Protein 7Y89 (pdb70)

InterPro domains:
  IPR000276 G protein-coupled receptor, rhodopsin-like [PF00001] (76-325)
  IPR000276 G protein-coupled receptor, rhodopsin-like [PR00237] (61-85)
  IPR000276 G protein-coupled receptor, rhodopsin-like [PR00237] (94-115)
  IPR000276 G protein-coupled receptor, rhodopsin-like [PR00237] (139-161)
  IPR000276 G protein-coupled receptor, rhodopsin-like [PR00237] (175-196)
  IPR000276 G protein-coupled receptor, rhodopsin-like [PR00237] (221-244)
  IPR000276 G protein-coupled receptor, rhodopsin-like [PR00237] (261-285)
  IPR000276 G protein-coupled receptor, rhodopsin-like [PR00237] (307-333)
  IPR000276 G protein-coupled receptor, rhodopsin-like [PS00237] (145-161)
  IPR017452 GPCR, rhodopsin-like, 7TM [PS50262] (76-325)

Structure (mmCIF, N/CA/C/O backbone):
data_7Y89
#
_entry.id   7Y89
#
_cell.length_a   1.00
_cell.length_b   1.00
_cell.length_c   1.00
_cell.angle_alpha   90.00
_cell.angle_beta   90.00
_cell.angle_gamma   90.00
#
_symmetry.space_group_name_H-M   'P 1'
#
loop_
_entity.id
_entity.type
_entity.pdbx_description
1 polymer 'Guanine nucleotide-binding protein G(i) subunit alpha-1'
2 polymer 'Guanine nucleotide-binding protein G(I)/G(S)/G(T) subunit beta-1'
3 polymer 'Guanine nucleotide-binding protein G(I)/G(S)/G(T) subunit beta-1'
4 polymer 'Guanine nucleotide-binding protein G(I)/G(S)/G(O) subunit gamma-2'
5 polymer 'Uracil nucleotide/cysteinyl leukotriene receptor'
#
loop_
_atom_site.group_PDB
_atom_site.id
_atom_site.type_symbol
_atom_site.label_atom_id
_atom_site.label_alt_id
_atom_site.label_comp_id
_atom_site.label_asym_id
_atom_site.label_entity_id
_atom_site.label_seq_id
_atom_site.pdbx_PDB_ins_code
_atom_site.Cartn_x
_atom_site.Cartn_y
_atom_site.Cartn_z
_atom_site.occupancy
_atom_site.B_iso_or_equiv
_atom_site.auth_seq_id
_atom_site.auth_comp_id
_atom_site.auth_asym_id
_atom_site.auth_atom_id
_atom_site.pdbx_PDB_model_num
ATOM 1 N N . THR A 1 1 ? 128.586 158.993 144.500 1.00 104.33 4 THR C N 1
ATOM 2 C CA . THR A 1 1 ? 127.488 158.498 145.321 1.00 104.33 4 THR C CA 1
ATOM 3 C C . THR A 1 1 ? 127.980 157.571 146.426 1.00 104.33 4 THR C C 1
ATOM 4 O O . THR A 1 1 ? 127.184 156.938 147.120 1.00 104.33 4 THR C O 1
ATOM 8 N N . LEU A 1 2 ? 129.299 157.499 146.585 1.00 93.68 5 LEU C N 1
ATOM 9 C CA . LEU A 1 2 ? 129.928 156.685 147.612 1.00 93.68 5 LEU C CA 1
ATOM 10 C C . LEU A 1 2 ? 130.867 157.551 148.433 1.00 93.68 5 LEU C C 1
ATOM 11 O O . LEU A 1 2 ? 131.501 158.470 147.912 1.00 93.68 5 LEU C O 1
ATOM 16 N N . SER A 1 3 ? 130.956 157.247 149.723 1.00 87.85 6 SER C N 1
ATOM 17 C CA . SER A 1 3 ? 131.903 157.937 150.576 1.00 87.85 6 SER C CA 1
ATOM 18 C C . SER A 1 3 ? 133.328 157.615 150.144 1.00 87.85 6 SER C C 1
ATOM 19 O O . SER A 1 3 ? 133.575 156.721 149.337 1.00 87.85 6 SER C O 1
ATOM 22 N N . ALA A 1 4 ? 134.279 158.369 150.691 1.00 82.96 7 ALA C N 1
ATOM 23 C CA . ALA A 1 4 ? 135.679 158.092 150.402 1.00 82.96 7 ALA C CA 1
ATOM 24 C C . ALA A 1 4 ? 136.077 156.714 150.909 1.00 82.96 7 ALA C C 1
ATOM 25 O O . ALA A 1 4 ? 136.775 155.959 150.217 1.00 82.96 7 ALA C O 1
ATOM 27 N N . GLU A 1 5 ? 135.628 156.366 152.114 1.00 82.26 8 GLU C N 1
ATOM 28 C CA . GLU A 1 5 ? 135.973 155.074 152.687 1.00 82.26 8 GLU C CA 1
ATOM 29 C C . GLU A 1 5 ? 135.389 153.934 151.869 1.00 82.26 8 GLU C C 1
ATOM 30 O O . GLU A 1 5 ? 136.039 152.901 151.680 1.00 82.26 8 GLU C O 1
ATOM 36 N N . ASP A 1 6 ? 134.167 154.100 151.373 1.00 82.14 9 ASP C N 1
ATOM 37 C CA . ASP A 1 6 ? 133.578 153.063 150.538 1.00 82.14 9 ASP C CA 1
ATOM 38 C C . ASP A 1 6 ? 134.376 152.871 149.257 1.00 82.14 9 ASP C C 1
ATOM 39 O O . ASP A 1 6 ? 134.549 151.742 148.787 1.00 82.14 9 ASP C O 1
ATOM 44 N N . LYS A 1 7 ? 134.869 153.962 148.676 1.00 79.59 10 LYS C N 1
ATOM 45 C CA . LYS A 1 7 ? 135.666 153.841 147.462 1.00 79.59 10 LYS C CA 1
ATOM 46 C C . LYS A 1 7 ? 136.986 153.133 147.736 1.00 79.59 10 LYS C C 1
ATOM 47 O O . LYS A 1 7 ? 137.442 152.320 146.922 1.00 79.59 10 LYS C O 1
ATOM 53 N N . ALA A 1 8 ? 137.614 153.417 148.878 1.00 73.58 11 ALA C N 1
ATOM 54 C CA . ALA A 1 8 ? 138.832 152.692 149.224 1.00 73.58 11 ALA C CA 1
ATOM 55 C C . ALA A 1 8 ? 138.550 151.210 149.446 1.00 73.58 11 ALA C C 1
ATOM 56 O O . ALA A 1 8 ? 139.352 150.349 149.062 1.00 73.58 11 ALA C O 1
ATOM 58 N N . ALA A 1 9 ? 137.409 150.890 150.056 1.00 71.02 12 ALA C N 1
ATOM 59 C CA . ALA A 1 9 ? 137.037 149.492 150.236 1.00 71.02 12 ALA C CA 1
ATOM 60 C C . ALA A 1 9 ? 136.826 148.799 148.898 1.00 71.02 12 ALA C C 1
ATOM 61 O O . ALA A 1 9 ? 137.209 147.636 148.723 1.00 71.02 12 ALA C O 1
ATOM 63 N N . VAL A 1 10 ? 136.210 149.494 147.944 1.00 74.03 13 VAL C N 1
ATOM 64 C CA . VAL A 1 10 ? 136.007 148.920 146.615 1.00 74.03 13 VAL C CA 1
ATOM 65 C C . VAL A 1 10 ? 137.342 148.670 145.928 1.00 74.03 13 VAL C C 1
ATOM 66 O O . VAL A 1 10 ? 137.538 147.640 145.270 1.00 74.03 13 VAL C O 1
ATOM 70 N N . GLU A 1 11 ? 138.279 149.604 146.060 1.00 78.61 14 GLU C N 1
ATOM 71 C CA . GLU A 1 11 ? 139.599 149.388 145.480 1.00 78.61 14 GLU C CA 1
ATOM 72 C C . GLU A 1 11 ? 140.280 148.170 146.091 1.00 78.61 14 GLU C C 1
ATOM 73 O O . GLU A 1 11 ? 140.900 147.368 145.377 1.00 78.61 14 GLU C O 1
ATOM 79 N N . ARG A 1 12 ? 140.182 148.014 147.411 1.00 67.63 15 ARG C N 1
ATOM 80 C CA . ARG A 1 12 ? 140.770 146.842 148.054 1.00 67.63 15 ARG C CA 1
ATOM 81 C C . ARG A 1 12 ? 140.141 145.556 147.539 1.00 67.63 15 ARG C C 1
ATOM 82 O O . ARG A 1 12 ? 140.842 144.571 147.274 1.00 67.63 15 ARG C O 1
ATOM 90 N N . SER A 1 13 ? 138.819 145.545 147.384 1.00 71.50 16 SER C N 1
ATOM 91 C CA . SER A 1 13 ? 138.156 144.355 146.866 1.00 71.50 16 SER C CA 1
ATOM 92 C C . SER A 1 13 ? 138.612 144.039 145.450 1.00 71.50 16 SER C C 1
ATOM 93 O O . SER A 1 13 ? 138.766 142.868 145.086 1.00 71.50 16 SER C O 1
ATOM 96 N N . LYS A 1 14 ? 138.819 145.066 144.628 1.00 78.59 17 LYS C N 1
ATOM 97 C CA . LYS A 1 14 ? 139.291 144.817 143.268 1.00 78.59 17 LYS C CA 1
ATOM 98 C C . LYS A 1 14 ? 140.696 144.233 143.264 1.00 78.59 17 LYS C C 1
ATOM 99 O O . LYS A 1 14 ? 141.008 143.365 142.442 1.00 78.59 17 LYS C O 1
ATOM 105 N N . MET A 1 15 ? 141.562 144.695 144.164 1.00 82.53 18 MET C N 1
ATOM 106 C CA . MET A 1 15 ? 142.887 144.086 144.259 1.00 82.53 18 MET C CA 1
ATOM 107 C C . MET A 1 15 ? 142.793 142.622 144.679 1.00 82.53 18 MET C C 1
ATOM 108 O O . MET A 1 15 ? 143.518 141.764 144.153 1.00 82.53 18 MET C O 1
ATOM 113 N N . ILE A 1 16 ? 141.900 142.315 145.624 1.00 78.60 19 ILE C N 1
ATOM 114 C CA . ILE A 1 16 ? 141.695 140.924 146.025 1.00 78.60 19 ILE C CA 1
ATOM 115 C C . ILE A 1 16 ? 141.256 140.086 144.832 1.00 78.60 19 ILE C C 1
ATOM 116 O O . ILE A 1 16 ? 141.747 138.969 144.620 1.00 78.60 19 ILE C O 1
ATOM 121 N N . ASP A 1 17 ? 140.322 140.609 144.036 1.00 81.66 20 ASP C N 1
ATOM 122 C CA . ASP A 1 17 ? 139.842 139.881 142.863 1.00 81.66 20 ASP C CA 1
ATOM 123 C C . ASP A 1 17 ? 140.957 139.643 141.855 1.00 81.66 20 ASP C C 1
ATOM 124 O O . ASP A 1 17 ? 141.051 138.563 141.260 1.00 81.66 20 ASP C O 1
ATOM 129 N N . ARG A 1 18 ? 141.798 140.651 141.630 1.00 87.75 21 ARG C N 1
ATOM 130 C CA . ARG A 1 18 ? 142.902 140.491 140.694 1.00 87.75 21 ARG C CA 1
ATOM 131 C C . ARG A 1 18 ? 143.849 139.391 141.145 1.00 87.75 21 ARG C C 1
ATOM 132 O O . ARG A 1 18 ? 144.282 138.559 140.337 1.00 87.75 21 ARG C O 1
ATOM 140 N N . ASN A 1 19 ? 144.180 139.368 142.435 1.00 87.65 22 ASN C N 1
ATOM 141 C CA . ASN A 1 19 ? 145.072 138.325 142.932 1.00 87.65 22 ASN C CA 1
ATOM 142 C C . ASN A 1 19 ? 144.442 136.943 142.806 1.00 87.65 22 ASN C C 1
ATOM 143 O O . ASN A 1 19 ? 145.126 135.973 142.454 1.00 87.65 22 ASN C O 1
ATOM 148 N N . LEU A 1 20 ? 143.145 136.826 143.097 1.00 82.89 23 LEU C N 1
ATOM 149 C CA . LEU A 1 20 ? 142.483 135.536 142.940 1.00 82.89 23 LEU C CA 1
ATOM 150 C C . LEU A 1 20 ? 142.528 135.064 141.495 1.00 82.89 23 LEU C C 1
ATOM 151 O O . LEU A 1 20 ? 142.765 133.881 141.230 1.00 82.89 23 LEU C O 1
ATOM 156 N N . ARG A 1 21 ? 142.289 135.970 140.545 1.00 90.98 24 ARG C N 1
ATOM 157 C CA . ARG A 1 21 ? 142.341 135.587 139.136 1.00 90.98 24 ARG C CA 1
ATOM 158 C C . ARG A 1 21 ? 143.731 135.116 138.740 1.00 90.98 24 ARG C C 1
ATOM 159 O O . ARG A 1 21 ? 143.880 134.107 138.037 1.00 90.98 24 ARG C O 1
ATOM 167 N N . GLU A 1 22 ? 144.763 135.840 139.172 1.00 94.04 25 GLU C N 1
ATOM 168 C CA . GLU A 1 22 ? 146.123 135.438 138.835 1.00 94.04 25 GLU C CA 1
ATOM 169 C C . GLU A 1 22 ? 146.447 134.063 139.399 1.00 94.04 25 GLU C C 1
ATOM 170 O O . GLU A 1 22 ? 147.029 133.220 138.707 1.00 94.04 25 GLU C O 1
ATOM 176 N N . ASP A 1 23 ? 146.064 133.809 140.651 1.00 94.69 26 ASP C N 1
ATOM 177 C CA . ASP A 1 23 ? 146.338 132.506 141.248 1.00 94.69 26 ASP C CA 1
ATOM 178 C C . ASP A 1 23 ? 145.573 131.395 140.543 1.00 94.69 26 ASP C C 1
ATOM 179 O O . ASP A 1 23 ? 146.098 130.291 140.362 1.00 94.69 26 ASP C O 1
ATOM 184 N N . GLY A 1 24 ? 144.329 131.658 140.146 1.00 93.60 27 GLY C N 1
ATOM 185 C CA . GLY A 1 24 ? 143.576 130.650 139.420 1.00 93.60 27 GLY C CA 1
ATOM 186 C C . GLY A 1 24 ? 144.206 130.299 138.087 1.00 93.60 27 GLY C C 1
ATOM 187 O O . GLY A 1 24 ? 144.317 129.124 137.732 1.00 93.60 27 GLY C O 1
ATOM 188 N N . GLU A 1 25 ? 144.630 131.314 137.330 1.00 98.54 28 GLU C N 1
ATOM 189 C CA . GLU A 1 25 ? 145.312 131.042 136.068 1.00 98.54 28 GLU C CA 1
ATOM 190 C C . GLU A 1 25 ? 146.623 130.303 136.287 1.00 98.54 28 GLU C C 1
ATOM 191 O O . GLU A 1 25 ? 147.013 129.480 135.455 1.00 98.54 28 GLU C O 1
ATOM 197 N N . LYS A 1 26 ? 147.325 130.592 137.382 1.00 97.46 29 LYS C N 1
ATOM 198 C CA . LYS A 1 26 ? 148.540 129.845 137.689 1.00 97.46 29 LYS C CA 1
ATOM 199 C C . LYS A 1 26 ? 148.238 128.383 137.989 1.00 97.46 29 LYS C C 1
ATOM 200 O O . LYS A 1 26 ? 148.991 127.494 137.580 1.00 97.46 29 LYS C O 1
ATOM 206 N N . ALA A 1 27 ? 147.161 128.112 138.715 1.00 95.98 30 ALA C N 1
ATOM 207 C CA . ALA A 1 27 ? 146.884 126.759 139.178 1.00 95.98 30 ALA C CA 1
ATOM 208 C C . ALA A 1 27 ? 145.992 125.964 138.240 1.00 95.98 30 ALA C C 1
ATOM 209 O O . ALA A 1 27 ? 145.669 124.815 138.550 1.00 95.98 30 ALA C O 1
ATOM 211 N N . ALA A 1 28 ? 145.566 126.539 137.122 1.00 94.66 31 ALA C N 1
ATOM 212 C CA . ALA A 1 28 ? 144.787 125.800 136.138 1.00 94.66 31 ALA C CA 1
ATOM 213 C C . ALA A 1 28 ? 145.643 125.192 135.039 1.00 94.66 31 ALA C C 1
ATOM 214 O O . ALA A 1 28 ? 145.097 124.592 134.111 1.00 94.66 31 ALA C O 1
ATOM 216 N N . ARG A 1 29 ? 146.963 125.335 135.114 1.00 96.43 32 ARG C N 1
ATOM 217 C CA . ARG A 1 29 ? 147.872 124.774 134.127 1.00 96.43 32 ARG C CA 1
ATOM 218 C C . ARG A 1 29 ? 148.843 123.793 134.769 1.00 96.43 32 ARG C C 1
ATOM 219 O O . ARG A 1 29 ? 149.967 123.620 134.301 1.00 96.43 32 ARG C O 1
ATOM 227 N N . GLU A 1 30 ? 148.418 123.147 135.846 1.00 93.72 33 GLU C N 1
ATOM 228 C CA . GLU A 1 30 ? 149.232 122.173 136.551 1.00 93.72 33 GLU C CA 1
ATOM 229 C C . GLU A 1 30 ? 148.467 120.866 136.639 1.00 93.72 33 GLU C C 1
ATOM 230 O O . GLU A 1 30 ? 147.258 120.859 136.877 1.00 93.72 33 GLU C O 1
ATOM 236 N N . VAL A 1 31 ? 149.176 119.765 136.443 1.00 81.62 34 VAL C N 1
ATOM 237 C CA . VAL A 1 31 ? 148.545 118.459 136.326 1.00 81.62 34 VAL C CA 1
ATOM 238 C C . VAL A 1 31 ? 148.388 117.858 137.714 1.00 81.62 34 VAL C C 1
ATOM 239 O O . VAL A 1 31 ? 149.353 117.785 138.481 1.00 81.62 34 VAL C O 1
ATOM 243 N N . LYS A 1 32 ? 147.174 117.431 138.046 1.00 77.37 35 LYS C N 1
ATOM 244 C CA . LYS A 1 32 ? 146.874 116.834 139.339 1.00 77.37 35 LYS C CA 1
ATOM 245 C C . LYS A 1 32 ? 146.610 115.350 139.157 1.00 77.37 35 LYS C C 1
ATOM 246 O O . LYS A 1 32 ? 145.842 114.961 138.276 1.00 77.37 35 LYS C O 1
ATOM 252 N N . LEU A 1 33 ? 147.242 114.525 139.985 1.00 71.55 36 LEU C N 1
ATOM 253 C CA . LEU A 1 33 ? 147.202 113.074 139.830 1.00 71.55 36 LEU C CA 1
ATOM 254 C C . LEU A 1 33 ? 146.833 112.446 141.166 1.00 71.55 36 LEU C C 1
ATOM 255 O O . LEU A 1 33 ? 147.664 112.391 142.072 1.00 71.55 36 LEU C O 1
ATOM 260 N N . LEU A 1 34 ? 145.613 111.951 141.298 1.00 69.52 37 LEU C N 1
ATOM 261 C CA . LEU A 1 34 ? 145.325 111.129 142.457 1.00 69.52 37 LEU C CA 1
ATOM 262 C C . LEU A 1 34 ? 146.155 109.859 142.368 1.00 69.52 37 LEU C C 1
ATOM 263 O O . LEU A 1 34 ? 146.567 109.439 141.291 1.00 69.52 37 LEU C O 1
ATOM 268 N N . LEU A 1 35 ? 146.440 109.259 143.515 1.00 72.57 38 LEU C N 1
ATOM 269 C CA . LEU A 1 35 ? 147.347 108.110 143.557 1.00 72.57 38 LEU C CA 1
ATOM 270 C C . LEU A 1 35 ? 146.777 107.070 144.515 1.00 72.57 38 LEU C C 1
ATOM 271 O O . LEU A 1 35 ? 147.068 107.094 145.709 1.00 72.57 38 LEU C O 1
ATOM 276 N N . LEU A 1 36 ? 145.978 106.153 143.990 1.00 78.37 39 LEU C N 1
ATOM 277 C CA . LEU A 1 36 ? 145.484 105.076 144.824 1.00 78.37 39 LEU C CA 1
ATOM 278 C C . LEU A 1 36 ? 146.426 103.889 144.763 1.00 78.37 39 LEU C C 1
ATOM 279 O O . LEU A 1 36 ? 147.370 103.850 143.980 1.00 78.37 39 LEU C O 1
ATOM 284 N N . GLY A 1 37 ? 146.157 102.917 145.605 1.00 96.21 40 GLY C N 1
ATOM 285 C CA . GLY A 1 37 ? 146.964 101.714 145.691 1.00 96.21 40 GLY C CA 1
ATOM 286 C C . GLY A 1 37 ? 146.167 100.637 146.367 1.00 96.21 40 GLY C C 1
ATOM 287 O O . GLY A 1 37 ? 144.934 100.651 146.335 1.00 96.21 40 GLY C O 1
ATOM 288 N N . ALA A 1 38 ? 146.868 99.693 146.991 1.00 112.67 41 ALA C N 1
ATOM 289 C CA . ALA A 1 38 ? 146.192 98.603 147.682 1.00 112.67 41 ALA C CA 1
ATOM 290 C C . ALA A 1 38 ? 146.846 98.247 149.011 1.00 112.67 41 ALA C C 1
ATOM 291 O O . ALA A 1 38 ? 146.515 97.201 149.582 1.00 112.67 41 ALA C O 1
ATOM 293 N N . GLY A 1 39 ? 147.749 99.077 149.526 1.00 122.52 42 GLY C N 1
ATOM 294 C CA . GLY A 1 39 ? 148.482 98.728 150.725 1.00 122.52 42 GLY C CA 1
ATOM 295 C C . GLY A 1 39 ? 149.947 98.484 150.438 1.00 122.52 42 GLY C C 1
ATOM 296 O O . GLY A 1 39 ? 150.715 99.425 150.217 1.00 122.52 42 GLY C O 1
ATOM 297 N N . GLU A 1 40 ? 150.343 97.217 150.442 1.00 129.85 43 GLU C N 1
ATOM 298 C CA . GLU A 1 40 ? 151.699 96.775 150.131 1.00 129.85 43 GLU C CA 1
ATOM 299 C C . GLU A 1 40 ? 152.005 96.814 148.645 1.00 129.85 43 GLU C C 1
ATOM 300 O O . GLU A 1 40 ? 153.018 96.237 148.227 1.00 129.85 43 GLU C O 1
ATOM 306 N N . SER A 1 41 ? 151.148 97.486 147.873 1.00 123.40 44 SER C N 1
ATOM 307 C CA . SER A 1 41 ? 151.274 97.488 146.421 1.00 123.40 44 SER C CA 1
ATOM 308 C C . SER A 1 41 ? 152.655 97.943 145.977 1.00 123.40 44 SER C C 1
ATOM 309 O O . SER A 1 41 ? 153.206 97.421 145.003 1.00 123.40 44 SER C O 1
ATOM 312 N N . GLY A 1 42 ? 153.232 98.910 146.677 1.00 123.77 45 GLY C N 1
ATOM 313 C CA . GLY A 1 42 ? 154.537 99.407 146.300 1.00 123.77 45 GLY C CA 1
ATOM 314 C C . GLY A 1 42 ? 154.495 100.856 145.875 1.00 123.77 45 GLY C C 1
ATOM 315 O O . GLY A 1 42 ? 155.294 101.290 145.041 1.00 123.77 45 GLY C O 1
ATOM 316 N N . LYS A 1 43 ? 153.557 101.613 146.444 1.00 117.87 46 LYS C N 1
ATOM 317 C CA . LYS A 1 43 ? 153.476 103.039 146.161 1.00 117.87 46 LYS C CA 1
ATOM 318 C C . LYS A 1 43 ? 154.752 103.768 146.551 1.00 117.87 46 LYS C C 1
ATOM 319 O O . LYS A 1 43 ? 155.038 104.839 146.003 1.00 117.87 46 LYS C O 1
ATOM 325 N N . SER A 1 44 ? 155.528 103.201 147.474 1.00 123.06 47 SER C N 1
ATOM 326 C CA . SER A 1 44 ? 156.755 103.847 147.919 1.00 123.06 47 SER C CA 1
ATOM 327 C C . SER A 1 44 ? 157.741 104.016 146.772 1.00 123.06 47 SER C C 1
ATOM 328 O O . SER A 1 44 ? 158.376 105.068 146.642 1.00 123.06 47 SER C O 1
ATOM 331 N N . THR A 1 45 ? 157.889 102.991 145.932 1.00 123.95 48 THR C N 1
ATOM 332 C CA . THR A 1 45 ? 158.835 103.081 144.825 1.00 123.95 48 THR C CA 1
ATOM 333 C C . THR A 1 45 ? 158.449 104.193 143.860 1.00 123.95 48 THR C C 1
ATOM 334 O O . THR A 1 45 ? 159.305 104.969 143.417 1.00 123.95 48 THR C O 1
ATOM 338 N N . ILE A 1 46 ? 157.160 104.298 143.539 1.00 121.85 49 ILE C N 1
ATOM 339 C CA . ILE A 1 46 ? 156.707 105.359 142.648 1.00 121.85 49 ILE C CA 1
ATOM 340 C C . ILE A 1 46 ? 156.935 106.723 143.281 1.00 121.85 49 ILE C C 1
ATOM 341 O O . ILE A 1 46 ? 157.411 107.653 142.621 1.00 121.85 49 ILE C O 1
ATOM 346 N N . VAL A 1 47 ? 156.601 106.870 144.566 1.00 124.44 50 VAL C N 1
ATOM 347 C CA . VAL A 1 47 ? 156.701 108.196 145.166 1.00 124.44 50 VAL C CA 1
ATOM 348 C C . VAL A 1 47 ? 158.154 108.615 145.350 1.00 124.44 50 VAL C C 1
ATOM 349 O O . VAL A 1 47 ? 158.461 109.812 145.309 1.00 124.44 50 VAL C O 1
ATOM 353 N N . LYS A 1 48 ? 159.076 107.671 145.554 1.00 127.87 51 LYS C N 1
ATOM 354 C CA . LYS A 1 48 ? 160.475 108.058 145.688 1.00 127.87 51 LYS C CA 1
ATOM 355 C C . LYS A 1 48 ? 161.244 107.991 144.375 1.00 127.87 51 LYS C C 1
ATOM 356 O O . LYS A 1 48 ? 162.436 108.310 144.358 1.00 127.87 51 LYS C O 1
ATOM 362 N N . GLN A 1 49 ? 160.602 107.590 143.277 1.00 126.88 52 GLN C N 1
ATOM 363 C CA . GLN A 1 49 ? 161.180 107.883 141.971 1.00 126.88 52 GLN C CA 1
ATOM 364 C C . GLN A 1 49 ? 161.105 109.366 141.634 1.00 126.88 52 GLN C C 1
ATOM 365 O O . GLN A 1 49 ? 161.946 109.860 140.878 1.00 126.88 52 GLN C O 1
ATOM 371 N N . MET A 1 50 ? 160.120 110.078 142.170 1.00 120.63 53 MET C N 1
ATOM 372 C CA . MET A 1 50 ? 160.023 111.522 141.992 1.00 120.63 53 MET C CA 1
ATOM 373 C C . MET A 1 50 ? 159.896 112.226 143.340 1.00 120.63 53 MET C C 1
ATOM 374 O O . MET A 1 50 ? 160.725 113.060 143.700 1.00 120.63 53 MET C O 1
ATOM 379 N N . THR A 1 179 ? 149.578 112.180 158.504 1.00 90.36 182 THR C N 1
ATOM 380 C CA . THR A 1 179 ? 148.367 111.719 159.172 1.00 90.36 182 THR C CA 1
ATOM 381 C C . THR A 1 179 ? 147.161 111.829 158.249 1.00 90.36 182 THR C C 1
ATOM 382 O O . THR A 1 179 ? 146.250 111.006 158.300 1.00 90.36 182 THR C O 1
ATOM 386 N N . GLY A 1 180 ? 147.160 112.856 157.407 1.00 82.46 183 GLY C N 1
ATOM 387 C CA . GLY A 1 180 ? 146.104 113.023 156.432 1.00 82.46 183 GLY C CA 1
ATOM 388 C C . GLY A 1 180 ? 146.601 112.871 155.015 1.00 82.46 183 GLY C C 1
ATOM 389 O O . GLY A 1 180 ? 147.433 112.008 154.732 1.00 82.46 183 GLY C O 1
ATOM 390 N N . ILE A 1 181 ? 146.103 113.709 154.112 1.00 78.46 184 ILE C N 1
ATOM 391 C CA . ILE A 1 181 ? 146.551 113.651 152.733 1.00 78.46 184 ILE C CA 1
ATOM 392 C C . ILE A 1 181 ? 148.024 114.032 152.660 1.00 78.46 184 ILE C C 1
ATOM 393 O O . ILE A 1 181 ? 148.539 114.788 153.492 1.00 78.46 184 ILE C O 1
ATOM 398 N N . VAL A 1 182 ? 148.718 113.480 151.670 1.00 81.07 185 VAL C N 1
ATOM 399 C CA . VAL A 1 182 ? 150.134 113.741 151.447 1.00 81.07 185 VAL C CA 1
ATOM 400 C C . VAL A 1 182 ? 150.300 114.223 150.018 1.00 81.07 185 VAL C C 1
ATOM 401 O O . VAL A 1 182 ? 149.639 113.718 149.107 1.00 81.07 185 VAL C O 1
ATOM 405 N N . GLU A 1 183 ? 151.179 115.195 149.815 1.00 88.79 186 GLU C N 1
ATOM 406 C CA . GLU A 1 183 ? 151.322 115.836 148.521 1.00 88.79 186 GLU C CA 1
ATOM 407 C C . GLU A 1 183 ? 152.785 115.868 148.106 1.00 88.79 186 GLU C C 1
ATOM 408 O O . GLU A 1 183 ? 153.679 116.028 148.938 1.00 88.79 186 GLU C O 1
ATOM 414 N N . THR A 1 184 ? 153.020 115.719 146.804 1.00 87.37 187 THR C N 1
ATOM 415 C CA . THR A 1 184 ? 154.361 115.720 146.244 1.00 87.37 187 THR C CA 1
ATOM 416 C C . THR A 1 184 ? 154.354 116.563 144.979 1.00 87.37 187 THR C C 1
ATOM 417 O O . THR A 1 184 ? 153.322 116.728 144.332 1.00 87.37 187 THR C O 1
ATOM 421 N N . HIS A 1 185 ? 155.512 117.112 144.635 1.00 92.40 188 HIS C N 1
ATOM 422 C CA . HIS A 1 185 ? 155.654 117.925 143.437 1.00 92.40 188 HIS C CA 1
ATOM 423 C C . HIS A 1 185 ? 156.918 117.525 142.697 1.00 92.40 188 HIS C C 1
ATOM 424 O O . HIS A 1 185 ? 157.947 117.258 143.319 1.00 92.40 188 HIS C O 1
ATOM 431 N N . PHE A 1 186 ? 156.842 117.495 141.371 1.00 94.00 189 PHE C N 1
ATOM 432 C CA . PHE A 1 186 ? 158.035 117.326 140.560 1.00 94.00 189 PHE C CA 1
ATOM 433 C C . PHE A 1 186 ? 157.809 117.976 139.207 1.00 94.00 189 PHE C C 1
ATOM 434 O O . PHE A 1 186 ? 156.675 118.232 138.803 1.00 94.00 189 PHE C O 1
ATOM 442 N N . THR A 1 187 ? 158.909 118.257 138.517 1.00 96.24 190 THR C N 1
ATOM 443 C CA . THR A 1 187 ? 158.874 118.951 137.236 1.00 96.24 190 THR C CA 1
ATOM 444 C C . THR A 1 187 ? 159.598 118.116 136.195 1.00 96.24 190 THR C C 1
ATOM 445 O O . THR A 1 187 ? 160.767 117.764 136.381 1.00 96.24 190 THR C O 1
ATOM 449 N N . PHE A 1 188 ? 158.907 117.809 135.101 1.00 92.41 191 PHE C N 1
ATOM 450 C CA . PHE A 1 188 ? 159.468 117.037 134.003 1.00 92.41 191 PHE C CA 1
ATOM 451 C C . PHE A 1 188 ? 159.142 117.741 132.697 1.00 92.41 191 PHE C C 1
ATOM 452 O O . PHE A 1 188 ? 157.967 117.903 132.356 1.00 92.41 191 PHE C O 1
ATOM 460 N N . LYS A 1 189 ? 160.177 118.159 131.976 1.00 94.29 192 LYS C N 1
ATOM 461 C CA . LYS A 1 189 ? 160.030 118.781 130.664 1.00 94.29 192 LYS C CA 1
ATOM 462 C C . LYS A 1 189 ? 159.055 119.954 130.710 1.00 94.29 192 LYS C C 1
ATOM 463 O O . LYS A 1 189 ? 158.093 120.026 129.946 1.00 94.29 192 LYS C O 1
ATOM 469 N N . ASP A 1 190 ? 159.315 120.879 131.631 1.00 92.93 193 ASP C N 1
ATOM 470 C CA . ASP A 1 190 ? 158.543 122.116 131.750 1.00 92.93 193 ASP C CA 1
ATOM 471 C C . ASP A 1 190 ? 157.073 121.839 132.051 1.00 92.93 193 ASP C C 1
ATOM 472 O O . ASP A 1 190 ? 156.183 122.560 131.601 1.00 92.93 193 ASP C O 1
ATOM 474 N N . LEU A 1 191 ? 156.815 120.789 132.821 1.00 90.81 194 LEU C N 1
ATOM 475 C CA . LEU A 1 191 ? 155.475 120.471 133.285 1.00 90.81 194 LEU C CA 1
ATOM 476 C C . LEU A 1 191 ? 155.525 120.217 134.783 1.00 90.81 194 LEU C C 1
ATOM 477 O O . LEU A 1 191 ? 156.471 119.611 135.286 1.00 90.81 194 LEU C O 1
ATOM 482 N N . HIS A 1 192 ? 154.506 120.687 135.499 1.00 93.72 195 HIS C N 1
ATOM 483 C CA . HIS A 1 192 ? 154.483 120.607 136.955 1.00 93.72 195 HIS C CA 1
ATOM 484 C C . HIS A 1 192 ? 153.362 119.677 137.391 1.00 93.72 195 HIS C C 1
ATOM 485 O O . HIS A 1 192 ? 152.191 119.938 137.105 1.00 93.72 195 HIS C O 1
ATOM 492 N N . PHE A 1 193 ? 153.719 118.608 138.095 1.00 87.83 196 PHE C N 1
ATOM 493 C CA . PHE A 1 193 ? 152.783 117.597 138.559 1.00 87.83 196 PHE C CA 1
ATOM 494 C C . PHE A 1 193 ? 152.534 117.747 140.052 1.00 87.83 196 PHE C C 1
ATOM 495 O O . PHE A 1 193 ? 153.317 118.366 140.771 1.00 87.83 196 PHE C O 1
ATOM 503 N N . LYS A 1 194 ? 151.429 117.168 140.517 1.00 85.15 197 LYS C N 1
ATOM 504 C CA . LYS A 1 194 ? 151.154 117.074 141.950 1.00 85.15 197 LYS C CA 1
ATOM 505 C C . LYS A 1 194 ? 150.494 115.732 142.218 1.00 85.15 197 LYS C C 1
ATOM 506 O O . LYS A 1 194 ? 149.375 115.499 141.762 1.00 85.15 197 LYS C O 1
ATOM 512 N N . MET A 1 195 ? 151.160 114.864 142.965 1.00 85.29 198 MET C N 1
ATOM 513 C CA . MET A 1 195 ? 150.635 113.534 143.257 1.00 85.29 198 MET C CA 1
ATOM 514 C C . MET A 1 195 ? 150.052 113.516 144.663 1.00 85.29 198 MET C C 1
ATOM 515 O O . MET A 1 195 ? 150.775 113.326 145.641 1.00 85.29 198 MET C O 1
ATOM 520 N N . PHE A 1 196 ? 148.742 113.687 144.767 1.00 77.58 199 PHE C N 1
ATOM 521 C CA . PHE A 1 196 ? 148.083 113.473 146.042 1.00 77.58 199 PHE C CA 1
ATOM 522 C C . PHE A 1 196 ? 148.049 111.990 146.349 1.00 77.58 199 PHE C C 1
ATOM 523 O O . PHE A 1 196 ? 147.825 111.167 145.464 1.00 77.58 199 PHE C O 1
ATOM 531 N N . ASP A 1 197 ? 148.285 111.646 147.608 1.00 84.78 200 ASP C N 1
ATOM 532 C CA . ASP A 1 197 ? 148.328 110.256 148.053 1.00 84.78 200 ASP C CA 1
ATOM 533 C C . ASP A 1 197 ? 147.461 110.139 149.299 1.00 84.78 200 ASP C C 1
ATOM 534 O O . ASP A 1 197 ? 147.915 110.447 150.403 1.00 84.78 200 ASP C O 1
ATOM 539 N N . VAL A 1 198 ? 146.222 109.687 149.131 1.00 86.39 201 VAL C N 1
ATOM 540 C CA . VAL A 1 198 ? 145.330 109.575 150.276 1.00 86.39 201 VAL C CA 1
ATOM 541 C C . VAL A 1 198 ? 145.854 108.540 151.261 1.00 86.39 201 VAL C C 1
ATOM 542 O O . VAL A 1 198 ? 145.967 108.806 152.462 1.00 86.39 201 VAL C O 1
ATOM 546 N N . GLY A 1 199 ? 146.201 107.356 150.771 1.00 96.05 202 GLY C N 1
ATOM 547 C CA . GLY A 1 199 ? 146.899 106.378 151.580 1.00 96.05 202 GLY C CA 1
ATOM 548 C C . GLY A 1 199 ? 146.203 105.954 152.855 1.00 96.05 202 GLY C C 1
ATOM 549 O O . GLY A 1 199 ? 145.195 105.245 152.823 1.00 96.05 202 GLY C O 1
ATOM 550 N N . ALA A 1 200 ? 146.742 106.394 153.990 1.00 101.40 203 ALA C N 1
ATOM 551 C CA . ALA A 1 200 ? 146.353 105.902 155.303 1.00 101.40 203 ALA C CA 1
ATOM 552 C C . ALA A 1 200 ? 145.130 106.595 155.868 1.00 101.40 203 ALA C C 1
ATOM 553 O O . ALA A 1 200 ? 144.946 106.588 157.089 1.00 101.40 203 ALA C O 1
ATOM 555 N N . GLN A 1 201 ? 144.292 107.192 155.029 1.00 98.28 204 GLN C N 1
ATOM 556 C CA . GLN A 1 201 ? 143.058 107.823 155.488 1.00 98.28 204 GLN C CA 1
ATOM 557 C C . GLN A 1 201 ? 141.994 106.744 155.630 1.00 98.28 204 GLN C C 1
ATOM 558 O O . GLN A 1 201 ? 141.310 106.397 154.666 1.00 98.28 204 GLN C O 1
ATOM 564 N N . ARG A 1 202 ? 141.849 106.212 156.839 1.00 105.90 205 ARG C N 1
ATOM 565 C CA . ARG A 1 202 ? 140.929 105.106 157.088 1.00 105.90 205 ARG C CA 1
ATOM 566 C C . ARG A 1 202 ? 139.574 105.683 157.468 1.00 105.90 205 ARG C C 1
ATOM 567 O O . ARG A 1 202 ? 139.283 105.932 158.637 1.00 105.90 205 ARG C O 1
ATOM 575 N N . SER A 1 203 ? 138.737 105.904 156.459 1.00 99.92 206 SER C N 1
ATOM 576 C CA . SER A 1 203 ? 137.359 106.334 156.654 1.00 99.92 206 SER C CA 1
ATOM 577 C C . SER A 1 203 ? 136.581 105.953 155.403 1.00 99.92 206 SER C C 1
ATOM 578 O O . SER A 1 203 ? 137.141 105.406 154.449 1.00 99.92 206 SER C O 1
ATOM 581 N N . GLU A 1 204 ? 135.280 106.228 155.413 1.00 100.08 207 GLU C N 1
ATOM 582 C CA . GLU A 1 204 ? 134.455 105.897 154.259 1.00 100.08 207 GLU C CA 1
ATOM 583 C C . GLU A 1 204 ? 134.920 106.677 153.040 1.00 100.08 207 GLU C C 1
ATOM 584 O O . GLU A 1 204 ? 135.126 107.891 153.103 1.00 100.08 207 GLU C O 1
ATOM 590 N N . ARG A 1 205 ? 135.095 105.971 151.926 1.00 91.82 208 ARG C N 1
ATOM 591 C CA . ARG A 1 205 ? 135.588 106.621 150.723 1.00 91.82 208 ARG C CA 1
ATOM 592 C C . ARG A 1 205 ? 134.509 107.433 150.031 1.00 91.82 208 ARG C C 1
ATOM 593 O O . ARG A 1 205 ? 134.812 108.453 149.407 1.00 91.82 208 ARG C O 1
ATOM 601 N N . LYS A 1 206 ? 133.253 107.005 150.124 1.00 92.18 209 LYS C N 1
ATOM 602 C CA . LYS A 1 206 ? 132.193 107.680 149.391 1.00 92.18 209 LYS C CA 1
ATOM 603 C C . LYS A 1 206 ? 131.930 109.089 149.895 1.00 92.18 209 LYS C C 1
ATOM 604 O O . LYS A 1 206 ? 131.241 109.851 149.212 1.00 92.18 209 LYS C O 1
ATOM 610 N N . LYS A 1 207 ? 132.458 109.453 151.059 1.00 88.62 210 LYS C N 1
ATOM 611 C CA . LYS A 1 207 ? 132.186 110.763 151.629 1.00 88.62 210 LYS C CA 1
ATOM 612 C C . LYS A 1 207 ? 133.156 111.826 151.138 1.00 88.62 210 LYS C C 1
ATOM 613 O O . LYS A 1 207 ? 132.744 112.960 150.879 1.00 88.62 210 LYS C O 1
ATOM 619 N N . TRP A 1 208 ? 134.435 111.493 150.999 1.00 85.44 211 TRP C N 1
ATOM 620 C CA . TRP A 1 208 ? 135.424 112.452 150.534 1.00 85.44 211 TRP C CA 1
ATOM 621 C C . TRP A 1 208 ? 135.927 112.168 149.130 1.00 85.44 211 TRP C C 1
ATOM 622 O O . TRP A 1 208 ? 136.808 112.886 148.653 1.00 85.44 211 TRP C O 1
ATOM 633 N N . ILE A 1 209 ? 135.401 111.146 148.453 1.00 83.41 212 ILE C N 1
ATOM 634 C CA . ILE A 1 209 ? 135.943 110.793 147.148 1.00 83.41 212 ILE C CA 1
ATOM 635 C C . ILE A 1 209 ? 135.595 111.842 146.106 1.00 83.41 212 ILE C C 1
ATOM 636 O O . ILE A 1 209 ? 136.371 112.078 145.176 1.00 83.41 212 ILE C O 1
ATOM 641 N N . HIS A 1 210 ? 134.446 112.502 146.240 1.00 82.66 213 HIS C N 1
ATOM 642 C CA . HIS A 1 210 ? 134.050 113.463 145.223 1.00 82.66 213 HIS C CA 1
ATOM 643 C C . HIS A 1 210 ? 134.896 114.721 145.244 1.00 82.66 213 HIS C C 1
ATOM 644 O O . HIS A 1 210 ? 134.775 115.538 144.329 1.00 82.66 213 HIS C O 1
ATOM 651 N N . CYS A 1 211 ? 135.741 114.904 146.254 1.00 84.58 214 CYS C N 1
ATOM 652 C CA . CYS A 1 211 ? 136.630 116.053 146.255 1.00 84.58 214 CYS C CA 1
ATOM 653 C C . CYS A 1 211 ? 137.669 115.980 145.152 1.00 84.58 214 CYS C C 1
ATOM 654 O O . CYS A 1 211 ? 138.270 117.006 144.826 1.00 84.58 214 CYS C O 1
ATOM 657 N N . PHE A 1 212 ? 137.884 114.804 144.563 1.00 79.50 215 PHE C N 1
ATOM 658 C CA . PHE A 1 212 ? 138.946 114.589 143.589 1.00 79.50 215 PHE C CA 1
ATOM 659 C C . PHE A 1 212 ? 138.425 114.518 142.162 1.00 79.50 215 PHE C C 1
ATOM 660 O O . PHE A 1 212 ? 139.159 114.113 141.260 1.00 79.50 215 PHE C O 1
ATOM 668 N N . GLU A 1 213 ? 137.167 114.875 141.940 1.00 84.46 216 GLU C N 1
ATOM 669 C CA . GLU A 1 213 ? 136.660 114.948 140.582 1.00 84.46 216 GLU C CA 1
ATOM 670 C C . GLU A 1 213 ? 137.397 116.039 139.819 1.00 84.46 216 GLU C C 1
ATOM 671 O O . GLU A 1 213 ? 137.620 117.139 140.326 1.00 84.46 216 GLU C O 1
ATOM 677 N N . GLY A 1 214 ? 137.778 115.727 138.589 1.00 80.01 217 GLY C N 1
ATOM 678 C CA . GLY A 1 214 ? 138.545 116.654 137.791 1.00 80.01 217 GLY C CA 1
ATOM 679 C C . GLY A 1 214 ? 140.045 116.458 137.823 1.00 80.01 217 GLY C C 1
ATOM 680 O O . GLY A 1 214 ? 140.763 117.230 137.178 1.00 80.01 217 GLY C O 1
ATOM 681 N N . VAL A 1 215 ? 140.547 115.468 138.561 1.00 70.20 218 VAL C N 1
ATOM 682 C CA . VAL A 1 215 ? 141.962 115.144 138.478 1.00 70.20 218 VAL C CA 1
ATOM 683 C C . VAL A 1 215 ? 142.285 114.697 137.066 1.00 70.20 218 VAL C C 1
ATOM 684 O O . VAL A 1 215 ? 141.449 114.107 136.373 1.00 70.20 218 VAL C O 1
ATOM 688 N N . THR A 1 216 ? 143.505 114.986 136.625 1.00 71.15 219 THR C N 1
ATOM 689 C CA . THR A 1 216 ? 143.880 114.668 135.256 1.00 71.15 219 THR C CA 1
ATOM 690 C C . THR A 1 216 ? 143.963 113.168 135.021 1.00 71.15 219 THR C C 1
ATOM 691 O O . THR A 1 216 ? 143.567 112.693 133.955 1.00 71.15 219 THR C O 1
ATOM 695 N N . ALA A 1 217 ? 144.461 112.406 135.987 1.00 67.62 220 ALA C N 1
ATOM 696 C CA . ALA A 1 217 ? 144.602 110.971 135.807 1.00 67.62 220 ALA C CA 1
ATOM 697 C C . ALA A 1 217 ? 144.546 110.299 137.170 1.00 67.62 220 ALA C C 1
ATOM 698 O O . ALA A 1 217 ? 144.315 110.947 138.191 1.00 67.62 220 ALA C O 1
ATOM 700 N N . ILE A 1 218 ? 144.753 108.987 137.185 1.00 68.09 221 ILE C N 1
ATOM 701 C CA . ILE A 1 218 ? 144.728 108.202 138.413 1.00 68.09 221 ILE C CA 1
ATOM 702 C C . ILE A 1 218 ? 145.820 107.146 138.347 1.00 68.09 221 ILE C C 1
ATOM 703 O O . ILE A 1 218 ? 145.699 106.169 137.606 1.00 68.09 221 ILE C O 1
ATOM 708 N N . ILE A 1 219 ? 146.889 107.313 139.116 1.00 69.68 222 ILE C N 1
ATOM 709 C CA . ILE A 1 219 ? 147.976 106.348 139.048 1.00 69.68 222 ILE C CA 1
ATOM 710 C C . ILE A 1 219 ? 147.690 105.181 139.970 1.00 69.68 222 ILE C C 1
ATOM 711 O O . ILE A 1 219 ? 148.155 105.147 141.110 1.00 69.68 222 ILE C O 1
ATOM 716 N N . PHE A 1 220 ? 146.937 104.211 139.482 1.00 84.23 223 PHE C N 1
ATOM 717 C CA . PHE A 1 220 ? 146.708 103.004 140.250 1.00 84.23 223 PHE C CA 1
ATOM 718 C C . PHE A 1 220 ? 147.999 102.203 140.326 1.00 84.23 223 PHE C C 1
ATOM 719 O O . PHE A 1 220 ? 148.847 102.277 139.439 1.00 84.23 223 PHE C O 1
ATOM 727 N N . CYS A 1 221 ? 148.156 101.444 141.404 1.00 94.38 224 CYS C N 1
ATOM 728 C CA . CYS A 1 221 ? 149.337 100.616 141.577 1.00 94.38 224 CYS C CA 1
ATOM 729 C C . CYS A 1 221 ? 148.913 99.242 142.060 1.00 94.38 224 CYS C C 1
ATOM 730 O O . CYS A 1 221 ? 147.864 99.080 142.685 1.00 94.38 224 CYS C O 1
ATOM 733 N N . VAL A 1 222 ? 149.743 98.249 141.759 1.00 107.40 225 VAL C N 1
ATOM 734 C CA . VAL A 1 222 ? 149.512 96.886 142.217 1.00 107.40 225 VAL C CA 1
ATOM 735 C C . VAL A 1 222 ? 150.790 96.087 142.018 1.00 107.40 225 VAL C C 1
ATOM 736 O O . VAL A 1 222 ? 151.558 96.348 141.088 1.00 107.40 225 VAL C O 1
ATOM 740 N N . ALA A 1 223 ? 151.040 95.124 142.896 1.00 122.71 226 ALA C N 1
ATOM 741 C CA . ALA A 1 223 ? 152.243 94.310 142.850 1.00 122.71 226 ALA C CA 1
ATOM 742 C C . ALA A 1 223 ? 151.905 92.933 142.302 1.00 122.71 226 ALA C C 1
ATOM 743 O O . ALA A 1 223 ? 150.982 92.276 142.793 1.00 122.71 226 ALA C O 1
ATOM 745 N N . LEU A 1 224 ? 152.658 92.499 141.290 1.00 129.67 227 LEU C N 1
ATOM 746 C CA . LEU A 1 224 ? 152.410 91.189 140.700 1.00 129.67 227 LEU C CA 1
ATOM 747 C C . LEU A 1 224 ? 152.659 90.065 141.693 1.00 129.67 227 LEU C C 1
ATOM 748 O O . LEU A 1 224 ? 151.961 89.047 141.664 1.00 129.67 227 LEU C O 1
ATOM 753 N N . SER A 1 225 ? 153.643 90.227 142.577 1.00 137.95 228 SER C N 1
ATOM 754 C CA . SER A 1 225 ? 154.030 89.137 143.463 1.00 137.95 228 SER C CA 1
ATOM 755 C C . SER A 1 225 ? 152.921 88.737 144.423 1.00 137.95 228 SER C C 1
ATOM 756 O O . SER A 1 225 ? 152.957 87.628 144.965 1.00 137.95 228 SER C O 1
ATOM 759 N N . ASP A 1 226 ? 151.937 89.602 144.642 1.00 142.76 229 ASP C N 1
ATOM 760 C CA . ASP A 1 226 ? 150.946 89.380 145.686 1.00 142.76 229 ASP C CA 1
ATOM 761 C C . ASP A 1 226 ? 149.817 88.448 145.271 1.00 142.76 229 ASP C C 1
ATOM 762 O O . ASP A 1 226 ? 148.770 88.453 145.927 1.00 142.76 229 ASP C O 1
ATOM 764 N N . TYR A 1 227 ? 149.982 87.655 144.216 1.00 146.98 230 TYR C N 1
ATOM 765 C CA . TYR A 1 227 ? 148.879 86.818 143.758 1.00 146.98 230 TYR C CA 1
ATOM 766 C C . TYR A 1 227 ? 148.622 85.676 144.736 1.00 146.98 230 TYR C C 1
ATOM 767 O O . TYR A 1 227 ? 147.965 84.693 144.396 1.00 146.98 230 TYR C O 1
ATOM 776 N N . ASN A 1 238 ? 146.268 90.312 151.413 1.00 143.01 241 ASN C N 1
ATOM 777 C CA . ASN A 1 238 ? 147.225 90.586 150.347 1.00 143.01 241 ASN C CA 1
ATOM 778 C C . ASN A 1 238 ? 146.752 90.004 149.022 1.00 143.01 241 ASN C C 1
ATOM 779 O O . ASN A 1 238 ? 147.438 90.113 148.008 1.00 143.01 241 ASN C O 1
ATOM 784 N N . ARG A 1 239 ? 145.574 89.385 149.042 1.00 144.28 242 ARG C N 1
ATOM 785 C CA . ARG A 1 239 ? 145.053 88.737 147.847 1.00 144.28 242 ARG C CA 1
ATOM 786 C C . ARG A 1 239 ? 144.807 89.759 146.746 1.00 144.28 242 ARG C C 1
ATOM 787 O O . ARG A 1 239 ? 144.376 90.886 147.004 1.00 144.28 242 ARG C O 1
ATOM 795 N N . MET A 1 240 ? 145.087 89.357 145.505 1.00 134.79 243 MET C N 1
ATOM 796 C CA . MET A 1 240 ? 144.795 90.218 144.369 1.00 134.79 243 MET C CA 1
ATOM 797 C C . MET A 1 240 ? 143.305 90.432 144.166 1.00 134.79 243 MET C C 1
ATOM 798 O O . MET A 1 240 ? 142.929 91.315 143.392 1.00 134.79 243 MET C O 1
ATOM 803 N N . HIS A 1 241 ? 142.454 89.643 144.823 1.00 136.98 244 HIS C N 1
ATOM 804 C CA . HIS A 1 241 ? 141.019 89.876 144.726 1.00 136.98 244 HIS C CA 1
ATOM 805 C C . HIS A 1 241 ? 140.641 91.221 145.330 1.00 136.98 244 HIS C C 1
ATOM 806 O O . HIS A 1 241 ? 139.789 91.933 144.790 1.00 136.98 244 HIS C O 1
ATOM 813 N N . GLU A 1 242 ? 141.269 91.593 146.447 1.00 133.13 245 GLU C N 1
ATOM 814 C CA . GLU A 1 242 ? 141.030 92.917 147.012 1.00 133.13 245 GLU C CA 1
ATOM 815 C C . GLU A 1 242 ? 141.523 94.013 146.076 1.00 133.13 245 GLU C C 1
ATOM 816 O O . GLU A 1 242 ? 140.857 95.042 145.906 1.00 133.13 245 GLU C O 1
ATOM 822 N N . SER A 1 243 ? 142.688 93.810 145.458 1.00 125.45 246 SER C N 1
ATOM 823 C CA . SER A 1 243 ? 143.192 94.794 144.508 1.00 125.45 246 SER C CA 1
ATOM 824 C C . SER A 1 243 ? 142.234 94.962 143.340 1.00 125.45 246 SER C C 1
ATOM 825 O O . SER A 1 243 ? 141.942 96.088 142.920 1.00 125.45 246 SER C O 1
ATOM 828 N N . MET A 1 244 ? 141.719 93.852 142.816 1.00 124.53 247 MET C N 1
ATOM 829 C CA . MET A 1 244 ? 140.793 93.929 141.696 1.00 124.53 247 MET C CA 1
ATOM 830 C C . MET A 1 244 ? 139.462 94.544 142.106 1.00 124.53 247 MET C C 1
ATOM 831 O O . MET A 1 244 ? 138.857 95.272 141.318 1.00 124.53 247 MET C O 1
ATOM 836 N N . LYS A 1 245 ? 138.992 94.277 143.326 1.00 121.59 248 LYS C N 1
ATOM 837 C CA . LYS A 1 245 ? 137.766 94.919 143.790 1.00 121.59 248 LYS C CA 1
ATOM 838 C C . LYS A 1 245 ? 137.944 96.426 143.903 1.00 121.59 248 LYS C C 1
ATOM 839 O O . LYS A 1 245 ? 137.058 97.197 143.513 1.00 121.59 248 LYS C O 1
ATOM 845 N N . LEU A 1 246 ? 139.082 96.867 144.441 1.00 109.49 249 LEU C N 1
ATOM 846 C CA . LEU A 1 246 ? 139.335 98.299 144.524 1.00 109.49 249 LEU C CA 1
ATOM 847 C C . LEU A 1 246 ? 139.417 98.917 143.136 1.00 109.49 249 LEU C C 1
ATOM 848 O O . LEU A 1 246 ? 138.883 100.009 142.901 1.00 109.49 249 LEU C O 1
ATOM 853 N N . PHE A 1 247 ? 140.078 98.233 142.200 1.00 103.26 250 PHE C N 1
ATOM 854 C CA . PHE A 1 247 ? 140.120 98.735 140.833 1.00 103.26 250 PHE C CA 1
ATOM 855 C C . PHE A 1 247 ? 138.724 98.822 140.242 1.00 103.26 250 PHE C C 1
ATOM 856 O O . PHE A 1 247 ? 138.397 99.784 139.540 1.00 103.26 250 PHE C O 1
ATOM 864 N N . ASP A 1 248 ? 137.887 97.822 140.507 1.00 109.91 251 ASP C N 1
ATOM 865 C CA . ASP A 1 248 ? 136.531 97.839 139.980 1.00 109.91 251 ASP C CA 1
ATOM 866 C C . ASP A 1 248 ? 135.745 99.013 140.536 1.00 109.91 251 ASP C C 1
ATOM 867 O O . ASP A 1 248 ? 135.006 99.678 139.804 1.00 109.91 251 ASP C O 1
ATOM 872 N N . SER A 1 249 ? 135.888 99.283 141.832 1.00 104.90 252 SER C N 1
ATOM 873 C CA . SER A 1 249 ? 135.157 100.397 142.426 1.00 104.90 252 SER C CA 1
ATOM 874 C C . SER A 1 249 ? 135.634 101.735 141.879 1.00 104.90 252 SER C C 1
ATOM 875 O O . SER A 1 249 ? 134.819 102.617 141.597 1.00 104.90 252 SER C O 1
ATOM 878 N N . ILE A 1 250 ? 136.946 101.909 141.723 1.00 100.86 253 ILE C N 1
ATOM 879 C CA . ILE A 1 250 ? 137.464 103.196 141.265 1.00 100.86 253 ILE C CA 1
ATOM 880 C C . ILE A 1 250 ? 137.143 103.430 139.795 1.00 100.86 253 ILE C C 1
ATOM 881 O O . ILE A 1 250 ? 136.699 104.515 139.408 1.00 100.86 253 ILE C O 1
ATOM 886 N N . CYS A 1 251 ? 137.377 102.427 138.950 1.00 104.43 254 CYS C N 1
ATOM 887 C CA . CYS A 1 251 ? 137.146 102.597 137.520 1.00 104.43 254 CYS C CA 1
ATOM 888 C C . CYS A 1 251 ? 135.667 102.786 137.217 1.00 104.43 254 CYS C C 1
ATOM 889 O O . CYS A 1 251 ? 135.289 103.656 136.426 1.00 104.43 254 CYS C O 1
ATOM 892 N N . ASN A 1 252 ? 134.818 101.981 137.840 1.00 105.49 255 ASN C N 1
ATOM 893 C CA . ASN A 1 252 ? 133.390 101.945 137.533 1.00 105.49 255 ASN C CA 1
ATOM 894 C C . ASN A 1 252 ? 132.611 102.855 138.474 1.00 105.49 255 ASN C C 1
ATOM 895 O O . ASN A 1 252 ? 131.668 102.441 139.146 1.00 105.49 255 ASN C O 1
ATOM 900 N N . ASN A 1 253 ? 133.005 104.117 138.511 1.00 97.67 256 ASN C N 1
ATOM 901 C CA . ASN A 1 253 ? 132.469 105.038 139.497 1.00 97.67 256 ASN C CA 1
ATOM 902 C C . ASN A 1 253 ? 132.026 106.322 138.826 1.00 97.67 256 ASN C C 1
ATOM 903 O O . ASN A 1 253 ? 132.636 106.768 137.852 1.00 97.67 256 ASN C O 1
ATOM 908 N N . LYS A 1 254 ? 130.962 106.910 139.353 1.00 91.76 257 LYS C N 1
ATOM 909 C CA . LYS A 1 254 ? 130.688 108.300 139.056 1.00 91.76 257 LYS C CA 1
ATOM 910 C C . LYS A 1 254 ? 131.823 109.158 139.605 1.00 91.76 257 LYS C C 1
ATOM 911 O O . LYS A 1 254 ? 132.637 108.709 140.414 1.00 91.76 257 LYS C O 1
ATOM 917 N N . TRP A 1 255 ? 131.897 110.390 139.110 1.00 88.59 258 TRP C N 1
ATOM 918 C CA . TRP A 1 255 ? 132.980 111.338 139.358 1.00 88.59 258 TRP C CA 1
ATOM 919 C C . TRP A 1 255 ? 134.259 110.938 138.633 1.00 88.59 258 TRP C C 1
ATOM 920 O O . TRP A 1 255 ? 135.196 111.735 138.553 1.00 88.59 258 TRP C O 1
ATOM 931 N N . PHE A 1 256 ? 134.309 109.733 138.068 1.00 86.77 259 PHE C N 1
ATOM 932 C CA . PHE A 1 256 ? 135.524 109.270 137.407 1.00 86.77 259 PHE C CA 1
ATOM 933 C C . PHE A 1 256 ? 135.204 108.515 136.133 1.00 86.77 259 PHE C C 1
ATOM 934 O O . PHE A 1 256 ? 136.008 107.701 135.672 1.00 86.77 259 PHE C O 1
ATOM 942 N N . THR A 1 257 ? 134.041 108.766 135.552 1.00 98.57 260 THR C N 1
ATOM 943 C CA . THR A 1 257 ? 133.631 108.037 134.365 1.00 98.57 260 THR C CA 1
ATOM 944 C C . THR A 1 257 ? 134.300 108.551 133.100 1.00 98.57 260 THR C C 1
ATOM 945 O O . THR A 1 257 ? 133.959 108.087 132.009 1.00 98.57 260 THR C O 1
ATOM 949 N N . ASP A 1 258 ? 135.241 109.491 133.216 1.00 99.42 261 ASP C N 1
ATOM 950 C CA . ASP A 1 258 ? 135.902 110.032 132.036 1.00 99.42 261 ASP C CA 1
ATOM 951 C C . ASP A 1 258 ? 137.396 110.274 132.265 1.00 99.42 261 ASP C C 1
ATOM 952 O O . ASP A 1 258 ? 138.027 110.984 131.476 1.00 99.42 261 ASP C O 1
ATOM 957 N N . THR A 1 259 ? 137.988 109.703 133.308 1.00 87.11 262 THR C N 1
ATOM 958 C CA . THR A 1 259 ? 139.379 109.968 133.651 1.00 87.11 262 THR C CA 1
ATOM 959 C C . THR A 1 259 ? 140.226 108.742 133.359 1.00 87.11 262 THR C C 1
ATOM 960 O O . THR A 1 259 ? 139.897 107.637 133.799 1.00 87.11 262 THR C O 1
ATOM 964 N N . SER A 1 260 ? 141.316 108.942 132.628 1.00 78.83 263 SER C N 1
ATOM 965 C CA . SER A 1 260 ? 142.181 107.836 132.258 1.00 78.83 263 SER C CA 1
ATOM 966 C C . SER A 1 260 ? 142.949 107.325 133.466 1.00 78.83 263 SER C C 1
ATOM 967 O O . SER A 1 260 ? 143.373 108.099 134.323 1.00 78.83 263 SER C O 1
ATOM 970 N N . ILE A 1 261 ? 143.140 106.013 133.519 1.00 73.18 264 ILE C N 1
ATOM 971 C CA . ILE A 1 261 ? 143.747 105.331 134.654 1.00 73.18 264 ILE C CA 1
ATOM 972 C C . ILE A 1 261 ? 145.108 104.816 134.217 1.00 73.18 264 ILE C C 1
ATOM 973 O O . ILE A 1 261 ? 145.198 103.911 133.383 1.00 73.18 264 ILE C O 1
ATOM 978 N N . ILE A 1 262 ? 146.174 105.375 134.779 1.00 72.79 265 ILE C N 1
ATOM 979 C CA . ILE A 1 262 ? 147.537 104.972 134.406 1.00 72.79 265 ILE C CA 1
ATOM 980 C C . ILE A 1 262 ? 147.932 103.858 135.362 1.00 72.79 265 ILE C C 1
ATOM 981 O O . ILE A 1 262 ? 148.637 104.055 136.348 1.00 72.79 265 ILE C O 1
ATOM 986 N N . LEU A 1 263 ? 147.497 102.647 135.046 1.00 81.20 266 LEU C N 1
ATOM 987 C CA . LEU A 1 263 ? 147.840 101.507 135.882 1.00 81.20 266 LEU C CA 1
ATOM 988 C C . LEU A 1 263 ? 149.327 101.199 135.779 1.00 81.20 266 LEU C C 1
ATOM 989 O O . LEU A 1 263 ? 149.914 101.250 134.699 1.00 81.20 266 LEU C O 1
ATOM 994 N N . PHE A 1 264 ? 149.938 100.881 136.913 1.00 87.68 267 PHE C N 1
ATOM 995 C CA . PHE A 1 264 ? 151.332 100.479 136.978 1.00 87.68 267 PHE C CA 1
ATOM 996 C C . PHE A 1 264 ? 151.405 99.038 137.448 1.00 87.68 267 PHE C C 1
ATOM 997 O O . PHE A 1 264 ? 150.512 98.546 138.139 1.00 87.68 267 PHE C O 1
ATOM 1005 N N . LEU A 1 265 ? 152.480 98.356 137.070 1.00 104.33 268 LEU C N 1
ATOM 1006 C CA . LEU A 1 265 ? 152.703 96.974 137.504 1.00 104.33 268 LEU C CA 1
ATOM 1007 C C . LEU A 1 265 ? 154.160 96.864 137.941 1.00 104.33 268 LEU C C 1
ATOM 1008 O O . LEU A 1 265 ? 155.052 96.589 137.135 1.00 104.33 268 LEU C O 1
ATOM 1013 N N . ASN A 1 266 ? 154.385 97.084 139.229 1.00 118.25 269 ASN C N 1
ATOM 1014 C CA . ASN A 1 266 ? 155.702 97.082 139.832 1.00 118.25 269 ASN C CA 1
ATOM 1015 C C . ASN A 1 266 ? 155.975 95.745 140.517 1.00 118.25 269 ASN C C 1
ATOM 1016 O O . ASN A 1 266 ? 155.130 94.851 140.548 1.00 118.25 269 ASN C O 1
ATOM 1021 N N . LYS A 1 267 ? 157.178 95.616 141.074 1.00 128.56 270 LYS C N 1
ATOM 1022 C CA . LYS A 1 267 ? 157.665 94.348 141.617 1.00 128.56 270 LYS C CA 1
ATOM 1023 C C . LYS A 1 267 ? 157.652 93.255 140.553 1.00 128.56 270 LYS C C 1
ATOM 1024 O O . LYS A 1 267 ? 157.250 92.119 140.806 1.00 128.56 270 LYS C O 1
ATOM 1030 N N . LYS A 1 268 ? 158.095 93.608 139.346 1.00 133.95 271 LYS C N 1
ATOM 1031 C CA . LYS A 1 268 ? 158.136 92.646 138.250 1.00 133.95 271 LYS C CA 1
ATOM 1032 C C . LYS A 1 268 ? 159.120 91.519 138.535 1.00 133.95 271 LYS C C 1
ATOM 1033 O O . LYS A 1 268 ? 158.816 90.340 138.313 1.00 133.95 271 LYS C O 1
ATOM 1039 N N . ASP A 1 269 ? 160.309 91.865 139.031 1.00 141.03 272 ASP C N 1
ATOM 1040 C CA . ASP A 1 269 ? 161.366 90.869 139.175 1.00 141.03 272 ASP C CA 1
ATOM 1041 C C . ASP A 1 269 ? 160.945 89.749 140.116 1.00 141.03 272 ASP C C 1
ATOM 1042 O O . ASP A 1 269 ? 160.924 88.577 139.724 1.00 141.03 272 ASP C O 1
ATOM 1044 N N . LEU A 1 270 ? 160.545 90.102 141.340 1.00 145.31 273 LEU C N 1
ATOM 1045 C CA . LEU A 1 270 ? 160.172 89.090 142.323 1.00 145.31 273 LEU C CA 1
ATOM 1046 C C . LEU A 1 270 ? 159.071 88.191 141.783 1.00 145.31 273 LEU C C 1
ATOM 1047 O O . LEU A 1 270 ? 159.078 86.976 142.014 1.00 145.31 273 LEU C O 1
ATOM 1052 N N . PHE A 1 271 ? 158.126 88.773 141.047 1.00 143.15 274 PHE C N 1
ATOM 1053 C CA . PHE A 1 271 ? 157.142 87.967 140.339 1.00 143.15 274 PHE C CA 1
ATOM 1054 C C . PHE A 1 271 ? 157.819 86.978 139.406 1.00 143.15 274 PHE C C 1
ATOM 1055 O O . PHE A 1 271 ? 157.401 85.820 139.315 1.00 143.15 274 PHE C O 1
ATOM 1063 N N . GLU A 1 272 ? 158.867 87.415 138.705 1.00 151.48 275 GLU C N 1
ATOM 1064 C CA . GLU A 1 272 ? 159.525 86.530 137.748 1.00 151.48 275 GLU C CA 1
ATOM 1065 C C . GLU A 1 272 ? 160.212 85.362 138.449 1.00 151.48 275 GLU C C 1
ATOM 1066 O O . GLU A 1 272 ? 160.054 84.204 138.040 1.00 151.48 275 GLU C O 1
ATOM 1072 N N . GLU A 1 273 ? 160.973 85.638 139.513 1.00 151.21 276 GLU C N 1
ATOM 1073 C CA . GLU A 1 273 ? 161.588 84.522 140.235 1.00 151.21 276 GLU C CA 1
ATOM 1074 C C . GLU A 1 273 ? 160.531 83.595 140.816 1.00 151.21 276 GLU C C 1
ATOM 1075 O O . GLU A 1 273 ? 160.675 82.369 140.756 1.00 151.21 276 GLU C O 1
ATOM 1081 N N . LYS A 1 274 ? 159.458 84.152 141.380 1.00 151.28 277 LYS C N 1
ATOM 1082 C CA . LYS A 1 274 ? 158.441 83.300 141.984 1.00 151.28 277 LYS C CA 1
ATOM 1083 C C . LYS A 1 274 ? 157.762 82.431 140.935 1.00 151.28 277 LYS C C 1
ATOM 1084 O O . LYS A 1 274 ? 157.498 81.248 141.175 1.00 151.28 277 LYS C O 1
ATOM 1090 N N . ILE A 1 275 ? 157.477 82.996 139.761 1.00 150.50 278 ILE C N 1
ATOM 1091 C CA . ILE A 1 275 ? 156.871 82.219 138.689 1.00 150.50 278 ILE C CA 1
ATOM 1092 C C . ILE A 1 275 ? 157.828 81.147 138.197 1.00 150.50 278 ILE C C 1
ATOM 1093 O O . ILE A 1 275 ? 157.397 80.057 137.799 1.00 150.50 278 ILE C O 1
ATOM 1098 N N . LYS A 1 276 ? 159.134 81.426 138.224 1.00 154.86 279 LYS C N 1
ATOM 1099 C CA . LYS A 1 276 ? 160.111 80.433 137.788 1.00 154.86 279 LYS C CA 1
ATOM 1100 C C . LYS A 1 276 ? 159.924 79.113 138.524 1.00 154.86 279 LYS C C 1
ATOM 1101 O O . LYS A 1 276 ? 160.090 78.037 137.939 1.00 154.86 279 LYS C O 1
ATOM 1107 N N . LYS A 1 277 ? 159.558 79.175 139.804 1.00 157.00 280 LYS C N 1
ATOM 1108 C CA . LYS A 1 277 ? 159.297 77.982 140.603 1.00 157.00 280 LYS C CA 1
ATOM 1109 C C . LYS A 1 277 ? 157.806 77.669 140.685 1.00 157.00 280 LYS C C 1
ATOM 1110 O O . LYS A 1 277 ? 157.377 76.572 140.319 1.00 157.00 280 LYS C O 1
ATOM 1112 N N . SER A 1 278 ? 157.006 78.619 141.160 1.00 155.52 281 SER C N 1
ATOM 1113 C CA . SER A 1 278 ? 155.563 78.430 141.257 1.00 155.52 281 SER C CA 1
ATOM 1114 C C . SER A 1 278 ? 154.919 78.463 139.876 1.00 155.52 281 SER C C 1
ATOM 1115 O O . SER A 1 278 ? 154.886 79.507 139.225 1.00 155.52 281 SER C O 1
ATOM 1118 N N . GLU A 1 286 ? 141.638 79.050 136.883 1.00 155.21 289 GLU C N 1
ATOM 1119 C CA . GLU A 1 286 ? 141.286 78.713 135.508 1.00 155.21 289 GLU C CA 1
ATOM 1120 C C . GLU A 1 286 ? 142.187 79.445 134.522 1.00 155.21 289 GLU C C 1
ATOM 1121 O O . GLU A 1 286 ? 141.731 80.297 133.762 1.00 155.21 289 GLU C O 1
ATOM 1123 N N . TYR A 1 287 ? 143.472 79.105 134.537 1.00 156.11 290 TYR C N 1
ATOM 1124 C CA . TYR A 1 287 ? 144.474 79.762 133.707 1.00 156.11 290 TYR C CA 1
ATOM 1125 C C . TYR A 1 287 ? 145.045 78.732 132.742 1.00 156.11 290 TYR C C 1
ATOM 1126 O O . TYR A 1 287 ? 145.538 77.682 133.168 1.00 156.11 290 TYR C O 1
ATOM 1135 N N . ALA A 1 288 ? 144.984 79.033 131.450 1.00 157.30 291 ALA C N 1
ATOM 1136 C CA . ALA A 1 288 ? 145.562 78.173 130.427 1.00 157.30 291 ALA C CA 1
ATOM 1137 C C . ALA A 1 288 ? 146.907 78.747 130.004 1.00 157.30 291 ALA C C 1
ATOM 1138 O O . ALA A 1 288 ? 146.986 79.900 129.569 1.00 157.30 291 ALA C O 1
ATOM 1140 N N . GLY A 1 289 ? 147.959 77.945 130.131 1.00 154.47 292 GLY C N 1
ATOM 1141 C CA . GLY A 1 289 ? 149.289 78.394 129.776 1.00 154.47 292 GLY C CA 1
ATOM 1142 C C . GLY A 1 289 ? 150.330 78.009 130.803 1.00 154.47 292 GLY C C 1
ATOM 1143 O O . GLY A 1 289 ? 149.999 77.738 131.961 1.00 154.47 292 GLY C O 1
ATOM 1144 N N . SER A 1 290 ? 151.594 77.984 130.392 1.00 154.14 293 SER C N 1
ATOM 1145 C CA . SER A 1 290 ? 152.659 77.582 131.293 1.00 154.14 293 SER C CA 1
ATOM 1146 C C . SER A 1 290 ? 152.933 78.676 132.321 1.00 154.14 293 SER C C 1
ATOM 1147 O O . SER A 1 290 ? 152.481 79.817 132.200 1.00 154.14 293 SER C O 1
ATOM 1150 N N . ASN A 1 291 ? 153.689 78.307 133.353 1.00 156.55 294 ASN C N 1
ATOM 1151 C CA . ASN A 1 291 ? 154.120 79.258 134.374 1.00 156.55 294 ASN C CA 1
ATOM 1152 C C . ASN A 1 291 ? 155.361 79.979 133.855 1.00 156.55 294 ASN C C 1
ATOM 1153 O O . ASN A 1 291 ? 156.498 79.701 134.245 1.00 156.55 294 ASN C O 1
ATOM 1158 N N . THR A 1 292 ? 155.128 80.924 132.946 1.00 154.09 295 THR C N 1
ATOM 1159 C CA . THR A 1 292 ? 156.187 81.736 132.366 1.00 154.09 295 THR C CA 1
ATOM 1160 C C . THR A 1 292 ? 155.799 83.205 132.447 1.00 154.09 295 THR C C 1
ATOM 1161 O O . THR A 1 292 ? 154.617 83.553 132.433 1.00 154.09 295 THR C O 1
ATOM 1165 N N . TYR A 1 293 ? 156.816 84.064 132.533 1.00 149.28 296 TYR C N 1
ATOM 1166 C CA . TYR A 1 293 ? 156.575 85.490 132.727 1.00 149.28 296 TYR C CA 1
ATOM 1167 C C . TYR A 1 293 ? 155.847 86.105 131.539 1.00 149.28 296 TYR C C 1
ATOM 1168 O O . TYR A 1 293 ? 154.898 86.882 131.715 1.00 149.28 296 TYR C O 1
ATOM 1177 N N . GLU A 1 294 ? 156.259 85.740 130.322 1.00 147.49 297 GLU C N 1
ATOM 1178 C CA . GLU A 1 294 ? 155.814 86.455 129.130 1.00 147.49 297 GLU C CA 1
ATOM 1179 C C . GLU A 1 294 ? 154.303 86.404 128.970 1.00 147.49 297 GLU C C 1
ATOM 1180 O O . GLU A 1 294 ? 153.676 87.413 128.631 1.00 147.49 297 GLU C O 1
ATOM 1182 N N . GLU A 1 295 ? 153.698 85.243 129.206 1.00 150.47 298 GLU C N 1
ATOM 1183 C CA . GLU A 1 295 ? 152.258 85.112 129.027 1.00 150.47 298 GLU C CA 1
ATOM 1184 C C . GLU A 1 295 ? 151.474 85.380 130.304 1.00 150.47 298 GLU C C 1
ATOM 1185 O O . GLU A 1 295 ? 150.337 85.862 130.232 1.00 150.47 298 GLU C O 1
ATOM 1191 N N . ALA A 1 296 ? 152.047 85.084 131.472 1.00 142.68 299 ALA C N 1
ATOM 1192 C CA . ALA A 1 296 ? 151.347 85.370 132.719 1.00 142.68 299 ALA C CA 1
ATOM 1193 C C . ALA A 1 296 ? 151.139 86.867 132.901 1.00 142.68 299 ALA C C 1
ATOM 1194 O O . ALA A 1 296 ? 150.074 87.304 133.360 1.00 142.68 299 ALA C O 1
ATOM 1196 N N . ALA A 1 297 ? 152.146 87.672 132.555 1.00 137.45 300 ALA C N 1
ATOM 1197 C CA . ALA A 1 297 ? 151.979 89.116 132.653 1.00 137.45 300 ALA C CA 1
ATOM 1198 C C . ALA A 1 297 ? 150.854 89.599 131.748 1.00 137.45 300 ALA C C 1
ATOM 1199 O O . ALA A 1 297 ? 150.044 90.448 132.144 1.00 137.45 300 ALA C O 1
ATOM 1201 N N . ALA A 1 298 ? 150.781 89.061 130.529 1.00 136.93 301 ALA C N 1
ATOM 1202 C CA . ALA A 1 298 ? 149.707 89.436 129.617 1.00 136.93 301 ALA C CA 1
ATOM 1203 C C . ALA A 1 298 ? 148.349 89.034 130.171 1.00 136.93 301 ALA C C 1
ATOM 1204 O O . ALA A 1 298 ? 147.374 89.786 130.057 1.00 136.93 301 ALA C O 1
ATOM 1206 N N . TYR A 1 299 ? 148.265 87.846 130.772 1.00 136.49 302 TYR C N 1
ATOM 1207 C CA . TYR A 1 299 ? 146.996 87.410 131.343 1.00 136.49 302 TYR C CA 1
ATOM 1208 C C . TYR A 1 299 ? 146.560 88.321 132.481 1.00 136.49 302 TYR C C 1
ATOM 1209 O O . TYR A 1 299 ? 145.374 88.648 132.601 1.00 136.49 302 TYR C O 1
ATOM 1218 N N . ILE A 1 300 ? 147.500 88.737 133.332 1.00 127.78 303 ILE C N 1
ATOM 1219 C CA . ILE A 1 300 ? 147.147 89.645 134.422 1.00 127.78 303 ILE C CA 1
ATOM 1220 C C . ILE A 1 300 ? 146.696 90.994 133.872 1.00 127.78 303 ILE C C 1
ATOM 1221 O O . ILE A 1 300 ? 145.730 91.594 134.365 1.00 127.78 303 ILE C O 1
ATOM 1226 N N . GLN A 1 301 ? 147.383 91.493 132.843 1.00 123.20 304 GLN C N 1
ATOM 1227 C CA . GLN A 1 301 ? 146.952 92.738 132.220 1.00 123.20 304 GLN C CA 1
ATOM 1228 C C . GLN A 1 301 ? 145.533 92.614 131.688 1.00 123.20 304 GLN C C 1
ATOM 1229 O O . GLN A 1 301 ? 144.719 93.529 131.849 1.00 123.20 304 GLN C O 1
ATOM 1235 N N . CYS A 1 302 ? 145.216 91.483 131.057 1.00 127.20 305 CYS C N 1
ATOM 1236 C CA . CYS A 1 302 ? 143.868 91.275 130.536 1.00 127.20 305 CYS C CA 1
ATOM 1237 C C . CYS A 1 302 ? 142.839 91.223 131.658 1.00 127.20 305 CYS C C 1
ATOM 1238 O O . CYS A 1 302 ? 141.755 91.810 131.545 1.00 127.20 305 CYS C O 1
ATOM 1241 N N . GLN A 1 303 ? 143.157 90.517 132.744 1.00 125.60 306 GLN C N 1
ATOM 1242 C CA . GLN A 1 303 ? 142.222 90.420 133.859 1.00 125.60 306 GLN C CA 1
ATOM 1243 C C . GLN A 1 303 ? 141.924 91.790 134.441 1.00 125.60 306 GLN C C 1
ATOM 1244 O O . GLN A 1 303 ? 140.778 92.087 134.795 1.00 125.60 306 GLN C O 1
ATOM 1250 N N . PHE A 1 304 ? 142.943 92.638 134.559 1.00 119.00 307 PHE C N 1
ATOM 1251 C CA . PHE A 1 304 ? 142.701 93.973 135.092 1.00 119.00 307 PHE C CA 1
ATOM 1252 C C . PHE A 1 304 ? 141.974 94.865 134.097 1.00 119.00 307 PHE C C 1
ATOM 1253 O O . PHE A 1 304 ? 141.168 95.704 134.504 1.00 119.00 307 PHE C O 1
ATOM 1261 N N . GLU A 1 305 ? 142.234 94.709 132.803 1.00 117.06 308 GLU C N 1
ATOM 1262 C CA . GLU A 1 305 ? 141.605 95.578 131.821 1.00 117.06 308 GLU C CA 1
ATOM 1263 C C . GLU A 1 305 ? 140.183 95.166 131.478 1.00 117.06 308 GLU C C 1
ATOM 1264 O O . GLU A 1 305 ? 139.459 95.960 130.870 1.00 117.06 308 GLU C O 1
ATOM 1270 N N . ASP A 1 306 ? 139.766 93.959 131.838 1.00 120.99 309 ASP C N 1
ATOM 1271 C CA . ASP A 1 306 ? 138.416 93.509 131.529 1.00 120.99 309 ASP C CA 1
ATOM 1272 C C . ASP A 1 306 ? 137.395 93.910 132.588 1.00 120.99 309 ASP C C 1
ATOM 1273 O O . ASP A 1 306 ? 136.236 93.496 132.499 1.00 120.99 309 ASP C O 1
ATOM 1278 N N . LEU A 1 307 ? 137.795 94.694 133.583 1.00 114.58 310 LEU C N 1
ATOM 1279 C CA . LEU A 1 307 ? 136.874 95.206 134.587 1.00 114.58 310 LEU C CA 1
ATOM 1280 C C . LEU A 1 307 ? 136.319 96.575 134.232 1.00 114.58 310 LEU C C 1
ATOM 1281 O O . LEU A 1 307 ? 135.575 97.151 135.029 1.00 114.58 310 LEU C O 1
ATOM 1286 N N . ASN A 1 308 ? 136.669 97.109 133.069 1.00 112.40 311 ASN C N 1
ATOM 1287 C CA . ASN A 1 308 ? 136.201 98.418 132.626 1.00 112.40 311 ASN C CA 1
ATOM 1288 C C . ASN A 1 308 ? 135.005 98.218 131.705 1.00 112.40 311 ASN C C 1
ATOM 1289 O O . ASN A 1 308 ? 135.170 97.944 130.516 1.00 112.40 311 ASN C O 1
ATOM 1294 N N . LYS A 1 309 ? 133.792 98.350 132.249 1.00 115.41 312 LYS C N 1
ATOM 1295 C CA . LYS A 1 309 ? 132.599 98.195 131.420 1.00 115.41 312 LYS C CA 1
ATOM 1296 C C . LYS A 1 309 ? 132.522 99.279 130.356 1.00 115.41 312 LYS C C 1
ATOM 1297 O O . LYS A 1 309 ? 132.185 99.006 129.199 1.00 115.41 312 LYS C O 1
ATOM 1303 N N . ARG A 1 310 ? 132.828 100.520 130.726 1.00 115.61 313 ARG C N 1
ATOM 1304 C CA . ARG A 1 310 ? 132.841 101.615 129.759 1.00 115.61 313 ARG C CA 1
ATOM 1305 C C . ARG A 1 310 ? 134.110 101.472 128.916 1.00 115.61 313 ARG C C 1
ATOM 1306 O O . ARG A 1 310 ? 135.060 102.253 128.996 1.00 115.61 313 ARG C O 1
ATOM 1314 N N . LYS A 1 311 ? 134.116 100.414 128.100 1.00 117.29 314 LYS C N 1
ATOM 1315 C CA . LYS A 1 311 ? 135.313 100.027 127.363 1.00 117.29 314 LYS C CA 1
ATOM 1316 C C . LYS A 1 311 ? 135.732 101.084 126.357 1.00 117.29 314 LYS C C 1
ATOM 1317 O O . LYS A 1 311 ? 136.887 101.092 125.918 1.00 117.29 314 LYS C O 1
ATOM 1323 N N . ASP A 1 312 ? 134.829 101.976 125.990 1.00 119.56 315 ASP C N 1
ATOM 1324 C CA . ASP A 1 312 ? 135.136 103.079 125.102 1.00 119.56 315 ASP C CA 1
ATOM 1325 C C . ASP A 1 312 ? 135.078 104.375 125.901 1.00 119.56 315 ASP C C 1
ATOM 1326 O O . ASP A 1 312 ? 134.443 104.445 126.954 1.00 119.56 315 ASP C O 1
ATOM 1331 N N . THR A 1 313 ? 135.779 105.395 125.402 1.00 114.91 316 THR C N 1
ATOM 1332 C CA . THR A 1 313 ? 135.865 106.724 126.013 1.00 114.91 316 THR C CA 1
ATOM 1333 C C . THR A 1 313 ? 136.660 106.726 127.317 1.00 114.91 316 THR C C 1
ATOM 1334 O O . THR A 1 313 ? 136.850 107.786 127.922 1.00 114.91 316 THR C O 1
ATOM 1338 N N . LYS A 1 314 ? 137.127 105.564 127.766 1.00 103.64 317 LYS C N 1
ATOM 1339 C CA . LYS A 1 314 ? 138.010 105.463 128.922 1.00 103.64 317 LYS C CA 1
ATOM 1340 C C . LYS A 1 314 ? 139.223 104.635 128.528 1.00 103.64 317 LYS C C 1
ATOM 1341 O O . LYS A 1 314 ? 139.075 103.507 128.049 1.00 103.64 317 LYS C O 1
ATOM 1347 N N . GLU A 1 315 ? 140.378 105.221 128.801 1.00 98.96 318 GLU C N 1
ATOM 1348 C CA . GLU A 1 315 ? 141.611 104.606 128.453 1.00 98.96 318 GLU C CA 1
ATOM 1349 C C . GLU A 1 315 ? 142.314 104.150 129.709 1.00 98.96 318 GLU C C 1
ATOM 1350 O O . GLU A 1 315 ? 142.443 104.920 130.642 1.00 98.96 318 GLU C O 1
ATOM 1356 N N . ILE A 1 316 ? 142.799 102.913 129.741 1.00 89.23 319 ILE C N 1
ATOM 1357 C CA . ILE A 1 316 ? 143.563 102.477 130.901 1.00 89.23 319 ILE C CA 1
ATOM 1358 C C . ILE A 1 316 ? 144.933 101.981 130.460 1.00 89.23 319 ILE C C 1
ATOM 1359 O O . ILE A 1 316 ? 145.107 100.807 130.125 1.00 89.23 319 ILE C O 1
ATOM 1364 N N . TYR A 1 317 ? 145.917 102.876 130.463 1.00 86.65 320 TYR C N 1
ATOM 1365 C CA . TYR A 1 317 ? 147.275 102.505 130.107 1.00 86.65 320 TYR C CA 1
ATOM 1366 C C . TYR A 1 317 ? 147.834 101.516 131.122 1.00 86.65 320 TYR C C 1
ATOM 1367 O O . TYR A 1 317 ? 147.454 101.513 132.291 1.00 86.65 320 TYR C O 1
ATOM 1376 N N . THR A 1 318 ? 148.740 100.659 130.665 1.00 96.13 321 THR C N 1
ATOM 1377 C CA . THR A 1 318 ? 149.361 99.672 131.538 1.00 96.13 321 THR C CA 1
ATOM 1378 C C . THR A 1 318 ? 150.844 99.586 131.229 1.00 96.13 321 THR C C 1
ATOM 1379 O O . THR A 1 318 ? 151.246 99.656 130.067 1.00 96.13 321 THR C O 1
ATOM 1383 N N . HIS A 1 319 ? 151.654 99.425 132.270 1.00 106.34 322 HIS C N 1
ATOM 1384 C CA . HIS A 1 319 ? 153.097 99.420 132.102 1.00 106.34 322 HIS C CA 1
ATOM 1385 C C . HIS A 1 319 ? 153.719 98.562 133.189 1.00 106.34 322 HIS C C 1
ATOM 1386 O O . HIS A 1 319 ? 153.287 98.605 134.341 1.00 106.34 322 HIS C O 1
ATOM 1393 N N . PHE A 1 320 ? 154.724 97.778 132.814 1.00 114.14 323 PHE C N 1
ATOM 1394 C CA . PHE A 1 320 ? 155.482 96.971 133.756 1.00 114.14 323 PHE C CA 1
ATOM 1395 C C . PHE A 1 320 ? 156.800 97.660 134.072 1.00 114.14 323 PHE C C 1
ATOM 1396 O O . PHE A 1 320 ? 157.411 98.288 133.205 1.00 114.14 323 PHE C O 1
ATOM 1404 N N . THR A 1 321 ? 157.239 97.534 135.322 1.00 123.06 324 THR C N 1
ATOM 1405 C CA . THR A 1 321 ? 158.510 98.114 135.732 1.00 123.06 324 THR C CA 1
ATOM 1406 C C . THR A 1 321 ? 158.918 97.534 137.075 1.00 123.06 324 THR C C 1
ATOM 1407 O O . THR A 1 321 ? 158.075 97.344 137.950 1.00 123.06 324 THR C O 1
ATOM 1411 N N . CYS A 1 322 ? 160.204 97.226 137.220 1.00 136.04 325 CYS C N 1
ATOM 1412 C CA . CYS A 1 322 ? 160.737 96.853 138.528 1.00 136.04 325 CYS C CA 1
ATOM 1413 C C . CYS A 1 322 ? 162.067 97.505 138.871 1.00 136.04 325 CYS C C 1
ATOM 1414 O O . CYS A 1 322 ? 162.356 97.670 140.061 1.00 136.04 325 CYS C O 1
ATOM 1417 N N . SER A 1 323 ? 162.876 97.903 137.892 1.00 135.19 326 SER C N 1
ATOM 1418 C CA . SER A 1 323 ? 164.194 98.465 138.149 1.00 135.19 326 SER C CA 1
ATOM 1419 C C . SER A 1 323 ? 164.184 99.981 138.243 1.00 135.19 326 SER C C 1
ATOM 1420 O O . SER A 1 323 ? 165.241 100.577 138.476 1.00 135.19 326 SER C O 1
ATOM 1423 N N . THR A 1 324 ? 163.023 100.613 138.069 1.00 132.48 327 THR C N 1
ATOM 1424 C CA . THR A 1 324 ? 162.893 102.066 138.165 1.00 132.48 327 THR C CA 1
ATOM 1425 C C . THR A 1 324 ? 163.871 102.768 137.228 1.00 132.48 327 THR C C 1
ATOM 1426 O O . THR A 1 324 ? 164.511 103.758 137.585 1.00 132.48 327 THR C O 1
ATOM 1428 N N . ASP A 1 325 ? 163.979 102.251 136.005 1.00 128.05 328 ASP C N 1
ATOM 1429 C CA . ASP A 1 325 ? 164.988 102.712 135.055 1.00 128.05 328 ASP C CA 1
ATOM 1430 C C . ASP A 1 325 ? 164.562 104.026 134.397 1.00 128.05 328 ASP C C 1
ATOM 1431 O O . ASP A 1 325 ? 164.430 104.132 133.178 1.00 128.05 328 ASP C O 1
ATOM 1436 N N . THR A 1 326 ? 164.337 105.033 135.249 1.00 123.61 329 THR C N 1
ATOM 1437 C CA . THR A 1 326 ? 163.965 106.402 134.883 1.00 123.61 329 THR C CA 1
ATOM 1438 C C . THR A 1 326 ? 163.014 106.448 133.694 1.00 123.61 329 THR C C 1
ATOM 1439 O O . THR A 1 326 ? 163.116 107.329 132.835 1.00 123.61 329 THR C O 1
ATOM 1443 N N . LYS A 1 327 ? 162.075 105.511 133.652 1.00 117.91 330 LYS C N 1
ATOM 1444 C CA . LYS A 1 327 ? 161.079 105.444 132.597 1.00 117.91 330 LYS C CA 1
ATOM 1445 C C . LYS A 1 327 ? 159.677 105.733 133.093 1.00 117.91 330 LYS C C 1
ATOM 1446 O O . LYS A 1 327 ? 158.833 106.165 132.308 1.00 117.91 330 LYS C O 1
ATOM 1452 N N . ASN A 1 328 ? 159.423 105.523 134.383 1.00 107.94 331 ASN C N 1
ATOM 1453 C CA . ASN A 1 328 ? 158.084 105.677 134.926 1.00 107.94 331 ASN C CA 1
ATOM 1454 C C . ASN A 1 328 ? 157.612 107.118 134.904 1.00 107.94 331 ASN C C 1
ATOM 1455 O O . ASN A 1 328 ? 156.431 107.373 135.147 1.00 107.94 331 ASN C O 1
ATOM 1460 N N . VAL A 1 329 ? 158.503 108.069 134.646 1.00 98.05 332 VAL C N 1
ATOM 1461 C CA . VAL A 1 329 ? 158.033 109.427 134.430 1.00 98.05 332 VAL C CA 1
ATOM 1462 C C . VAL A 1 329 ? 157.666 109.631 132.970 1.00 98.05 332 VAL C C 1
ATOM 1463 O O . VAL A 1 329 ? 156.813 110.464 132.650 1.00 98.05 332 VAL C O 1
ATOM 1467 N N . GLN A 1 330 ? 158.286 108.883 132.061 1.00 95.98 333 GLN C N 1
ATOM 1468 C CA . GLN A 1 330 ? 157.931 109.009 130.654 1.00 95.98 333 GLN C CA 1
ATOM 1469 C C . GLN A 1 330 ? 156.505 108.538 130.403 1.00 95.98 333 GLN C C 1
ATOM 1470 O O . GLN A 1 330 ? 155.749 109.185 129.670 1.00 95.98 333 GLN C O 1
ATOM 1476 N N . PHE A 1 331 ? 156.122 107.414 131.009 1.00 91.00 334 PHE C N 1
ATOM 1477 C CA . PHE A 1 331 ? 154.783 106.869 130.821 1.00 91.00 334 PHE C CA 1
ATOM 1478 C C . PHE A 1 331 ? 153.719 107.848 131.301 1.00 91.00 334 PHE C C 1
ATOM 1479 O O . PHE A 1 331 ? 152.722 108.107 130.608 1.00 91.00 334 PHE C O 1
ATOM 1487 N N . VAL A 1 332 ? 153.922 108.407 132.493 1.00 83.19 335 VAL C N 1
ATOM 1488 C CA . VAL A 1 332 ? 152.980 109.374 133.040 1.00 83.19 335 VAL C CA 1
ATOM 1489 C C . VAL A 1 332 ? 152.928 110.613 132.164 1.00 83.19 335 VAL C C 1
ATOM 1490 O O . VAL A 1 332 ? 151.855 111.174 131.918 1.00 83.19 335 VAL C O 1
ATOM 1494 N N . PHE A 1 333 ? 154.081 111.056 131.672 1.00 84.88 336 PHE C N 1
ATOM 1495 C CA . PHE A 1 333 ? 154.103 112.222 130.801 1.00 84.88 336 PHE C CA 1
ATOM 1496 C C . PHE A 1 333 ? 153.286 111.979 129.541 1.00 84.88 336 PHE C C 1
ATOM 1497 O O . PHE A 1 333 ? 152.541 112.858 129.097 1.00 84.88 336 PHE C O 1
ATOM 1505 N N . ASP A 1 334 ? 153.394 110.784 128.962 1.00 86.16 337 ASP C N 1
ATOM 1506 C CA . ASP A 1 334 ? 152.652 110.487 127.741 1.00 86.16 337 ASP C CA 1
ATOM 1507 C C . ASP A 1 334 ? 151.149 110.464 127.993 1.00 86.16 337 ASP C C 1
ATOM 1508 O O . ASP A 1 334 ? 150.367 111.053 127.230 1.00 86.16 337 ASP C O 1
ATOM 1513 N N . ALA A 1 335 ? 150.721 109.785 129.056 1.00 79.49 338 ALA C N 1
ATOM 1514 C CA . ALA A 1 335 ? 149.288 109.742 129.335 1.00 79.49 338 ALA C CA 1
ATOM 1515 C C . ALA A 1 335 ? 148.742 111.135 129.628 1.00 79.49 338 ALA C C 1
ATOM 1516 O O . ALA A 1 335 ? 147.633 111.488 129.199 1.00 79.49 338 ALA C O 1
ATOM 1518 N N . VAL A 1 336 ? 149.510 111.949 130.349 1.00 76.82 339 VAL C N 1
ATOM 1519 C CA . VAL A 1 336 ? 149.075 113.308 130.633 1.00 76.82 339 VAL C CA 1
ATOM 1520 C C . VAL A 1 336 ? 148.992 114.121 129.352 1.00 76.82 339 VAL C C 1
ATOM 1521 O O . VAL A 1 336 ? 148.096 114.952 129.191 1.00 76.82 339 VAL C O 1
ATOM 1525 N N . THR A 1 337 ? 149.920 113.900 128.421 1.00 78.50 340 THR C N 1
ATOM 1526 C CA . THR A 1 337 ? 149.846 114.597 127.142 1.00 78.50 340 THR C CA 1
ATOM 1527 C C . THR A 1 337 ? 148.557 114.260 126.416 1.00 78.50 340 THR C C 1
ATOM 1528 O O . THR A 1 337 ? 147.898 115.144 125.856 1.00 78.50 340 THR C O 1
ATOM 1532 N N . ASP A 1 338 ? 148.177 112.986 126.420 1.00 81.40 341 ASP C N 1
ATOM 1533 C CA . ASP A 1 338 ? 146.940 112.611 125.743 1.00 81.40 341 ASP C CA 1
ATOM 1534 C C . ASP A 1 338 ? 145.722 113.241 126.407 1.00 81.40 341 ASP C C 1
ATOM 1535 O O . ASP A 1 338 ? 144.807 113.704 125.718 1.00 81.40 341 ASP C O 1
ATOM 1540 N N . VAL A 1 339 ? 145.690 113.279 127.740 1.00 77.10 342 VAL C N 1
ATOM 1541 C CA . VAL A 1 339 ? 144.549 113.903 128.412 1.00 77.10 342 VAL C CA 1
ATOM 1542 C C . VAL A 1 339 ? 144.505 115.401 128.131 1.00 77.10 342 VAL C C 1
ATOM 1543 O O . VAL A 1 339 ? 143.429 115.982 127.955 1.00 77.10 342 VAL C O 1
ATOM 1547 N N . ILE A 1 340 ? 145.667 116.054 128.089 1.00 76.24 343 ILE C N 1
ATOM 1548 C CA . ILE A 1 340 ? 145.707 117.479 127.779 1.00 76.24 343 ILE C CA 1
ATOM 1549 C C . ILE A 1 340 ? 145.166 117.734 126.382 1.00 76.24 343 ILE C C 1
ATOM 1550 O O . ILE A 1 340 ? 144.381 118.662 126.168 1.00 76.24 343 ILE C O 1
ATOM 1555 N N . ILE A 1 341 ? 145.579 116.925 125.407 1.00 74.93 344 ILE C N 1
ATOM 1556 C CA . ILE A 1 341 ? 145.076 117.115 124.049 1.00 74.93 344 ILE C CA 1
ATOM 1557 C C . ILE A 1 341 ? 143.577 116.870 123.986 1.00 74.93 344 ILE C C 1
ATOM 1558 O O . ILE A 1 341 ? 142.855 117.577 123.279 1.00 74.93 344 ILE C O 1
ATOM 1563 N N . LYS A 1 342 ? 143.074 115.876 124.717 1.00 82.07 345 LYS C N 1
ATOM 1564 C CA . LYS A 1 342 ? 141.627 115.683 124.719 1.00 82.07 345 LYS C CA 1
ATOM 1565 C C . LYS A 1 342 ? 140.902 116.871 125.332 1.00 82.07 345 LYS C C 1
ATOM 1566 O O . LYS A 1 342 ? 139.808 117.224 124.883 1.00 82.07 345 LYS C O 1
ATOM 1572 N N . ASN A 1 343 ? 141.476 117.491 126.361 1.00 81.65 346 ASN C N 1
ATOM 1573 C CA . ASN A 1 343 ? 140.850 118.671 126.946 1.00 81.65 346 ASN C CA 1
ATOM 1574 C C . ASN A 1 343 ? 141.018 119.912 126.087 1.00 81.65 346 ASN C C 1
ATOM 1575 O O . ASN A 1 343 ? 140.270 120.874 126.265 1.00 81.65 346 ASN C O 1
ATOM 1580 N N . ASN A 1 344 ? 141.986 119.919 125.178 1.00 82.11 347 ASN C N 1
ATOM 1581 C CA . ASN A 1 344 ? 142.181 121.038 124.271 1.00 82.11 347 ASN C CA 1
ATOM 1582 C C . ASN A 1 344 ? 141.329 120.939 123.017 1.00 82.11 347 ASN C C 1
ATOM 1583 O O . ASN A 1 344 ? 141.049 121.968 122.399 1.00 82.11 347 ASN C O 1
ATOM 1588 N N . LEU A 1 345 ? 140.923 119.733 122.617 1.00 87.95 348 LEU C N 1
ATOM 1589 C CA . LEU A 1 345 ? 139.979 119.607 121.514 1.00 87.95 348 LEU C CA 1
ATOM 1590 C C . LEU A 1 345 ? 138.658 120.264 121.871 1.00 87.95 348 LEU C C 1
ATOM 1591 O O . LEU A 1 345 ? 138.152 121.110 121.130 1.00 87.95 348 LEU C O 1
ATOM 1596 N N . LYS A 1 346 ? 138.089 119.894 123.010 1.00 97.44 349 LYS C N 1
ATOM 1597 C CA . LYS A 1 346 ? 137.060 120.720 123.610 1.00 97.44 349 LYS C CA 1
ATOM 1598 C C . LYS A 1 346 ? 137.703 122.009 124.105 1.00 97.44 349 LYS C C 1
ATOM 1599 O O . LYS A 1 346 ? 138.925 122.106 124.217 1.00 97.44 349 LYS C O 1
ATOM 1605 N N . ASP A 1 347 ? 136.894 123.014 124.404 1.00 102.77 350 ASP C N 1
ATOM 1606 C CA . ASP A 1 347 ? 137.412 124.321 124.834 1.00 102.77 350 ASP C CA 1
ATOM 1607 C C . ASP A 1 347 ? 137.957 125.077 123.655 1.00 102.77 350 ASP C C 1
ATOM 1608 O O . ASP A 1 347 ? 138.152 126.283 123.734 1.00 102.77 350 ASP C O 1
ATOM 1613 N N . CYS A 1 348 ? 138.223 124.389 122.560 1.00 95.80 351 CYS C N 1
ATOM 1614 C CA . CYS A 1 348 ? 138.623 125.077 121.345 1.00 95.80 351 CYS C CA 1
ATOM 1615 C C . CYS A 1 348 ? 137.448 124.958 120.393 1.00 95.80 351 CYS C C 1
ATOM 1616 O O . CYS A 1 348 ? 137.550 125.371 119.236 1.00 95.80 351 CYS C O 1
ATOM 1619 N N . GLY A 1 349 ? 136.336 124.395 120.863 1.00 95.41 352 GLY C N 1
ATOM 1620 C CA . GLY A 1 349 ? 135.147 124.215 120.062 1.00 95.41 352 GLY C CA 1
ATOM 1621 C C . GLY A 1 349 ? 135.329 123.318 118.871 1.00 95.41 352 GLY C C 1
ATOM 1622 O O . GLY A 1 349 ? 134.509 123.356 117.952 1.00 95.41 352 GLY C O 1
ATOM 1623 N N . LEU A 1 350 ? 136.375 122.507 118.859 1.00 92.20 353 LEU C N 1
ATOM 1624 C CA . LEU A 1 350 ? 136.766 121.806 117.656 1.00 92.20 353 LEU C CA 1
ATOM 1625 C C . LEU A 1 350 ? 136.230 120.388 117.727 1.00 92.20 353 LEU C C 1
ATOM 1626 O O . LEU A 1 350 ? 136.769 119.466 117.127 1.00 92.20 353 LEU C O 1
ATOM 1631 N N . PHE A 1 351 ? 135.147 120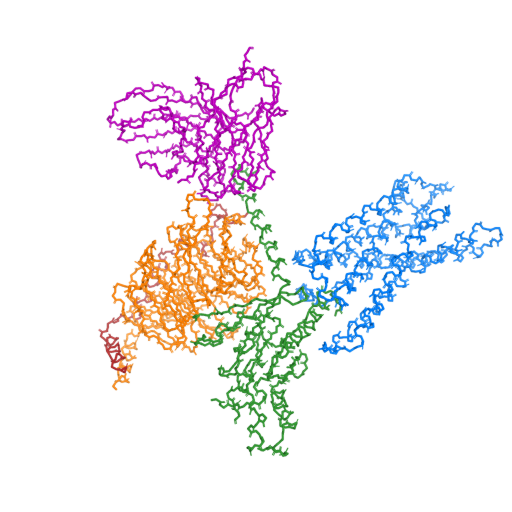.226 118.473 1.00 100.18 354 PHE C N 1
ATOM 1632 C CA . PHE A 1 351 ? 134.497 118.933 118.602 1.00 100.18 354 PHE C CA 1
ATOM 1640 N N . GLU B 2 7 ? 121.116 91.635 177.044 1.00 168.51 10 GLU B N 1
ATOM 1641 C CA . GLU B 2 7 ? 120.354 92.430 177.999 1.00 168.51 10 GLU B CA 1
ATOM 1642 C C . GLU B 2 7 ? 119.891 93.744 177.378 1.00 168.51 10 GLU B C 1
ATOM 1643 O O . GLU B 2 7 ? 118.759 94.173 177.590 1.00 168.51 10 GLU B O 1
ATOM 1649 N N . ALA B 2 8 ? 120.776 94.370 176.597 1.00 166.24 11 ALA B N 1
ATOM 1650 C CA . ALA B 2 8 ? 120.472 95.664 175.996 1.00 166.24 11 ALA B CA 1
ATOM 1651 C C . ALA B 2 8 ? 119.265 95.608 175.070 1.00 166.24 11 ALA B C 1
ATOM 1652 O O . ALA B 2 8 ? 118.651 96.649 174.800 1.00 166.24 11 ALA B O 1
ATOM 1654 N N . GLU B 2 9 ? 118.915 94.420 174.576 1.00 167.52 12 GLU B N 1
ATOM 1655 C CA . GLU B 2 9 ? 117.759 94.293 173.697 1.00 167.52 12 GLU B CA 1
ATOM 1656 C C . GLU B 2 9 ? 116.479 94.712 174.409 1.00 167.52 12 GLU B C 1
ATOM 1657 O O . GLU B 2 9 ? 115.669 95.470 173.862 1.00 167.52 12 GLU B O 1
ATOM 1663 N N . GLN B 2 10 ? 116.281 94.248 175.644 1.00 166.09 13 GLN B N 1
ATOM 1664 C CA . GLN B 2 10 ? 115.079 94.664 176.354 1.00 166.09 13 GLN B CA 1
ATOM 1665 C C . GLN B 2 10 ? 115.197 96.106 176.834 1.00 166.09 13 GLN B C 1
ATOM 1666 O O . GLN B 2 10 ? 114.176 96.781 177.008 1.00 166.09 13 GLN B O 1
ATOM 1672 N N . LEU B 2 11 ? 116.424 96.611 177.004 1.00 163.60 14 LEU B N 1
ATOM 1673 C CA . LEU B 2 11 ? 116.600 98.040 177.251 1.00 163.60 14 LEU B CA 1
ATOM 1674 C C . LEU B 2 11 ? 116.024 98.865 176.107 1.00 163.60 14 LEU B C 1
ATOM 1675 O O . LEU B 2 11 ? 115.213 99.771 176.328 1.00 163.60 14 LEU B O 1
ATOM 1680 N N . LYS B 2 12 ? 116.427 98.565 174.871 1.00 163.76 15 LYS B N 1
ATOM 1681 C CA . LYS B 2 12 ? 115.906 99.347 173.754 1.00 163.76 15 LYS B CA 1
ATOM 1682 C C . LYS B 2 12 ? 114.424 99.074 173.524 1.00 163.76 15 LYS B C 1
ATOM 1683 O O . LYS B 2 12 ? 113.686 99.977 173.109 1.00 163.76 15 LYS B O 1
ATOM 1689 N N . ASN B 2 13 ? 113.965 97.853 173.805 1.00 163.74 16 ASN B N 1
ATOM 1690 C CA . ASN B 2 13 ? 112.539 97.568 173.692 1.00 163.74 16 ASN B CA 1
ATOM 1691 C C . ASN B 2 13 ? 111.726 98.435 174.648 1.00 163.74 16 ASN B C 1
ATOM 1692 O O . ASN B 2 13 ? 110.699 99.004 174.265 1.00 163.74 16 ASN B O 1
ATOM 1697 N N . GLN B 2 14 ? 112.174 98.560 175.898 1.00 159.85 17 GLN B N 1
ATOM 1698 C CA . GLN B 2 14 ? 111.424 99.389 176.832 1.00 159.85 17 GLN B CA 1
ATOM 1699 C C . GLN B 2 14 ? 111.614 100.874 176.549 1.00 159.85 17 GLN B C 1
ATOM 1700 O O . GLN B 2 14 ? 110.729 101.669 176.878 1.00 159.85 17 GLN B O 1
ATOM 1706 N N . ILE B 2 15 ? 112.733 101.265 175.934 1.00 156.18 18 ILE B N 1
ATOM 1707 C CA . ILE B 2 15 ? 112.855 102.633 175.434 1.00 156.18 18 ILE B CA 1
ATOM 1708 C C . ILE B 2 15 ? 111.769 102.910 174.404 1.00 156.18 18 ILE B C 1
ATOM 1709 O O . ILE B 2 15 ? 111.098 103.948 174.442 1.00 156.18 18 ILE B O 1
ATOM 1714 N N . ARG B 2 16 ? 111.577 101.976 173.469 1.00 158.05 19 ARG B N 1
ATOM 1715 C CA . ARG B 2 16 ? 110.505 102.123 172.489 1.00 158.05 19 ARG B CA 1
ATOM 1716 C C . ARG B 2 16 ? 109.144 102.165 173.168 1.00 158.05 19 ARG B C 1
ATOM 1717 O O . ARG B 2 16 ? 108.272 102.951 172.783 1.00 158.05 19 ARG B O 1
ATOM 1725 N N . ASP B 2 17 ? 108.942 101.313 174.174 1.00 155.82 20 ASP B N 1
ATOM 1726 C CA . ASP B 2 17 ? 107.662 101.282 174.873 1.00 155.82 20 ASP B CA 1
ATOM 1727 C C . ASP B 2 17 ? 107.368 102.613 175.555 1.00 155.82 20 ASP B C 1
ATOM 1728 O O . ASP B 2 17 ? 106.247 103.123 175.474 1.00 155.82 20 ASP B O 1
ATOM 1733 N N . ALA B 2 18 ? 108.364 103.195 176.227 1.00 147.97 21 ALA B N 1
ATOM 1734 C CA . ALA B 2 18 ? 108.162 104.489 176.872 1.00 147.97 21 ALA B CA 1
ATOM 1735 C C . ALA B 2 18 ? 107.942 105.594 175.846 1.00 147.97 21 ALA B C 1
ATOM 1736 O O . ALA B 2 18 ? 107.094 106.473 176.044 1.00 147.97 21 ALA B O 1
ATOM 1738 N N . ARG B 2 19 ? 108.693 105.567 174.743 1.00 137.97 22 ARG B N 1
ATOM 1739 C CA . ARG B 2 19 ? 108.515 106.578 173.707 1.00 137.97 22 ARG B CA 1
ATOM 1740 C C . ARG B 2 19 ? 107.110 106.523 173.125 1.00 137.97 22 ARG B C 1
ATOM 1741 O O . ARG B 2 19 ? 106.493 107.564 172.872 1.00 137.97 22 ARG B O 1
ATOM 1749 N N . LYS B 2 20 ? 106.587 105.317 172.903 1.00 143.92 23 LYS B N 1
ATOM 1750 C CA . LYS B 2 20 ? 105.231 105.188 172.384 1.00 143.92 23 LYS B CA 1
ATOM 1751 C C . LYS B 2 20 ? 104.198 105.584 173.431 1.00 143.92 23 LYS B C 1
ATOM 1752 O O . LYS B 2 20 ? 103.195 106.229 173.108 1.00 143.92 23 LYS B O 1
ATOM 1758 N N . ALA B 2 21 ? 104.429 105.215 174.694 1.00 143.24 24 ALA B N 1
ATOM 1759 C CA . ALA B 2 21 ? 103.494 105.569 175.755 1.00 143.24 24 ALA B CA 1
ATOM 1760 C C . ALA B 2 21 ? 103.429 107.072 175.973 1.00 143.24 24 ALA B C 1
ATOM 1761 O O . ALA B 2 21 ? 102.413 107.582 176.456 1.00 143.24 24 ALA B O 1
ATOM 1763 N N . CYS B 2 22 ? 104.494 107.795 175.638 1.00 139.19 25 CYS B N 1
ATOM 1764 C CA . CYS B 2 22 ? 104.455 109.248 175.719 1.00 139.19 25 CYS B CA 1
ATOM 1765 C C . CYS B 2 22 ? 103.856 109.893 174.479 1.00 139.19 25 CYS B C 1
ATOM 1766 O O . CYS B 2 22 ? 103.751 111.122 174.431 1.00 139.19 25 CYS B O 1
ATOM 1769 N N . ALA B 2 23 ? 103.464 109.107 173.482 1.00 137.13 26 ALA B N 1
ATOM 1770 C CA . ALA B 2 23 ? 102.845 109.626 172.271 1.00 137.13 26 ALA B CA 1
ATOM 1771 C C . ALA B 2 23 ? 101.336 109.457 172.372 1.00 137.13 26 ALA B C 1
ATOM 1772 O O . ALA B 2 23 ? 100.843 108.338 172.546 1.00 137.13 26 ALA B O 1
ATOM 1774 N N . ASP B 2 24 ? 100.607 110.566 172.261 1.00 135.61 27 ASP B N 1
ATOM 1775 C CA . ASP B 2 24 ? 99.152 110.544 172.331 1.00 135.61 27 ASP B CA 1
ATOM 1776 C C . ASP B 2 24 ? 98.464 111.267 171.186 1.00 135.61 27 ASP B C 1
ATOM 1777 O O . ASP B 2 24 ? 97.297 110.963 170.909 1.00 135.61 27 ASP B O 1
ATOM 1782 N N . ALA B 2 25 ? 99.128 112.207 170.517 1.00 130.04 28 ALA B N 1
ATOM 1783 C CA . ALA B 2 25 ? 98.517 112.936 169.415 1.00 130.04 28 ALA B CA 1
ATOM 1784 C C . ALA B 2 25 ? 99.604 113.395 168.460 1.00 130.04 28 ALA B C 1
ATOM 1785 O O . ALA B 2 25 ? 100.600 113.982 168.889 1.00 130.04 28 ALA B O 1
ATOM 1787 N N . THR B 2 26 ? 99.410 113.128 167.175 1.00 124.12 29 THR B N 1
ATOM 1788 C CA . THR B 2 26 ? 100.356 113.575 166.167 1.00 124.12 29 THR B CA 1
ATOM 1789 C C . THR B 2 26 ? 100.346 115.096 166.075 1.00 124.12 29 THR B C 1
ATOM 1790 O O . THR B 2 26 ? 99.323 115.745 166.295 1.00 124.12 29 THR B O 1
ATOM 1794 N N . LEU B 2 27 ? 101.513 115.666 165.768 1.00 115.06 30 LEU B N 1
ATOM 1795 C CA . LEU B 2 27 ? 101.603 117.110 165.591 1.00 115.06 30 LEU B CA 1
ATOM 1796 C C . LEU B 2 27 ? 100.660 117.593 164.500 1.00 115.06 30 LEU B C 1
ATOM 1797 O O . LEU B 2 27 ? 100.112 118.697 164.591 1.00 115.06 30 LEU B O 1
ATOM 1802 N N . SER B 2 28 ? 100.459 116.784 163.457 1.00 121.61 31 SER B N 1
ATOM 1803 C CA . SER B 2 28 ? 99.566 117.182 162.373 1.00 121.61 31 SER B CA 1
ATOM 1804 C C . SER B 2 28 ? 98.139 117.366 162.870 1.00 121.61 31 SER B C 1
ATOM 1805 O O . SER B 2 28 ? 97.459 118.329 162.493 1.00 121.61 31 SER B O 1
ATOM 1808 N N . GLN B 2 29 ? 97.668 116.453 163.722 1.00 123.49 32 GLN B N 1
ATOM 1809 C CA . GLN B 2 29 ? 96.321 116.576 164.264 1.00 123.49 32 GLN B CA 1
ATOM 1810 C C . GLN B 2 29 ? 96.158 117.880 165.029 1.00 123.49 32 GLN B C 1
ATOM 1811 O O . GLN B 2 29 ? 95.123 118.546 164.924 1.00 123.49 32 GLN B O 1
ATOM 1817 N N . ILE B 2 30 ? 97.171 118.262 165.806 1.00 119.11 33 ILE B N 1
ATOM 1818 C CA . ILE B 2 30 ? 97.081 119.490 166.585 1.00 119.11 33 ILE B CA 1
ATOM 1819 C C . ILE B 2 30 ? 97.146 120.716 165.683 1.00 119.11 33 ILE B C 1
ATOM 1820 O O . ILE B 2 30 ? 96.413 121.689 165.887 1.00 119.11 33 ILE B O 1
ATOM 1825 N N . THR B 2 31 ? 98.010 120.693 164.675 1.00 114.37 34 THR B N 1
ATOM 1826 C CA . THR B 2 31 ? 98.318 121.893 163.912 1.00 114.37 34 THR B CA 1
ATOM 1827 C C . THR B 2 31 ? 97.512 122.033 162.627 1.00 114.37 34 THR B C 1
ATOM 1828 O O . THR B 2 31 ? 97.756 122.975 161.869 1.00 114.37 34 THR B O 1
ATOM 1832 N N . ASN B 2 32 ? 96.570 121.128 162.352 1.00 119.89 35 ASN B N 1
ATOM 1833 C CA . ASN B 2 32 ? 95.809 121.238 161.109 1.00 119.89 35 ASN B CA 1
ATOM 1834 C C . ASN B 2 32 ? 95.067 122.566 161.009 1.00 119.89 35 ASN B C 1
ATOM 1835 O O . ASN B 2 32 ? 94.975 123.152 159.924 1.00 119.89 35 ASN B O 1
ATOM 1840 N N . ASN B 2 33 ? 94.532 123.061 162.126 1.00 120.71 36 ASN B N 1
ATOM 1841 C CA . ASN B 2 33 ? 93.632 124.208 162.083 1.00 120.71 36 ASN B CA 1
ATOM 1842 C C . ASN B 2 33 ? 94.341 125.541 161.874 1.00 120.71 36 ASN B C 1
ATOM 1843 O O . ASN B 2 33 ? 93.662 126.538 161.613 1.00 120.71 36 ASN B O 1
ATOM 1848 N N . ILE B 2 34 ? 95.668 125.598 161.980 1.00 112.77 37 ILE B N 1
ATOM 1849 C CA . ILE B 2 34 ? 96.357 126.858 161.741 1.00 112.77 37 ILE B CA 1
ATOM 1850 C C . ILE B 2 34 ? 96.278 127.213 160.259 1.00 112.77 37 ILE B C 1
ATOM 1851 O O . ILE B 2 34 ? 96.228 126.339 159.384 1.00 112.77 37 ILE B O 1
ATOM 1856 N N . ASP B 2 35 ? 96.229 128.504 159.978 1.00 111.11 38 ASP B N 1
ATOM 1857 C CA . ASP B 2 35 ? 96.168 128.968 158.600 1.00 111.11 38 ASP B CA 1
ATOM 1858 C C . ASP B 2 35 ? 97.491 128.693 157.897 1.00 111.11 38 ASP B C 1
ATOM 1859 O O . ASP B 2 35 ? 98.554 128.935 158.477 1.00 111.11 38 ASP B O 1
ATOM 1864 N N . PRO B 2 36 ? 97.474 128.196 156.663 1.00 102.82 39 PRO B N 1
ATOM 1865 C CA . PRO B 2 36 ? 98.732 127.967 155.945 1.00 102.82 39 PRO B CA 1
ATOM 1866 C C . PRO B 2 36 ? 99.476 129.268 155.697 1.00 102.82 39 PRO B C 1
ATOM 1867 O O . PRO B 2 36 ? 98.878 130.338 155.581 1.00 102.82 39 PRO B O 1
ATOM 1871 N N . VAL B 2 37 ? 100.805 129.165 155.626 1.00 96.59 40 VAL B N 1
ATOM 1872 C CA . VAL B 2 37 ? 101.636 130.352 155.475 1.00 96.59 40 VAL B CA 1
ATOM 1873 C C . VAL B 2 37 ? 101.441 131.020 154.125 1.00 96.59 40 VAL B C 1
ATOM 1874 O O . VAL B 2 37 ? 101.754 132.205 153.977 1.00 96.59 40 VAL B O 1
ATOM 1878 N N . GLY B 2 38 ? 100.944 130.298 153.133 1.00 101.60 41 GLY B N 1
ATOM 1879 C CA . GLY B 2 38 ? 100.769 130.855 151.812 1.00 101.60 41 GLY B CA 1
ATOM 1880 C C . GLY B 2 38 ? 102.033 130.770 150.976 1.00 101.60 41 GLY B C 1
ATOM 1881 O O . GLY B 2 38 ? 103.120 130.463 151.458 1.00 101.60 41 GLY B O 1
ATOM 1882 N N . ARG B 2 39 ? 101.873 131.053 149.687 1.00 104.86 42 ARG B N 1
ATOM 1883 C CA . ARG B 2 39 ? 102.985 130.965 148.753 1.00 104.86 42 ARG B CA 1
ATOM 1884 C C . ARG B 2 39 ? 104.045 132.000 149.115 1.00 104.86 42 ARG B C 1
ATOM 1885 O O . ARG B 2 39 ? 103.737 133.104 149.570 1.00 104.86 42 ARG B O 1
ATOM 1893 N N . ILE B 2 40 ? 105.307 131.631 148.920 1.00 97.28 43 ILE B N 1
ATOM 1894 C CA . ILE B 2 40 ? 106.441 132.390 149.433 1.00 97.28 43 ILE B CA 1
ATOM 1895 C C . ILE B 2 40 ? 107.163 133.057 148.273 1.00 97.28 43 ILE B C 1
ATOM 1896 O O . ILE B 2 40 ? 107.619 132.384 147.341 1.00 97.28 43 ILE B O 1
ATOM 1901 N N . GLN B 2 41 ? 107.279 134.378 148.336 1.00 103.01 44 GLN B N 1
ATOM 1902 C CA . GLN B 2 41 ? 108.099 135.116 147.390 1.00 103.01 44 GLN B CA 1
ATOM 1903 C C . GLN B 2 41 ? 109.548 135.099 147.852 1.00 103.01 44 GLN B C 1
ATOM 1904 O O . GLN B 2 41 ? 109.849 135.490 148.982 1.00 103.01 44 GLN B O 1
ATOM 1910 N N . MET B 2 42 ? 110.444 134.649 146.982 1.00 88.25 45 MET B N 1
ATOM 1911 C CA . MET B 2 42 ? 111.872 134.753 147.232 1.00 88.25 45 MET B CA 1
ATOM 1912 C C . MET B 2 42 ? 112.558 135.160 145.943 1.00 88.25 45 MET B C 1
ATOM 1913 O O . MET B 2 42 ? 112.264 134.613 144.879 1.00 88.25 45 MET B O 1
ATOM 1918 N N . ARG B 2 43 ? 113.468 136.117 146.036 1.00 82.71 46 ARG B N 1
ATOM 1919 C CA . ARG B 2 43 ? 114.160 136.613 144.861 1.00 82.71 46 ARG B CA 1
ATOM 1920 C C . ARG B 2 43 ? 115.627 136.821 145.181 1.00 82.71 46 ARG B C 1
ATOM 1921 O O . ARG B 2 43 ? 115.967 137.401 146.212 1.00 82.71 46 ARG B O 1
ATOM 1929 N N . THR B 2 44 ? 116.488 136.363 144.283 1.00 71.79 47 THR B N 1
ATOM 1930 C CA . THR B 2 44 ? 117.918 136.538 144.462 1.00 71.79 47 THR B CA 1
ATOM 1931 C C . THR B 2 44 ? 118.269 138.013 144.504 1.00 71.79 47 THR B C 1
ATOM 1932 O O . THR B 2 44 ? 118.174 138.704 143.488 1.00 71.79 47 THR B O 1
ATOM 1936 N N . ARG B 2 45 ? 118.674 138.510 145.666 1.00 71.31 48 ARG B N 1
ATOM 1937 C CA . ARG B 2 45 ? 119.031 139.913 145.785 1.00 71.31 48 ARG B CA 1
ATOM 1938 C C . ARG B 2 45 ? 120.483 140.182 145.445 1.00 71.31 48 ARG B C 1
ATOM 1939 O O . ARG B 2 45 ? 120.792 141.246 144.900 1.00 71.31 48 ARG B O 1
ATOM 1947 N N . ARG B 2 46 ? 121.382 139.253 145.749 1.00 69.56 49 ARG B N 1
ATOM 1948 C CA . ARG B 2 46 ? 122.788 139.440 145.434 1.00 69.56 49 ARG B CA 1
ATOM 1949 C C . ARG B 2 46 ? 123.387 138.114 145.009 1.00 69.56 49 ARG B C 1
ATOM 1950 O O . ARG B 2 46 ? 122.884 137.045 145.350 1.00 69.56 49 ARG B O 1
ATOM 1958 N N . THR B 2 47 ? 124.472 138.200 144.250 1.00 69.59 50 THR B N 1
ATOM 1959 C CA . THR B 2 47 ? 125.215 137.032 143.798 1.00 69.59 50 THR B CA 1
ATOM 1960 C C . THR B 2 47 ? 126.688 137.299 144.045 1.00 69.59 50 THR B C 1
ATOM 1961 O O . THR B 2 47 ? 127.295 138.129 143.365 1.00 69.59 50 THR B O 1
ATOM 1965 N N . LEU B 2 48 ? 127.259 136.607 145.019 1.00 69.66 51 LEU B N 1
ATOM 1966 C CA . LEU B 2 48 ? 128.657 136.779 145.372 1.00 69.66 51 LEU B CA 1
ATOM 1967 C C . LEU B 2 48 ? 129.490 135.866 144.486 1.00 69.66 51 LEU B C 1
ATOM 1968 O O . LEU B 2 48 ? 129.306 134.647 144.500 1.00 69.66 51 LEU B O 1
ATOM 1973 N N . ARG B 2 49 ? 130.401 136.453 143.715 1.00 79.90 52 ARG B N 1
ATOM 1974 C CA . ARG B 2 49 ? 131.092 135.760 142.630 1.00 79.90 52 ARG B CA 1
ATOM 1975 C C . ARG B 2 49 ? 132.593 136.000 142.747 1.00 79.90 52 ARG B C 1
ATOM 1976 O O . ARG B 2 49 ? 133.130 136.928 142.140 1.00 79.90 52 ARG B O 1
ATOM 1984 N N . GLY B 2 50 ? 133.274 135.188 143.547 1.00 75.42 53 GLY B N 1
ATOM 1985 C CA . GLY B 2 50 ? 134.718 135.282 143.600 1.00 75.42 53 GLY B CA 1
ATOM 1986 C C . GLY B 2 50 ? 135.475 133.988 143.398 1.00 75.42 53 GLY B C 1
ATOM 1987 O O . GLY B 2 50 ? 136.615 133.997 142.931 1.00 75.42 53 GLY B O 1
ATOM 1988 N N . HIS B 2 51 ? 134.848 132.867 143.733 1.00 73.39 54 HIS B N 1
ATOM 1989 C CA . HIS B 2 51 ? 135.561 131.605 143.810 1.00 73.39 54 HIS B CA 1
ATOM 1990 C C . HIS B 2 51 ? 135.803 131.033 142.418 1.00 73.39 54 HIS B C 1
ATOM 1991 O O . HIS B 2 51 ? 135.219 131.469 141.425 1.00 73.39 54 HIS B O 1
ATOM 1998 N N . LEU B 2 52 ? 136.682 130.036 142.355 1.00 78.40 55 LEU B N 1
ATOM 1999 C CA . LEU B 2 52 ? 137.018 129.375 141.106 1.00 78.40 55 LEU B CA 1
ATOM 2000 C C . LEU B 2 52 ? 136.776 127.875 141.131 1.00 78.40 55 LEU B C 1
ATOM 2001 O O . LEU B 2 52 ? 137.069 127.202 140.140 1.00 78.40 55 LEU B O 1
ATOM 2006 N N . ALA B 2 53 ? 136.250 127.332 142.221 1.00 73.72 56 ALA B N 1
ATOM 2007 C CA . ALA B 2 53 ? 136.008 125.903 142.325 1.00 73.72 56 ALA B CA 1
ATOM 2008 C C . ALA B 2 53 ? 134.771 125.701 143.188 1.00 73.72 56 ALA B C 1
ATOM 2009 O O . ALA B 2 53 ? 134.015 126.644 143.435 1.00 73.72 56 ALA B O 1
ATOM 2011 N N . LYS B 2 54 ? 134.560 124.477 143.650 1.00 72.19 57 LYS B N 1
ATOM 2012 C CA . LYS B 2 54 ? 133.339 124.150 144.369 1.00 72.19 57 LYS B CA 1
ATOM 2013 C C . LYS B 2 54 ? 133.349 124.759 145.763 1.00 72.19 57 LYS B C 1
ATOM 2014 O O . LYS B 2 54 ? 134.352 124.690 146.473 1.00 72.19 57 LYS B O 1
ATOM 2020 N N . ILE B 2 55 ? 132.230 125.358 146.154 1.00 69.47 58 ILE B N 1
ATOM 2021 C CA . ILE B 2 55 ? 132.070 125.938 147.482 1.00 69.47 58 ILE B CA 1
ATOM 2022 C C . ILE B 2 55 ? 131.531 124.869 148.414 1.00 69.47 58 ILE B C 1
ATOM 2023 O O . ILE B 2 55 ? 130.525 124.221 148.112 1.00 69.47 58 ILE B O 1
ATOM 2028 N N . TYR B 2 56 ? 132.186 124.685 149.554 1.00 74.06 59 TYR B N 1
ATOM 2029 C CA . TYR B 2 56 ? 131.865 123.567 150.421 1.00 74.06 59 TYR B CA 1
ATOM 2030 C C . TYR B 2 56 ? 131.202 123.951 151.732 1.00 74.06 59 TYR B C 1
ATOM 2031 O O . TYR B 2 56 ? 130.498 123.116 152.304 1.00 74.06 59 TYR B O 1
ATOM 2040 N N . ALA B 2 57 ? 131.394 125.173 152.221 1.00 73.66 60 ALA B N 1
ATOM 2041 C CA . ALA B 2 57 ? 130.731 125.590 153.448 1.00 73.66 60 ALA B CA 1
ATOM 2042 C C . ALA B 2 57 ? 130.717 127.109 153.532 1.00 73.66 60 ALA B C 1
ATOM 2043 O O . ALA B 2 57 ? 131.435 127.800 152.809 1.00 73.66 60 ALA B O 1
ATOM 2045 N N . MET B 2 58 ? 129.875 127.615 154.429 1.00 69.78 61 MET B N 1
ATOM 2046 C CA . MET B 2 58 ? 129.762 129.040 154.702 1.00 69.78 61 MET B CA 1
ATOM 2047 C C . MET B 2 58 ? 129.181 129.223 156.094 1.00 69.78 61 MET B C 1
ATOM 2048 O O . MET B 2 58 ? 128.583 128.305 156.657 1.00 69.78 61 MET B O 1
ATOM 2053 N N . HIS B 2 59 ? 129.354 130.425 156.638 1.00 61.49 62 HIS B N 1
ATOM 2054 C CA . HIS B 2 59 ? 128.808 130.742 157.949 1.00 61.49 62 HIS B CA 1
ATOM 2055 C C . HIS B 2 59 ? 128.593 132.241 158.050 1.00 61.49 62 HIS B C 1
ATOM 2056 O O . HIS B 2 59 ? 129.411 133.021 157.570 1.00 61.49 62 HIS B O 1
ATOM 2063 N N . TRP B 2 60 ? 127.487 132.632 158.669 1.00 62.19 63 TRP B N 1
ATOM 2064 C CA . TRP B 2 60 ? 127.135 134.033 158.822 1.00 62.19 63 TRP B CA 1
ATOM 2065 C C . TRP B 2 60 ? 127.802 134.603 160.060 1.00 62.19 63 TRP B C 1
ATOM 2066 O O . TRP B 2 60 ? 127.800 133.978 161.120 1.00 62.19 63 TRP B O 1
ATOM 2077 N N . GLY B 2 61 ? 128.350 135.798 159.932 1.00 65.44 64 GLY B N 1
ATOM 2078 C CA . GLY B 2 61 ? 128.804 136.512 161.102 1.00 65.44 64 GLY B CA 1
ATOM 2079 C C . GLY B 2 61 ? 127.634 136.870 161.985 1.00 65.44 64 GLY B C 1
ATOM 2080 O O . GLY B 2 61 ? 126.477 136.850 161.573 1.00 65.44 64 GLY B O 1
ATOM 2081 N N . THR B 2 62 ? 127.930 137.198 163.236 1.00 66.83 65 THR B N 1
ATOM 2082 C CA . THR B 2 62 ? 126.839 137.465 164.161 1.00 66.83 65 THR B CA 1
ATOM 2083 C C . THR B 2 62 ? 126.257 138.860 164.000 1.00 66.83 65 THR B C 1
ATOM 2084 O O . THR B 2 62 ? 125.255 139.172 164.647 1.00 66.83 65 THR B O 1
ATOM 2088 N N . ASP B 2 63 ? 126.862 139.705 163.173 1.00 69.47 66 ASP B N 1
ATOM 2089 C CA . ASP B 2 63 ? 126.302 141.018 162.892 1.00 69.47 66 ASP B CA 1
ATOM 2090 C C . ASP B 2 63 ? 125.387 141.012 161.681 1.00 69.47 66 ASP B C 1
ATOM 2091 O O . ASP B 2 63 ? 124.948 142.082 161.256 1.00 69.47 66 ASP B O 1
ATOM 2096 N N . SER B 2 64 ? 125.127 139.843 161.103 1.00 68.11 67 SER B N 1
ATOM 2097 C CA . SER B 2 64 ? 124.182 139.666 160.008 1.00 68.11 67 SER B CA 1
ATOM 2098 C C . SER B 2 64 ? 124.612 140.386 158.744 1.00 68.11 67 SER B C 1
ATOM 2099 O O . SER B 2 64 ? 123.783 140.662 157.881 1.00 68.11 67 SER B O 1
ATOM 2102 N N . ARG B 2 65 ? 125.893 140.707 158.609 1.00 64.83 68 ARG B N 1
ATOM 2103 C CA . ARG B 2 65 ? 126.340 141.425 157.426 1.00 64.83 68 ARG B CA 1
ATOM 2104 C C . ARG B 2 65 ? 127.563 140.776 156.798 1.00 64.83 68 ARG B C 1
ATOM 2105 O O . ARG B 2 65 ? 127.764 140.870 155.585 1.00 64.83 68 ARG B O 1
ATOM 2113 N N . LEU B 2 66 ? 128.377 140.103 157.600 1.00 59.96 69 LEU B N 1
ATOM 2114 C CA . LEU B 2 66 ? 129.610 139.495 157.132 1.00 59.96 69 LEU B CA 1
ATOM 2115 C C . LEU B 2 66 ? 129.447 137.986 157.078 1.00 59.96 69 LEU B C 1
ATOM 2116 O O . LEU B 2 66 ? 128.789 137.397 157.938 1.00 59.96 69 LEU B O 1
ATOM 2121 N N . LEU B 2 67 ? 130.041 137.360 156.064 1.00 60.13 70 LEU B N 1
ATOM 2122 C CA . LEU B 2 67 ? 130.028 135.911 155.954 1.00 60.13 70 LEU B CA 1
ATOM 2123 C C . LEU B 2 67 ? 131.337 135.434 155.349 1.00 60.13 70 LEU B C 1
ATOM 2124 O O . LEU B 2 67 ? 132.017 136.166 154.634 1.00 60.13 70 LEU B O 1
ATOM 2129 N N . VAL B 2 68 ? 131.673 134.182 155.641 1.00 60.65 71 VAL B N 1
ATOM 2130 C CA . VAL B 2 68 ? 132.908 133.551 155.198 1.00 60.65 71 VAL B CA 1
ATOM 2131 C C . VAL B 2 68 ? 132.550 132.296 154.419 1.00 60.65 71 VAL B C 1
ATOM 2132 O O . VAL B 2 68 ? 131.634 131.564 154.801 1.00 60.65 71 VAL B O 1
ATOM 2136 N N . SER B 2 69 ? 133.249 132.059 153.314 1.00 64.99 72 SER B N 1
ATOM 2137 C CA . SER B 2 69 ? 133.019 130.874 152.505 1.00 64.99 72 SER B CA 1
ATOM 2138 C C . SER B 2 69 ? 134.344 130.193 152.211 1.00 64.99 72 SER B C 1
ATOM 2139 O O . SER B 2 69 ? 135.389 130.840 152.150 1.00 64.99 72 SER B O 1
ATOM 2142 N N . ALA B 2 70 ? 134.292 128.876 152.039 1.00 67.66 73 ALA B N 1
ATOM 2143 C CA . ALA B 2 70 ? 135.477 128.062 151.820 1.00 67.66 73 ALA B CA 1
ATOM 2144 C C . ALA B 2 70 ? 135.288 127.216 150.576 1.00 67.66 73 ALA B C 1
ATOM 2145 O O . ALA B 2 70 ? 134.300 126.489 150.466 1.00 67.66 73 ALA B O 1
ATOM 2147 N N . SER B 2 71 ? 136.234 127.293 149.655 1.00 74.16 74 SER B N 1
ATOM 2148 C CA . SER B 2 71 ? 136.197 126.502 148.437 1.00 74.16 74 SER B CA 1
ATOM 2149 C C . SER B 2 71 ? 137.488 125.707 148.310 1.00 74.16 74 SER B C 1
ATOM 2150 O O . SER B 2 71 ? 138.411 125.849 149.110 1.00 74.16 74 SER B O 1
ATOM 2153 N N . GLN B 2 72 ? 137.550 124.867 147.285 1.00 79.45 75 GLN B N 1
ATOM 2154 C CA . GLN B 2 72 ? 138.652 123.933 147.134 1.00 79.45 75 GLN B CA 1
ATOM 2155 C C . GLN B 2 72 ? 139.849 124.515 146.404 1.00 79.45 75 GLN B C 1
ATOM 2156 O O . GLN B 2 72 ? 140.831 123.798 146.200 1.00 79.45 75 GLN B O 1
ATOM 2162 N N . ASP B 2 73 ? 139.808 125.776 146.001 1.00 82.92 76 ASP B N 1
ATOM 2163 C CA . ASP B 2 73 ? 141.012 126.395 145.470 1.00 82.92 76 ASP B CA 1
ATOM 2164 C C . ASP B 2 73 ? 141.937 126.894 146.565 1.00 82.92 76 ASP B C 1
ATOM 2165 O O . ASP B 2 73 ? 142.842 127.679 146.280 1.00 82.92 76 ASP B O 1
ATOM 2170 N N . GLY B 2 74 ? 141.737 126.448 147.802 1.00 78.03 77 GLY B N 1
ATOM 2171 C CA . GLY B 2 74 ? 142.568 126.865 148.909 1.00 78.03 77 GLY B CA 1
ATOM 2172 C C . GLY B 2 74 ? 142.387 128.311 149.310 1.00 78.03 77 GLY B C 1
ATOM 2173 O O . GLY B 2 74 ? 143.371 129.035 149.470 1.00 78.03 77 GLY B O 1
ATOM 2174 N N . LYS B 2 75 ? 141.142 128.753 149.468 1.00 73.08 78 LYS B N 1
ATOM 2175 C CA . LYS B 2 75 ? 140.861 130.130 149.841 1.00 73.08 78 LYS B CA 1
ATOM 2176 C C . LYS B 2 75 ? 139.716 130.192 150.838 1.00 73.08 78 LYS B C 1
ATOM 2177 O O . LYS B 2 75 ? 138.747 129.439 150.729 1.00 73.08 78 LYS B O 1
ATOM 2183 N N . LEU B 2 76 ? 139.839 131.088 151.810 1.00 63.73 79 LEU B N 1
ATOM 2184 C CA . LEU B 2 76 ? 138.711 131.614 152.561 1.00 63.73 79 LEU B CA 1
ATOM 2185 C C . LEU B 2 76 ? 138.518 133.066 152.167 1.00 63.73 79 LEU B C 1
ATOM 2186 O O . LEU B 2 76 ? 139.489 133.811 152.031 1.00 63.73 79 LEU B O 1
ATOM 2191 N N . ILE B 2 77 ? 137.270 133.467 151.983 1.00 61.24 80 ILE B N 1
ATOM 2192 C CA . ILE B 2 77 ? 136.938 134.828 151.598 1.00 61.24 80 ILE B CA 1
ATOM 2193 C C . ILE B 2 77 ? 135.924 135.371 152.589 1.00 61.24 80 ILE B C 1
ATOM 2194 O O . ILE B 2 77 ? 134.975 134.673 152.958 1.00 61.24 80 ILE B O 1
ATOM 2199 N N . ILE B 2 78 ? 136.134 136.604 153.041 1.00 59.30 81 ILE B N 1
ATOM 2200 C CA . ILE B 2 78 ? 135.209 137.290 153.936 1.00 59.30 81 ILE B CA 1
ATOM 2201 C C . ILE B 2 78 ? 134.436 138.296 153.097 1.00 59.30 81 ILE B C 1
ATOM 2202 O O . ILE B 2 78 ? 135.014 139.267 152.597 1.00 59.30 81 ILE B O 1
ATOM 2207 N N . TRP B 2 79 ? 133.136 138.075 152.941 1.00 63.65 82 TRP B N 1
ATOM 2208 C CA . TRP B 2 79 ? 132.300 138.942 152.125 1.00 63.65 82 TRP B CA 1
ATOM 2209 C C . TRP B 2 79 ? 131.548 139.941 152.989 1.00 63.65 82 TRP B C 1
ATOM 2210 O O . TRP B 2 79 ? 131.127 139.633 154.105 1.00 63.65 82 TRP B O 1
ATOM 2221 N N . ASP B 2 80 ? 131.352 141.132 152.444 1.00 67.27 83 ASP B N 1
ATOM 2222 C CA . ASP B 2 80 ? 130.429 142.114 153.000 1.00 67.27 83 ASP B CA 1
ATOM 2223 C C . ASP B 2 80 ? 129.136 141.975 152.210 1.00 67.27 83 ASP B C 1
ATOM 2224 O O . ASP B 2 80 ? 129.030 142.472 151.089 1.00 67.27 83 ASP B O 1
ATOM 2229 N N . SER B 2 81 ? 128.148 141.292 152.788 1.00 64.68 84 SER B N 1
ATOM 2230 C CA . SER B 2 81 ? 127.008 140.864 151.987 1.00 64.68 84 SER B CA 1
ATOM 2231 C C . SER B 2 81 ? 126.139 142.028 151.536 1.00 64.68 84 SER B C 1
ATOM 2232 O O . SER B 2 81 ? 125.446 141.911 150.524 1.00 64.68 84 SER B O 1
ATOM 2235 N N . TYR B 2 82 ? 126.145 143.148 152.259 1.00 68.49 85 TYR B N 1
ATOM 2236 C CA . TYR B 2 82 ? 125.312 144.275 151.850 1.00 68.49 85 TYR B CA 1
ATOM 2237 C C . TYR B 2 82 ? 125.788 144.884 150.543 1.00 68.49 85 TYR B C 1
ATOM 2238 O O . TYR B 2 82 ? 124.970 145.350 149.747 1.00 68.49 85 TYR B O 1
ATOM 2247 N N . THR B 2 83 ? 127.095 144.910 150.310 1.00 67.97 86 THR B N 1
ATOM 2248 C CA . THR B 2 83 ? 127.648 145.514 149.111 1.00 67.97 86 THR B CA 1
ATOM 2249 C C . THR B 2 83 ? 128.382 144.525 148.222 1.00 67.97 86 THR B C 1
ATOM 2250 O O . THR B 2 83 ? 128.910 144.931 147.183 1.00 67.97 86 THR B O 1
ATOM 2254 N N . THR B 2 84 ? 128.434 143.247 148.597 1.00 68.35 87 THR B N 1
ATOM 2255 C CA . THR B 2 84 ? 129.160 142.214 147.856 1.00 68.35 87 THR B CA 1
ATOM 2256 C C . THR B 2 84 ? 130.643 142.538 147.722 1.00 68.35 87 THR B C 1
ATOM 2257 O O . THR B 2 84 ? 131.282 142.167 146.739 1.00 68.35 87 THR B O 1
ATOM 2261 N N . ASN B 2 85 ? 131.205 143.228 148.705 1.00 67.67 88 ASN B N 1
ATOM 2262 C CA . ASN B 2 85 ? 132.625 143.524 148.703 1.00 67.67 88 ASN B CA 1
ATOM 2263 C C . ASN B 2 85 ? 133.411 142.356 149.281 1.00 67.67 88 ASN B C 1
ATOM 2264 O O . ASN B 2 85 ? 132.865 141.479 149.952 1.00 67.67 88 ASN B O 1
ATOM 2269 N N . LYS B 2 86 ? 134.713 142.357 149.022 1.00 66.34 89 LYS B N 1
ATOM 2270 C CA . LYS B 2 86 ? 135.631 141.388 149.600 1.00 66.34 89 LYS B CA 1
ATOM 2271 C C . LYS B 2 86 ? 136.474 142.075 150.659 1.00 66.34 89 LYS B C 1
ATOM 2272 O O . LYS B 2 86 ? 137.058 143.130 150.402 1.00 66.34 89 LYS B O 1
ATOM 2278 N N . VAL B 2 87 ? 136.531 141.483 151.845 1.00 59.94 90 VAL B N 1
ATOM 2279 C CA . VAL B 2 87 ? 137.268 142.054 152.960 1.00 59.94 90 VAL B CA 1
ATOM 2280 C C . VAL B 2 87 ? 138.627 141.392 153.134 1.00 59.94 90 VAL B C 1
ATOM 2281 O O . VAL B 2 87 ? 139.626 142.074 153.351 1.00 59.94 90 VAL B O 1
ATOM 2285 N N . HIS B 2 88 ? 138.678 140.068 153.037 1.00 58.79 91 HIS B N 1
ATOM 2286 C CA . HIS B 2 88 ? 139.900 139.313 153.249 1.00 58.79 91 HIS B CA 1
ATOM 2287 C C . HIS B 2 88 ? 139.913 138.130 152.299 1.00 58.79 91 HIS B C 1
ATOM 2288 O O . HIS B 2 88 ? 138.862 137.604 151.935 1.00 58.79 91 HIS B O 1
ATOM 2295 N N . ALA B 2 89 ? 141.111 137.703 151.916 1.00 60.52 92 ALA B N 1
ATOM 2296 C CA . ALA B 2 89 ? 141.286 136.491 151.124 1.00 60.52 92 ALA B CA 1
ATOM 2297 C C . ALA B 2 89 ? 142.458 135.729 151.714 1.00 60.52 92 ALA B C 1
ATOM 2298 O O . ALA B 2 89 ? 143.608 136.138 151.547 1.00 60.52 92 ALA B O 1
ATOM 2300 N N . ILE B 2 90 ? 142.171 134.625 152.390 1.00 65.57 93 ILE B N 1
ATOM 2301 C CA . ILE B 2 90 ? 143.149 133.914 153.208 1.00 65.57 93 ILE B CA 1
ATOM 2302 C C . ILE B 2 90 ? 143.608 132.680 152.444 1.00 65.57 93 ILE B C 1
ATOM 2303 O O . ILE B 2 90 ? 142.800 131.765 152.235 1.00 65.57 93 ILE B O 1
ATOM 2308 N N . PRO B 2 91 ? 144.864 132.600 152.018 1.00 71.69 94 PRO B N 1
ATOM 2309 C CA . PRO B 2 91 ? 145.355 131.359 151.422 1.00 71.69 94 PRO B CA 1
ATOM 2310 C C . PRO B 2 91 ? 145.535 130.287 152.480 1.00 71.69 94 PRO B C 1
ATOM 2311 O O . PRO B 2 91 ? 145.813 130.576 153.644 1.00 71.69 94 PRO B O 1
ATOM 2315 N N . LEU B 2 92 ? 145.389 129.035 152.062 1.00 71.47 95 LEU B N 1
ATOM 2316 C CA . LEU B 2 92 ? 145.469 127.903 152.971 1.00 71.47 95 LEU B CA 1
ATOM 2317 C C . LEU B 2 92 ? 146.617 126.986 152.579 1.00 71.47 95 LEU B C 1
ATOM 2318 O O . LEU B 2 92 ? 147.050 126.951 151.426 1.00 71.47 95 LEU B O 1
ATOM 2323 N N . ARG B 2 93 ? 147.111 126.244 153.568 1.00 80.22 96 ARG B N 1
ATOM 2324 C CA . ARG B 2 93 ? 148.161 125.267 153.317 1.00 80.22 96 ARG B CA 1
ATOM 2325 C C . ARG B 2 93 ? 147.609 124.002 152.674 1.00 80.22 96 ARG B C 1
ATOM 2326 O O . ARG B 2 93 ? 148.276 123.390 151.833 1.00 80.22 96 ARG B O 1
ATOM 2334 N N . SER B 2 94 ? 146.404 123.592 153.055 1.00 77.45 97 SER B N 1
ATOM 2335 C CA . SER B 2 94 ? 145.764 122.393 152.526 1.00 77.45 97 SER B CA 1
ATOM 2336 C C . SER B 2 94 ? 144.554 122.806 151.704 1.00 77.45 97 SER B C 1
ATOM 2337 O O . SER B 2 94 ? 143.611 123.397 152.235 1.00 77.45 97 SER B O 1
ATOM 2340 N N . SER B 2 95 ? 144.566 122.462 150.421 1.00 78.97 98 SER B N 1
ATOM 2341 C CA . SER B 2 95 ? 143.493 122.851 149.518 1.00 78.97 98 SER B CA 1
ATOM 2342 C C . SER B 2 95 ? 142.192 122.100 149.758 1.00 78.97 98 SER B C 1
ATOM 2343 O O . SER B 2 95 ? 141.183 122.446 149.142 1.00 78.97 98 SER B O 1
ATOM 2346 N N . TRP B 2 96 ? 142.183 121.082 150.613 1.00 78.24 99 TRP B N 1
ATOM 2347 C CA . TRP B 2 96 ? 141.028 120.200 150.755 1.00 78.24 99 TRP B CA 1
ATOM 2348 C C . TRP B 2 96 ? 140.266 120.576 152.020 1.00 78.24 99 TRP B C 1
ATOM 2349 O O . TRP B 2 96 ? 140.484 120.024 153.094 1.00 78.24 99 TRP B O 1
ATOM 2360 N N . VAL B 2 97 ? 139.343 121.524 151.878 1.00 73.78 100 VAL B N 1
ATOM 2361 C CA . VAL B 2 97 ? 138.561 122.043 152.995 1.00 73.78 100 VAL B CA 1
ATOM 2362 C C . VAL B 2 97 ? 137.145 121.499 152.911 1.00 73.78 100 VAL B C 1
ATOM 2363 O O . VAL B 2 97 ? 136.619 121.266 151.820 1.00 73.78 100 VAL B O 1
ATOM 2367 N N . MET B 2 98 ? 136.535 121.282 154.071 1.00 76.26 101 MET B N 1
ATOM 2368 C CA . MET B 2 98 ? 135.180 120.758 154.129 1.00 76.26 101 MET B CA 1
ATOM 2369 C C . MET B 2 98 ? 134.336 121.429 155.203 1.00 76.26 101 MET B C 1
ATOM 2370 O O . MET B 2 98 ? 133.225 120.960 155.469 1.00 76.26 101 MET B O 1
ATOM 2375 N N . THR B 2 99 ? 134.819 122.496 155.833 1.00 72.15 102 THR B N 1
ATOM 2376 C CA . THR B 2 99 ? 134.082 123.130 156.916 1.00 72.15 102 THR B CA 1
ATOM 2377 C C . THR B 2 99 ? 134.596 124.547 157.102 1.00 72.15 102 THR B C 1
ATOM 2378 O O . THR B 2 99 ? 135.638 124.924 156.569 1.00 72.15 102 THR B O 1
ATOM 2382 N N . CYS B 2 100 ? 133.853 125.323 157.884 1.00 71.41 103 CYS B N 1
ATOM 2383 C CA . CYS B 2 100 ? 134.098 126.748 158.039 1.00 71.41 103 CYS B CA 1
ATOM 2384 C C . CYS B 2 100 ? 133.257 127.246 159.201 1.00 71.41 103 CYS B C 1
ATOM 2385 O O . CYS B 2 100 ? 132.179 126.711 159.461 1.00 71.41 103 CYS B O 1
ATOM 2388 N N . ALA B 2 101 ? 133.754 128.261 159.901 1.00 62.56 104 ALA B N 1
ATOM 2389 C CA . ALA B 2 101 ? 133.013 128.800 161.031 1.00 62.56 104 ALA B CA 1
ATOM 2390 C C . ALA B 2 101 ? 133.457 130.225 161.301 1.00 62.56 104 ALA B C 1
ATOM 2391 O O . ALA B 2 101 ? 134.590 130.600 161.005 1.00 62.56 104 ALA B O 1
ATOM 2393 N N . TYR B 2 102 ? 132.554 131.008 161.883 1.00 61.99 105 TYR B N 1
ATOM 2394 C CA . TYR B 2 102 ? 132.803 132.404 162.211 1.00 61.99 105 TYR B CA 1
ATOM 2395 C C . TYR B 2 102 ? 132.636 132.571 163.712 1.00 61.99 105 TYR B C 1
ATOM 2396 O O . TYR B 2 102 ? 131.622 132.144 164.270 1.00 61.99 105 TYR B O 1
ATOM 2405 N N . ALA B 2 103 ? 133.616 133.181 164.365 1.00 64.88 106 ALA B N 1
ATOM 2406 C CA . ALA B 2 103 ? 133.536 133.328 165.807 1.00 64.88 106 ALA B CA 1
ATOM 2407 C C . ALA B 2 103 ? 132.440 134.320 166.183 1.00 64.88 106 ALA B C 1
ATOM 2408 O O . ALA B 2 103 ? 132.222 135.308 165.481 1.00 64.88 106 ALA B O 1
ATOM 2410 N N . PRO B 2 104 ? 131.735 134.079 167.289 1.00 68.82 107 PRO B N 1
ATOM 2411 C CA . PRO B 2 104 ? 130.684 135.019 167.700 1.00 68.82 107 PRO B CA 1
ATOM 2412 C C . PRO B 2 104 ? 131.204 136.410 167.995 1.00 68.82 107 PRO B C 1
ATOM 2413 O O . PRO B 2 104 ? 130.459 137.382 167.847 1.00 68.82 107 PRO B O 1
ATOM 2417 N N . SER B 2 105 ? 132.455 136.540 168.431 1.00 69.74 108 SER B N 1
ATOM 2418 C CA . SER B 2 105 ? 133.016 137.867 168.638 1.00 69.74 108 SER B CA 1
ATOM 2419 C C . SER B 2 105 ? 133.377 138.532 167.320 1.00 69.74 108 SER B C 1
ATOM 2420 O O . SER B 2 105 ? 133.336 139.761 167.217 1.00 69.74 108 SER B O 1
ATOM 2423 N N . GLY B 2 106 ? 133.726 137.749 166.310 1.00 68.14 109 GLY B N 1
ATOM 2424 C CA . GLY B 2 106 ? 134.153 138.285 165.040 1.00 68.14 109 GLY B CA 1
ATOM 2425 C C . GLY B 2 106 ? 135.646 138.414 164.862 1.00 68.14 109 GLY B C 1
ATOM 2426 O O . GLY B 2 106 ? 136.081 139.018 163.878 1.00 68.14 109 GLY B O 1
ATOM 2427 N N . ASN B 2 107 ? 136.443 137.864 165.773 1.00 68.59 110 ASN B N 1
ATOM 2428 C CA . ASN B 2 107 ? 137.889 137.995 165.691 1.00 68.59 110 ASN B CA 1
ATOM 2429 C C . ASN B 2 107 ? 138.555 136.847 164.950 1.00 68.59 110 ASN B C 1
ATOM 2430 O O . ASN B 2 107 ? 139.587 137.059 164.309 1.00 68.59 110 ASN B O 1
ATOM 2435 N N . TYR B 2 108 ? 137.997 135.641 165.016 1.00 68.69 111 TYR B N 1
ATOM 2436 C CA . TYR B 2 108 ? 138.636 134.456 164.466 1.00 68.69 111 TYR B CA 1
ATOM 2437 C C . TYR B 2 108 ? 137.700 133.735 163.510 1.00 68.69 111 TYR B C 1
ATOM 2438 O O . TYR B 2 108 ? 136.479 133.797 163.646 1.00 68.69 111 TYR B O 1
ATOM 2447 N N . VAL B 2 109 ? 138.292 133.031 162.546 1.00 62.69 112 VAL B N 1
ATOM 2448 C CA . VAL B 2 109 ? 137.585 132.069 161.715 1.00 62.69 112 VAL B CA 1
ATOM 2449 C C . VAL B 2 109 ? 138.371 130.767 161.740 1.00 62.69 112 VAL B C 1
ATOM 2450 O O . VAL B 2 109 ? 139.568 130.746 162.027 1.00 62.69 112 VAL B O 1
ATOM 2454 N N . ALA B 2 110 ? 137.683 129.671 161.446 1.00 64.85 113 ALA B N 1
ATOM 2455 C CA . ALA B 2 110 ? 138.284 128.348 161.448 1.00 64.85 113 ALA B CA 1
ATOM 2456 C C . ALA B 2 110 ? 138.067 127.680 160.100 1.00 64.85 113 ALA B C 1
ATOM 2457 O O . ALA B 2 110 ? 137.188 128.067 159.332 1.00 64.85 113 ALA B O 1
ATOM 2459 N N . CYS B 2 111 ? 138.880 126.669 159.808 1.00 71.01 114 CYS B N 1
ATOM 2460 C CA . CYS B 2 111 ? 138.771 125.974 158.529 1.00 71.01 114 CYS B CA 1
ATOM 2461 C C . CYS B 2 111 ? 139.445 124.619 158.631 1.00 71.01 114 CYS B C 1
ATOM 2462 O O . CYS B 2 111 ? 140.667 124.550 158.777 1.00 71.01 114 CYS B O 1
ATOM 2465 N N . GLY B 2 112 ? 138.661 123.546 158.530 1.00 75.43 115 GLY B N 1
ATOM 2466 C CA . GLY B 2 112 ? 139.175 122.198 158.529 1.00 75.43 115 GLY B CA 1
ATOM 2467 C C . GLY B 2 112 ? 139.111 121.554 157.157 1.00 75.43 115 GLY B C 1
ATOM 2468 O O . GLY B 2 112 ? 138.816 122.194 156.149 1.00 75.43 115 GLY B O 1
ATOM 2469 N N . GLY B 2 113 ? 139.402 120.257 157.130 1.00 76.97 116 GLY B N 1
ATOM 2470 C CA . GLY B 2 113 ? 139.336 119.537 155.875 1.00 76.97 116 GLY B CA 1
ATOM 2471 C C . GLY B 2 113 ? 139.886 118.126 155.872 1.00 76.97 116 GLY B C 1
ATOM 2472 O O . GLY B 2 113 ? 139.616 117.341 156.784 1.00 76.97 116 GLY B O 1
ATOM 2473 N N . LEU B 2 114 ? 140.636 117.785 154.827 1.00 79.25 117 LEU B N 1
ATOM 2474 C CA . LEU B 2 114 ? 141.248 116.470 154.689 1.00 79.25 117 LEU B CA 1
ATOM 2475 C C . LEU B 2 114 ? 142.646 116.401 155.277 1.00 79.25 117 LEU B C 1
ATOM 2476 O O . LEU B 2 114 ? 143.248 115.328 155.271 1.00 79.25 117 LEU B O 1
ATOM 2481 N N . ASP B 2 115 ? 143.182 117.506 155.769 1.00 79.29 118 ASP B N 1
ATOM 2482 C CA . ASP B 2 115 ? 144.495 117.495 156.387 1.00 79.29 118 ASP B CA 1
ATOM 2483 C C . ASP B 2 115 ? 144.448 117.075 157.844 1.00 79.29 118 ASP B C 1
ATOM 2484 O O . ASP B 2 115 ? 145.506 116.921 158.458 1.00 79.29 118 ASP B O 1
ATOM 2489 N N . ASN B 2 116 ? 143.252 116.901 158.401 1.00 78.93 119 ASN B N 1
ATOM 2490 C CA . ASN B 2 116 ? 142.942 116.450 159.753 1.00 78.93 119 ASN B CA 1
ATOM 2491 C C . ASN B 2 116 ? 143.088 117.553 160.790 1.00 78.93 119 ASN B C 1
ATOM 2492 O O . ASN B 2 116 ? 142.878 117.283 161.971 1.00 78.93 119 ASN B O 1
ATOM 2497 N N . ILE B 2 117 ? 143.424 118.777 160.402 1.00 75.86 120 ILE B N 1
ATOM 2498 C CA . ILE B 2 117 ? 143.818 119.822 161.336 1.00 75.86 120 ILE B CA 1
ATOM 2499 C C . ILE B 2 117 ? 142.802 120.949 161.268 1.00 75.86 120 ILE B C 1
ATOM 2500 O O . ILE B 2 117 ? 142.421 121.380 160.175 1.00 75.86 120 ILE B O 1
ATOM 2505 N N . CYS B 2 118 ? 142.362 121.422 162.432 1.00 76.93 121 CYS B N 1
ATOM 2506 C CA . CYS B 2 118 ? 141.483 122.583 162.546 1.00 76.93 121 CYS B CA 1
ATOM 2507 C C . CYS B 2 118 ? 142.364 123.800 162.776 1.00 76.93 121 CYS B C 1
ATOM 2508 O O . CYS B 2 118 ? 142.890 123.993 163.872 1.00 76.93 121 CYS B O 1
ATOM 2511 N N . SER B 2 119 ? 142.526 124.624 161.748 1.00 71.49 122 SER B N 1
ATOM 2512 C CA . SER B 2 119 ? 143.427 125.766 161.799 1.00 71.49 122 SER B CA 1
ATOM 2513 C C . SER B 2 119 ? 142.626 127.034 162.049 1.00 71.49 122 SER B C 1
ATOM 2514 O O . SER B 2 119 ? 141.749 127.382 161.256 1.00 71.49 122 SER B O 1
ATOM 2517 N N . ILE B 2 120 ? 142.945 127.729 163.136 1.00 68.63 123 ILE B N 1
ATOM 2518 C CA . ILE B 2 120 ? 142.212 128.905 163.588 1.00 68.63 123 ILE B CA 1
ATOM 2519 C C . ILE B 2 120 ? 142.959 130.145 163.130 1.00 68.63 123 ILE B C 1
ATOM 2520 O O . ILE B 2 120 ? 144.179 130.235 163.297 1.00 68.63 123 ILE B O 1
ATOM 2525 N N . TYR B 2 121 ? 142.238 131.102 162.556 1.00 65.33 124 TYR B N 1
ATOM 2526 C CA . TYR B 2 121 ? 142.850 132.277 161.957 1.00 65.33 124 TYR B CA 1
ATOM 2527 C C . TYR B 2 121 ? 142.532 133.527 162.762 1.00 65.33 124 TYR B C 1
ATOM 2528 O O . TYR B 2 121 ? 141.510 133.603 163.443 1.00 65.33 124 TYR B O 1
ATOM 2537 N N . ASN B 2 122 ? 143.428 134.505 162.678 1.00 69.69 125 ASN B N 1
ATOM 2538 C CA . ASN B 2 122 ? 143.348 135.740 163.446 1.00 69.69 125 ASN B CA 1
ATOM 2539 C C . ASN B 2 122 ? 143.103 136.902 162.497 1.00 69.69 125 ASN B C 1
ATOM 2540 O O . ASN B 2 122 ? 143.966 137.227 161.680 1.00 69.69 125 ASN B O 1
ATOM 2545 N N . LEU B 2 123 ? 141.943 137.539 162.618 1.00 65.87 126 LEU B N 1
ATOM 2546 C CA . LEU B 2 123 ? 141.549 138.577 161.678 1.00 65.87 126 LEU B CA 1
ATOM 2547 C C . LEU B 2 123 ? 141.947 139.977 162.113 1.00 65.87 126 LEU B C 1
ATOM 2548 O O . LEU B 2 123 ? 142.029 140.869 161.264 1.00 65.87 126 LEU B O 1
ATOM 2553 N N . LYS B 2 124 ? 142.182 140.201 163.401 1.00 70.99 127 LYS B N 1
ATOM 2554 C CA . LYS B 2 124 ? 142.462 141.533 163.933 1.00 70.99 127 LYS B CA 1
ATOM 2555 C C . LYS B 2 124 ? 143.846 141.522 164.568 1.00 70.99 127 LYS B C 1
ATOM 2556 O O . LYS B 2 124 ? 144.006 141.149 165.730 1.00 70.99 127 LYS B O 1
ATOM 2562 N N . THR B 2 125 ? 144.843 141.946 163.802 1.00 82.46 128 THR B N 1
ATOM 2563 C CA . THR B 2 125 ? 146.226 141.953 164.242 1.00 82.46 128 THR B CA 1
ATOM 2564 C C . THR B 2 125 ? 146.822 143.333 164.026 1.00 82.46 128 THR B C 1
ATOM 2565 O O . THR B 2 125 ? 146.387 144.080 163.149 1.00 82.46 128 THR B O 1
ATOM 2569 N N . ARG B 2 126 ? 147.825 143.670 164.836 1.00 93.50 129 ARG B N 1
ATOM 2570 C CA . ARG B 2 126 ? 148.550 144.913 164.611 1.00 93.50 129 ARG B CA 1
ATOM 2571 C C . ARG B 2 126 ? 149.363 144.876 163.330 1.00 93.50 129 ARG B C 1
ATOM 2572 O O . ARG B 2 126 ? 149.761 145.931 162.832 1.00 93.50 129 ARG B O 1
ATOM 2580 N N . GLU B 2 127 ? 149.616 143.689 162.789 1.00 90.62 130 GLU B N 1
ATOM 2581 C CA . GLU B 2 127 ? 150.488 143.539 161.634 1.00 90.62 130 GLU B CA 1
ATOM 2582 C C . GLU B 2 127 ? 149.836 143.990 160.339 1.00 90.62 130 GLU B C 1
ATOM 2583 O O . GLU B 2 127 ? 150.547 144.328 159.391 1.00 90.62 130 GLU B O 1
ATOM 2589 N N . GLY B 2 128 ? 148.511 143.989 160.272 1.00 84.55 131 GLY B N 1
ATOM 2590 C CA . GLY B 2 128 ? 147.791 144.398 159.090 1.00 84.55 131 GLY B CA 1
ATOM 2591 C C . GLY B 2 128 ? 147.263 143.268 158.235 1.00 84.55 131 GLY B C 1
ATOM 2592 O O . GLY B 2 128 ? 146.514 143.533 157.289 1.00 84.55 131 GLY B O 1
ATOM 2593 N N . ASN B 2 129 ? 147.618 142.024 158.538 1.00 85.43 132 ASN B N 1
ATOM 2594 C CA . ASN B 2 129 ? 147.222 140.880 157.730 1.00 85.43 132 ASN B CA 1
ATOM 2595 C C . ASN B 2 129 ? 146.627 139.805 158.630 1.00 85.43 132 ASN B C 1
ATOM 2596 O O . ASN B 2 129 ? 146.537 139.963 159.850 1.00 85.43 132 ASN B O 1
ATOM 2601 N N . VAL B 2 130 ? 146.217 138.701 158.013 1.00 71.77 133 VAL B N 1
ATOM 2602 C CA . VAL B 2 130 ? 145.594 137.581 158.707 1.00 71.77 133 VAL B CA 1
ATOM 2603 C C . VAL B 2 130 ? 146.626 136.479 158.859 1.00 71.77 133 VAL B C 1
ATOM 2604 O O . VAL B 2 130 ? 147.244 136.061 157.874 1.00 71.77 133 VAL B O 1
ATOM 2608 N N . ARG B 2 131 ? 146.811 136.000 160.082 1.00 78.90 134 ARG B N 1
ATOM 2609 C CA . ARG B 2 131 ? 147.821 134.996 160.367 1.00 78.90 134 ARG B CA 1
ATOM 2610 C C . ARG B 2 131 ? 147.199 133.831 161.119 1.00 78.90 134 ARG B C 1
ATOM 2611 O O . ARG B 2 131 ? 146.226 133.993 161.857 1.00 78.90 134 ARG B O 1
ATOM 2619 N N . VAL B 2 132 ? 147.779 132.650 160.925 1.00 74.53 135 VAL B N 1
ATOM 2620 C CA . VAL B 2 132 ? 147.276 131.430 161.547 1.00 74.53 135 VAL B CA 1
ATOM 2621 C C . VAL B 2 132 ? 147.582 131.490 163.037 1.00 74.53 135 VAL B C 1
ATOM 2622 O O . VAL B 2 132 ? 148.732 131.320 163.449 1.00 74.53 135 VAL B O 1
ATOM 2626 N N . SER B 2 133 ? 146.556 131.728 163.850 1.00 74.00 136 SER B N 1
ATOM 2627 C CA . SER B 2 133 ? 146.768 131.807 165.289 1.00 74.00 136 SER B CA 1
ATOM 2628 C C . SER B 2 133 ? 147.218 130.472 165.857 1.00 74.00 136 SER B C 1
ATOM 2629 O O . SER B 2 133 ? 148.122 130.425 166.697 1.00 74.00 136 SER B O 1
ATOM 2632 N N . ARG B 2 134 ? 146.604 129.378 165.419 1.00 79.41 137 ARG B N 1
ATOM 2633 C CA . ARG B 2 134 ? 146.939 128.066 165.949 1.00 79.41 137 ARG B CA 1
ATOM 2634 C C . ARG B 2 134 ? 146.491 126.999 164.963 1.00 79.41 137 ARG B C 1
ATOM 2635 O O . ARG B 2 134 ? 145.625 127.234 164.120 1.00 79.41 137 ARG B O 1
ATOM 2643 N N . GLU B 2 135 ? 147.109 125.825 165.070 1.00 82.34 138 GLU B N 1
ATOM 2644 C CA . GLU B 2 135 ? 146.681 124.627 164.358 1.00 82.34 138 GLU B CA 1
ATOM 2645 C C . GLU B 2 135 ? 146.405 123.536 165.378 1.00 82.34 138 GLU B C 1
ATOM 2646 O O . GLU B 2 135 ? 147.295 123.159 166.146 1.00 82.34 138 GLU B O 1
ATOM 2652 N N . LEU B 2 136 ? 145.183 123.029 165.384 1.00 79.94 139 LEU B N 1
ATOM 2653 C CA . LEU B 2 136 ? 144.761 122.022 166.343 1.00 79.94 139 LEU B CA 1
ATOM 2654 C C . LEU B 2 136 ? 144.922 120.649 165.711 1.00 79.94 139 LEU B C 1
ATOM 2655 O O . LEU B 2 136 ? 144.360 120.387 164.644 1.00 79.94 139 LEU B O 1
ATOM 2660 N N . ALA B 2 137 ? 145.680 119.779 166.366 1.00 80.93 140 ALA B N 1
ATOM 2661 C CA . ALA B 2 137 ? 145.949 118.442 165.867 1.00 80.93 140 ALA B CA 1
ATOM 2662 C C . ALA B 2 137 ? 145.551 117.413 166.911 1.00 80.93 140 ALA B C 1
ATOM 2663 O O . ALA B 2 137 ? 145.600 117.677 168.113 1.00 80.93 140 ALA B O 1
ATOM 2665 N N . GLY B 2 138 ? 145.167 116.233 166.442 1.00 78.74 141 GLY B N 1
ATOM 2666 C CA . GLY B 2 138 ? 144.727 115.187 167.340 1.00 78.74 141 GLY B CA 1
ATOM 2667 C C . GLY B 2 138 ? 143.594 114.353 166.787 1.00 78.74 141 GLY B C 1
ATOM 2668 O O . GLY B 2 138 ? 143.151 113.397 167.427 1.00 78.74 141 GLY B O 1
ATOM 2669 N N . HIS B 2 139 ? 143.110 114.705 165.606 1.00 78.02 142 HIS B N 1
ATOM 2670 C CA . HIS B 2 139 ? 142.128 113.898 164.905 1.00 78.02 142 HIS B CA 1
ATOM 2671 C C . HIS B 2 139 ? 142.839 113.017 163.889 1.00 78.02 142 HIS B C 1
ATOM 2672 O O . HIS B 2 139 ? 143.833 113.419 163.283 1.00 78.02 142 HIS B O 1
ATOM 2679 N N . THR B 2 140 ? 142.326 111.803 163.711 1.00 76.94 143 THR B N 1
ATOM 2680 C CA . THR B 2 140 ? 142.925 110.835 162.805 1.00 76.94 143 THR B CA 1
ATOM 2681 C C . THR B 2 140 ? 142.130 110.661 161.520 1.00 76.94 143 THR B C 1
ATOM 2682 O O . THR B 2 140 ? 142.434 109.763 160.732 1.00 76.94 143 THR B O 1
ATOM 2686 N N . GLY B 2 141 ? 141.122 111.498 161.287 1.00 76.71 144 GLY B N 1
ATOM 2687 C CA . GLY B 2 141 ? 140.325 111.410 160.085 1.00 76.71 144 GLY B CA 1
ATOM 2688 C C . GLY B 2 141 ? 139.854 112.789 159.676 1.00 76.71 144 GLY B C 1
ATOM 2689 O O . GLY B 2 141 ? 139.923 113.737 160.455 1.00 76.71 144 GLY B O 1
ATOM 2690 N N . TYR B 2 142 ? 139.400 112.889 158.427 1.00 78.23 145 TYR B N 1
ATOM 2691 C CA . TYR B 2 142 ? 139.055 114.182 157.855 1.00 78.23 145 TYR B CA 1
ATOM 2692 C C . TYR B 2 142 ? 138.140 114.947 158.797 1.00 78.23 145 TYR B C 1
ATOM 2693 O O . TYR B 2 142 ? 137.285 114.369 159.472 1.00 78.23 145 TYR B O 1
ATOM 2702 N N . LEU B 2 143 ? 138.348 116.254 158.867 1.00 76.27 146 LEU B N 1
ATOM 2703 C CA . LEU B 2 143 ? 137.594 117.103 159.774 1.00 76.27 146 LEU B CA 1
ATOM 2704 C C . LEU B 2 143 ? 136.350 117.600 159.055 1.00 76.27 146 LEU B C 1
ATOM 2705 O O . LEU B 2 143 ? 136.452 118.185 157.975 1.00 76.27 146 LEU B O 1
ATOM 2710 N N . SER B 2 144 ? 135.179 117.368 159.645 1.00 73.97 147 SER B N 1
ATOM 2711 C CA . SER B 2 144 ? 133.930 117.618 158.936 1.00 73.97 147 SER B CA 1
ATOM 2712 C C . SER B 2 144 ? 133.222 118.898 159.355 1.00 73.97 147 SER B C 1
ATOM 2713 O O . SER B 2 144 ? 132.704 119.611 158.496 1.00 73.97 147 SER B O 1
ATOM 2716 N N . CYS B 2 145 ? 133.160 119.205 160.646 1.00 75.53 148 CYS B N 1
ATOM 2717 C CA . CYS B 2 145 ? 132.465 120.395 161.115 1.00 75.53 148 CYS B CA 1
ATOM 2718 C C . CYS B 2 145 ? 133.185 120.968 162.323 1.00 75.53 148 CYS B C 1
ATOM 2719 O O . CYS B 2 145 ? 133.792 120.234 163.104 1.00 75.53 148 CYS B O 1
ATOM 2722 N N . CYS B 2 146 ? 133.105 122.287 162.475 1.00 70.44 149 CYS B N 1
ATOM 2723 C CA . CYS B 2 146 ? 133.705 122.960 163.618 1.00 70.44 149 CYS B CA 1
ATOM 2724 C C . CYS B 2 146 ? 132.883 124.190 163.955 1.00 70.44 149 CYS B C 1
ATOM 2725 O O . CYS B 2 146 ? 132.508 124.946 163.059 1.00 70.44 149 CYS B O 1
ATOM 2728 N N . ARG B 2 147 ? 132.600 124.386 165.239 1.00 68.38 150 ARG B N 1
ATOM 2729 C CA . ARG B 2 147 ? 131.798 125.507 165.700 1.00 68.38 150 ARG B CA 1
ATOM 2730 C C . ARG B 2 147 ? 132.465 126.153 166.902 1.00 68.38 150 ARG B C 1
ATOM 2731 O O . ARG B 2 147 ? 133.099 125.477 167.711 1.00 68.38 150 ARG B O 1
ATOM 2739 N N . PHE B 2 148 ? 132.308 127.466 167.017 1.00 69.75 151 PHE B N 1
ATOM 2740 C CA . PHE B 2 148 ? 132.898 128.236 168.103 1.00 69.75 151 PHE B CA 1
ATOM 2741 C C . PHE B 2 148 ? 131.904 128.366 169.249 1.00 69.75 151 PHE B C 1
ATOM 2742 O O . PHE B 2 148 ? 130.737 128.691 169.026 1.00 69.75 151 PHE B O 1
ATOM 2750 N N . LEU B 2 149 ? 132.364 128.120 170.473 1.00 73.35 152 LEU B N 1
ATOM 2751 C CA . LEU B 2 149 ? 131.559 128.425 171.649 1.00 73.35 152 LEU B CA 1
ATOM 2752 C C . LEU B 2 149 ? 131.838 129.835 172.154 1.00 73.35 152 LEU B C 1
ATOM 2753 O O . LEU B 2 149 ? 130.909 130.592 172.443 1.00 73.35 152 LEU B O 1
ATOM 2758 N N . ASP B 2 150 ? 133.112 130.187 172.284 1.00 82.80 153 ASP B N 1
ATOM 2759 C CA . ASP B 2 150 ? 133.548 131.557 172.503 1.00 82.80 153 ASP B CA 1
ATOM 2760 C C . ASP B 2 150 ? 134.956 131.680 171.937 1.00 82.80 153 ASP B C 1
ATOM 2761 O O . ASP B 2 150 ? 135.420 130.811 171.197 1.00 82.80 153 ASP B O 1
ATOM 2766 N N . ASP B 2 151 ? 135.650 132.757 172.289 1.00 82.85 154 ASP B N 1
ATOM 2767 C CA . ASP B 2 151 ? 136.954 132.999 171.688 1.00 82.85 154 ASP B CA 1
ATOM 2768 C C . ASP B 2 151 ? 138.014 131.998 172.120 1.00 82.85 154 ASP B C 1
ATOM 2769 O O . ASP B 2 151 ? 139.091 131.975 171.521 1.00 82.85 154 ASP B O 1
ATOM 2774 N N . ASN B 2 152 ? 137.749 131.177 173.135 1.00 85.02 155 ASN B N 1
ATOM 2775 C CA . ASN B 2 152 ? 138.762 130.268 173.649 1.00 85.02 155 ASN B CA 1
ATOM 2776 C C . ASN B 2 152 ? 138.312 128.812 173.672 1.00 85.02 155 ASN B C 1
ATOM 2777 O O . ASN B 2 152 ? 139.034 127.966 174.205 1.00 85.02 155 ASN B O 1
ATOM 2782 N N . GLN B 2 153 ? 137.148 128.491 173.120 1.00 79.90 156 GLN B N 1
ATOM 2783 C CA . GLN B 2 153 ? 136.705 127.111 173.037 1.00 79.90 156 GLN B CA 1
ATOM 2784 C C . GLN B 2 153 ? 136.120 126.870 171.658 1.00 79.90 156 GLN B C 1
ATOM 2785 O O . GLN B 2 153 ? 135.678 127.798 170.982 1.00 79.90 156 GLN B O 1
ATOM 2791 N N . ILE B 2 154 ? 136.137 125.611 171.236 1.00 70.90 157 ILE B N 1
ATOM 2792 C CA . ILE B 2 154 ? 135.690 125.248 169.900 1.00 70.90 157 ILE B CA 1
ATOM 2793 C C . ILE B 2 154 ? 135.380 123.762 169.902 1.00 70.90 157 ILE B C 1
ATOM 2794 O O . ILE B 2 154 ? 136.036 122.979 170.590 1.00 70.90 157 ILE B O 1
ATOM 2799 N N . VAL B 2 155 ? 134.358 123.380 169.146 1.00 69.74 158 VAL B N 1
ATOM 2800 C CA . VAL B 2 155 ? 133.922 121.995 169.040 1.00 69.74 158 VAL B CA 1
ATOM 2801 C C . VAL B 2 155 ? 134.139 121.547 167.607 1.00 69.74 158 VAL B C 1
ATOM 2802 O O . VAL B 2 155 ? 133.675 122.206 166.672 1.00 69.74 158 VAL B O 1
ATOM 2806 N N . THR B 2 156 ? 134.849 120.439 167.433 1.00 74.93 159 THR B N 1
ATOM 2807 C CA . THR B 2 156 ? 135.131 119.893 166.118 1.00 74.93 159 THR B CA 1
ATOM 2808 C C . THR B 2 156 ? 134.459 118.538 165.963 1.00 74.93 159 THR B C 1
ATOM 2809 O O . THR B 2 156 ? 134.081 117.891 166.940 1.00 74.93 159 THR B O 1
ATOM 2813 N N . SER B 2 157 ? 134.319 118.115 164.711 1.00 74.51 160 SER B N 1
ATOM 2814 C CA . SER B 2 157 ? 133.659 116.856 164.395 1.00 74.51 160 SER B CA 1
ATOM 2815 C C . SER B 2 157 ? 134.360 116.236 163.200 1.00 74.51 160 SER B C 1
ATOM 2816 O O . SER B 2 157 ? 134.399 116.840 162.126 1.00 74.51 160 SER B O 1
ATOM 2819 N N . SER B 2 158 ? 134.901 115.037 163.376 1.00 79.05 161 SER B N 1
ATOM 2820 C CA . SER B 2 158 ? 135.803 114.449 162.401 1.00 79.05 161 SER B CA 1
ATOM 2821 C C . SER B 2 158 ? 135.280 113.123 161.879 1.00 79.05 161 SER B C 1
ATOM 2822 O O . SER B 2 158 ? 134.299 112.566 162.374 1.00 79.05 161 SER B O 1
ATOM 2825 N N . GLY B 2 159 ? 135.980 112.614 160.873 1.00 79.83 162 GLY B N 1
ATOM 2826 C CA . GLY B 2 159 ? 135.694 111.329 160.287 1.00 79.83 162 GLY B CA 1
ATOM 2827 C C . GLY B 2 159 ? 136.211 110.142 161.055 1.00 79.83 162 GLY B C 1
ATOM 2828 O O . GLY B 2 159 ? 135.968 109.006 160.650 1.00 79.83 162 GLY B O 1
ATOM 2829 N N . ASP B 2 160 ? 136.929 110.357 162.155 1.00 80.94 163 ASP B N 1
ATOM 2830 C CA . ASP B 2 160 ? 137.376 109.260 162.997 1.00 80.94 163 ASP B CA 1
ATOM 2831 C C . ASP B 2 160 ? 136.357 108.889 164.058 1.00 80.94 163 ASP B C 1
ATOM 2832 O O . ASP B 2 160 ? 136.739 108.346 165.099 1.00 80.94 163 ASP B O 1
ATOM 2837 N N . THR B 2 161 ? 135.085 109.217 163.836 1.00 81.23 164 THR B N 1
ATOM 2838 C CA . THR B 2 161 ? 133.932 108.775 164.607 1.00 81.23 164 THR B CA 1
ATOM 2839 C C . THR B 2 161 ? 133.766 109.562 165.905 1.00 81.23 164 THR B C 1
ATOM 2840 O O . THR B 2 161 ? 132.826 109.300 166.663 1.00 81.23 164 THR B O 1
ATOM 2844 N N . THR B 2 162 ? 134.611 110.551 166.183 1.00 82.24 165 THR B N 1
ATOM 2845 C CA . THR B 2 162 ? 134.553 111.254 167.457 1.00 82.24 165 THR B CA 1
ATOM 2846 C C . THR B 2 162 ? 134.454 112.760 167.259 1.00 82.24 165 THR B C 1
ATOM 2847 O O . THR B 2 162 ? 134.985 113.316 166.297 1.00 82.24 165 THR B O 1
ATOM 2851 N N . CYS B 2 163 ? 133.766 113.411 168.196 1.00 84.22 166 CYS B N 1
ATOM 2852 C CA . CYS B 2 163 ? 133.731 114.860 168.320 1.00 84.22 166 CYS B CA 1
ATOM 2853 C C . CYS B 2 163 ? 134.465 115.257 169.591 1.00 84.22 166 CYS B C 1
ATOM 2854 O O . CYS B 2 163 ? 134.361 114.571 170.610 1.00 84.22 166 CYS B O 1
ATOM 2857 N N . ALA B 2 164 ? 135.208 116.360 169.536 1.00 81.71 167 ALA B N 1
ATOM 2858 C CA . ALA B 2 164 ? 136.093 116.726 170.631 1.00 81.71 167 ALA B CA 1
ATOM 2859 C C . ALA B 2 164 ? 136.027 118.216 170.917 1.00 81.71 167 ALA B C 1
ATOM 2860 O O . ALA B 2 164 ? 135.938 119.029 169.996 1.00 81.71 167 ALA B O 1
ATOM 2862 N N . LEU B 2 165 ? 136.105 118.566 172.199 1.00 82.03 168 LEU B N 1
ATOM 2863 C CA . LEU B 2 165 ? 136.111 119.951 172.650 1.00 82.03 168 LEU B CA 1
ATOM 2864 C C . LEU B 2 165 ? 137.533 120.378 172.966 1.00 82.03 168 LEU B C 1
ATOM 2865 O O . LEU B 2 165 ? 138.219 119.721 173.751 1.00 82.03 168 LEU B O 1
ATOM 2870 N N . TRP B 2 166 ? 137.958 121.487 172.382 1.00 83.13 169 TRP B N 1
ATOM 2871 C CA . TRP B 2 166 ? 139.345 121.905 172.438 1.00 83.13 169 TRP B CA 1
ATOM 2872 C C . TRP B 2 166 ? 139.547 123.017 173.459 1.00 83.13 169 TRP B C 1
ATOM 2873 O O . TRP B 2 166 ? 138.670 123.331 174.263 1.00 83.13 169 TRP B O 1
ATOM 2884 N N . ASP B 2 167 ? 140.744 123.599 173.442 1.00 86.93 170 ASP B N 1
ATOM 2885 C CA . ASP B 2 167 ? 141.094 124.704 174.327 1.00 86.93 170 ASP B CA 1
ATOM 2886 C C . ASP B 2 167 ? 142.199 125.462 173.599 1.00 86.93 170 ASP B C 1
ATOM 2887 O O . ASP B 2 167 ? 143.355 125.038 173.624 1.00 86.93 170 ASP B O 1
ATOM 2892 N N . ILE B 2 168 ? 141.837 126.578 172.968 1.00 83.74 171 ILE B N 1
ATOM 2893 C CA . ILE B 2 168 ? 142.682 127.133 171.917 1.00 83.74 171 ILE B CA 1
ATOM 2894 C C . ILE B 2 168 ? 144.029 127.594 172.454 1.00 83.74 171 ILE B C 1
ATOM 2895 O O . ILE B 2 168 ? 145.048 127.453 171.773 1.00 83.74 171 ILE B O 1
ATOM 2900 N N . GLU B 2 169 ? 144.074 128.147 173.665 1.00 91.40 172 GLU B N 1
ATOM 2901 C CA . GLU B 2 169 ? 145.348 128.640 174.183 1.00 91.40 172 GLU B CA 1
ATOM 2902 C C . GLU B 2 169 ? 146.365 127.515 174.311 1.00 91.40 172 GLU B C 1
ATOM 2903 O O . GLU B 2 169 ? 147.473 127.601 173.773 1.00 91.40 172 GLU B O 1
ATOM 2909 N N . THR B 2 170 ? 145.997 126.441 175.007 1.00 89.89 173 THR B N 1
ATOM 2910 C CA . THR B 2 170 ? 146.917 125.329 175.206 1.00 89.89 173 THR B CA 1
ATOM 2911 C C . THR B 2 170 ? 147.026 124.446 173.975 1.00 89.89 173 THR B C 1
ATOM 2912 O O . THR B 2 170 ? 148.090 123.876 173.719 1.00 89.89 173 THR B O 1
ATOM 2916 N N . GLY B 2 171 ? 145.950 124.320 173.208 1.00 90.71 174 GLY B N 1
ATOM 2917 C CA . GLY B 2 171 ? 145.928 123.454 172.055 1.00 90.71 174 GLY B CA 1
ATOM 2918 C C . GLY B 2 171 ? 145.503 122.033 172.334 1.00 90.71 174 GLY B C 1
ATOM 2919 O O . GLY B 2 171 ? 145.383 121.247 171.390 1.00 90.71 174 GLY B O 1
ATOM 2920 N N . GLN B 2 172 ? 145.259 121.680 173.591 1.00 92.87 175 GLN B N 1
ATOM 2921 C CA . GLN B 2 172 ? 144.933 120.309 173.940 1.00 92.87 175 GLN B CA 1
ATOM 2922 C C . GLN B 2 172 ? 143.453 120.037 173.710 1.00 92.87 175 GLN B C 1
ATOM 2923 O O . GLN B 2 172 ? 142.711 120.871 173.193 1.00 92.87 175 GLN B O 1
ATOM 2929 N N . GLN B 2 173 ? 143.021 118.844 174.093 1.00 91.08 176 GLN B N 1
ATOM 2930 C CA . GLN B 2 173 ? 141.625 118.440 174.027 1.00 91.08 176 GLN B CA 1
ATOM 2931 C C . GLN B 2 173 ? 141.094 118.372 175.449 1.00 91.08 176 GLN B C 1
ATOM 2932 O O . GLN B 2 173 ? 141.539 117.538 176.242 1.00 91.08 176 GLN B O 1
ATOM 2938 N N . THR B 2 174 ? 140.146 119.245 175.775 1.00 90.04 177 THR B N 1
ATOM 2939 C CA . THR B 2 174 ? 139.568 119.212 177.110 1.00 90.04 177 THR B CA 1
ATOM 2940 C C . THR B 2 174 ? 138.685 117.988 177.306 1.00 90.04 177 THR B C 1
ATOM 2941 O O . THR B 2 174 ? 138.697 117.383 178.382 1.00 90.04 177 THR B O 1
ATOM 2945 N N . THR B 2 175 ? 137.928 117.603 176.284 1.00 89.68 178 THR B N 1
ATOM 2946 C CA . THR B 2 175 ? 136.988 116.499 176.387 1.00 89.68 178 THR B CA 1
ATOM 2947 C C . THR B 2 175 ? 136.900 115.823 175.028 1.00 89.68 178 THR B C 1
ATOM 2948 O O . THR B 2 175 ? 137.222 116.420 174.000 1.00 89.68 178 THR B O 1
ATOM 2952 N N . THR B 2 176 ? 136.478 114.562 175.031 1.00 87.78 179 THR B N 1
ATOM 2953 C CA . THR B 2 176 ? 136.265 113.822 173.796 1.00 87.78 179 THR B CA 1
ATOM 2954 C C . THR B 2 176 ? 134.963 113.050 173.904 1.00 87.78 179 THR B C 1
ATOM 2955 O O . THR B 2 176 ? 134.723 112.376 174.909 1.00 87.78 179 THR B O 1
ATOM 2959 N N . PHE B 2 177 ? 134.128 113.153 172.875 1.00 88.73 180 PHE B N 1
ATOM 2960 C CA . PHE B 2 177 ? 132.805 112.540 172.854 1.00 88.73 180 PHE B CA 1
ATOM 2961 C C . PHE B 2 177 ? 132.857 111.320 171.945 1.00 88.73 180 PHE B C 1
ATOM 2962 O O . PHE B 2 177 ? 132.992 111.456 170.725 1.00 88.73 180 PHE B O 1
ATOM 2970 N N . THR B 2 178 ? 132.736 110.132 172.531 1.00 92.34 181 THR B N 1
ATOM 2971 C CA . THR B 2 178 ? 132.913 108.871 171.813 1.00 92.34 181 THR B CA 1
ATOM 2972 C C . THR B 2 178 ? 131.659 108.021 171.979 1.00 92.34 181 THR B C 1
ATOM 2973 O O . THR B 2 178 ? 131.537 107.266 172.945 1.00 92.34 181 THR B O 1
ATOM 2977 N N . GLY B 2 179 ? 130.720 108.150 171.047 1.00 88.68 182 GLY B N 1
ATOM 2978 C CA . GLY B 2 179 ? 129.564 107.280 171.071 1.00 88.68 182 GLY B CA 1
ATOM 2979 C C . GLY B 2 179 ? 129.055 106.792 169.731 1.00 88.68 182 GLY B C 1
ATOM 2980 O O . GLY B 2 179 ? 128.180 105.924 169.694 1.00 88.68 182 GLY B O 1
ATOM 2981 N N . HIS B 2 180 ? 129.580 107.314 168.627 1.00 85.40 183 HIS B N 1
ATOM 2982 C CA . HIS B 2 180 ? 129.088 106.888 167.326 1.00 85.40 183 HIS B CA 1
ATOM 2983 C C . HIS B 2 180 ? 129.823 105.651 166.830 1.00 85.40 183 HIS B C 1
ATOM 2984 O O . HIS B 2 180 ? 130.819 105.208 167.402 1.00 85.40 183 HIS B O 1
ATOM 2991 N N . THR B 2 181 ? 129.298 105.087 165.740 1.00 83.33 184 THR B N 1
ATOM 2992 C CA . THR B 2 181 ? 129.911 103.950 165.068 1.00 83.33 184 THR B CA 1
ATOM 2993 C C . THR B 2 181 ? 130.076 104.208 163.576 1.00 83.33 184 THR B C 1
ATOM 2994 O O . THR B 2 181 ? 130.145 103.260 162.793 1.00 83.33 184 THR B O 1
ATOM 2998 N N . GLY B 2 182 ? 130.127 105.469 163.169 1.00 83.33 185 GLY B N 1
ATOM 2999 C CA . GLY B 2 182 ? 130.369 105.812 161.782 1.00 83.33 185 GLY B CA 1
ATOM 3000 C C . GLY B 2 182 ? 130.840 107.243 161.720 1.00 83.33 185 GLY B C 1
ATOM 3001 O O . GLY B 2 182 ? 130.899 107.937 162.734 1.00 83.33 185 GLY B O 1
ATOM 3002 N N . ASP B 2 183 ? 131.176 107.679 160.511 1.00 84.86 186 ASP B N 1
ATOM 3003 C CA . ASP B 2 183 ? 131.643 109.039 160.314 1.00 84.86 186 ASP B CA 1
ATOM 3004 C C . ASP B 2 183 ? 130.640 110.023 160.894 1.00 84.86 186 ASP B C 1
ATOM 3005 O O . ASP B 2 183 ? 129.455 109.728 161.019 1.00 84.86 186 ASP B O 1
ATOM 3010 N N . VAL B 2 184 ? 131.122 111.205 161.266 1.00 79.40 187 VAL B N 1
ATOM 3011 C CA . VAL B 2 184 ? 130.256 112.271 161.759 1.00 79.40 187 VAL B CA 1
ATOM 3012 C C . VAL B 2 184 ? 130.436 113.475 160.847 1.00 79.40 187 VAL B C 1
ATOM 3013 O O . VAL B 2 184 ? 131.558 113.951 160.653 1.00 79.40 187 VAL B O 1
ATOM 3017 N N . MET B 2 185 ? 129.332 113.969 160.296 1.00 82.39 188 MET B N 1
ATOM 3018 C CA . MET B 2 185 ? 129.371 114.935 159.212 1.00 82.39 188 MET B CA 1
ATOM 3019 C C . MET B 2 185 ? 128.690 116.255 159.532 1.00 82.39 188 MET B C 1
ATOM 3020 O O . MET B 2 185 ? 128.681 117.146 158.678 1.00 82.39 188 MET B O 1
ATOM 3025 N N . SER B 2 186 ? 128.117 116.412 160.719 1.00 79.97 189 SER B N 1
ATOM 3026 C CA . SER B 2 186 ? 127.301 117.583 160.991 1.00 79.97 189 SER B CA 1
ATOM 3027 C C . SER B 2 186 ? 127.328 117.886 162.474 1.00 79.97 189 SER B C 1
ATOM 3028 O O . SER B 2 186 ? 127.363 116.977 163.303 1.00 79.97 189 SER B O 1
ATOM 3031 N N . LEU B 2 187 ? 127.267 119.171 162.801 1.00 76.72 190 LEU B N 1
ATOM 3032 C CA . LEU B 2 187 ? 127.383 119.610 164.180 1.00 76.72 190 LEU B CA 1
ATOM 3033 C C . LEU B 2 187 ? 126.449 120.788 164.408 1.00 76.72 190 LEU B C 1
ATOM 3034 O O . LEU B 2 187 ? 126.399 121.708 163.590 1.00 76.72 190 LEU B O 1
ATOM 3039 N N . SER B 2 188 ? 125.711 120.761 165.516 1.00 77.64 191 SER B N 1
ATOM 3040 C CA . SER B 2 188 ? 124.784 121.836 165.845 1.00 77.64 191 SER B CA 1
ATOM 3041 C C . SER B 2 188 ? 124.897 122.198 167.314 1.00 77.64 191 SER B C 1
ATOM 3042 O O . SER B 2 188 ? 124.958 121.315 168.170 1.00 77.64 191 SER B O 1
ATOM 3045 N N . LEU B 2 189 ? 124.879 123.495 167.603 1.00 80.16 192 LEU B N 1
ATOM 3046 C CA . LEU B 2 189 ? 125.142 124.021 168.935 1.00 80.16 192 LEU B CA 1
ATOM 3047 C C . LEU B 2 189 ? 123.883 124.672 169.488 1.00 80.16 192 LEU B C 1
ATOM 3048 O O . LEU B 2 189 ? 123.234 125.459 168.795 1.00 80.16 192 LEU B O 1
ATOM 3053 N N . ALA B 2 190 ? 123.551 124.359 170.736 1.00 85.49 193 ALA B N 1
ATOM 3054 C CA . ALA B 2 190 ? 122.339 124.886 171.340 1.00 85.49 193 ALA B CA 1
ATOM 3055 C C . ALA B 2 190 ? 122.447 126.397 171.530 1.00 85.49 193 ALA B C 1
ATOM 3056 O O . ALA B 2 190 ? 123.549 126.938 171.624 1.00 85.49 193 ALA B O 1
ATOM 3058 N N . PRO B 2 191 ? 121.314 127.103 171.582 1.00 90.41 194 PRO B N 1
ATOM 3059 C CA . PRO B 2 191 ? 121.376 128.568 171.708 1.00 90.41 194 PRO B CA 1
ATOM 3060 C C . PRO B 2 191 ? 122.093 129.048 172.956 1.00 90.41 194 PRO B C 1
ATOM 3061 O O . PRO B 2 191 ? 122.746 130.096 172.913 1.00 90.41 194 PRO B O 1
ATOM 3065 N N . ASP B 2 192 ? 121.995 128.320 174.064 1.00 98.17 195 ASP B N 1
ATOM 3066 C CA . ASP B 2 192 ? 122.684 128.687 175.294 1.00 98.17 195 ASP B CA 1
ATOM 3067 C C . ASP B 2 192 ? 124.067 128.060 175.411 1.00 98.17 195 ASP B C 1
ATOM 3068 O O . ASP B 2 192 ? 124.739 128.270 176.424 1.00 98.17 195 ASP B O 1
ATOM 3073 N N . THR B 2 193 ? 124.497 127.300 174.403 1.00 94.72 196 THR B N 1
ATOM 3074 C CA . THR B 2 193 ? 125.846 126.734 174.331 1.00 94.72 196 THR B CA 1
ATOM 3075 C C . THR B 2 193 ? 126.188 125.905 175.566 1.00 94.72 196 THR B C 1
ATOM 3076 O O . THR B 2 193 ? 127.288 125.985 176.110 1.00 94.72 196 THR B O 1
ATOM 3080 N N . ARG B 2 194 ? 125.231 125.098 176.014 1.00 97.49 197 ARG B N 1
ATOM 3081 C CA . ARG B 2 194 ? 125.480 124.103 177.043 1.00 97.49 197 ARG B CA 1
ATOM 3082 C C . ARG B 2 194 ? 125.223 122.684 176.570 1.00 97.49 197 ARG B C 1
ATOM 3083 O O . ARG B 2 194 ? 125.646 121.743 177.245 1.00 97.49 197 ARG B O 1
ATOM 3091 N N . LEU B 2 195 ? 124.536 122.506 175.446 1.00 89.62 198 LEU B N 1
ATOM 3092 C CA . LEU B 2 195 ? 124.285 121.206 174.848 1.00 89.62 198 LEU B CA 1
ATOM 3093 C C . LEU B 2 195 ? 124.553 121.310 173.357 1.00 89.62 198 LEU B C 1
ATOM 3094 O O . LEU B 2 195 ? 124.603 122.405 172.798 1.00 89.62 198 LEU B O 1
ATOM 3099 N N . PHE B 2 196 ? 124.744 120.167 172.712 1.00 82.86 199 PHE B N 1
ATOM 3100 C CA . PHE B 2 196 ? 124.883 120.174 171.265 1.00 82.86 199 PHE B CA 1
ATOM 3101 C C . PHE B 2 196 ? 124.596 118.786 170.723 1.00 82.86 199 PHE B C 1
ATOM 3102 O O . PHE B 2 196 ? 124.661 117.795 171.448 1.00 82.86 199 PHE B O 1
ATOM 3110 N N . VAL B 2 197 ? 124.259 118.733 169.436 1.00 80.62 200 VAL B N 1
ATOM 3111 C CA . VAL B 2 197 ? 123.911 117.489 168.765 1.00 80.62 200 VAL B CA 1
ATOM 3112 C C . VAL B 2 197 ? 124.765 117.337 167.518 1.00 80.62 200 VAL B C 1
ATOM 3113 O O . VAL B 2 197 ? 125.213 118.320 166.923 1.00 80.62 200 VAL B O 1
ATOM 3117 N N . SER B 2 198 ? 124.979 116.089 167.116 1.00 80.48 201 SER B N 1
ATOM 3118 C CA . SER B 2 198 ? 125.786 115.774 165.952 1.00 80.48 201 SER B CA 1
ATOM 3119 C C . SER B 2 198 ? 125.077 114.720 165.121 1.00 80.48 201 SER B C 1
ATOM 3120 O O . SER B 2 198 ? 124.260 113.950 165.626 1.00 80.48 201 SER B O 1
ATOM 3123 N N . GLY B 2 199 ? 125.397 114.696 163.833 1.00 81.03 202 GLY B N 1
ATOM 3124 C CA . GLY B 2 199 ? 124.774 113.756 162.925 1.00 81.03 202 GLY B CA 1
ATOM 3125 C C . GLY B 2 199 ? 125.767 112.846 162.239 1.00 81.03 202 GLY B C 1
ATOM 3126 O O . GLY B 2 199 ? 126.592 113.297 161.444 1.00 81.03 202 GLY B O 1
ATOM 3127 N N . ALA B 2 200 ? 125.685 111.556 162.528 1.00 83.62 203 ALA B N 1
ATOM 3128 C CA . ALA B 2 200 ? 126.649 110.584 162.048 1.00 83.62 203 ALA B CA 1
ATOM 3129 C C . ALA B 2 200 ? 126.037 109.704 160.971 1.00 83.62 203 ALA B C 1
ATOM 3130 O O . ALA B 2 200 ? 124.821 109.649 160.798 1.00 83.62 203 ALA B O 1
ATOM 3132 N N . CYS B 2 201 ? 126.897 108.999 160.268 1.00 91.56 204 CYS B N 1
ATOM 3133 C CA . CYS B 2 201 ? 126.500 108.094 159.203 1.00 91.56 204 CYS B CA 1
ATOM 3134 C C . CYS B 2 201 ? 125.919 106.808 159.710 1.00 91.56 204 CYS B C 1
ATOM 3135 O O . CYS B 2 201 ? 125.798 105.864 158.934 1.00 91.56 204 CYS B O 1
ATOM 3138 N N . ASP B 2 202 ? 125.565 106.715 160.986 1.00 91.64 205 ASP B N 1
ATOM 3139 C CA . ASP B 2 202 ? 124.871 105.551 161.512 1.00 91.64 205 ASP B CA 1
ATOM 3140 C C . ASP B 2 202 ? 123.373 105.621 161.303 1.00 91.64 205 ASP B C 1
ATOM 3141 O O . ASP B 2 202 ? 122.665 104.719 161.759 1.00 91.64 205 ASP B O 1
ATOM 3146 N N . ALA B 2 203 ? 122.879 106.672 160.651 1.00 89.38 206 ALA B N 1
ATOM 3147 C CA . ALA B 2 203 ? 121.462 107.008 160.651 1.00 89.38 206 ALA B CA 1
ATOM 3148 C C . ALA B 2 203 ? 120.970 107.193 162.084 1.00 89.38 206 ALA B C 1
ATOM 3149 O O . ALA B 2 203 ? 120.030 106.543 162.542 1.00 89.38 206 ALA B O 1
ATOM 3151 N N . SER B 2 204 ? 121.652 108.085 162.797 1.00 87.75 207 SER B N 1
ATOM 3152 C CA . SER B 2 204 ? 121.285 108.432 164.161 1.00 87.75 207 SER B CA 1
ATOM 3153 C C . SER B 2 204 ? 121.926 109.764 164.511 1.00 87.75 207 SER B C 1
ATOM 3154 O O . SER B 2 204 ? 122.858 110.218 163.845 1.00 87.75 207 SER B O 1
ATOM 3157 N N . ALA B 2 205 ? 121.403 110.390 165.560 1.00 87.85 208 ALA B N 1
ATOM 3158 C CA . ALA B 2 205 ? 121.959 111.621 166.095 1.00 87.85 208 ALA B CA 1
ATOM 3159 C C . ALA B 2 205 ? 121.877 111.572 167.611 1.00 87.85 208 ALA B C 1
ATOM 3160 O O . ALA B 2 205 ? 120.978 110.946 168.177 1.00 87.85 208 ALA B O 1
ATOM 3162 N N . LYS B 2 206 ? 122.819 112.242 168.264 1.00 90.01 209 LYS B N 1
ATOM 3163 C CA . LYS B 2 206 ? 122.979 112.138 169.703 1.00 90.01 209 LYS B CA 1
ATOM 3164 C C . LYS B 2 206 ? 122.983 113.521 170.331 1.00 90.01 209 LYS B C 1
ATOM 3165 O O . LYS B 2 206 ? 123.354 114.510 169.699 1.00 90.01 209 LYS B O 1
ATOM 3171 N N . LEU B 2 207 ? 122.559 113.575 171.588 1.00 92.88 210 LEU B N 1
ATOM 3172 C CA . LEU B 2 207 ? 122.461 114.814 172.355 1.00 92.88 210 LEU B CA 1
ATOM 3173 C C . LEU B 2 207 ? 123.570 114.812 173.401 1.00 92.88 210 LEU B C 1
ATOM 3174 O O . LEU B 2 207 ? 123.444 114.181 174.452 1.00 92.88 210 LEU B O 1
ATOM 3179 N N . TRP B 2 208 ? 124.644 115.536 173.120 1.00 92.37 211 TRP B N 1
ATOM 3180 C CA . TRP B 2 208 ? 125.815 115.543 173.981 1.00 92.37 211 TRP B CA 1
ATOM 3181 C C . TRP B 2 208 ? 125.583 116.464 175.173 1.00 92.37 211 TRP B C 1
ATOM 3182 O O . TRP B 2 208 ? 124.461 116.885 175.458 1.00 92.37 211 TRP B O 1
ATOM 3193 N N . ASP B 2 209 ? 126.653 116.768 175.903 1.00 104.30 212 ASP B N 1
ATOM 3194 C CA . ASP B 2 209 ? 126.578 117.657 177.061 1.00 104.30 212 ASP B CA 1
ATOM 3195 C C . ASP B 2 209 ? 127.966 118.259 177.254 1.00 104.30 212 ASP B C 1
ATOM 3196 O O . ASP B 2 209 ? 128.863 117.590 177.770 1.00 104.30 212 ASP B O 1
ATOM 3201 N N . VAL B 2 210 ? 128.128 119.519 176.854 1.00 94.25 213 VAL B N 1
ATOM 3202 C CA . VAL B 2 210 ? 129.453 120.131 176.819 1.00 94.25 213 VAL B CA 1
ATOM 3203 C C . VAL B 2 210 ? 130.104 120.114 178.194 1.00 94.25 213 VAL B C 1
ATOM 3204 O O . VAL B 2 210 ? 131.304 119.850 178.324 1.00 94.25 213 VAL B O 1
ATOM 3208 N N . ARG B 2 211 ? 129.328 120.390 179.242 1.00 102.76 214 ARG B N 1
ATOM 3209 C CA . ARG B 2 211 ? 129.919 120.602 180.559 1.00 102.76 214 ARG B CA 1
ATOM 3210 C C . ARG B 2 211 ? 130.628 119.355 181.071 1.00 102.76 214 ARG B C 1
ATOM 3211 O O . ARG B 2 211 ? 131.729 119.446 181.624 1.00 102.76 214 ARG B O 1
ATOM 3213 N N . GLU B 2 212 ? 130.024 118.181 180.897 1.00 112.89 215 GLU B N 1
ATOM 3214 C CA . GLU B 2 212 ? 130.587 116.955 181.445 1.00 112.89 215 GLU B CA 1
ATOM 3215 C C . GLU B 2 212 ? 130.898 115.890 180.403 1.00 112.89 215 GLU B C 1
ATOM 3216 O O . GLU B 2 212 ? 131.436 114.838 180.765 1.00 112.89 215 GLU B O 1
ATOM 3222 N N . GLY B 2 213 ? 130.580 116.121 179.135 1.00 111.29 216 GLY B N 1
ATOM 3223 C CA . GLY B 2 213 ? 130.999 115.229 178.072 1.00 111.29 216 GLY B CA 1
ATOM 3224 C C . GLY B 2 213 ? 130.463 113.817 178.156 1.00 111.29 216 GLY B C 1
ATOM 3225 O O . GLY B 2 213 ? 131.231 112.877 178.377 1.00 111.29 216 GLY B O 1
ATOM 3226 N N . MET B 2 214 ? 129.156 113.644 177.977 1.00 117.51 217 MET B N 1
ATOM 3227 C CA . MET B 2 214 ? 128.568 112.315 178.023 1.00 117.51 217 MET B CA 1
ATOM 3228 C C . MET B 2 214 ? 127.205 112.347 177.351 1.00 117.51 217 MET B C 1
ATOM 3229 O O . MET B 2 214 ? 126.440 113.293 177.540 1.00 117.51 217 MET B O 1
ATOM 3234 N N . CYS B 2 215 ? 126.918 111.315 176.561 1.00 117.05 218 CYS B N 1
ATOM 3235 C CA . CYS B 2 215 ? 125.686 111.271 175.783 1.00 117.05 218 CYS B CA 1
ATOM 3236 C C . CYS B 2 215 ? 124.465 111.202 176.687 1.00 117.05 218 CYS B C 1
ATOM 3237 O O . CYS B 2 215 ? 124.464 110.503 177.700 1.00 117.05 218 CYS B O 1
ATOM 3240 N N . ARG B 2 216 ? 123.413 111.922 176.302 1.00 115.67 219 ARG B N 1
ATOM 3241 C CA . ARG B 2 216 ? 122.181 112.005 177.075 1.00 115.67 219 ARG B CA 1
ATOM 3242 C C . ARG B 2 216 ? 121.006 111.312 176.403 1.00 115.67 219 ARG B C 1
ATOM 3243 O O . ARG B 2 216 ? 120.275 110.566 177.056 1.00 115.67 219 ARG B O 1
ATOM 3251 N N . GLN B 2 217 ? 120.793 111.553 175.111 1.00 109.86 220 GLN B N 1
ATOM 3252 C CA . GLN B 2 217 ? 119.719 110.917 174.364 1.00 109.86 220 GLN B CA 1
ATOM 3253 C C . GLN B 2 217 ? 120.213 110.562 172.974 1.00 109.86 220 GLN B C 1
ATOM 3254 O O . GLN B 2 217 ? 120.916 111.351 172.339 1.00 109.86 220 GLN B O 1
ATOM 3260 N N . THR B 2 218 ? 119.834 109.381 172.501 1.00 104.89 221 THR B N 1
ATOM 3261 C CA . THR B 2 218 ? 120.185 108.911 171.168 1.00 104.89 221 THR B CA 1
ATOM 3262 C C . THR B 2 218 ? 118.932 108.911 170.307 1.00 104.89 221 THR B C 1
ATOM 3263 O O . THR B 2 218 ? 117.957 108.226 170.630 1.00 104.89 221 THR B O 1
ATOM 3267 N N . PHE B 2 219 ? 118.961 109.667 169.215 1.00 98.65 222 PHE B N 1
ATOM 3268 C CA . PHE B 2 219 ? 117.811 109.832 168.339 1.00 98.65 222 PHE B CA 1
ATOM 3269 C C . PHE B 2 219 ? 118.037 109.068 167.047 1.00 98.65 222 PHE B C 1
ATOM 3270 O O . PHE B 2 219 ? 119.075 109.229 166.401 1.00 98.65 222 PHE B O 1
ATOM 3278 N N . THR B 2 220 ? 117.059 108.253 166.667 1.00 96.83 223 THR B N 1
ATOM 3279 C CA . THR B 2 220 ? 117.155 107.434 165.472 1.00 96.83 223 THR B CA 1
ATOM 3280 C C . THR B 2 220 ? 115.808 107.414 164.773 1.00 96.83 223 THR B C 1
ATOM 3281 O O . THR B 2 220 ? 114.782 107.780 165.348 1.00 96.83 223 THR B O 1
ATOM 3285 N N . GLY B 2 221 ? 115.816 106.954 163.527 1.00 90.31 224 GLY B N 1
ATOM 3286 C CA . GLY B 2 221 ? 114.608 106.933 162.731 1.00 90.31 224 GLY B CA 1
ATOM 3287 C C . GLY B 2 221 ? 114.854 107.181 161.260 1.00 90.31 224 GLY B C 1
ATOM 3288 O O . GLY B 2 221 ? 114.009 106.861 160.422 1.00 90.31 224 GLY B O 1
ATOM 3289 N N . HIS B 2 222 ? 116.011 107.745 160.930 1.00 85.47 225 HIS B N 1
ATOM 3290 C CA . HIS B 2 222 ? 116.397 107.899 159.539 1.00 85.47 225 HIS B CA 1
ATOM 3291 C C . HIS B 2 222 ? 116.708 106.534 158.935 1.00 85.47 225 HIS B C 1
ATOM 3292 O O . HIS B 2 222 ? 116.593 105.493 159.585 1.00 85.47 225 HIS B O 1
ATOM 3299 N N . GLU B 2 223 ? 117.107 106.534 157.666 1.00 91.75 226 GLU B N 1
ATOM 3300 C CA . GLU B 2 223 ? 117.466 105.286 157.007 1.00 91.75 226 GLU B CA 1
ATOM 3301 C C . GLU B 2 223 ? 118.758 105.387 156.211 1.00 91.75 226 GLU B C 1
ATOM 3302 O O . GLU B 2 223 ? 119.070 104.462 155.454 1.00 91.75 226 GLU B O 1
ATOM 3308 N N . SER B 2 224 ? 119.515 106.467 156.350 1.00 89.36 227 SER B N 1
ATOM 3309 C CA . SER B 2 224 ? 120.760 106.615 155.619 1.00 89.36 227 SER B CA 1
ATOM 3310 C C . SER B 2 224 ? 121.624 107.638 156.344 1.00 89.36 227 SER B C 1
ATOM 3311 O O . SER B 2 224 ? 121.362 107.981 157.501 1.00 89.36 227 SER B O 1
ATOM 3314 N N . ASP B 2 225 ? 122.650 108.126 155.664 1.00 88.47 228 ASP B N 1
ATOM 3315 C CA . ASP B 2 225 ? 123.655 108.968 156.289 1.00 88.47 228 ASP B CA 1
ATOM 3316 C C . ASP B 2 225 ? 123.080 110.356 156.529 1.00 88.47 228 ASP B C 1
ATOM 3317 O O . ASP B 2 225 ? 122.702 111.042 155.577 1.00 88.47 228 ASP B O 1
ATOM 3322 N N . ILE B 2 226 ? 123.026 110.780 157.789 1.00 76.77 229 ILE B N 1
ATOM 3323 C CA . ILE B 2 226 ? 122.566 112.126 158.100 1.00 76.77 229 ILE B CA 1
ATOM 3324 C C . ILE B 2 226 ? 123.634 113.127 157.691 1.00 76.77 229 ILE B C 1
ATOM 3325 O O . ILE B 2 226 ? 124.794 113.018 158.100 1.00 76.77 229 ILE B O 1
ATOM 3330 N N . ASN B 2 227 ? 123.249 114.113 156.887 1.00 74.87 230 ASN B N 1
ATOM 3331 C CA . ASN B 2 227 ? 124.206 115.050 156.321 1.00 74.87 230 ASN B CA 1
ATOM 3332 C C . ASN B 2 227 ? 124.189 116.427 156.962 1.00 74.87 230 ASN B C 1
ATOM 3333 O O . ASN B 2 227 ? 125.140 117.186 156.763 1.00 74.87 230 ASN B O 1
ATOM 3338 N N . ALA B 2 228 ? 123.144 116.782 157.700 1.00 71.14 231 ALA B N 1
ATOM 3339 C CA . ALA B 2 228 ? 123.075 118.105 158.300 1.00 71.14 231 ALA B CA 1
ATOM 3340 C C . ALA B 2 228 ? 122.113 118.075 159.472 1.00 71.14 231 ALA B C 1
ATOM 3341 O O . ALA B 2 228 ? 121.289 117.169 159.596 1.00 71.14 231 ALA B O 1
ATOM 3343 N N . ILE B 2 229 ? 122.220 119.089 160.327 1.00 67.89 232 ILE B N 1
ATOM 3344 C CA . ILE B 2 229 ? 121.422 119.144 161.541 1.00 67.89 232 ILE B CA 1
ATOM 3345 C C . ILE B 2 229 ? 121.370 120.589 162.009 1.00 67.89 232 ILE B C 1
ATOM 3346 O O . ILE B 2 229 ? 122.257 121.385 161.698 1.00 67.89 232 ILE B O 1
ATOM 3351 N N . CYS B 2 230 ? 120.306 120.936 162.738 1.00 71.50 233 CYS B N 1
ATOM 3352 C CA . CYS B 2 230 ? 120.092 122.307 163.193 1.00 71.50 233 CYS B CA 1
ATOM 3353 C C . CYS B 2 230 ? 119.066 122.387 164.318 1.00 71.50 233 CYS B C 1
ATOM 3354 O O . CYS B 2 230 ? 118.008 121.763 164.234 1.00 71.50 233 CYS B O 1
ATOM 3357 N N . PHE B 2 231 ? 119.366 123.148 165.372 1.00 73.71 234 PHE B N 1
ATOM 3358 C CA . PHE B 2 231 ? 118.410 123.363 166.453 1.00 73.71 234 PHE B CA 1
ATOM 3359 C C . PHE B 2 231 ? 117.250 124.264 166.057 1.00 73.71 234 PHE B C 1
ATOM 3360 O O . PHE B 2 231 ? 117.416 125.245 165.330 1.00 73.71 234 PHE B O 1
ATOM 3368 N N . PHE B 2 232 ? 116.076 123.932 166.580 1.00 78.83 235 PHE B N 1
ATOM 3369 C CA . PHE B 2 232 ? 114.950 124.850 166.586 1.00 78.83 235 PHE B CA 1
ATOM 3370 C C . PHE B 2 232 ? 115.304 126.070 167.433 1.00 78.83 235 PHE B C 1
ATOM 3371 O O . PHE B 2 232 ? 115.996 125.934 168.447 1.00 78.83 235 PHE B O 1
ATOM 3379 N N . PRO B 2 233 ? 114.864 127.272 167.053 1.00 78.48 236 PRO B N 1
ATOM 3380 C CA . PRO B 2 233 ? 115.272 128.466 167.809 1.00 78.48 236 PRO B CA 1
ATOM 3381 C C . PRO B 2 233 ? 114.842 128.444 169.260 1.00 78.48 236 PRO B C 1
ATOM 3382 O O . PRO B 2 233 ? 115.480 129.101 170.088 1.00 78.48 236 PRO B O 1
ATOM 3386 N N . ASN B 2 234 ? 113.780 127.714 169.594 1.00 83.69 237 ASN B N 1
ATOM 3387 C CA . ASN B 2 234 ? 113.366 127.603 170.985 1.00 83.69 237 ASN B CA 1
ATOM 3388 C C . ASN B 2 234 ? 114.411 126.887 171.821 1.00 83.69 237 ASN B C 1
ATOM 3389 O O . ASN B 2 234 ? 114.533 127.152 173.020 1.00 83.69 237 ASN B O 1
ATOM 3394 N N . GLY B 2 235 ? 115.179 125.991 171.211 1.00 83.46 238 GLY B N 1
ATOM 3395 C CA . GLY B 2 235 ? 116.118 125.169 171.941 1.00 83.46 238 GLY B CA 1
ATOM 3396 C C . GLY B 2 235 ? 115.550 123.872 172.462 1.00 83.46 238 GLY B C 1
ATOM 3397 O O . GLY B 2 235 ? 116.170 123.246 173.325 1.00 83.46 238 GLY B O 1
ATOM 3398 N N . ASN B 2 236 ? 114.384 123.448 171.970 1.00 89.94 239 ASN B N 1
ATOM 3399 C CA . ASN B 2 236 ? 113.736 122.231 172.442 1.00 89.94 239 ASN B CA 1
ATOM 3400 C C . ASN B 2 236 ? 113.401 121.279 171.302 1.00 89.94 239 ASN B C 1
ATOM 3401 O O . ASN B 2 236 ? 112.546 120.407 171.469 1.00 89.94 239 ASN B O 1
ATOM 3406 N N . ALA B 2 237 ? 114.040 121.434 170.149 1.00 82.38 240 ALA B N 1
ATOM 3407 C CA . ALA B 2 237 ? 113.826 120.542 169.020 1.00 82.38 240 ALA B CA 1
ATOM 3408 C C . ALA B 2 237 ? 114.929 120.794 168.010 1.00 82.38 240 ALA B C 1
ATOM 3409 O O . ALA B 2 237 ? 115.608 121.821 168.060 1.00 82.38 240 ALA B O 1
ATOM 3411 N N . PHE B 2 238 ? 115.104 119.850 167.090 1.00 76.92 241 PHE B N 1
ATOM 3412 C CA . PHE B 2 238 ? 116.074 120.029 166.020 1.00 76.92 241 PHE B CA 1
ATOM 3413 C C . PHE B 2 238 ? 115.607 119.286 164.779 1.00 76.92 241 PHE B C 1
ATOM 3414 O O . PHE B 2 238 ? 114.652 118.509 164.814 1.00 76.92 241 PHE B O 1
ATOM 3422 N N . ALA B 2 239 ? 116.283 119.557 163.668 1.00 72.59 242 ALA B N 1
ATOM 3423 C CA . ALA B 2 239 ? 115.927 119.000 162.374 1.00 72.59 242 ALA B CA 1
ATOM 3424 C C . ALA B 2 239 ? 117.154 118.403 161.711 1.00 72.59 242 ALA B C 1
ATOM 3425 O O . ALA B 2 239 ? 118.241 118.977 161.783 1.00 72.59 242 ALA B O 1
ATOM 3427 N N . THR B 2 240 ? 116.976 117.259 161.056 1.00 74.50 243 THR B N 1
ATOM 3428 C CA . THR B 2 240 ? 118.070 116.525 160.435 1.00 74.50 243 THR B CA 1
ATOM 3429 C C . THR B 2 240 ? 117.744 116.239 158.982 1.00 74.50 243 THR B C 1
ATOM 3430 O O . THR B 2 240 ? 116.593 115.968 158.643 1.00 74.50 243 THR B O 1
ATOM 3434 N N . GLY B 2 241 ? 118.758 116.273 158.134 1.00 74.90 244 GLY B N 1
ATOM 3435 C CA . GLY B 2 241 ? 118.605 115.944 156.724 1.00 74.90 244 GLY B CA 1
ATOM 3436 C C . GLY B 2 241 ? 119.502 114.783 156.344 1.00 74.90 244 GLY B C 1
ATOM 3437 O O . GLY B 2 241 ? 120.661 114.733 156.750 1.00 74.90 244 GLY B O 1
ATOM 3438 N N . SER B 2 242 ? 118.963 113.859 155.552 1.00 81.32 245 SER B N 1
ATOM 3439 C CA . SER B 2 242 ? 119.690 112.635 155.246 1.00 81.32 245 SER B CA 1
ATOM 3440 C C . SER B 2 242 ? 119.818 112.385 153.753 1.00 81.32 245 SER B C 1
ATOM 3441 O O . SER B 2 242 ? 119.537 113.267 152.941 1.00 81.32 245 SER B O 1
ATOM 3444 N N . ASP B 2 243 ? 120.266 111.190 153.387 1.00 87.36 246 ASP B N 1
ATOM 3445 C CA . ASP B 2 243 ? 120.455 110.812 151.996 1.00 87.36 246 ASP B CA 1
ATOM 3446 C C . ASP B 2 243 ? 119.261 110.085 151.406 1.00 87.36 246 ASP B C 1
ATOM 3447 O O . ASP B 2 243 ? 119.331 109.650 150.255 1.00 87.36 246 ASP B O 1
ATOM 3452 N N . ASP B 2 244 ? 118.177 109.924 152.158 1.00 84.29 247 ASP B N 1
ATOM 3453 C CA . ASP B 2 244 ? 116.978 109.284 151.641 1.00 84.29 247 ASP B CA 1
ATOM 3454 C C . ASP B 2 244 ? 115.893 110.293 151.300 1.00 84.29 247 ASP B C 1
ATOM 3455 O O . ASP B 2 244 ? 114.707 109.951 151.321 1.00 84.29 247 ASP B O 1
ATOM 3460 N N . ALA B 2 245 ? 116.276 111.534 150.998 1.00 83.28 248 ALA B N 1
ATOM 3461 C CA . ALA B 2 245 ? 115.340 112.579 150.592 1.00 83.28 248 ALA B CA 1
ATOM 3462 C C . ALA B 2 245 ? 114.256 112.791 151.647 1.00 83.28 248 ALA B C 1
ATOM 3463 O O . ALA B 2 245 ? 113.062 112.676 151.379 1.00 83.28 248 ALA B O 1
ATOM 3465 N N . THR B 2 246 ? 114.690 113.097 152.864 1.00 80.18 249 THR B N 1
ATOM 3466 C CA . THR B 2 246 ? 113.747 113.211 153.971 1.00 80.18 249 THR B CA 1
ATOM 3467 C C . THR B 2 246 ? 114.375 114.007 155.099 1.00 80.18 249 THR B C 1
ATOM 3468 O O . THR B 2 246 ? 115.378 113.577 155.671 1.00 80.18 249 THR B O 1
ATOM 3472 N N . CYS B 2 247 ? 113.794 115.158 155.414 1.00 78.65 250 CYS B N 1
ATOM 3473 C CA . CYS B 2 247 ? 114.088 115.865 156.648 1.00 78.65 250 CYS B CA 1
ATOM 3474 C C . CYS B 2 247 ? 113.172 115.358 157.750 1.00 78.65 250 CYS B C 1
ATOM 3475 O O . CYS B 2 247 ? 112.131 114.756 157.494 1.00 78.65 250 CYS B O 1
ATOM 3478 N N . ARG B 2 248 ? 113.574 115.600 158.991 1.00 81.70 251 ARG B N 1
ATOM 3479 C CA . ARG B 2 248 ? 112.767 115.202 160.132 1.00 81.70 251 ARG B CA 1
ATOM 3480 C C . ARG B 2 248 ? 112.941 116.235 161.228 1.00 81.70 251 ARG B C 1
ATOM 3481 O O . ARG B 2 248 ? 113.904 117.000 161.233 1.00 81.70 251 ARG B O 1
ATOM 3489 N N . LEU B 2 249 ? 111.995 116.256 162.160 1.00 84.90 252 LEU B N 1
ATOM 3490 C CA . LEU B 2 249 ? 112.019 117.201 163.271 1.00 84.90 252 LEU B CA 1
ATOM 3491 C C . LEU B 2 249 ? 111.818 116.429 164.564 1.00 84.90 252 LEU B C 1
ATOM 3492 O O . LEU B 2 249 ? 110.726 115.915 164.818 1.00 84.90 252 LEU B O 1
ATOM 3497 N N . PHE B 2 250 ? 112.866 116.347 165.376 1.00 87.10 253 PHE B N 1
ATOM 3498 C CA . PHE B 2 250 ? 112.849 115.567 166.603 1.00 87.10 253 PHE B CA 1
ATOM 3499 C C . PHE B 2 250 ? 112.555 116.460 167.800 1.00 87.10 253 PHE B C 1
ATOM 3500 O O . PHE B 2 250 ? 112.605 117.686 167.722 1.00 87.10 253 PHE B O 1
ATOM 3508 N N . ASP B 2 251 ? 112.252 115.823 168.926 1.00 103.91 254 ASP B N 1
ATOM 3509 C CA . ASP B 2 251 ? 111.834 116.526 170.131 1.00 103.91 254 ASP B CA 1
ATOM 3510 C C . ASP B 2 251 ? 112.700 116.101 171.305 1.00 103.91 254 ASP B C 1
ATOM 3511 O O . ASP B 2 251 ? 112.756 114.914 171.637 1.00 103.91 254 ASP B O 1
ATOM 3516 N N . LEU B 2 252 ? 113.349 117.072 171.951 1.00 101.55 255 LEU B N 1
ATOM 3517 C CA . LEU B 2 252 ? 114.209 116.757 173.087 1.00 101.55 255 LEU B CA 1
ATOM 3518 C C . LEU B 2 252 ? 113.397 116.372 174.314 1.00 101.55 255 LEU B C 1
ATOM 3519 O O . LEU B 2 252 ? 113.713 115.390 174.993 1.00 101.55 255 LEU B O 1
ATOM 3524 N N . ARG B 2 253 ? 112.350 117.135 174.623 1.00 114.46 256 ARG B N 1
ATOM 3525 C CA . ARG B 2 253 ? 111.624 116.896 175.863 1.00 114.46 256 ARG B CA 1
ATOM 3526 C C . ARG B 2 253 ? 110.775 115.635 175.815 1.00 114.46 256 ARG B C 1
ATOM 3527 O O . ARG B 2 253 ? 110.367 115.141 176.870 1.00 114.46 256 ARG B O 1
ATOM 3535 N N . ALA B 2 254 ? 110.498 115.103 174.628 1.00 116.54 257 ALA B N 1
ATOM 3536 C CA . ALA B 2 254 ? 109.738 113.871 174.506 1.00 116.54 257 ALA B CA 1
ATOM 3537 C C . ALA B 2 254 ? 110.557 112.701 173.991 1.00 116.54 257 ALA B C 1
ATOM 3538 O O . ALA B 2 254 ? 110.042 111.579 173.967 1.00 116.54 257 ALA B O 1
ATOM 3540 N N . ASP B 2 255 ? 111.803 112.930 173.572 1.00 118.28 258 ASP B N 1
ATOM 3541 C CA . ASP B 2 255 ? 112.697 111.860 173.132 1.00 118.28 258 ASP B CA 1
ATOM 3542 C C . ASP B 2 255 ? 112.111 111.123 171.930 1.00 118.28 258 ASP B C 1
ATOM 3543 O O . ASP B 2 255 ? 112.085 109.893 171.879 1.00 118.28 258 ASP B O 1
ATOM 3548 N N . GLN B 2 256 ? 111.638 111.885 170.948 1.00 111.39 259 GLN B N 1
ATOM 3549 C CA . GLN B 2 256 ? 110.830 111.280 169.901 1.00 111.39 259 GLN B CA 1
ATOM 3550 C C . GLN B 2 256 ? 110.886 112.124 168.638 1.00 111.39 259 GLN B C 1
ATOM 3551 O O . GLN B 2 256 ? 111.298 113.286 168.658 1.00 111.39 259 GLN B O 1
ATOM 3557 N N . GLU B 2 257 ? 110.470 111.511 167.536 1.00 98.38 260 GLU B N 1
ATOM 3558 C CA . GLU B 2 257 ? 110.307 112.215 166.275 1.00 98.38 260 GLU B CA 1
ATOM 3559 C C . GLU B 2 257 ? 108.901 112.782 166.178 1.00 98.38 260 GLU B C 1
ATOM 3560 O O . GLU B 2 257 ? 107.931 112.140 166.587 1.00 98.38 260 GLU B O 1
ATOM 3566 N N . LEU B 2 258 ? 108.788 113.989 165.627 1.00 96.98 261 LEU B N 1
ATOM 3567 C CA . LEU B 2 258 ? 107.502 114.674 165.567 1.00 96.98 261 LEU B CA 1
ATOM 3568 C C . LEU B 2 258 ? 106.822 114.564 164.209 1.00 96.98 261 LEU B C 1
ATOM 3569 O O . LEU B 2 258 ? 105.646 114.199 164.147 1.00 96.98 261 LEU B O 1
ATOM 3574 N N . MET B 2 259 ? 107.525 114.866 163.121 1.00 93.69 262 MET B N 1
ATOM 3575 C CA . MET B 2 259 ? 106.885 114.850 161.814 1.00 93.69 262 MET B CA 1
ATOM 3576 C C . MET B 2 259 ? 107.952 114.838 160.727 1.00 93.69 262 MET B C 1
ATOM 3577 O O . MET B 2 259 ? 109.107 115.191 160.965 1.00 93.69 262 MET B O 1
ATOM 3582 N N . THR B 2 260 ? 107.547 114.409 159.531 1.00 86.84 263 THR B N 1
ATOM 3583 C CA . THR B 2 260 ? 108.436 114.104 158.419 1.00 86.84 263 THR B CA 1
ATOM 3584 C C . THR B 2 260 ? 108.111 114.981 157.218 1.00 86.84 263 THR B C 1
ATOM 3585 O O . THR B 2 260 ? 106.947 115.301 156.974 1.00 86.84 263 THR B O 1
ATOM 3589 N N . TYR B 2 261 ? 109.135 115.353 156.455 1.00 81.72 264 TYR B N 1
ATOM 3590 C CA . TYR B 2 261 ? 108.977 116.206 155.277 1.00 81.72 264 TYR B CA 1
ATOM 3591 C C . TYR B 2 261 ? 109.454 115.452 154.041 1.00 81.72 264 TYR B C 1
ATOM 3592 O O . TYR B 2 261 ? 110.602 115.600 153.624 1.00 81.72 264 TYR B O 1
ATOM 3601 N N . SER B 2 262 ? 108.567 114.674 153.430 1.00 88.30 265 SER B N 1
ATOM 3602 C CA . SER B 2 262 ? 108.919 113.866 152.273 1.00 88.30 265 SER B CA 1
ATOM 3603 C C . SER B 2 262 ? 107.955 114.135 151.131 1.00 88.30 265 SER B C 1
ATOM 3604 O O . SER B 2 262 ? 106.754 114.310 151.352 1.00 88.30 265 SER B O 1
ATOM 3607 N N . HIS B 2 263 ? 108.484 114.153 149.911 1.00 96.03 266 HIS B N 1
ATOM 3608 C CA . HIS B 2 263 ? 107.679 114.347 148.714 1.00 96.03 266 HIS B CA 1
ATOM 3609 C C . HIS B 2 263 ? 108.067 113.314 147.670 1.00 96.03 266 HIS B C 1
ATOM 3610 O O . HIS B 2 263 ? 109.252 113.029 147.481 1.00 96.03 266 HIS B O 1
ATOM 3617 N N . ASP B 2 264 ? 107.064 112.768 146.979 1.00 101.64 267 ASP B N 1
ATOM 3618 C CA . ASP B 2 264 ? 107.306 111.673 146.046 1.00 101.64 267 ASP B CA 1
ATOM 3619 C C . ASP B 2 264 ? 108.160 112.083 144.856 1.00 101.64 267 ASP B C 1
ATOM 3620 O O . ASP B 2 264 ? 108.738 111.214 144.198 1.00 101.64 267 ASP B O 1
ATOM 3625 N N . ASN B 2 265 ? 108.256 113.374 144.563 1.00 100.20 268 ASN B N 1
ATOM 3626 C CA . ASN B 2 265 ? 109.050 113.853 143.443 1.00 100.20 268 ASN B CA 1
ATOM 3627 C C . ASN B 2 265 ? 110.482 114.173 143.836 1.00 100.20 268 ASN B C 1
ATOM 3628 O O . ASN B 2 265 ? 111.217 114.751 143.031 1.00 100.20 268 ASN B O 1
ATOM 3633 N N . ILE B 2 266 ? 110.888 113.829 145.053 1.00 93.98 269 ILE B N 1
ATOM 3634 C CA . ILE B 2 266 ? 112.222 114.122 145.557 1.00 93.98 269 ILE B CA 1
ATOM 3635 C C . ILE B 2 266 ? 112.928 112.799 145.809 1.00 93.98 269 ILE B C 1
ATOM 3636 O O . ILE B 2 266 ? 112.456 111.982 146.609 1.00 93.98 269 ILE B O 1
ATOM 3641 N N . ILE B 2 267 ? 114.059 112.594 145.138 1.00 94.28 270 ILE B N 1
ATOM 3642 C CA . ILE B 2 267 ? 114.808 111.346 145.235 1.00 94.28 270 ILE B CA 1
ATOM 3643 C C . ILE B 2 267 ? 116.233 111.636 145.689 1.00 94.28 270 ILE B C 1
ATOM 3644 O O . ILE B 2 267 ? 116.878 110.793 146.322 1.00 94.28 270 ILE B O 1
ATOM 3649 N N . CYS B 2 268 ? 116.723 112.838 145.401 1.00 85.19 271 CYS B N 1
ATOM 3650 C CA . CYS B 2 268 ? 118.093 113.198 145.729 1.00 85.19 271 CYS B CA 1
ATOM 3651 C C . CYS B 2 268 ? 118.261 113.317 147.242 1.00 85.19 271 CYS B C 1
ATOM 3652 O O . CYS B 2 268 ? 117.336 113.086 148.019 1.00 85.19 271 CYS B O 1
ATOM 3655 N N . GLY B 2 269 ? 119.464 113.677 147.675 1.00 79.58 272 GLY B N 1
ATOM 3656 C CA . GLY B 2 269 ? 119.727 113.775 149.098 1.00 79.58 272 GLY B CA 1
ATOM 3657 C C . GLY B 2 269 ? 119.840 115.196 149.601 1.00 79.58 272 GLY B C 1
ATOM 3658 O O . GLY B 2 269 ? 120.152 116.104 148.830 1.00 79.58 272 GLY B O 1
ATOM 3659 N N . ILE B 2 270 ? 119.591 115.403 150.886 1.00 73.03 273 ILE B N 1
ATOM 3660 C CA . ILE B 2 270 ? 119.695 116.717 151.510 1.00 73.03 273 ILE B CA 1
ATOM 3661 C C . ILE B 2 270 ? 121.132 116.971 151.926 1.00 73.03 273 ILE B C 1
ATOM 3662 O O . ILE B 2 270 ? 121.800 116.087 152.467 1.00 73.03 273 ILE B O 1
ATOM 3667 N N . THR B 2 271 ? 121.616 118.184 151.668 1.00 70.55 274 THR B N 1
ATOM 3668 C CA . THR B 2 271 ? 122.977 118.557 152.008 1.00 70.55 274 THR B CA 1
ATOM 3669 C C . THR B 2 271 ? 123.077 119.586 153.123 1.00 70.55 274 THR B C 1
ATOM 3670 O O . THR B 2 271 ? 124.179 119.801 153.636 1.00 70.55 274 THR B O 1
ATOM 3674 N N . SER B 2 272 ? 121.974 120.219 153.513 1.00 70.95 275 SER B N 1
ATOM 3675 C CA . SER B 2 272 ? 121.980 121.210 154.580 1.00 70.95 275 SER B CA 1
ATOM 3676 C C . SER B 2 272 ? 120.549 121.591 154.910 1.00 70.95 275 SER B C 1
ATOM 3677 O O . SER B 2 272 ? 119.686 121.586 154.035 1.00 70.95 275 SER B O 1
ATOM 3680 N N . VAL B 2 273 ? 120.305 121.911 156.181 1.00 65.77 276 VAL B N 1
ATOM 3681 C CA . VAL B 2 273 ? 119.016 122.422 156.626 1.00 65.77 276 VAL B CA 1
ATOM 3682 C C . VAL B 2 273 ? 119.252 123.594 157.565 1.00 65.77 276 VAL B C 1
ATOM 3683 O O . VAL B 2 273 ? 120.348 123.786 158.092 1.00 65.77 276 VAL B O 1
ATOM 3687 N N . SER B 2 274 ? 118.202 124.379 157.770 1.00 70.46 277 SER B N 1
ATOM 3688 C CA . SER B 2 274 ? 118.223 125.491 158.709 1.00 70.46 277 SER B CA 1
ATOM 3689 C C . SER B 2 274 ? 116.783 125.853 159.046 1.00 70.46 277 SER B C 1
ATOM 3690 O O . SER B 2 274 ? 115.848 125.126 158.701 1.00 70.46 277 SER B O 1
ATOM 3693 N N . PHE B 2 275 ? 116.599 126.982 159.722 1.00 69.95 278 PHE B N 1
ATOM 3694 C CA . PHE B 2 275 ? 115.287 127.404 160.184 1.00 69.95 278 PHE B CA 1
ATOM 3695 C C . PHE B 2 275 ? 115.099 128.884 159.881 1.00 69.95 278 PHE B C 1
ATOM 3696 O O . PHE B 2 275 ? 115.983 129.550 159.337 1.00 69.95 278 PHE B O 1
ATOM 3704 N N . SER B 2 276 ? 113.932 129.400 160.241 1.00 79.93 279 SER B N 1
ATOM 3705 C CA . SER B 2 276 ? 113.645 130.822 160.199 1.00 79.93 279 SER B CA 1
ATOM 3706 C C . SER B 2 276 ? 113.544 131.350 161.622 1.00 79.93 279 SER B C 1
ATOM 3707 O O . SER B 2 276 ? 113.321 130.594 162.569 1.00 79.93 279 SER B O 1
ATOM 3710 N N . LYS B 2 277 ? 113.690 132.668 161.759 1.00 83.09 280 LYS B N 1
ATOM 3711 C CA . LYS B 2 277 ? 113.887 133.260 163.078 1.00 83.09 280 LYS B CA 1
ATOM 3712 C C . LYS B 2 277 ? 112.758 132.911 164.036 1.00 83.09 280 LYS B C 1
ATOM 3713 O O . LYS B 2 277 ? 112.978 132.786 165.244 1.00 83.09 280 LYS B O 1
ATOM 3719 N N . SER B 2 278 ? 111.543 132.746 163.524 1.00 86.58 281 SER B N 1
ATOM 3720 C CA . SER B 2 278 ? 110.427 132.390 164.386 1.00 86.58 281 SER B CA 1
ATOM 3721 C C . SER B 2 278 ? 110.204 130.894 164.484 1.00 86.58 281 SER B C 1
ATOM 3722 O O . SER B 2 278 ? 109.564 130.442 165.436 1.00 86.58 281 SER B O 1
ATOM 3725 N N . GLY B 2 279 ? 110.703 130.118 163.530 1.00 83.29 282 GLY B N 1
ATOM 3726 C CA . GLY B 2 279 ? 110.514 128.684 163.579 1.00 83.29 282 GLY B CA 1
ATOM 3727 C C . GLY B 2 279 ? 109.235 128.237 162.910 1.00 83.29 282 GLY B C 1
ATOM 3728 O O . GLY B 2 279 ? 108.475 127.446 163.470 1.00 83.29 282 GLY B O 1
ATOM 3729 N N . ARG B 2 280 ? 108.975 128.756 161.716 1.00 80.22 283 ARG B N 1
ATOM 3730 C CA . ARG B 2 280 ? 107.844 128.324 160.911 1.00 80.22 283 ARG B CA 1
ATOM 3731 C C . ARG B 2 280 ? 108.257 127.721 159.586 1.00 80.22 283 ARG B C 1
ATOM 3732 O O . ARG B 2 280 ? 107.563 126.844 159.080 1.00 80.22 283 ARG B O 1
ATOM 3740 N N . LEU B 2 281 ? 109.367 128.160 159.018 1.00 73.08 284 LEU B N 1
ATOM 3741 C CA . LEU B 2 281 ? 109.883 127.578 157.793 1.00 73.08 284 LEU B CA 1
ATOM 3742 C C . LEU B 2 281 ? 111.032 126.631 158.111 1.00 73.08 284 LEU B C 1
ATOM 3743 O O . LEU B 2 281 ? 111.604 126.650 159.198 1.00 73.08 284 LEU B O 1
ATOM 3748 N N . LEU B 2 282 ? 111.350 125.775 157.146 1.00 69.62 285 LEU B N 1
ATOM 3749 C CA . LEU B 2 282 ? 112.499 124.878 157.263 1.00 69.62 285 LEU B CA 1
ATOM 3750 C C . LEU B 2 282 ? 113.113 124.755 155.872 1.00 69.62 285 LEU B C 1
ATOM 3751 O O . LEU B 2 282 ? 112.729 123.889 155.089 1.00 69.62 285 LEU B O 1
ATOM 3756 N N . LEU B 2 283 ? 114.072 125.619 155.582 1.00 68.79 286 LEU B N 1
ATOM 3757 C CA . LEU B 2 283 ? 114.783 125.509 154.325 1.00 68.79 286 LEU B CA 1
ATOM 3758 C C . LEU B 2 283 ? 115.599 124.222 154.305 1.00 68.79 286 LEU B C 1
ATOM 3759 O O . LEU B 2 283 ? 115.934 123.659 155.345 1.00 68.79 286 LEU B O 1
ATOM 3764 N N . ALA B 2 284 ? 115.895 123.735 153.103 1.00 66.90 287 ALA B N 1
ATOM 3765 C CA . ALA B 2 284 ? 116.632 122.482 152.970 1.00 66.90 287 ALA B CA 1
ATOM 3766 C C . ALA B 2 284 ? 117.236 122.422 151.578 1.00 66.90 287 ALA B C 1
ATOM 3767 O O . ALA B 2 284 ? 116.498 122.396 150.594 1.00 66.90 287 ALA B O 1
ATOM 3769 N N . GLY B 2 285 ? 118.560 122.403 151.492 1.00 72.67 288 GLY B N 1
ATOM 3770 C CA . GLY B 2 285 ? 119.204 122.243 150.208 1.00 72.67 288 GLY B CA 1
ATOM 3771 C C . GLY B 2 285 ? 119.125 120.815 149.714 1.00 72.67 288 GLY B C 1
ATOM 3772 O O . GLY B 2 285 ? 119.000 119.869 150.486 1.00 72.67 288 GLY B O 1
ATOM 3773 N N . TYR B 2 286 ? 119.202 120.649 148.398 1.00 72.97 289 TYR B N 1
ATOM 3774 C CA . TYR B 2 286 ? 119.089 119.332 147.793 1.00 72.97 289 TYR B CA 1
ATOM 3775 C C . TYR B 2 286 ? 120.161 119.165 146.731 1.00 72.97 289 TYR B C 1
ATOM 3776 O O . TYR B 2 286 ? 120.869 120.109 146.379 1.00 72.97 289 TYR B O 1
ATOM 3785 N N . ASP B 2 287 ? 120.282 117.940 146.223 1.00 77.72 290 ASP B N 1
ATOM 3786 C CA . ASP B 2 287 ? 121.103 117.689 145.048 1.00 77.72 290 ASP B CA 1
ATOM 3787 C C . ASP B 2 287 ? 120.357 117.935 143.748 1.00 77.72 290 ASP B C 1
ATOM 3788 O O . ASP B 2 287 ? 120.983 117.929 142.685 1.00 77.72 290 ASP B O 1
ATOM 3793 N N . ASP B 2 288 ? 119.038 118.156 143.762 1.00 82.93 291 ASP B N 1
ATOM 3794 C CA . ASP B 2 288 ? 118.278 118.494 142.536 1.00 82.93 291 ASP B CA 1
ATOM 3795 C C . ASP B 2 288 ? 118.711 119.835 142.008 1.00 82.93 291 ASP B C 1
ATOM 3796 O O . ASP B 2 288 ? 118.110 120.326 141.062 1.00 82.93 291 ASP B O 1
ATOM 3801 N N . PHE B 2 289 ? 119.710 120.432 142.603 1.00 74.82 292 PHE B N 1
ATOM 3802 C CA . PHE B 2 289 ? 120.300 121.721 142.287 1.00 74.82 292 PHE B CA 1
ATOM 3803 C C . PHE B 2 289 ? 119.517 122.850 142.941 1.00 74.82 292 PHE B C 1
ATOM 3804 O O . PHE B 2 289 ? 119.917 124.003 142.809 1.00 74.82 292 PHE B O 1
ATOM 3812 N N . ASN B 2 290 ? 118.420 122.566 143.636 1.00 75.47 293 ASN B N 1
ATOM 3813 C CA . ASN B 2 290 ? 117.525 123.601 144.127 1.00 75.47 293 ASN B CA 1
ATOM 3814 C C . ASN B 2 290 ? 117.132 123.332 145.570 1.00 75.47 293 ASN B C 1
ATOM 3815 O O . ASN B 2 290 ? 117.083 122.186 146.012 1.00 75.47 293 ASN B O 1
ATOM 3820 N N . CYS B 2 291 ? 116.843 124.406 146.292 1.00 72.97 294 CYS B N 1
ATOM 3821 C CA . CYS B 2 291 ? 116.412 124.359 147.680 1.00 72.97 294 CYS B CA 1
ATOM 3822 C C . CYS B 2 291 ? 114.894 124.446 147.765 1.00 72.97 294 CYS B C 1
ATOM 3823 O O . CYS B 2 291 ? 114.235 124.946 146.855 1.00 72.97 294 CYS B O 1
ATOM 3826 N N . ASN B 2 292 ? 114.338 123.956 148.866 1.00 76.53 295 ASN B N 1
ATOM 3827 C CA . ASN B 2 292 ? 112.901 123.994 149.090 1.00 76.53 295 ASN B CA 1
ATOM 3828 C C . ASN B 2 292 ? 112.609 124.628 150.437 1.00 76.53 295 ASN B C 1
ATOM 3829 O O . ASN B 2 292 ? 113.461 124.649 151.322 1.00 76.53 295 ASN B O 1
ATOM 3834 N N . VAL B 2 293 ? 111.392 125.140 150.589 1.00 73.20 296 VAL B N 1
ATOM 3835 C CA . VAL B 2 293 ? 110.949 125.774 151.824 1.00 73.20 296 VAL B CA 1
ATOM 3836 C C . VAL B 2 293 ? 109.750 125.006 152.346 1.00 73.20 296 VAL B C 1
ATOM 3837 O O . VAL B 2 293 ? 108.707 124.950 151.688 1.00 73.20 296 VAL B O 1
ATOM 3841 N N . TRP B 2 294 ? 109.887 124.434 153.533 1.00 72.51 297 TRP B N 1
ATOM 3842 C CA . TRP B 2 294 ? 108.866 123.588 154.126 1.00 72.51 297 TRP B CA 1
ATOM 3843 C C . TRP B 2 294 ? 108.191 124.321 155.269 1.00 72.51 297 TRP B C 1
ATOM 3844 O O . TRP B 2 294 ? 108.866 124.804 156.179 1.00 72.51 297 TRP B O 1
ATOM 3855 N N . ASP B 2 295 ? 106.870 124.398 155.229 1.00 79.69 298 ASP B N 1
ATOM 3856 C CA . ASP B 2 295 ? 106.137 124.793 156.418 1.00 79.69 298 ASP B CA 1
ATOM 3857 C C . ASP B 2 295 ? 106.447 123.802 157.524 1.00 79.69 298 ASP B C 1
ATOM 3858 O O . ASP B 2 295 ? 106.307 122.594 157.339 1.00 79.69 298 ASP B O 1
ATOM 3863 N N . ALA B 2 296 ? 106.868 124.303 158.675 1.00 81.44 299 ALA B N 1
ATOM 3864 C CA . ALA B 2 296 ? 107.374 123.434 159.726 1.00 81.44 299 ALA B CA 1
ATOM 3865 C C . ALA B 2 296 ? 106.284 122.853 160.608 1.00 81.44 299 ALA B C 1
ATOM 3866 O O . ALA B 2 296 ? 106.602 122.109 161.536 1.00 81.44 299 ALA B O 1
ATOM 3868 N N . LEU B 2 297 ? 105.026 123.178 160.367 1.00 87.43 300 LEU B N 1
ATOM 3869 C CA . LEU B 2 297 ? 103.937 122.544 161.097 1.00 87.43 300 LEU B CA 1
ATOM 3870 C C . LEU B 2 297 ? 102.980 121.784 160.197 1.00 87.43 300 LEU B C 1
ATOM 3871 O O . LEU B 2 297 ? 102.627 120.646 160.505 1.00 87.43 300 LEU B O 1
ATOM 3876 N N . LYS B 2 298 ? 102.556 122.377 159.084 1.00 92.25 301 LYS B N 1
ATOM 3877 C CA . LYS B 2 298 ? 101.668 121.681 158.164 1.00 92.25 301 LYS B CA 1
ATOM 3878 C C . LYS B 2 298 ? 102.374 120.567 157.406 1.00 92.25 301 LYS B C 1
ATOM 3879 O O . LYS B 2 298 ? 101.705 119.649 156.922 1.00 92.25 301 LYS B O 1
ATOM 3885 N N . ALA B 2 299 ? 103.701 120.639 157.287 1.00 84.58 302 ALA B N 1
ATOM 3886 C CA . ALA B 2 299 ? 104.561 119.750 156.509 1.00 84.58 302 ALA B CA 1
ATOM 3887 C C . ALA B 2 299 ? 104.407 119.942 155.009 1.00 84.58 302 ALA B C 1
ATOM 3888 O O . ALA B 2 299 ? 105.090 119.269 154.233 1.00 84.58 302 ALA B O 1
ATOM 3890 N N . ASP B 2 300 ? 103.547 120.851 154.575 1.00 85.95 303 ASP B N 1
ATOM 3891 C CA . ASP B 2 300 ? 103.362 121.116 153.161 1.00 85.95 303 ASP B CA 1
ATOM 3892 C C . ASP B 2 300 ? 104.435 122.070 152.665 1.00 85.95 303 ASP B C 1
ATOM 3893 O O . ASP B 2 300 ? 104.929 122.913 153.412 1.00 85.95 303 ASP B O 1
ATOM 3898 N N . ARG B 2 301 ? 104.797 121.927 151.396 1.00 84.01 304 ARG B N 1
ATOM 3899 C CA . ARG B 2 301 ? 105.759 122.843 150.809 1.00 84.01 304 ARG B CA 1
ATOM 3900 C C . ARG B 2 301 ? 105.170 124.239 150.727 1.00 84.01 304 ARG B C 1
ATOM 3901 O O . ARG B 2 301 ? 103.953 124.425 150.714 1.00 84.01 304 ARG B O 1
ATOM 3909 N N . ALA B 2 302 ? 106.049 125.231 150.685 1.00 86.53 305 ALA B N 1
ATOM 3910 C CA . ALA B 2 302 ? 105.618 126.609 150.576 1.00 86.53 305 ALA B CA 1
ATOM 3911 C C . ALA B 2 302 ? 106.391 127.397 149.534 1.00 86.53 305 ALA B C 1
ATOM 3912 O O . ALA B 2 302 ? 106.155 128.599 149.397 1.00 86.53 305 ALA B O 1
ATOM 3914 N N . GLY B 2 303 ? 107.295 126.772 148.805 1.00 81.15 306 GLY B N 1
ATOM 3915 C CA . GLY B 2 303 ? 108.044 127.487 147.795 1.00 81.15 306 GLY B CA 1
ATOM 3916 C C . GLY B 2 303 ? 109.272 126.709 147.386 1.00 81.15 306 GLY B C 1
ATOM 3917 O O . GLY B 2 303 ? 109.602 125.675 147.957 1.00 81.15 306 GLY B O 1
ATOM 3918 N N . VAL B 2 304 ? 109.936 127.231 146.362 1.00 75.02 307 VAL B N 1
ATOM 3919 C CA . VAL B 2 304 ? 111.145 126.635 145.817 1.00 75.02 307 VAL B CA 1
ATOM 3920 C C . VAL B 2 304 ? 112.117 127.758 145.502 1.00 75.02 307 VAL B C 1
ATOM 3921 O O . VAL B 2 304 ? 111.717 128.846 145.082 1.00 75.02 307 VAL B O 1
ATOM 3925 N N . LEU B 2 305 ? 113.400 127.500 145.718 1.00 71.64 308 LEU B N 1
ATOM 3926 C CA . LEU B 2 305 ? 114.456 128.464 145.435 1.00 71.64 308 LEU B CA 1
ATOM 3927 C C . LEU B 2 305 ? 115.349 127.862 144.360 1.00 71.64 308 LEU B C 1
ATOM 3928 O O . LEU B 2 305 ? 116.385 127.272 144.665 1.00 71.64 308 LEU B O 1
ATOM 3933 N N . ALA B 2 306 ? 114.965 128.030 143.103 1.00 74.22 309 ALA B N 1
ATOM 3934 C CA . ALA B 2 306 ? 115.679 127.421 141.985 1.00 74.22 309 ALA B CA 1
ATOM 3935 C C . ALA B 2 306 ? 116.560 128.479 141.339 1.00 74.22 309 ALA B C 1
ATOM 3936 O O . ALA B 2 306 ? 116.088 129.287 140.540 1.00 74.22 309 ALA B O 1
ATOM 3938 N N . GLY B 2 307 ? 117.837 128.484 141.693 1.00 71.35 310 GLY B N 1
ATOM 3939 C CA . GLY B 2 307 ? 118.742 129.429 141.080 1.00 71.35 310 GLY B CA 1
ATOM 3940 C C . GLY B 2 307 ? 120.152 128.929 140.859 1.00 71.35 310 GLY B C 1
ATOM 3941 O O . GLY B 2 307 ? 121.022 129.703 140.452 1.00 71.35 310 GLY B O 1
ATOM 3942 N N . HIS B 2 308 ? 120.402 127.650 141.108 1.00 73.27 311 HIS B N 1
ATOM 3943 C CA . HIS B 2 308 ? 121.752 127.116 141.074 1.00 73.27 311 HIS B CA 1
ATOM 3944 C C . HIS B 2 308 ? 121.892 126.100 139.952 1.00 73.27 311 HIS B C 1
ATOM 3945 O O . HIS B 2 308 ? 120.960 125.353 139.649 1.00 73.27 311 HIS B O 1
ATOM 3952 N N . ASP B 2 309 ? 123.073 126.084 139.336 1.00 75.63 312 ASP B N 1
ATOM 3953 C CA . ASP B 2 309 ? 123.359 125.217 138.204 1.00 75.63 312 ASP B CA 1
ATOM 3954 C C . ASP B 2 309 ? 124.161 123.988 138.599 1.00 75.63 312 ASP B C 1
ATOM 3955 O O . ASP B 2 309 ? 124.677 123.288 137.724 1.00 75.63 312 ASP B O 1
ATOM 3957 N N . ASN B 2 310 ? 124.289 123.719 139.892 1.00 73.29 313 ASN B N 1
ATOM 3958 C CA . ASN B 2 310 ? 124.939 122.512 140.382 1.00 73.29 313 ASN B CA 1
ATOM 3959 C C . ASN B 2 310 ? 124.431 122.252 141.795 1.00 73.29 313 ASN B C 1
ATOM 3960 O O . ASN B 2 310 ? 123.510 122.920 142.270 1.00 73.29 313 ASN B O 1
ATOM 3965 N N . ARG B 2 311 ? 125.013 121.262 142.459 1.00 72.58 314 ARG B N 1
ATOM 3966 C CA . ARG B 2 311 ? 124.518 120.837 143.759 1.00 72.58 314 ARG B CA 1
ATOM 3967 C C . ARG B 2 311 ? 124.612 121.967 144.775 1.00 72.58 314 ARG B C 1
ATOM 3968 O O . ARG B 2 311 ? 125.536 122.775 144.746 1.00 72.58 314 ARG B O 1
ATOM 3976 N N . VAL B 2 312 ? 123.634 122.026 145.675 1.00 70.83 315 VAL B N 1
ATOM 3977 C CA . VAL B 2 312 ? 123.622 122.998 146.765 1.00 70.83 315 VAL B CA 1
ATOM 3978 C C . VAL B 2 312 ? 124.268 122.366 147.990 1.00 70.83 315 VAL B C 1
ATOM 3979 O O . VAL B 2 312 ? 123.776 121.361 148.511 1.00 70.83 315 VAL B O 1
ATOM 3983 N N . SER B 2 313 ? 125.357 122.964 148.469 1.00 68.80 316 SER B N 1
ATOM 3984 C CA . SER B 2 313 ? 126.189 122.329 149.476 1.00 68.80 316 SER B CA 1
ATOM 3985 C C . SER B 2 313 ? 126.155 122.996 150.842 1.00 68.80 316 SER B C 1
ATOM 3986 O O . SER B 2 313 ? 126.603 122.383 151.813 1.00 68.80 316 SER B O 1
ATOM 3989 N N . CYS B 2 314 ? 125.653 124.221 150.953 1.00 69.21 317 CYS B N 1
ATOM 3990 C CA . CYS B 2 314 ? 125.597 124.893 152.242 1.00 69.21 317 CYS B CA 1
ATOM 3991 C C . CYS B 2 314 ? 124.447 125.883 152.236 1.00 69.21 317 CYS B C 1
ATOM 3992 O O . CYS B 2 314 ? 123.944 126.271 151.183 1.00 69.21 317 CYS B O 1
ATOM 3995 N N . LEU B 2 315 ? 124.042 126.297 153.432 1.00 65.36 318 LEU B N 1
ATOM 3996 C CA . LEU B 2 315 ? 122.807 127.050 153.598 1.00 65.36 318 LEU B CA 1
ATOM 3997 C C . LEU B 2 315 ? 122.744 127.676 154.985 1.00 65.36 318 LEU B C 1
ATOM 3998 O O . LEU B 2 315 ? 122.971 126.985 155.980 1.00 65.36 318 LEU B O 1
ATOM 4003 N N . GLY B 2 316 ? 122.441 128.962 155.078 1.00 65.01 319 GLY B N 1
ATOM 4004 C CA . GLY B 2 316 ? 122.411 129.625 156.371 1.00 65.01 319 GLY B CA 1
ATOM 4005 C C . GLY B 2 316 ? 121.468 130.803 156.386 1.00 65.01 319 GLY B C 1
ATOM 4006 O O . GLY B 2 316 ? 121.277 131.481 155.374 1.00 65.01 319 GLY B O 1
ATOM 4007 N N . VAL B 2 317 ? 120.889 131.059 157.555 1.00 67.37 320 VAL B N 1
ATOM 4008 C CA . VAL B 2 317 ? 119.927 132.134 157.764 1.00 67.37 320 VAL B CA 1
ATOM 4009 C C . VAL B 2 317 ? 120.499 133.090 158.799 1.00 67.37 320 VAL B C 1
ATOM 4010 O O . VAL B 2 317 ? 120.931 132.657 159.872 1.00 67.37 320 VAL B O 1
ATOM 4014 N N . THR B 2 318 ? 120.491 134.385 158.484 1.00 70.03 321 THR B N 1
ATOM 4015 C CA . THR B 2 318 ? 121.106 135.384 159.345 1.00 70.03 321 THR B CA 1
ATOM 4016 C C . THR B 2 318 ? 120.476 135.374 160.732 1.00 70.03 321 THR B C 1
ATOM 4017 O O . THR B 2 318 ? 119.393 134.834 160.950 1.00 70.03 321 THR B O 1
ATOM 4021 N N . ASP B 2 319 ? 121.176 135.995 161.682 1.00 78.40 322 ASP B N 1
ATOM 4022 C CA . ASP B 2 319 ? 120.719 135.965 163.066 1.00 78.40 322 ASP B CA 1
ATOM 4023 C C . ASP B 2 319 ? 119.455 136.785 163.270 1.00 78.40 322 ASP B C 1
ATOM 4024 O O . ASP B 2 319 ? 118.628 136.436 164.118 1.00 78.40 322 ASP B O 1
ATOM 4029 N N . ASP B 2 320 ? 119.284 137.870 162.522 1.00 79.56 323 ASP B N 1
ATOM 4030 C CA . ASP B 2 320 ? 118.041 138.623 162.589 1.00 79.56 323 ASP B CA 1
ATOM 4031 C C . ASP B 2 320 ? 116.955 138.031 161.704 1.00 79.56 323 ASP B C 1
ATOM 4032 O O . ASP B 2 320 ? 115.869 138.607 161.611 1.00 79.56 323 ASP B O 1
ATOM 4037 N N . GLY B 2 321 ? 117.226 136.902 161.055 1.00 79.72 324 GLY B N 1
ATOM 4038 C CA . GLY B 2 321 ? 116.229 136.218 160.258 1.00 79.72 324 GLY B CA 1
ATOM 4039 C C . GLY B 2 321 ? 115.767 136.978 159.044 1.00 79.72 324 GLY B C 1
ATOM 4040 O O . GLY B 2 321 ? 114.609 136.852 158.654 1.00 79.72 324 GLY B O 1
ATOM 4041 N N . MET B 2 322 ? 116.653 137.743 158.413 1.00 78.80 325 MET B N 1
ATOM 4042 C CA . MET B 2 322 ? 116.257 138.651 157.353 1.00 78.80 325 MET B CA 1
ATOM 4043 C C . MET B 2 322 ? 116.701 138.209 155.967 1.00 78.80 325 MET B C 1
ATOM 4044 O O . MET B 2 322 ? 116.146 138.693 154.979 1.00 78.80 325 MET B O 1
ATOM 4049 N N . ALA B 2 323 ? 117.655 137.292 155.862 1.00 71.70 326 ALA B N 1
ATOM 4050 C CA . ALA B 2 323 ? 118.099 136.817 154.562 1.00 71.70 326 ALA B CA 1
ATOM 4051 C C . ALA B 2 323 ? 118.577 135.381 154.685 1.00 71.70 326 ALA B C 1
ATOM 4052 O O . ALA B 2 323 ? 118.820 134.876 155.779 1.00 71.70 326 ALA B O 1
ATOM 4054 N N . VAL B 2 324 ? 118.701 134.727 153.537 1.00 62.56 327 VAL B N 1
ATOM 4055 C CA . VAL B 2 324 ? 119.146 133.346 153.433 1.00 62.56 327 VAL B CA 1
ATOM 4056 C C . VAL B 2 324 ? 120.291 133.303 152.440 1.00 62.56 327 VAL B C 1
ATOM 4057 O O . VAL B 2 324 ? 120.265 134.014 151.432 1.00 62.56 327 VAL B O 1
ATOM 4061 N N . ALA B 2 325 ? 121.295 132.487 152.715 1.00 61.87 328 ALA B N 1
ATOM 4062 C CA . ALA B 2 325 ? 122.399 132.322 151.786 1.00 61.87 328 ALA B CA 1
ATOM 4063 C C . ALA B 2 325 ? 122.543 130.857 151.420 1.00 61.87 328 ALA B C 1
ATOM 4064 O O . ALA B 2 325 ? 122.394 129.982 152.275 1.00 61.87 328 ALA B O 1
ATOM 4066 N N . THR B 2 326 ? 122.821 130.593 150.146 1.00 62.07 329 THR B N 1
ATOM 4067 C CA . THR B 2 326 ? 123.063 129.246 149.655 1.00 62.07 329 THR B CA 1
ATOM 4068 C C . THR B 2 326 ? 124.336 129.237 148.828 1.00 62.07 329 THR B C 1
ATOM 4069 O O . THR B 2 326 ? 124.593 130.169 148.066 1.00 62.07 329 THR B O 1
ATOM 4073 N N . GLY B 2 327 ? 125.131 128.186 148.985 1.00 63.26 330 GLY B N 1
ATOM 4074 C CA . GLY B 2 327 ? 126.332 128.003 148.197 1.00 63.26 330 GLY B CA 1
ATOM 4075 C C . GLY B 2 327 ? 126.253 126.699 147.433 1.00 63.26 330 GLY B C 1
ATOM 4076 O O . GLY B 2 327 ? 125.668 125.725 147.900 1.00 63.26 330 GLY B O 1
ATOM 4077 N N . SER B 2 328 ? 126.845 126.686 146.247 1.00 70.14 331 SER B N 1
ATOM 4078 C CA . SER B 2 328 ? 126.697 125.546 145.363 1.00 70.14 331 SER B CA 1
ATOM 4079 C C . SER B 2 328 ? 128.042 125.180 144.763 1.00 70.14 331 SER B C 1
ATOM 4080 O O . SER B 2 328 ? 129.029 125.900 144.907 1.00 70.14 331 SER B O 1
ATOM 4083 N N . TRP B 2 329 ? 128.072 124.034 144.086 1.00 72.58 332 TRP B N 1
ATOM 4084 C CA . TRP B 2 329 ? 129.310 123.546 143.502 1.00 72.58 332 TRP B CA 1
ATOM 4085 C C . TRP B 2 329 ? 129.738 124.330 142.276 1.00 72.58 332 TRP B C 1
ATOM 4086 O O . TRP B 2 329 ? 130.882 124.183 141.843 1.00 72.58 332 TRP B O 1
ATOM 4097 N N . ASP B 2 330 ? 128.862 125.129 141.687 1.00 74.62 333 ASP B N 1
ATOM 4098 C CA . ASP B 2 330 ? 129.318 126.213 140.840 1.00 74.62 333 ASP B CA 1
ATOM 4099 C C . ASP B 2 330 ? 129.674 127.363 141.760 1.00 74.62 333 ASP B C 1
ATOM 4100 O O . ASP B 2 330 ? 128.979 127.617 142.744 1.00 74.62 333 ASP B O 1
ATOM 4105 N N . SER B 2 331 ? 130.848 127.932 141.564 1.00 73.26 334 SER B N 1
ATOM 4106 C CA . SER B 2 331 ? 131.325 128.938 142.491 1.00 73.26 334 SER B CA 1
ATOM 4107 C C . SER B 2 331 ? 130.428 130.138 142.612 1.00 73.26 334 SER B C 1
ATOM 4108 O O . SER B 2 331 ? 130.739 131.185 142.064 1.00 73.26 334 SER B O 1
ATOM 4111 N N . PHE B 2 332 ? 129.327 130.017 143.337 1.00 72.18 335 PHE B N 1
ATOM 4112 C CA . PHE B 2 332 ? 128.392 131.120 143.398 1.00 72.18 335 PHE B CA 1
ATOM 4113 C C . PHE B 2 332 ? 127.554 131.096 144.629 1.00 72.18 335 PHE B C 1
ATOM 4114 O O . PHE B 2 332 ? 126.745 130.201 144.813 1.00 72.18 335 PHE B O 1
ATOM 4122 N N . LEU B 2 333 ? 127.731 132.096 145.467 1.00 65.36 336 LEU B N 1
ATOM 4123 C CA . LEU B 2 333 ? 126.941 132.205 146.660 1.00 65.36 336 LEU B CA 1
ATOM 4124 C C . LEU B 2 333 ? 125.840 133.183 146.345 1.00 65.36 336 LEU B C 1
ATOM 4125 O O . LEU B 2 333 ? 126.100 134.236 145.784 1.00 65.36 336 LEU B O 1
ATOM 4130 N N . LYS B 2 334 ? 124.615 132.851 146.689 1.00 63.87 337 LYS B N 1
ATOM 4131 C CA . LYS B 2 334 ? 123.456 133.684 146.401 1.00 63.87 337 LYS B CA 1
ATOM 4132 C C . LYS B 2 334 ? 122.744 134.056 147.691 1.00 63.87 337 LYS B C 1
ATOM 4133 O O . LYS B 2 334 ? 122.481 133.190 148.528 1.00 63.87 337 LYS B O 1
ATOM 4139 N N . ILE B 2 335 ? 122.417 135.335 147.838 1.00 61.28 338 ILE B N 1
ATOM 4140 C CA . ILE B 2 335 ? 121.780 135.865 149.038 1.00 61.28 338 ILE B CA 1
ATOM 4141 C C . ILE B 2 335 ? 120.305 136.050 148.715 1.00 61.28 338 ILE B C 1
ATOM 4142 O O . ILE B 2 335 ? 119.900 137.092 148.207 1.00 61.28 338 ILE B O 1
ATOM 4147 N N . TRP B 2 336 ? 119.488 135.053 149.014 1.00 65.66 339 TRP B N 1
ATOM 4148 C CA . TRP B 2 336 ? 118.062 135.169 148.764 1.00 65.66 339 TRP B CA 1
ATOM 4149 C C . TRP B 2 336 ? 117.436 136.059 149.828 1.00 65.66 339 TRP B C 1
ATOM 4150 O O . TRP B 2 336 ? 118.122 136.595 150.696 1.00 65.66 339 TRP B O 1
ATOM 4161 N N . ASN B 2 337 ? 116.122 136.234 149.761 1.00 75.72 340 ASN B N 1
ATOM 4162 C CA . ASN B 2 337 ? 115.444 137.164 150.662 1.00 75.72 340 ASN B CA 1
ATOM 4163 C C . ASN B 2 337 ? 113.931 137.050 150.544 1.00 75.72 340 ASN B C 1
ATOM 4164 O O . ASN B 2 337 ? 113.195 137.212 151.513 1.00 75.72 340 ASN B O 1
ATOM 4170 N N . GLN C 3 4 ? 133.702 96.428 176.296 1.00 172.67 11 GLN G N 1
ATOM 4171 C CA . GLN C 3 4 ? 133.217 97.226 175.179 1.00 172.67 11 GLN G CA 1
ATOM 4172 C C . GLN C 3 4 ? 131.689 97.283 175.160 1.00 172.67 11 GLN G C 1
ATOM 4173 O O . GLN C 3 4 ? 131.107 98.352 174.986 1.00 172.67 11 GLN G O 1
ATOM 4179 N N . ALA C 3 5 ? 131.041 96.131 175.345 1.00 169.84 12 ALA G N 1
ATOM 4180 C CA . ALA C 3 5 ? 129.588 96.112 175.449 1.00 169.84 12 ALA G CA 1
ATOM 4181 C C . ALA C 3 5 ? 129.105 96.666 176.781 1.00 169.84 12 ALA G C 1
ATOM 4182 O O . ALA C 3 5 ? 127.958 97.125 176.876 1.00 169.84 12 ALA G O 1
ATOM 4184 N N . ARG C 3 6 ? 129.959 96.643 177.806 1.00 169.58 13 ARG G N 1
ATOM 4185 C CA . ARG C 3 6 ? 129.567 97.169 179.108 1.00 169.58 13 ARG G CA 1
ATOM 4186 C C . ARG C 3 6 ? 129.214 98.647 179.021 1.00 169.58 13 ARG G C 1
ATOM 4187 O O . ARG C 3 6 ? 128.169 99.069 179.533 1.00 169.58 13 ARG G O 1
ATOM 4195 N N . LYS C 3 7 ? 130.058 99.440 178.353 1.00 167.88 14 LYS G N 1
ATOM 4196 C CA . LYS C 3 7 ? 129.792 100.869 178.220 1.00 167.88 14 LYS G CA 1
ATOM 4197 C C . LYS C 3 7 ? 128.473 101.116 177.505 1.00 167.88 14 LYS G C 1
ATOM 4198 O O . LYS C 3 7 ? 127.709 102.013 177.885 1.00 167.88 14 LYS G O 1
ATOM 4204 N N . LEU C 3 8 ? 128.194 100.334 176.461 1.00 164.91 15 LEU G N 1
ATOM 4205 C CA . LEU C 3 8 ? 126.892 100.413 175.814 1.00 164.91 15 LEU G CA 1
ATOM 4206 C C . LEU C 3 8 ? 125.779 100.115 176.807 1.00 164.91 15 LEU G C 1
ATOM 4207 O O . LEU C 3 8 ? 124.715 100.742 176.763 1.00 164.91 15 LEU G O 1
ATOM 4212 N N . VAL C 3 9 ? 126.011 99.171 177.720 1.00 164.33 16 VAL G N 1
ATOM 4213 C CA . VAL C 3 9 ? 124.987 98.840 178.708 1.00 164.33 16 VAL G CA 1
ATOM 4214 C C . VAL C 3 9 ? 124.704 100.035 179.614 1.00 164.33 16 VAL G C 1
ATOM 4215 O O . VAL C 3 9 ? 123.541 100.387 179.853 1.00 164.33 16 VAL G O 1
ATOM 4219 N N . GLU C 3 10 ? 125.756 100.678 180.140 1.00 162.17 17 GLU G N 1
ATOM 4220 C CA . GLU C 3 10 ? 125.488 101.827 181.012 1.00 162.17 17 GLU G CA 1
ATOM 4221 C C . GLU C 3 10 ? 124.835 102.965 180.239 1.00 162.17 17 GLU G C 1
ATOM 4222 O O . GLU C 3 10 ? 123.935 103.637 180.757 1.00 162.17 17 GLU G O 1
ATOM 4228 N N . GLN C 3 11 ? 125.273 103.203 179.003 1.00 152.16 18 GLN G N 1
ATOM 4229 C CA . GLN C 3 11 ? 124.661 104.271 178.222 1.00 152.16 18 GLN G CA 1
ATOM 4230 C C . GLN C 3 11 ? 123.178 104.004 178.003 1.00 152.16 18 GLN G C 1
ATOM 4231 O O . GLN C 3 11 ? 122.342 104.900 178.174 1.00 152.16 18 GLN G O 1
ATOM 4237 N N . LEU C 3 12 ? 122.830 102.766 177.656 1.00 156.27 19 LEU G N 1
ATOM 4238 C CA . LEU C 3 12 ? 121.440 102.450 177.360 1.00 156.27 19 LEU G CA 1
ATOM 4239 C C . LEU C 3 12 ? 120.583 102.497 178.620 1.00 156.27 19 LEU G C 1
ATOM 4240 O O . LEU C 3 12 ? 119.433 102.951 178.580 1.00 156.27 19 LEU G O 1
ATOM 4245 N N . LYS C 3 13 ? 121.123 102.058 179.758 1.00 156.02 20 LYS G N 1
ATOM 4246 C CA . LYS C 3 13 ? 120.337 102.153 180.984 1.00 156.02 20 LYS G CA 1
ATOM 4247 C C . LYS C 3 13 ? 120.166 103.602 181.431 1.00 156.02 20 LYS G C 1
ATOM 4248 O O . LYS C 3 13 ? 119.116 103.958 181.984 1.00 156.02 20 LYS G O 1
ATOM 4254 N N . MET C 3 14 ? 121.161 104.460 181.190 1.00 150.60 21 MET G N 1
ATOM 4255 C CA . MET C 3 14 ? 120.954 105.875 181.474 1.00 150.60 21 MET G CA 1
ATOM 4256 C C . MET C 3 14 ? 119.872 106.448 180.568 1.00 150.60 21 MET G C 1
ATOM 4257 O O . MET C 3 14 ? 119.039 107.246 181.013 1.00 150.60 21 MET G O 1
ATOM 4262 N N . GLU C 3 15 ? 119.876 106.057 179.290 1.00 143.98 22 GLU G N 1
ATOM 4263 C CA . GLU C 3 15 ? 118.773 106.413 178.401 1.00 143.98 22 GLU G CA 1
ATOM 4264 C C . GLU C 3 15 ? 117.440 105.997 179.002 1.00 143.98 22 GLU G C 1
ATOM 4265 O O . GLU C 3 15 ? 116.448 106.728 178.915 1.00 143.98 22 GLU G O 1
ATOM 4271 N N . ALA C 3 16 ? 117.404 104.811 179.607 1.00 151.56 23 ALA G N 1
ATOM 4272 C CA . ALA C 3 16 ? 116.198 104.353 180.288 1.00 151.56 23 ALA G CA 1
ATOM 4273 C C . ALA C 3 16 ? 115.824 105.263 181.448 1.00 151.56 23 ALA G C 1
ATOM 4274 O O . ALA C 3 16 ? 114.635 105.458 181.725 1.00 151.56 23 ALA G O 1
ATOM 4276 N N . ASN C 3 17 ? 116.817 105.824 182.138 1.00 153.04 24 ASN G N 1
ATOM 4277 C CA . ASN C 3 17 ? 116.557 106.567 183.367 1.00 153.04 24 ASN G CA 1
ATOM 4278 C C . ASN C 3 17 ? 115.856 107.904 183.146 1.00 153.04 24 ASN G C 1
ATOM 4279 O O . ASN C 3 17 ? 115.450 108.531 184.130 1.00 153.04 24 ASN G O 1
ATOM 4284 N N . ILE C 3 18 ? 115.704 108.363 181.904 1.00 146.86 25 ILE G N 1
ATOM 4285 C CA . ILE C 3 18 ? 115.148 109.692 181.663 1.00 146.86 25 ILE G CA 1
ATOM 4286 C C . ILE C 3 18 ? 113.623 109.643 181.691 1.00 146.86 25 ILE G C 1
ATOM 4287 O O . ILE C 3 18 ? 113.000 108.584 181.591 1.00 146.86 25 ILE G O 1
ATOM 4292 N N . ASP C 3 19 ? 113.015 110.821 181.837 1.00 146.75 26 ASP G N 1
ATOM 4293 C CA . ASP C 3 19 ? 111.569 110.990 181.802 1.00 146.75 26 ASP G CA 1
ATOM 4294 C C . ASP C 3 19 ? 111.187 111.928 180.665 1.00 146.75 26 ASP G C 1
ATOM 4295 O O . ASP C 3 19 ? 111.926 112.860 180.334 1.00 146.75 26 ASP G O 1
ATOM 4300 N N . ARG C 3 20 ? 110.020 111.686 180.072 1.00 134.62 27 ARG G N 1
ATOM 4301 C CA . ARG C 3 20 ? 109.586 112.432 178.902 1.00 134.62 27 ARG G CA 1
ATOM 4302 C C . ARG C 3 20 ? 108.232 113.076 179.157 1.00 134.62 27 ARG G C 1
ATOM 4303 O O . ARG C 3 20 ? 107.494 112.688 180.066 1.00 134.62 27 ARG G O 1
ATOM 4311 N N . ILE C 3 21 ? 107.919 114.072 178.338 1.00 127.40 28 ILE G N 1
ATOM 4312 C CA . ILE C 3 21 ? 106.637 114.742 178.382 1.00 127.40 28 ILE G CA 1
ATOM 4313 C C . ILE C 3 21 ? 105.770 114.216 177.245 1.00 127.40 28 ILE G C 1
ATOM 4314 O O . ILE C 3 21 ? 106.246 113.562 176.321 1.00 127.40 28 ILE G O 1
ATOM 4319 N N . LYS C 3 22 ? 104.475 114.502 177.314 1.00 128.80 29 LYS G N 1
ATOM 4320 C CA . LYS C 3 22 ? 103.557 114.076 176.269 1.00 128.80 29 LYS G CA 1
ATOM 4321 C C . LYS C 3 22 ? 103.857 114.802 174.964 1.00 128.80 29 LYS G C 1
ATOM 4322 O O . LYS C 3 22 ? 104.322 115.943 174.953 1.00 128.80 29 LYS G O 1
ATOM 4328 N N . VAL C 3 23 ? 103.590 114.119 173.850 1.00 124.86 30 VAL G N 1
ATOM 4329 C CA . VAL C 3 23 ? 103.823 114.728 172.546 1.00 124.86 30 VAL G CA 1
ATOM 4330 C C . VAL C 3 23 ? 102.872 115.892 172.317 1.00 124.86 30 VAL G C 1
ATOM 4331 O O . VAL C 3 23 ? 103.240 116.891 171.686 1.00 124.86 30 VAL G O 1
ATOM 4335 N N . SER C 3 24 ? 101.640 115.787 172.816 1.00 123.63 31 SER G N 1
ATOM 4336 C CA . SER C 3 24 ? 100.666 116.855 172.619 1.00 123.63 31 SER G CA 1
ATOM 4337 C C . SER C 3 24 ? 101.150 118.159 173.235 1.00 123.63 31 SER G C 1
ATOM 4338 O O . SER C 3 24 ? 101.091 119.218 172.601 1.00 123.63 31 SER G O 1
ATOM 4341 N N . LYS C 3 25 ? 101.641 118.098 174.473 1.00 119.45 32 LYS G N 1
ATOM 4342 C CA . LYS C 3 25 ? 102.121 119.305 175.134 1.00 119.45 32 LYS G CA 1
ATOM 4343 C C . LYS C 3 25 ? 103.317 119.895 174.404 1.00 119.45 32 LYS G C 1
ATOM 4344 O O . LYS C 3 25 ? 103.431 121.117 174.272 1.00 119.45 32 LYS G O 1
ATOM 4350 N N . ALA C 3 26 ? 104.224 119.044 173.930 1.00 115.62 33 ALA G N 1
ATOM 4351 C CA . ALA C 3 26 ? 105.396 119.543 173.222 1.00 115.62 33 ALA G CA 1
ATOM 4352 C C . ALA C 3 26 ? 105.008 120.222 171.917 1.00 115.62 33 ALA G C 1
ATOM 4353 O O . ALA C 3 26 ? 105.537 121.290 171.585 1.00 115.62 33 ALA G O 1
ATOM 4355 N N . ALA C 3 27 ? 104.087 119.621 171.165 1.00 113.26 34 ALA G N 1
ATOM 4356 C CA . ALA C 3 27 ? 103.628 120.248 169.931 1.00 113.26 34 ALA G CA 1
ATOM 4357 C C . ALA C 3 27 ? 102.914 121.561 170.219 1.00 113.26 34 ALA G C 1
ATOM 4358 O O . ALA C 3 27 ? 103.078 122.543 169.483 1.00 113.26 34 ALA G O 1
ATOM 4360 N N . ALA C 3 28 ? 102.114 121.596 171.287 1.00 110.76 35 ALA G N 1
ATOM 4361 C CA . ALA C 3 28 ? 101.433 122.828 171.657 1.00 110.76 35 ALA G CA 1
ATOM 4362 C C . ALA C 3 28 ? 102.431 123.920 172.005 1.00 110.76 35 ALA G C 1
ATOM 4363 O O . ALA C 3 28 ? 102.266 125.074 171.601 1.00 110.76 35 ALA G O 1
ATOM 4365 N N . ASP C 3 29 ? 103.477 123.574 172.754 1.00 109.99 36 ASP G N 1
ATOM 4366 C CA . ASP C 3 29 ? 104.499 124.556 173.091 1.00 109.99 36 ASP G CA 1
ATOM 4367 C C . ASP C 3 29 ? 105.204 125.056 171.839 1.00 109.99 36 ASP G C 1
ATOM 4368 O O . ASP C 3 29 ? 105.454 126.259 171.695 1.00 109.99 36 ASP G O 1
ATOM 4373 N N . LEU C 3 30 ? 105.528 124.148 170.919 1.00 103.07 37 LEU G N 1
ATOM 4374 C CA . LEU C 3 30 ? 106.188 124.554 169.684 1.00 103.07 37 LEU G CA 1
ATOM 4375 C C . LEU C 3 30 ? 105.330 125.535 168.900 1.00 103.07 37 LEU G C 1
ATOM 4376 O O . LEU C 3 30 ? 105.804 126.597 168.476 1.00 103.07 37 LEU G O 1
ATOM 4381 N N . MET C 3 31 ? 104.052 125.203 168.708 1.00 106.89 38 MET G N 1
ATOM 4382 C CA . MET C 3 31 ? 103.198 126.081 167.918 1.00 106.89 38 MET G CA 1
ATOM 4383 C C . MET C 3 31 ? 102.936 127.398 168.635 1.00 106.89 38 MET G C 1
ATOM 4384 O O . MET C 3 31 ? 102.842 128.444 167.984 1.00 106.89 38 MET G O 1
ATOM 4389 N N . ALA C 3 32 ? 102.835 127.380 169.966 1.00 102.31 39 ALA G N 1
ATOM 4390 C CA . ALA C 3 32 ? 102.642 128.621 170.704 1.00 102.31 39 ALA G CA 1
ATOM 4391 C C . ALA C 3 32 ? 103.842 129.540 170.545 1.00 102.31 39 ALA G C 1
ATOM 4392 O O . ALA C 3 32 ? 103.688 130.741 170.302 1.00 102.31 39 ALA G O 1
ATOM 4394 N N . TYR C 3 33 ? 105.052 128.992 170.672 1.00 96.31 40 TYR G N 1
ATOM 4395 C CA . TYR C 3 33 ? 106.238 129.810 170.451 1.00 96.31 40 TYR G CA 1
ATOM 4396 C C . TYR C 3 33 ? 106.249 130.376 169.043 1.00 96.31 40 TYR G C 1
ATOM 4397 O O . TYR C 3 33 ? 106.536 131.564 168.840 1.00 96.31 40 TYR G O 1
ATOM 4406 N N . CYS C 3 34 ? 105.939 129.538 168.055 1.00 98.77 41 CYS G N 1
ATOM 4407 C CA . CYS C 3 34 ? 106.004 129.994 166.675 1.00 98.77 41 CYS G CA 1
ATOM 4408 C C . CYS C 3 34 ? 105.003 131.114 166.418 1.00 98.77 41 CYS G C 1
ATOM 4409 O O . CYS C 3 34 ? 105.337 132.123 165.787 1.00 98.77 41 CYS G O 1
ATOM 4412 N N . GLU C 3 35 ? 103.781 130.975 166.930 1.00 102.34 42 GLU G N 1
ATOM 4413 C CA . GLU C 3 35 ? 102.775 131.998 166.675 1.00 102.34 42 GLU G CA 1
ATOM 4414 C C . GLU C 3 35 ? 103.029 133.261 167.485 1.00 102.34 42 GLU G C 1
ATOM 4415 O O . GLU C 3 35 ? 102.657 134.352 167.047 1.00 102.34 42 GLU G O 1
ATOM 4421 N N . ALA C 3 36 ? 103.653 133.144 168.657 1.00 99.61 43 ALA G N 1
ATOM 4422 C CA . ALA C 3 36 ? 103.998 134.340 169.415 1.00 99.61 43 ALA G CA 1
ATOM 4423 C C . ALA C 3 36 ? 105.104 135.128 168.731 1.00 99.61 43 ALA G C 1
ATOM 4424 O O . ALA C 3 36 ? 105.096 136.363 168.751 1.00 99.61 43 ALA G O 1
ATOM 4426 N N . HIS C 3 37 ? 106.067 134.442 168.123 1.00 101.66 44 HIS G N 1
ATOM 4427 C CA . HIS C 3 37 ? 107.154 135.140 167.449 1.00 101.66 44 HIS G CA 1
ATOM 4428 C C . HIS C 3 37 ? 106.893 135.384 165.970 1.00 101.66 44 HIS G C 1
ATOM 4429 O O . HIS C 3 37 ? 107.776 135.908 165.287 1.00 101.66 44 HIS G O 1
ATOM 4436 N N . ALA C 3 38 ? 105.717 135.008 165.462 1.00 101.04 45 ALA G N 1
ATOM 4437 C CA . ALA C 3 38 ? 105.429 135.150 164.037 1.00 101.04 45 ALA G CA 1
ATOM 4438 C C . ALA C 3 38 ? 105.715 136.551 163.508 1.00 101.04 45 ALA G C 1
ATOM 4439 O O . ALA C 3 38 ? 106.274 136.704 162.417 1.00 101.04 45 ALA G O 1
ATOM 4441 N N . LYS C 3 39 ? 105.340 137.586 164.257 1.00 102.09 46 LYS G N 1
ATOM 4442 C CA . LYS C 3 39 ? 105.428 138.940 163.721 1.00 102.09 46 LYS G CA 1
ATOM 4443 C C . LYS C 3 39 ? 106.862 139.378 163.455 1.00 102.09 46 LYS G C 1
ATOM 4444 O O . LYS C 3 39 ? 107.071 140.332 162.701 1.00 102.09 46 LYS G O 1
ATOM 4450 N N . GLU C 3 40 ? 107.852 138.713 164.048 1.00 100.60 47 GLU G N 1
ATOM 4451 C CA . GLU C 3 40 ? 109.255 139.088 163.883 1.00 100.60 47 GLU G CA 1
ATOM 4452 C C . GLU C 3 40 ? 109.990 138.188 162.901 1.00 100.60 47 GLU G C 1
ATOM 4453 O O . GLU C 3 40 ? 111.186 137.944 163.062 1.00 100.60 47 GLU G O 1
ATOM 4459 N N . ASP C 3 41 ? 109.315 137.687 161.868 1.00 91.47 48 ASP G N 1
ATOM 4460 C CA . ASP C 3 41 ? 109.942 136.852 160.845 1.00 91.47 48 ASP G CA 1
ATOM 4461 C C . ASP C 3 41 ? 109.820 137.532 159.490 1.00 91.47 48 ASP G C 1
ATOM 4462 O O . ASP C 3 41 ? 108.807 137.373 158.794 1.00 91.47 48 ASP G O 1
ATOM 4467 N N . PRO C 3 42 ? 110.828 138.294 159.073 1.00 88.54 49 PRO G N 1
ATOM 4468 C CA . PRO C 3 42 ? 110.770 138.920 157.746 1.00 88.54 49 PRO G CA 1
ATOM 4469 C C . PRO C 3 42 ? 110.635 137.931 156.606 1.00 88.54 49 PRO G C 1
ATOM 4470 O O . PRO C 3 42 ? 110.106 138.301 155.555 1.00 88.54 49 PRO G O 1
ATOM 4474 N N . LEU C 3 43 ? 111.101 136.694 156.763 1.00 83.70 50 LEU G N 1
ATOM 4475 C CA . LEU C 3 43 ? 110.892 135.708 155.710 1.00 83.70 50 LEU G CA 1
ATOM 4476 C C . LEU C 3 43 ? 109.439 135.267 155.635 1.00 83.70 50 LEU G C 1
ATOM 4477 O O . LEU C 3 43 ? 108.922 135.025 154.541 1.00 83.70 50 LEU G O 1
ATOM 4482 N N . LEU C 3 44 ? 108.770 135.150 156.780 1.00 90.09 51 LEU G N 1
ATOM 4483 C CA . LEU C 3 44 ? 107.375 134.729 156.790 1.00 90.09 51 LEU G CA 1
ATOM 4484 C C . LEU C 3 44 ? 106.475 135.820 156.234 1.00 90.09 51 LEU G C 1
ATOM 4485 O O . LEU C 3 44 ? 105.800 135.631 155.217 1.00 90.09 51 LEU G O 1
ATOM 4490 N N . THR C 3 45 ? 106.458 136.978 156.891 1.00 103.64 52 THR G N 1
ATOM 4491 C CA . THR C 3 45 ? 105.676 138.115 156.435 1.00 103.64 52 THR G CA 1
ATOM 4492 C C . THR C 3 45 ? 106.612 139.113 155.779 1.00 103.64 52 THR G C 1
ATOM 4493 O O . THR C 3 45 ? 107.406 139.754 156.484 1.00 103.64 52 THR G O 1
ATOM 4497 N N . PRO C 3 46 ? 106.566 139.284 154.459 1.00 111.20 53 PRO G N 1
ATOM 4498 C CA . PRO C 3 46 ? 107.508 140.196 153.801 1.00 111.20 53 PRO G CA 1
ATOM 4499 C C . PRO C 3 46 ? 107.388 141.610 154.346 1.00 111.20 53 PRO G C 1
ATOM 4500 O O . PRO C 3 46 ? 106.301 142.073 154.696 1.00 111.20 53 PRO G O 1
ATOM 4504 N N . VAL C 3 47 ? 108.527 142.290 154.431 1.00 116.23 54 VAL G N 1
ATOM 4505 C CA . VAL C 3 47 ? 108.589 143.639 154.984 1.00 116.23 54 VAL G CA 1
ATOM 4506 C C . VAL C 3 47 ? 108.620 144.647 153.842 1.00 116.23 54 VAL G C 1
ATOM 4507 O O . VAL C 3 47 ? 108.999 144.292 152.717 1.00 116.23 54 VAL G O 1
ATOM 4511 N N . PRO C 3 48 ? 108.225 145.897 154.075 1.00 117.93 55 PRO G N 1
ATOM 4512 C CA . PRO C 3 48 ? 108.310 146.903 153.012 1.00 117.93 55 PRO G CA 1
ATOM 4513 C C . PRO C 3 48 ? 109.751 147.139 152.591 1.00 117.93 55 PRO G C 1
ATOM 4514 O O . PRO C 3 48 ? 110.693 146.827 153.321 1.00 117.93 55 PRO G O 1
ATOM 4518 N N . ALA C 3 49 ? 109.915 147.708 151.399 1.00 113.60 56 ALA G N 1
ATOM 4519 C CA . ALA C 3 49 ? 111.239 147.925 150.830 1.00 113.60 56 ALA G CA 1
ATOM 4520 C C . ALA C 3 49 ? 112.016 148.990 151.593 1.00 113.60 56 ALA G C 1
ATOM 4521 O O . ALA C 3 49 ? 113.187 149.243 151.297 1.00 113.60 56 ALA G O 1
ATOM 4523 N N . SER C 3 50 ? 111.373 149.630 152.567 1.00 112.58 57 SER G N 1
ATOM 4524 C CA . SER C 3 50 ? 112.065 150.630 153.371 1.00 112.58 57 SER G CA 1
ATOM 4525 C C . SER C 3 50 ? 113.011 149.984 154.379 1.00 112.58 57 SER G C 1
ATOM 4526 O O . SER C 3 50 ? 114.117 150.487 154.604 1.00 112.58 57 SER G O 1
ATOM 4529 N N . GLU C 3 51 ? 112.604 148.871 154.990 1.00 110.68 58 GLU G N 1
ATOM 4530 C CA . GLU C 3 51 ? 113.452 148.199 155.971 1.00 110.68 58 GLU G CA 1
ATOM 4531 C C . GLU C 3 51 ? 114.023 146.900 155.422 1.00 110.68 58 GLU G C 1
ATOM 4532 O O . GLU C 3 51 ? 114.099 145.898 156.137 1.00 110.68 58 GLU G O 1
ATOM 4538 N N . ASN C 3 52 ? 114.418 146.908 154.152 1.00 98.48 59 ASN G N 1
ATOM 4539 C CA . ASN C 3 52 ? 115.039 145.758 153.500 1.00 98.48 59 ASN G CA 1
ATOM 4540 C C . ASN C 3 52 ? 116.457 146.162 153.125 1.00 98.48 59 ASN G C 1
ATOM 4541 O O . ASN C 3 52 ? 116.666 146.876 152.135 1.00 98.48 59 ASN G O 1
ATOM 4546 N N . PRO C 3 53 ? 117.459 145.746 153.895 1.00 85.36 60 PRO G N 1
ATOM 4547 C CA . PRO C 3 53 ? 118.836 146.155 153.586 1.00 85.36 60 PRO G CA 1
ATOM 4548 C C . PRO C 3 53 ? 119.327 145.684 152.234 1.00 85.36 60 PRO G C 1
ATOM 4549 O O . PRO C 3 53 ? 120.226 146.303 151.657 1.00 85.36 60 PRO G O 1
ATOM 4553 N N . PHE C 3 54 ? 118.765 144.600 151.710 1.00 81.19 61 PHE G N 1
ATOM 4554 C CA . PHE C 3 54 ? 119.353 143.942 150.554 1.00 81.19 61 PHE G CA 1
ATOM 4555 C C . PHE C 3 54 ? 118.795 144.414 149.220 1.00 81.19 61 PHE G C 1
ATOM 4556 O O . PHE C 3 54 ? 119.406 144.126 148.187 1.00 81.19 61 PHE G O 1
ATOM 4564 N N . ARG C 3 55 ? 117.673 145.122 149.201 1.00 101.10 62 ARG G N 1
ATOM 4565 C CA . ARG C 3 55 ? 117.149 145.627 147.937 1.00 101.10 62 ARG G CA 1
ATOM 4566 C C . ARG C 3 55 ? 118.074 146.686 147.359 1.00 101.10 62 ARG G C 1
ATOM 4567 O O . ARG C 3 55 ? 118.821 147.330 148.087 1.00 101.10 62 ARG G O 1
ATOM 4575 N N . GLU C 3 56 ? 118.027 146.861 146.045 1.00 111.21 63 GLU G N 1
ATOM 4576 C CA . GLU C 3 56 ? 118.843 147.876 145.396 1.00 111.21 63 GLU G CA 1
ATOM 4582 N N . ASP D 4 1 ? 156.430 146.298 168.028 1.00 107.92 1 ASP S N 1
ATOM 4583 C CA . ASP D 4 1 ? 157.434 146.932 167.186 1.00 107.92 1 ASP S CA 1
ATOM 4584 C C . ASP D 4 1 ? 156.884 147.178 165.792 1.00 107.92 1 ASP S C 1
ATOM 4585 O O . ASP D 4 1 ? 157.102 146.386 164.880 1.00 107.92 1 ASP S O 1
ATOM 4590 N N . VAL D 4 2 ? 156.163 148.285 165.636 1.00 92.60 2 VAL S N 1
ATOM 4591 C CA . VAL D 4 2 ? 155.552 148.637 164.364 1.00 92.60 2 VAL S CA 1
ATOM 4592 C C . VAL D 4 2 ? 156.106 149.995 163.962 1.00 92.60 2 VAL S C 1
ATOM 4593 O O . VAL D 4 2 ? 155.411 150.807 163.347 1.00 92.60 2 VAL S O 1
ATOM 4597 N N . GLN D 4 3 ? 157.362 150.253 164.316 1.00 96.28 3 GLN S N 1
ATOM 4598 C CA . GLN D 4 3 ? 157.931 151.583 164.164 1.00 96.28 3 GLN S CA 1
ATOM 4599 C C . GLN D 4 3 ? 157.831 152.071 162.722 1.00 96.28 3 GLN S C 1
ATOM 4600 O O . GLN D 4 3 ? 157.697 151.293 161.777 1.00 96.28 3 GLN S O 1
ATOM 4606 N N . LEU D 4 4 ? 157.898 153.391 162.567 1.00 90.70 4 LEU S N 1
ATOM 4607 C CA . LEU D 4 4 ? 157.747 154.039 161.265 1.00 90.70 4 LEU S CA 1
ATOM 4608 C C . LEU D 4 4 ? 158.620 155.292 161.302 1.00 90.70 4 LEU S C 1
ATOM 4609 O O . LEU D 4 4 ? 158.181 156.351 161.749 1.00 90.70 4 LEU S O 1
ATOM 4614 N N . VAL D 4 5 ? 159.846 155.157 160.828 1.00 97.08 5 VAL S N 1
ATOM 4615 C CA . VAL D 4 5 ? 160.871 156.178 161.001 1.00 97.08 5 VAL S CA 1
ATOM 4616 C C . VAL D 4 5 ? 161.008 156.978 159.717 1.00 97.08 5 VAL S C 1
ATOM 4617 O O . VAL D 4 5 ? 160.844 156.454 158.611 1.00 97.08 5 VAL S O 1
ATOM 4621 N N . GLU D 4 6 ? 161.310 158.264 159.864 1.00 104.62 6 GLU S N 1
ATOM 4622 C CA . GLU D 4 6 ? 161.408 159.181 158.743 1.00 104.62 6 GLU S CA 1
ATOM 4623 C C . GLU D 4 6 ? 162.805 159.777 158.688 1.00 104.62 6 GLU S C 1
ATOM 4624 O O . GLU D 4 6 ? 163.553 159.753 159.667 1.00 104.62 6 GLU S O 1
ATOM 4630 N N . SER D 4 7 ? 163.141 160.340 157.534 1.00 114.72 7 SER S N 1
ATOM 4631 C CA . SER D 4 7 ? 164.387 161.077 157.397 1.00 114.72 7 SER S CA 1
ATOM 4632 C C . SER D 4 7 ? 164.273 162.008 156.202 1.00 114.72 7 SER S C 1
ATOM 4633 O O . SER D 4 7 ? 163.496 161.764 155.275 1.00 114.72 7 SER S O 1
ATOM 4636 N N . GLY D 4 8 ? 165.061 163.078 156.235 1.00 128.54 8 GLY S N 1
ATOM 4637 C CA . GLY D 4 8 ? 165.067 164.036 155.148 1.00 128.54 8 GLY S CA 1
ATOM 4638 C C . GLY D 4 8 ? 164.863 165.477 155.571 1.00 128.54 8 GLY S C 1
ATOM 4639 O O . GLY D 4 8 ? 164.511 166.323 154.744 1.00 128.54 8 GLY S O 1
ATOM 4640 N N . GLY D 4 9 ? 165.076 165.772 156.851 1.00 141.49 9 GLY S N 1
ATOM 4641 C CA . GLY D 4 9 ? 164.949 167.125 157.348 1.00 141.49 9 GLY S CA 1
ATOM 4642 C C . GLY D 4 9 ? 166.199 167.953 157.115 1.00 141.49 9 GLY S C 1
ATOM 4643 O O . GLY D 4 9 ? 167.218 167.482 156.610 1.00 141.49 9 GLY S O 1
ATOM 4644 N N . GLY D 4 10 ? 166.110 169.221 157.497 1.00 149.10 10 GLY S N 1
ATOM 4645 C CA . GLY D 4 10 ? 167.217 170.142 157.390 1.00 149.10 10 GLY S CA 1
ATOM 4646 C C . GLY D 4 10 ? 166.733 171.527 157.023 1.00 149.10 10 GLY S C 1
ATOM 4647 O O . GLY D 4 10 ? 165.546 171.838 157.109 1.00 149.10 10 GLY S O 1
ATOM 4648 N N . LEU D 4 11 ? 167.676 172.371 156.613 1.00 153.67 11 LEU S N 1
ATOM 4649 C CA . LEU D 4 11 ? 167.386 173.735 156.190 1.00 153.67 11 LEU S CA 1
ATOM 4650 C C . LEU D 4 11 ? 167.557 173.834 154.679 1.00 153.67 11 LEU S C 1
ATOM 4651 O O . LEU D 4 11 ? 168.577 173.400 154.136 1.00 153.67 11 LEU S O 1
ATOM 4656 N N . VAL D 4 12 ? 166.561 174.409 154.008 1.00 154.08 12 VAL S N 1
ATOM 4657 C CA . VAL D 4 12 ? 166.491 174.426 152.552 1.00 154.08 12 VAL S CA 1
ATOM 4658 C C . VAL D 4 12 ? 166.316 175.862 152.076 1.00 154.08 12 VAL S C 1
ATOM 4659 O O . VAL D 4 12 ? 165.599 176.651 152.700 1.00 154.08 12 VAL S O 1
ATOM 4663 N N . GLN D 4 13 ? 166.984 176.202 150.976 1.00 155.39 13 GLN S N 1
ATOM 4664 C CA . GLN D 4 13 ? 166.809 177.492 150.331 1.00 155.39 13 GLN S CA 1
ATOM 4665 C C . GLN D 4 13 ? 165.472 177.547 149.597 1.00 155.39 13 GLN S C 1
ATOM 4666 O O . GLN D 4 13 ? 164.919 176.512 149.217 1.00 155.39 13 GLN S O 1
ATOM 4672 N N . PRO D 4 14 ? 164.922 178.745 149.397 1.00 149.55 14 PRO S N 1
ATOM 4673 C CA . PRO D 4 14 ? 163.669 178.859 148.643 1.00 149.55 14 PRO S CA 1
ATOM 4674 C C . PRO D 4 14 ? 163.819 178.352 147.217 1.00 149.55 14 PRO S C 1
ATOM 4675 O O . PRO D 4 14 ? 164.860 178.515 146.579 1.00 149.55 14 PRO S O 1
ATOM 4679 N N . GLY D 4 15 ? 162.753 177.729 146.721 1.00 140.23 15 GLY S N 1
ATOM 4680 C CA . GLY D 4 15 ? 162.752 177.148 145.398 1.00 140.23 15 GLY S CA 1
ATOM 4681 C C . GLY D 4 15 ? 163.362 175.768 145.299 1.00 140.23 15 GLY S C 1
ATOM 4682 O O . GLY D 4 15 ? 163.470 175.239 144.186 1.00 140.23 15 GLY S O 1
ATOM 4683 N N . GLY D 4 16 ? 163.748 175.163 146.417 1.00 139.80 16 GLY S N 1
ATOM 4684 C CA . GLY D 4 16 ? 164.464 173.906 146.408 1.00 139.80 16 GLY S CA 1
ATOM 4685 C C . GLY D 4 16 ? 163.621 172.744 145.905 1.00 139.80 16 GLY S C 1
ATOM 4686 O O . GLY D 4 16 ? 162.481 172.889 145.462 1.00 139.80 16 GLY S O 1
ATOM 4687 N N . SER D 4 17 ? 164.226 171.558 145.964 1.00 134.50 17 SER S N 1
ATOM 4688 C CA . SER D 4 17 ? 163.596 170.330 145.488 1.00 134.50 17 SER S CA 1
ATOM 4689 C C . SER D 4 17 ? 163.882 169.166 146.431 1.00 134.50 17 SER S C 1
ATOM 4690 O O . SER D 4 17 ? 164.213 168.060 145.994 1.00 134.50 17 SER S O 1
ATOM 4692 N N . ARG D 4 18 ? 163.753 169.394 147.736 1.00 133.04 18 ARG S N 1
ATOM 4693 C CA . ARG D 4 18 ? 164.084 168.374 148.723 1.00 133.04 18 ARG S CA 1
ATOM 4694 C C . ARG D 4 18 ? 163.133 167.176 148.608 1.00 133.04 18 ARG S C 1
ATOM 4695 O O . ARG D 4 18 ? 162.130 167.204 147.891 1.00 133.04 18 ARG S O 1
ATOM 4703 N N . LYS D 4 19 ? 163.473 166.107 149.329 1.00 115.97 19 LYS S N 1
ATOM 4704 C CA . LYS D 4 19 ? 162.805 164.816 149.212 1.00 115.97 19 LYS S CA 1
ATOM 4705 C C . LYS D 4 19 ? 162.905 164.065 150.532 1.00 115.97 19 LYS S C 1
ATOM 4706 O O . LYS D 4 19 ? 164.000 163.938 151.088 1.00 115.97 19 LYS S O 1
ATOM 4712 N N . LEU D 4 20 ? 161.771 163.567 151.025 1.00 108.45 20 LEU S N 1
ATOM 4713 C CA . LEU D 4 20 ? 161.694 162.894 152.316 1.00 108.45 20 LEU S CA 1
ATOM 4714 C C . LEU D 4 20 ? 161.357 161.420 152.151 1.00 108.45 20 LEU S C 1
ATOM 4715 O O . LEU D 4 20 ? 160.670 161.021 151.209 1.00 108.45 20 LEU S O 1
ATOM 4720 N N . SER D 4 21 ? 161.841 160.618 153.096 1.00 106.45 21 SER S N 1
ATOM 4721 C CA . SER D 4 21 ? 161.675 159.175 153.063 1.00 106.45 21 SER S CA 1
ATOM 4722 C C . SER D 4 21 ? 161.180 158.676 154.412 1.00 106.45 21 SER S C 1
ATOM 4723 O O . SER D 4 21 ? 161.500 159.239 155.462 1.00 106.45 21 SER S O 1
ATOM 4726 N N . CYS D 4 22 ? 160.406 157.597 154.365 1.00 97.25 22 CYS S N 1
ATOM 4727 C CA . CYS D 4 22 ? 159.735 157.044 155.537 1.00 97.25 22 CYS S CA 1
ATOM 4728 C C . CYS D 4 22 ? 159.833 155.529 155.438 1.00 97.25 22 CYS S C 1
ATOM 4729 O O . CYS D 4 22 ? 159.129 154.915 154.634 1.00 97.25 22 CYS S O 1
ATOM 4732 N N . SER D 4 23 ? 160.695 154.931 156.257 1.00 95.57 23 SER S N 1
ATOM 4733 C CA . SER D 4 23 ? 161.010 153.510 156.152 1.00 95.57 23 SER S CA 1
ATOM 4734 C C . SER D 4 23 ? 160.066 152.711 157.041 1.00 95.57 23 SER S C 1
ATOM 4735 O O . SER D 4 23 ? 160.118 152.816 158.269 1.00 95.57 23 SER S O 1
ATOM 4738 N N . ALA D 4 24 ? 159.215 151.901 156.419 1.00 93.33 24 ALA S N 1
ATOM 4739 C CA . ALA D 4 24 ? 158.318 151.043 157.168 1.00 93.33 24 ALA S CA 1
ATOM 4740 C C . ALA D 4 24 ? 159.104 149.944 157.865 1.00 93.33 24 ALA S C 1
ATOM 4741 O O . ALA D 4 24 ? 160.264 149.675 157.549 1.00 93.33 24 ALA S O 1
ATOM 4743 N N . SER D 4 25 ? 158.457 149.302 158.832 1.00 91.93 25 SER S N 1
ATOM 4744 C CA . SER D 4 25 ? 159.105 148.234 159.578 1.00 91.93 25 SER S CA 1
ATOM 4745 C C . SER D 4 25 ? 158.096 147.404 160.352 1.00 91.93 25 SER S C 1
ATOM 4746 O O . SER D 4 25 ? 157.323 147.939 161.149 1.00 91.93 25 SER S O 1
ATOM 4749 N N . GLY D 4 26 ? 158.105 146.097 160.135 1.00 87.13 26 GLY S N 1
ATOM 4750 C CA . GLY D 4 26 ? 157.288 145.214 160.940 1.00 87.13 26 GLY S CA 1
ATOM 4751 C C . GLY D 4 26 ? 155.795 145.365 160.773 1.00 87.13 26 GLY S C 1
ATOM 4752 O O . GLY D 4 26 ? 155.069 145.348 161.770 1.00 87.13 26 GLY S O 1
ATOM 4753 N N . PHE D 4 27 ? 155.321 145.553 159.544 1.00 83.50 27 PHE S N 1
ATOM 4754 C CA . PHE D 4 27 ? 153.914 145.355 159.215 1.00 83.50 27 PHE S CA 1
ATOM 4755 C C . PHE D 4 27 ? 153.791 145.241 157.703 1.00 83.50 27 PHE S C 1
ATOM 4756 O O . PHE D 4 27 ? 154.727 145.539 156.959 1.00 83.50 27 PHE S O 1
ATOM 4764 N N . ALA D 4 28 ? 152.622 144.783 157.256 1.00 82.67 28 ALA S N 1
ATOM 4765 C CA . ALA D 4 28 ? 152.372 144.543 155.836 1.00 82.67 28 ALA S CA 1
ATOM 4766 C C . ALA D 4 28 ? 152.174 145.878 155.118 1.00 82.67 28 ALA S C 1
ATOM 4767 O O . ALA D 4 28 ? 151.071 146.270 154.739 1.00 82.67 28 ALA S O 1
ATOM 4769 N N . PHE D 4 29 ? 153.296 146.564 154.899 1.00 84.11 29 PHE S N 1
ATOM 4770 C CA . PHE D 4 29 ? 153.275 147.910 154.342 1.00 84.11 29 PHE S CA 1
ATOM 4771 C C . PHE D 4 29 ? 152.618 147.971 152.973 1.00 84.11 29 PHE S C 1
ATOM 4772 O O . PHE D 4 29 ? 152.174 149.043 152.560 1.00 84.11 29 PHE S O 1
ATOM 4780 N N . SER D 4 30 ? 152.536 146.857 152.264 1.00 82.95 30 SER S N 1
ATOM 4781 C CA . SER D 4 30 ? 152.023 146.894 150.907 1.00 82.95 30 SER S CA 1
ATOM 4782 C C . SER D 4 30 ? 150.507 146.926 150.835 1.00 82.95 30 SER S C 1
ATOM 4783 O O . SER D 4 30 ? 149.968 147.048 149.733 1.00 82.95 30 SER S O 1
ATOM 4786 N N . SER D 4 31 ? 149.804 146.814 151.959 1.00 76.50 31 SER S N 1
ATOM 4787 C CA . SER D 4 31 ? 148.345 146.833 151.956 1.00 76.50 31 SER S CA 1
ATOM 4788 C C . SER D 4 31 ? 147.787 147.915 152.875 1.00 76.50 31 SER S C 1
ATOM 4789 O O . SER D 4 31 ? 146.706 147.761 153.440 1.00 76.50 31 SER S O 1
ATOM 4792 N N . PHE D 4 32 ? 148.513 149.018 153.022 1.00 71.57 32 PHE S N 1
ATOM 4793 C CA . PHE D 4 32 ? 148.091 150.147 153.838 1.00 71.57 32 PHE S CA 1
ATOM 4794 C C . PHE D 4 32 ? 148.199 151.409 153.000 1.00 71.57 32 PHE S C 1
ATOM 4795 O O . PHE D 4 32 ? 149.252 151.671 152.416 1.00 71.57 32 PHE S O 1
ATOM 4803 N N . GLY D 4 33 ? 147.125 152.189 152.937 1.00 67.98 33 GLY S N 1
ATOM 4804 C CA . GLY D 4 33 ? 147.245 153.523 152.382 1.00 67.98 33 GLY S CA 1
ATOM 4805 C C . GLY D 4 33 ? 148.108 154.388 153.281 1.00 67.98 33 GLY S C 1
ATOM 4806 O O . GLY D 4 33 ? 148.175 154.176 154.492 1.00 67.98 33 GLY S O 1
ATOM 4807 N N . MET D 4 34 ? 148.785 155.365 152.687 1.00 71.71 34 MET S N 1
ATOM 4808 C CA . MET D 4 34 ? 149.724 156.203 153.422 1.00 71.71 34 MET S CA 1
ATOM 4809 C C . MET D 4 34 ? 149.455 157.671 153.130 1.00 71.71 34 MET S C 1
ATOM 4810 O O . MET D 4 34 ? 149.274 158.050 151.973 1.00 71.71 34 MET S O 1
ATOM 4815 N N . HIS D 4 35 ? 149.438 158.492 154.176 1.00 63.82 35 HIS S N 1
ATOM 4816 C CA . HIS D 4 35 ? 149.248 159.922 154.064 1.00 63.82 35 HIS S CA 1
ATOM 4817 C C . HIS D 4 35 ? 150.552 160.624 154.446 1.00 63.82 35 HIS S C 1
ATOM 4818 O O . HIS D 4 35 ? 151.571 159.969 154.677 1.00 63.82 35 HIS S O 1
ATOM 4825 N N . TRP D 4 36 ? 150.533 161.954 154.476 1.00 77.84 36 TRP S N 1
ATOM 4826 C CA . TRP D 4 36 ? 151.695 162.723 154.912 1.00 77.84 36 TRP S CA 1
ATOM 4827 C C . TRP D 4 36 ? 151.327 163.933 155.758 1.00 77.84 36 TRP S C 1
ATOM 4828 O O . TRP D 4 36 ? 151.833 165.027 155.503 1.00 77.84 36 TRP S O 1
ATOM 4839 N N . VAL D 4 37 ? 150.450 163.760 156.748 1.00 73.63 37 VAL S N 1
ATOM 4840 C CA . VAL D 4 37 ? 150.015 164.866 157.601 1.00 73.63 37 VAL S CA 1
ATOM 4841 C C . VAL D 4 37 ? 151.210 165.672 158.100 1.00 73.63 37 VAL S C 1
ATOM 4842 O O . VAL D 4 37 ? 152.280 165.136 158.392 1.00 73.63 37 VAL S O 1
ATOM 4846 N N . ARG D 4 38 ? 151.029 166.988 158.177 1.00 89.48 38 ARG S N 1
ATOM 4847 C CA . ARG D 4 38 ? 152.057 167.887 158.685 1.00 89.48 38 ARG S CA 1
ATOM 4848 C C . ARG D 4 38 ? 151.542 168.580 159.937 1.00 89.48 38 ARG S C 1
ATOM 4849 O O . ARG D 4 38 ? 150.442 168.309 160.417 1.00 89.48 38 ARG S O 1
ATOM 4857 N N . GLN D 4 39 ? 152.359 169.482 160.472 1.00 102.55 39 GLN S N 1
ATOM 4858 C CA . GLN D 4 39 ? 151.954 170.338 161.577 1.00 102.55 39 GLN S CA 1
ATOM 4859 C C . GLN D 4 39 ? 152.883 171.535 161.680 1.00 102.55 39 GLN S C 1
ATOM 4860 O O . GLN D 4 39 ? 154.061 171.378 162.013 1.00 102.55 39 GLN S O 1
ATOM 4866 N N . ALA D 4 40 ? 152.374 172.728 161.398 1.00 117.68 40 ALA S N 1
ATOM 4867 C CA . ALA D 4 40 ? 153.193 173.920 161.533 1.00 117.68 40 ALA S CA 1
ATOM 4868 C C . ALA D 4 40 ? 153.560 174.112 163.004 1.00 117.68 40 ALA S C 1
ATOM 4869 O O . ALA D 4 40 ? 152.823 173.670 163.889 1.00 117.68 40 ALA S O 1
ATOM 4871 N N . PRO D 4 41 ? 154.707 174.755 163.295 1.00 124.66 41 PRO S N 1
ATOM 4872 C CA . PRO D 4 41 ? 155.249 174.712 164.663 1.00 124.66 41 PRO S CA 1
ATOM 4873 C C . PRO D 4 41 ? 154.261 175.095 165.754 1.00 124.66 41 PRO S C 1
ATOM 4874 O O . PRO D 4 41 ? 153.945 174.270 166.616 1.00 124.66 41 PRO S O 1
ATOM 4878 N N . GLU D 4 42 ? 153.764 176.325 165.737 1.00 122.76 42 GLU S N 1
ATOM 4879 C CA . GLU D 4 42 ? 152.725 176.747 166.678 1.00 122.76 42 GLU S CA 1
ATOM 4880 C C . GLU D 4 42 ? 151.339 176.714 166.044 1.00 122.76 42 GLU S C 1
ATOM 4881 O O . GLU D 4 42 ? 150.605 177.698 166.115 1.00 122.76 42 GLU S O 1
ATOM 4883 N N . LYS D 4 43 ? 150.941 175.598 165.437 1.00 117.57 43 LYS S N 1
ATOM 4884 C CA . LYS D 4 43 ? 149.663 175.536 164.738 1.00 117.57 43 LYS S CA 1
ATOM 4885 C C . LYS D 4 43 ? 149.111 174.120 164.821 1.00 117.57 43 LYS S C 1
ATOM 4886 O O . LYS D 4 43 ? 149.650 173.260 165.522 1.00 117.57 43 LYS S O 1
ATOM 4892 N N . GLY D 4 44 ? 148.018 173.885 164.094 1.00 102.11 44 GLY S N 1
ATOM 4893 C CA . GLY D 4 44 ? 147.361 172.599 164.076 1.00 102.11 44 GLY S CA 1
ATOM 4894 C C . GLY D 4 44 ? 147.749 171.766 162.866 1.00 102.11 44 GLY S C 1
ATOM 4895 O O . GLY D 4 44 ? 148.520 172.175 162.007 1.00 102.11 44 GLY S O 1
ATOM 4896 N N . LEU D 4 45 ? 147.178 170.568 162.813 1.00 88.15 45 LEU S N 1
ATOM 4897 C CA . LEU D 4 45 ? 147.526 169.622 161.769 1.00 88.15 45 LEU S CA 1
ATOM 4898 C C . LEU D 4 45 ? 146.928 170.058 160.435 1.00 88.15 45 LEU S C 1
ATOM 4899 O O . LEU D 4 45 ? 146.063 170.931 160.366 1.00 88.15 45 LEU S O 1
ATOM 4904 N N . GLU D 4 46 ? 147.415 169.443 159.359 1.00 85.65 46 GLU S N 1
ATOM 4905 C CA . GLU D 4 46 ? 146.923 169.741 158.020 1.00 85.65 46 GLU S CA 1
ATOM 4906 C C . GLU D 4 46 ? 147.277 168.635 157.035 1.00 85.65 46 GLU S C 1
ATOM 4907 O O . GLU D 4 46 ? 148.451 168.421 156.734 1.00 85.65 46 GLU S O 1
ATOM 4913 N N . TRP D 4 47 ? 146.268 167.948 156.511 1.00 74.35 47 TRP S N 1
ATOM 4914 C CA . TRP D 4 47 ? 146.490 166.817 155.621 1.00 74.35 47 TRP S CA 1
ATOM 4915 C C . TRP D 4 47 ? 147.194 167.267 154.346 1.00 74.35 47 TRP S C 1
ATOM 4916 O O . TRP D 4 47 ? 146.930 168.351 153.825 1.00 74.35 47 TRP S O 1
ATOM 4927 N N . VAL D 4 48 ? 148.117 166.438 153.848 1.00 74.24 48 VAL S N 1
ATOM 4928 C CA . VAL D 4 48 ? 148.984 166.856 152.747 1.00 74.24 48 VAL S CA 1
ATOM 4929 C C . VAL D 4 48 ? 148.957 165.928 151.538 1.00 74.24 48 VAL S C 1
ATOM 4930 O O . VAL D 4 48 ? 149.120 166.389 150.405 1.00 74.24 48 VAL S O 1
ATOM 4934 N N . ALA D 4 49 ? 148.723 164.633 151.736 1.00 71.10 49 ALA S N 1
ATOM 4935 C CA . ALA D 4 49 ? 148.769 163.724 150.594 1.00 71.10 49 ALA S CA 1
ATOM 4936 C C . ALA D 4 49 ? 148.162 162.368 150.904 1.00 71.10 49 ALA S C 1
ATOM 4937 O O . ALA D 4 49 ? 147.828 162.092 152.054 1.00 71.10 49 ALA S O 1
ATOM 4939 N N . TYR D 4 50 ? 148.016 161.516 149.892 1.00 67.79 50 TYR S N 1
ATOM 4940 C CA . TYR D 4 50 ? 147.486 160.172 150.090 1.00 67.79 50 TYR S CA 1
ATOM 4941 C C . TYR D 4 50 ? 147.779 159.277 148.901 1.00 67.79 50 TYR S C 1
ATOM 4942 O O . TYR D 4 50 ? 147.364 159.590 147.787 1.00 67.79 50 TYR S O 1
ATOM 4951 N N . ILE D 4 51 ? 148.462 158.158 149.114 1.00 72.46 51 ILE S N 1
ATOM 4952 C CA . ILE D 4 51 ? 148.736 157.193 148.055 1.00 72.46 51 ILE S CA 1
ATOM 4953 C C . ILE D 4 51 ? 148.195 155.838 148.488 1.00 72.46 51 ILE S C 1
ATOM 4954 O O . ILE D 4 51 ? 148.580 155.318 149.539 1.00 72.46 51 ILE S O 1
ATOM 4959 N N . SER D 4 52 ? 147.305 155.269 147.681 1.00 75.45 52 SER S N 1
ATOM 4960 C CA . SER D 4 52 ? 146.544 154.098 148.087 1.00 75.45 52 SER S CA 1
ATOM 4961 C C . SER D 4 52 ? 147.431 152.862 148.109 1.00 75.45 52 SER S C 1
ATOM 4962 O O . SER D 4 52 ? 148.577 152.875 147.661 1.00 75.45 52 SER S O 1
ATOM 4964 N N . SER D 4 53 ? 146.891 151.773 148.651 1.00 82.97 53 SER S N 1
ATOM 4965 C CA . SER D 4 53 ? 147.567 150.484 148.603 1.00 82.97 53 SER S CA 1
ATOM 4966 C C . SER D 4 53 ? 147.439 149.932 147.195 1.00 82.97 53 SER S C 1
ATOM 4967 O O . SER D 4 53 ? 146.325 149.807 146.678 1.00 82.97 53 SER S O 1
ATOM 4970 N N . GLY D 4 54 ? 148.558 149.580 146.577 1.00 84.77 54 GLY S N 1
ATOM 4971 C CA . GLY D 4 54 ? 148.480 149.290 145.163 1.00 84.77 54 GLY S CA 1
ATOM 4972 C C . GLY D 4 54 ? 148.348 150.593 144.411 1.00 84.77 54 GLY S C 1
ATOM 4973 O O . GLY D 4 54 ? 147.280 150.905 143.879 1.00 84.77 54 GLY S O 1
ATOM 4974 N N . SER D 4 55 ? 149.437 151.363 144.392 1.00 85.27 55 SER S N 1
ATOM 4975 C CA . SER D 4 55 ? 149.467 152.773 144.018 1.00 85.27 55 SER S CA 1
ATOM 4976 C C . SER D 4 55 ? 148.640 153.098 142.786 1.00 85.27 55 SER S C 1
ATOM 4977 O O . SER D 4 55 ? 148.456 152.253 141.908 1.00 85.27 55 SER S O 1
ATOM 4980 N N . GLY D 4 56 ? 148.148 154.326 142.711 1.00 83.58 56 GLY S N 1
ATOM 4981 C CA . GLY D 4 56 ? 147.288 154.716 141.617 1.00 83.58 56 GLY S CA 1
ATOM 4982 C C . GLY D 4 56 ? 145.977 155.327 142.057 1.00 83.58 56 GLY S C 1
ATOM 4983 O O . GLY D 4 56 ? 144.982 155.257 141.332 1.00 83.58 56 GLY S O 1
ATOM 4984 N N . THR D 4 57 ? 145.952 155.905 143.254 1.00 78.15 57 THR S N 1
ATOM 4985 C CA . THR D 4 57 ? 144.823 156.710 143.699 1.00 78.15 57 THR S CA 1
ATOM 4986 C C . THR D 4 57 ? 145.350 157.930 144.448 1.00 78.15 57 THR S C 1
ATOM 4987 O O . THR D 4 57 ? 144.892 158.274 145.536 1.00 78.15 57 THR S O 1
ATOM 4991 N N . ILE D 4 58 ? 146.351 158.591 143.873 1.00 71.81 58 ILE S N 1
ATOM 4992 C CA . ILE D 4 58 ? 147.021 159.689 144.557 1.00 71.81 58 ILE S CA 1
ATOM 4993 C C . ILE D 4 58 ? 146.114 160.911 144.625 1.00 71.81 58 ILE S C 1
ATOM 4994 O O . ILE D 4 58 ? 145.438 161.262 143.652 1.00 71.81 58 ILE S O 1
ATOM 4999 N N . TYR D 4 59 ? 146.093 161.560 145.786 1.00 74.50 59 TYR S N 1
ATOM 5000 C CA . TYR D 4 59 ? 145.427 162.836 145.991 1.00 74.50 59 TYR S CA 1
ATOM 5001 C C . TYR D 4 59 ? 146.415 163.814 146.603 1.00 74.50 59 TYR S C 1
ATOM 5002 O O . TYR D 4 59 ? 147.393 163.412 147.232 1.00 74.50 59 TYR S O 1
ATOM 5011 N N . TYR D 4 60 ? 146.162 165.102 146.411 1.00 86.76 60 TYR S N 1
ATOM 5012 C CA . TYR D 4 60 ? 146.905 166.144 147.101 1.00 86.76 60 TYR S CA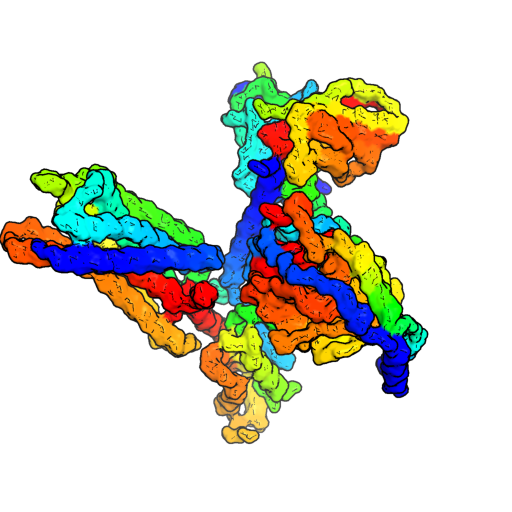 1
ATOM 5013 C C . TYR D 4 60 ? 145.937 167.201 147.601 1.00 86.76 60 TYR S C 1
ATOM 5014 O O . TYR D 4 60 ? 144.828 167.352 147.087 1.00 86.76 60 TYR S O 1
ATOM 5023 N N . ALA D 4 61 ? 146.379 167.941 148.608 1.00 95.76 61 ALA S N 1
ATOM 5024 C CA . ALA D 4 61 ? 145.650 169.121 149.028 1.00 95.76 61 ALA S CA 1
ATOM 5025 C C . ALA D 4 61 ? 145.843 170.225 147.998 1.00 95.76 61 ALA S C 1
ATOM 5026 O O . ALA D 4 61 ? 146.469 170.0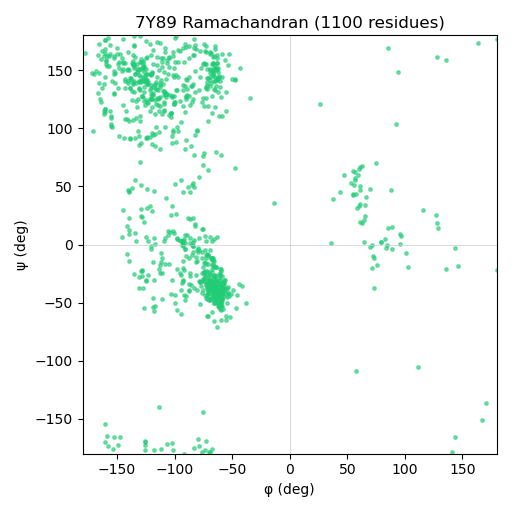37 146.956 1.00 95.76 61 ALA S O 1
ATOM 5028 N N . ASP D 4 62 ? 145.291 171.391 148.282 1.00 107.62 62 ASP S N 1
ATOM 5029 C CA . ASP D 4 62 ? 145.703 172.565 147.539 1.00 107.62 62 ASP S CA 1
ATOM 5030 C C . ASP D 4 62 ? 146.985 173.113 148.152 1.00 107.62 62 ASP S C 1
ATOM 5031 O O . ASP D 4 62 ? 147.439 172.661 149.204 1.00 107.62 62 ASP S O 1
ATOM 5036 N N . THR D 4 63 ? 147.584 174.087 147.471 1.00 110.51 63 THR S N 1
ATOM 5037 C CA . THR D 4 63 ? 148.894 174.656 147.777 1.00 110.51 63 THR S CA 1
ATOM 5038 C C . THR D 4 63 ? 150.014 173.638 147.623 1.00 110.51 63 THR S C 1
ATOM 5039 O O . THR D 4 63 ? 151.171 173.966 147.899 1.00 110.51 63 THR S O 1
ATOM 5043 N N . VAL D 4 64 ? 149.711 172.410 147.209 1.00 106.58 64 VAL S N 1
ATOM 5044 C CA . VAL D 4 64 ? 150.750 171.430 146.911 1.00 106.58 64 VAL S CA 1
ATOM 5045 C C . VAL D 4 64 ? 150.598 170.799 145.540 1.00 106.58 64 VAL S C 1
ATOM 5046 O O . VAL D 4 64 ? 151.589 170.284 144.994 1.00 106.58 64 VAL S O 1
ATOM 5050 N N . LYS D 4 65 ? 149.416 170.811 144.934 1.00 107.60 65 LYS S N 1
ATOM 5051 C CA . LYS D 4 65 ? 149.216 170.108 143.676 1.00 107.60 65 LYS S CA 1
ATOM 5052 C C . LYS D 4 65 ? 150.060 170.739 142.581 1.00 107.60 65 LYS S C 1
ATOM 5053 O O . LYS D 4 65 ? 149.890 171.916 142.251 1.00 107.60 65 LYS S O 1
ATOM 5059 N N . GLY D 4 66 ? 150.976 169.952 142.024 1.00 112.74 66 GLY S N 1
ATOM 5060 C CA . GLY D 4 66 ? 151.882 170.400 140.991 1.00 112.74 66 GLY S CA 1
ATOM 5061 C C . GLY D 4 66 ? 153.283 170.689 141.478 1.00 112.74 66 GLY S C 1
ATOM 5062 O O . GLY D 4 66 ? 154.211 170.727 140.663 1.00 112.74 66 GLY S O 1
ATOM 5063 N N . ARG D 4 67 ? 153.464 170.888 142.779 1.00 116.46 67 ARG S N 1
ATOM 5064 C CA . ARG D 4 67 ? 154.782 171.103 143.349 1.00 116.46 67 ARG S CA 1
ATOM 5065 C C . ARG D 4 67 ? 155.239 169.972 144.259 1.00 116.46 67 ARG S C 1
ATOM 5066 O O . ARG D 4 67 ? 156.439 169.867 144.531 1.00 116.46 67 ARG S O 1
ATOM 5074 N N . PHE D 4 68 ? 154.324 169.123 144.722 1.00 106.69 68 PHE S N 1
ATOM 5075 C CA . PHE D 4 68 ? 154.642 167.958 145.534 1.00 106.69 68 PHE S CA 1
ATOM 5076 C C . PHE D 4 68 ? 154.243 166.711 144.767 1.00 106.69 68 PHE S C 1
ATOM 5077 O O . PHE D 4 68 ? 153.194 166.687 144.120 1.00 106.69 68 PHE S O 1
ATOM 5085 N N . THR D 4 69 ? 155.064 165.673 144.838 1.00 100.57 69 THR S N 1
ATOM 5086 C CA . THR D 4 69 ? 154.666 164.377 144.314 1.00 100.57 69 THR S CA 1
ATOM 5087 C C . THR D 4 69 ? 155.061 163.281 145.288 1.00 100.57 69 THR S C 1
ATOM 5088 O O . THR D 4 69 ? 156.146 163.312 145.877 1.00 100.57 69 THR S O 1
ATOM 5092 N N . ILE D 4 70 ? 154.163 162.317 145.453 1.00 91.18 70 ILE S N 1
ATOM 5093 C CA . ILE D 4 70 ? 154.302 161.244 146.425 1.00 91.18 70 ILE S CA 1
ATOM 5094 C C . ILE D 4 70 ? 154.491 159.940 145.669 1.00 91.18 70 ILE S C 1
ATOM 5095 O O . ILE D 4 70 ? 153.855 159.710 144.635 1.00 91.18 70 ILE S O 1
ATOM 5100 N N . SER D 4 71 ? 155.394 159.104 146.165 1.00 96.05 71 SER S N 1
ATOM 5101 C CA . SER D 4 71 ? 155.696 157.837 145.522 1.00 96.05 71 SER S CA 1
ATOM 5102 C C . SER D 4 71 ? 155.897 156.772 146.585 1.00 96.05 71 SER S C 1
ATOM 5103 O O . SER D 4 71 ? 156.318 157.064 147.705 1.00 96.05 71 SER S O 1
ATOM 5106 N N . ARG D 4 72 ? 155.596 155.533 146.221 1.00 88.29 72 ARG S N 1
ATOM 5107 C CA . ARG D 4 72 ? 155.664 154.410 147.141 1.00 88.29 72 ARG S CA 1
ATOM 5108 C C . ARG D 4 72 ? 156.645 153.377 146.614 1.00 88.29 72 ARG S C 1
ATOM 5109 O O . ARG D 4 72 ? 156.512 152.913 145.479 1.00 88.29 72 ARG S O 1
ATOM 5117 N N . ASP D 4 73 ? 157.622 153.015 147.440 1.00 98.05 73 ASP S N 1
ATOM 5118 C CA . ASP D 4 73 ? 158.588 151.969 147.112 1.00 98.05 73 ASP S CA 1
ATOM 5119 C C . ASP D 4 73 ? 158.119 150.692 147.799 1.00 98.05 73 ASP S C 1
ATOM 5120 O O . ASP D 4 73 ? 158.504 150.392 148.928 1.00 98.05 73 ASP S O 1
ATOM 5122 N N . ASP D 4 74 ? 157.271 149.941 147.103 1.00 98.91 74 ASP S N 1
ATOM 5123 C CA . ASP D 4 74 ? 156.643 148.766 147.703 1.00 98.91 74 ASP S CA 1
ATOM 5124 C C . ASP D 4 74 ? 157.643 147.698 148.133 1.00 98.91 74 ASP S C 1
ATOM 5125 O O . ASP D 4 74 ? 157.556 147.238 149.283 1.00 98.91 74 ASP S O 1
ATOM 5130 N N . PRO D 4 75 ? 158.592 147.253 147.299 1.00 102.91 75 PRO S N 1
ATOM 5131 C CA . PRO D 4 75 ? 159.418 146.106 147.711 1.00 102.91 75 PRO S CA 1
ATOM 5132 C C . PRO D 4 75 ? 160.360 146.401 148.863 1.00 102.91 75 PRO S C 1
ATOM 5133 O O . PRO D 4 75 ? 160.650 145.491 149.646 1.00 102.91 75 PRO S O 1
ATOM 5137 N N . LYS D 4 76 ? 160.856 147.627 148.994 1.00 102.66 76 LYS S N 1
ATOM 5138 C CA . LYS D 4 76 ? 161.756 147.969 150.087 1.00 102.66 76 LYS S CA 1
ATOM 5139 C C . LYS D 4 76 ? 161.051 148.642 151.256 1.00 102.66 76 LYS S C 1
ATOM 5140 O O . LYS D 4 76 ? 161.722 149.058 152.205 1.00 102.66 76 LYS S O 1
ATOM 5146 N N . ASN D 4 77 ? 159.722 148.756 151.213 1.00 97.93 77 ASN S N 1
ATOM 5147 C CA . ASN D 4 77 ? 158.924 149.338 152.291 1.00 97.93 77 ASN S CA 1
ATOM 5148 C C . ASN D 4 77 ? 159.411 150.748 152.631 1.00 97.93 77 ASN S C 1
ATOM 5149 O O . ASN D 4 77 ? 159.886 151.027 153.729 1.00 97.93 77 ASN S O 1
ATOM 5154 N N . THR D 4 78 ? 159.288 151.633 151.647 1.00 97.71 78 THR S N 1
ATOM 5155 C CA . THR D 4 78 ? 159.740 153.004 151.825 1.00 97.71 78 THR S CA 1
ATOM 5156 C C . THR D 4 78 ? 158.783 153.945 151.112 1.00 97.71 78 THR S C 1
ATOM 5157 O O . THR D 4 78 ? 158.281 153.625 150.033 1.00 97.71 78 THR S O 1
ATOM 5161 N N . LEU D 4 79 ? 158.538 155.102 151.721 1.00 92.03 79 LEU S N 1
ATOM 5162 C CA . LEU D 4 79 ? 157.605 156.095 151.210 1.00 92.03 79 LEU S CA 1
ATOM 5163 C C . LEU D 4 79 ? 158.345 157.398 150.974 1.00 92.03 79 LEU S C 1
ATOM 5164 O O . LEU D 4 79 ? 159.119 157.833 151.830 1.00 92.03 79 LEU S O 1
ATOM 5169 N N . PHE D 4 80 ? 158.101 158.022 149.823 1.00 99.39 80 PHE S N 1
ATOM 5170 C CA . PHE D 4 80 ? 158.780 159.251 149.441 1.00 99.39 80 PHE S CA 1
ATOM 5171 C C . PHE D 4 80 ? 157.784 160.376 149.213 1.00 99.39 80 PHE S C 1
ATOM 5172 O O . PHE D 4 80 ? 156.663 160.154 148.750 1.00 99.39 80 PHE S O 1
ATOM 5180 N N . LEU D 4 81 ? 158.215 161.592 149.531 1.00 101.70 81 LEU S N 1
ATOM 5181 C CA . LEU D 4 81 ? 157.533 162.815 149.130 1.00 101.70 81 LEU S CA 1
ATOM 5182 C C . LEU D 4 81 ? 158.552 163.678 148.409 1.00 101.70 81 LEU S C 1
ATOM 5183 O O . LEU D 4 81 ? 159.576 164.043 148.993 1.00 101.70 81 LEU S O 1
ATOM 5188 N N . GLN D 4 82 ? 158.280 164.001 147.151 1.00 112.90 82 GLN S N 1
ATOM 5189 C CA . GLN D 4 82 ? 159.209 164.768 146.331 1.00 112.90 82 GLN S CA 1
ATOM 5190 C C . GLN D 4 82 ? 158.633 166.162 146.128 1.00 112.90 82 GLN S C 1
ATOM 5191 O O . GLN D 4 82 ? 157.584 166.325 145.498 1.00 112.90 82 GLN S O 1
ATOM 5197 N N . MET D 4 83 ? 159.327 167.160 146.658 1.00 123.35 83 MET S N 1
ATOM 5198 C CA . MET D 4 83 ? 158.866 168.535 146.668 1.00 123.35 83 MET S CA 1
ATOM 5199 C C . MET D 4 83 ? 159.659 169.343 145.653 1.00 123.35 83 MET S C 1
ATOM 5200 O O . MET D 4 83 ? 160.759 168.959 145.253 1.00 123.35 83 MET S O 1
ATOM 5205 N N . THR D 4 84 ? 159.092 170.470 145.232 1.00 126.16 84 THR S N 1
ATOM 5206 C CA . THR D 4 84 ? 159.803 171.367 144.335 1.00 126.16 84 THR S CA 1
ATOM 5207 C C . THR D 4 84 ? 159.305 172.787 144.550 1.00 126.16 84 THR S C 1
ATOM 5208 O O . THR D 4 84 ? 158.131 173.005 144.859 1.00 126.16 84 THR S O 1
ATOM 5212 N N . SER D 4 85 ? 160.211 173.749 144.377 1.00 132.71 85 SER S N 1
ATOM 5213 C CA . SER D 4 85 ? 159.909 175.172 144.523 1.00 132.71 85 SER S CA 1
ATOM 5214 C C . SER D 4 85 ? 159.390 175.472 145.929 1.00 132.71 85 SER S C 1
ATOM 5215 O O . SER D 4 85 ? 158.276 175.959 146.123 1.00 132.71 85 SER S O 1
ATOM 5218 N N . LEU D 4 86 ? 160.230 175.174 146.913 1.00 139.44 86 LEU S N 1
ATOM 5219 C CA . LEU D 4 86 ? 159.826 175.281 148.308 1.00 139.44 86 LEU S CA 1
ATOM 5220 C C . LEU D 4 86 ? 159.804 176.739 148.744 1.00 139.44 86 LEU S C 1
ATOM 5221 O O . LEU D 4 86 ? 160.818 177.438 148.656 1.00 139.44 86 LEU S O 1
ATOM 5226 N N . ARG D 4 87 ? 158.651 177.194 149.214 1.00 140.98 87 ARG S N 1
ATOM 5227 C CA . ARG D 4 87 ? 158.510 178.529 149.769 1.00 140.98 87 ARG S CA 1
ATOM 5228 C C . ARG D 4 87 ? 158.653 178.479 151.287 1.00 140.98 87 ARG S C 1
ATOM 5229 O O . ARG D 4 87 ? 158.600 177.414 151.905 1.00 140.98 87 ARG S O 1
ATOM 5237 N N . SER D 4 88 ? 158.830 179.657 151.888 1.00 146.68 88 SER S N 1
ATOM 5238 C CA . SER D 4 88 ? 159.037 179.742 153.329 1.00 146.68 88 SER S CA 1
ATOM 5239 C C . SER D 4 88 ? 157.817 179.315 154.135 1.00 146.68 88 SER S C 1
ATOM 5240 O O . SER D 4 88 ? 157.943 179.095 155.344 1.00 146.68 88 SER S O 1
ATOM 5243 N N . GLU D 4 89 ? 156.650 179.194 153.508 1.00 141.86 89 GLU S N 1
ATOM 5244 C CA . GLU D 4 89 ? 155.436 178.804 154.212 1.00 141.86 89 GLU S CA 1
ATOM 5245 C C . GLU D 4 89 ? 155.291 177.295 154.360 1.00 141.86 89 GLU S C 1
ATOM 5246 O O . GLU D 4 89 ? 154.305 176.841 154.949 1.00 141.86 89 GLU S O 1
ATOM 5248 N N . ASP D 4 90 ? 156.233 176.513 153.840 1.00 134.91 90 ASP S N 1
ATOM 5249 C CA . ASP D 4 90 ? 156.147 175.062 153.903 1.00 134.91 90 ASP S CA 1
ATOM 5250 C C . ASP D 4 90 ? 156.822 174.471 155.132 1.00 134.91 90 ASP S C 1
ATOM 5251 O O . ASP D 4 90 ? 156.745 173.255 155.333 1.00 134.91 90 ASP S O 1
ATOM 5256 N N . THR D 4 91 ? 157.475 175.290 155.954 1.00 136.92 91 THR S N 1
ATOM 5257 C CA . THR D 4 91 ? 158.173 174.773 157.123 1.00 136.92 91 THR S CA 1
ATOM 5258 C C . THR D 4 91 ? 157.182 174.229 158.147 1.00 136.92 91 THR S C 1
ATOM 5259 O O . THR D 4 91 ? 156.229 174.912 158.534 1.00 136.92 91 THR S O 1
ATOM 5263 N N . ALA D 4 92 ? 157.409 172.989 158.573 1.00 120.49 92 ALA S N 1
ATOM 5264 C CA . ALA D 4 92 ? 156.544 172.287 159.512 1.00 120.49 92 ALA S CA 1
ATOM 5265 C C . ALA D 4 92 ? 157.169 170.930 159.795 1.00 120.49 92 ALA S C 1
ATOM 5266 O O . ALA D 4 92 ? 158.059 170.473 159.073 1.00 120.49 92 ALA S O 1
ATOM 5268 N N . MET D 4 93 ? 156.697 170.291 160.860 1.00 107.13 93 MET S N 1
ATOM 5269 C CA . MET D 4 93 ? 156.984 168.881 161.050 1.00 107.13 93 MET S CA 1
ATOM 5270 C C . MET D 4 93 ? 156.162 168.068 160.056 1.00 107.13 93 MET S C 1
ATOM 5271 O O . MET D 4 93 ? 155.125 168.515 159.565 1.00 107.13 93 MET S O 1
ATOM 5276 N N . TYR D 4 94 ? 156.646 166.872 159.734 1.00 95.77 94 TYR S N 1
ATOM 5277 C CA . TYR D 4 94 ? 155.964 166.002 158.785 1.00 95.77 94 TYR S CA 1
ATOM 5278 C C . TYR D 4 94 ? 155.838 164.608 159.372 1.00 95.77 94 TYR S C 1
ATOM 5279 O O . TYR D 4 94 ? 156.809 164.064 159.904 1.00 95.77 94 TYR S O 1
ATOM 5288 N N . TYR D 4 95 ? 154.650 164.033 159.270 1.00 84.25 95 TYR S N 1
ATOM 5289 C CA . TYR D 4 95 ? 154.344 162.725 159.819 1.00 84.25 95 TYR S CA 1
ATOM 5290 C C . TYR D 4 95 ? 154.032 161.769 158.680 1.00 84.25 95 TYR S C 1
ATOM 5291 O O . TYR D 4 95 ? 153.964 162.161 157.517 1.00 84.25 95 TYR S O 1
ATOM 5300 N N . CYS D 4 96 ? 153.850 160.500 159.019 1.00 78.30 96 CYS S N 1
ATOM 5301 C CA . CYS D 4 96 ? 153.817 159.436 158.024 1.00 78.30 96 CYS S CA 1
ATOM 5302 C C . CYS D 4 96 ? 152.699 158.450 158.322 1.00 78.30 96 CYS S C 1
ATOM 5303 O O . CYS D 4 96 ? 152.899 157.238 158.330 1.00 78.30 96 CYS S O 1
ATOM 5306 N N . VAL D 4 97 ? 151.495 158.963 158.568 1.00 66.99 97 VAL S N 1
ATOM 5307 C CA . VAL D 4 97 ? 150.434 158.123 159.099 1.00 66.99 97 VAL S CA 1
ATOM 5308 C C . VAL D 4 97 ? 150.078 157.014 158.125 1.00 66.99 97 VAL S C 1
ATOM 5309 O O . VAL D 4 97 ? 150.228 157.150 156.910 1.00 66.99 97 VAL S O 1
ATOM 5313 N N . ARG D 4 98 ? 149.599 155.906 158.663 1.00 65.43 98 ARG S N 1
ATOM 5314 C CA . ARG D 4 98 ? 149.103 154.799 157.868 1.00 65.43 98 ARG S CA 1
ATOM 5315 C C . ARG D 4 98 ? 147.594 154.733 157.999 1.00 65.43 98 ARG S C 1
ATOM 5316 O O . ARG D 4 98 ? 146.998 155.398 158.843 1.00 65.43 98 ARG S O 1
ATOM 5324 N N . SER D 4 99 ? 146.975 153.919 157.154 1.00 67.14 99 SER S N 1
ATOM 5325 C CA . SER D 4 99 ? 145.540 153.704 157.250 1.00 67.14 99 SER S CA 1
ATOM 5326 C C . SER D 4 99 ? 145.162 152.551 156.343 1.00 67.14 99 SER S C 1
ATOM 5327 O O . SER D 4 99 ? 145.766 152.361 155.289 1.00 67.14 99 SER S O 1
ATOM 5330 N N . ILE D 4 100 ? 144.158 151.790 156.759 1.00 66.96 100 ILE S N 1
ATOM 5331 C CA . ILE D 4 100 ? 143.650 150.678 155.969 1.00 66.96 100 ILE S CA 1
ATOM 5332 C C . ILE D 4 100 ? 142.134 150.742 155.989 1.00 66.96 100 ILE S C 1
ATOM 5333 O O . ILE D 4 100 ? 141.533 150.915 157.051 1.00 66.96 100 ILE S O 1
ATOM 5338 N N . TYR D 4 101 ? 141.508 150.633 154.821 1.00 67.96 101 TYR S N 1
ATOM 5339 C CA . TYR D 4 101 ? 140.070 150.849 154.697 1.00 67.96 101 TYR S CA 1
ATOM 5340 C C . TYR D 4 101 ? 139.397 149.560 154.246 1.00 67.96 101 TYR S C 1
ATOM 5341 O O . TYR D 4 101 ? 139.603 149.108 153.118 1.00 67.96 101 TYR S O 1
ATOM 5350 N N . TYR D 4 102 ? 138.600 148.974 155.130 1.00 65.05 102 TYR S N 1
ATOM 5351 C CA . TYR D 4 102 ? 137.668 147.909 154.791 1.00 65.05 102 TYR S CA 1
ATOM 5352 C C . TYR D 4 102 ? 136.584 147.936 155.853 1.00 65.05 102 TYR S C 1
ATOM 5353 O O . TYR D 4 102 ? 136.689 148.666 156.839 1.00 65.05 102 TYR S O 1
ATOM 5362 N N . TYR D 4 103 ? 135.531 147.151 155.646 1.00 64.79 103 TYR S N 1
ATOM 5363 C CA . TYR D 4 103 ? 134.398 147.232 156.559 1.00 64.79 103 TYR S CA 1
ATOM 5364 C C . TYR D 4 103 ? 134.817 146.929 157.989 1.00 64.79 103 TYR S C 1
ATOM 5365 O O . TYR D 4 103 ? 135.139 145.786 158.320 1.00 64.79 103 TYR S O 1
ATOM 5374 N N . GLY D 4 104 ? 134.800 147.941 158.846 1.00 63.63 104 GLY S N 1
ATOM 5375 C CA . GLY D 4 104 ? 135.166 147.780 160.233 1.00 63.63 104 GLY S CA 1
ATOM 5376 C C . GLY D 4 104 ? 136.589 148.143 160.585 1.00 63.63 104 GLY S C 1
ATOM 5377 O O . GLY D 4 104 ? 137.002 147.906 161.722 1.00 63.63 104 GLY S O 1
ATOM 5378 N N . SER D 4 105 ? 137.348 148.708 159.657 1.00 66.30 105 SER S N 1
ATOM 5379 C CA . SER D 4 105 ? 138.734 149.040 159.922 1.00 66.30 105 SER S CA 1
ATOM 5380 C C . SER D 4 105 ? 138.836 150.378 160.640 1.00 66.30 105 SER S C 1
ATOM 5381 O O . SER D 4 105 ? 137.873 151.138 160.735 1.00 66.30 105 SER S O 1
ATOM 5384 N N . SER D 4 106 ? 140.035 150.676 161.138 1.00 65.14 106 SER S N 1
ATOM 5385 C CA . SER D 4 106 ? 140.297 151.891 161.903 1.00 65.14 106 SER S CA 1
ATOM 5386 C C . SER D 4 106 ? 141.440 152.657 161.256 1.00 65.14 106 SER S C 1
ATOM 5387 O O . SER D 4 106 ? 142.611 152.424 161.580 1.00 65.14 106 SER S O 1
ATOM 5390 N N . PRO D 4 107 ? 141.151 153.577 160.345 1.00 64.07 107 PRO S N 1
ATOM 5391 C CA . PRO D 4 107 ? 142.221 154.336 159.697 1.00 64.07 107 PRO S CA 1
ATOM 5392 C C . PRO D 4 107 ? 142.944 155.251 160.672 1.00 64.07 107 PRO S C 1
ATOM 5393 O O . PRO D 4 107 ? 142.462 155.551 161.762 1.00 64.07 107 PRO S O 1
ATOM 5397 N N . PHE D 4 108 ? 144.139 155.673 160.263 1.00 64.52 108 PHE S N 1
ATOM 5398 C CA . PHE D 4 108 ? 144.946 156.666 160.965 1.00 64.52 108 PHE S CA 1
ATOM 5399 C C . PHE D 4 108 ? 145.420 156.202 162.332 1.00 64.52 108 PHE S C 1
ATOM 5400 O O . PHE D 4 108 ? 145.726 157.033 163.186 1.00 64.52 108 PHE S O 1
ATOM 5408 N N . ASP D 4 109 ? 145.517 154.895 162.562 1.00 66.47 109 ASP S N 1
ATOM 5409 C CA . ASP D 4 109 ? 145.755 154.414 163.917 1.00 66.47 109 ASP S CA 1
ATOM 5410 C C . ASP D 4 109 ? 147.203 154.557 164.368 1.00 66.47 109 ASP S C 1
ATOM 5411 O O . ASP D 4 109 ? 147.444 154.772 165.559 1.00 66.47 109 ASP S O 1
ATOM 5416 N N . PHE D 4 110 ? 148.182 154.440 163.476 1.00 70.58 110 PHE S N 1
ATOM 5417 C CA . PHE D 4 110 ? 149.579 154.556 163.876 1.00 70.58 110 PHE S CA 1
ATOM 5418 C C . PHE D 4 110 ? 150.242 155.694 163.126 1.00 70.58 110 PHE S C 1
ATOM 5419 O O . PHE D 4 110 ? 150.226 155.718 161.895 1.00 70.58 110 PHE S O 1
ATOM 5427 N N . TRP D 4 111 ? 150.854 156.607 163.865 1.00 70.33 111 TRP S N 1
ATOM 5428 C CA . TRP D 4 111 ? 151.538 157.754 163.292 1.00 70.33 111 TRP S CA 1
ATOM 5429 C C . TRP D 4 111 ? 153.045 157.553 163.360 1.00 70.33 111 TRP S C 1
ATOM 5430 O O . TRP D 4 111 ? 153.553 156.740 164.130 1.00 70.33 111 TRP S O 1
ATOM 5441 N N . GLY D 4 112 ? 153.759 158.318 162.547 1.00 78.04 112 GLY S N 1
ATOM 5442 C CA . GLY D 4 112 ? 155.200 158.215 162.495 1.00 78.04 112 GLY S CA 1
ATOM 5443 C C . GLY D 4 112 ? 155.859 158.862 163.690 1.00 78.04 112 GLY S C 1
ATOM 5444 O O . GLY D 4 112 ? 155.331 158.793 164.801 1.00 78.04 112 GLY S O 1
ATOM 5445 N N . GLN D 4 113 ? 157.012 159.492 163.490 1.00 88.45 113 GLN S N 1
ATOM 5446 C CA . GLN D 4 113 ? 157.713 160.079 164.622 1.00 88.45 113 GLN S CA 1
ATOM 5447 C C . GLN D 4 113 ? 158.006 161.554 164.405 1.00 88.45 113 GLN S C 1
ATOM 5448 O O . GLN D 4 113 ? 158.056 162.327 165.366 1.00 88.45 113 GLN S O 1
ATOM 5454 N N . GLY D 4 114 ? 158.214 161.955 163.158 1.00 102.01 114 GLY S N 1
ATOM 5455 C CA . GLY D 4 114 ? 158.416 163.359 162.866 1.00 102.01 114 GLY S CA 1
ATOM 5456 C C . GLY D 4 114 ? 159.659 163.667 162.061 1.00 102.01 114 GLY S C 1
ATOM 5457 O O . GLY D 4 114 ? 160.581 162.852 161.982 1.00 102.01 114 GLY S O 1
ATOM 5458 N N . THR D 4 115 ? 159.689 164.850 161.449 1.00 115.72 115 THR S N 1
ATOM 5459 C CA . THR D 4 115 ? 160.847 165.274 160.669 1.00 115.72 115 THR S CA 1
ATOM 5460 C C . THR D 4 115 ? 160.838 166.800 160.641 1.00 115.72 115 THR S C 1
ATOM 5461 O O . THR D 4 115 ? 160.083 167.399 159.873 1.00 115.72 115 THR S O 1
ATOM 5465 N N . THR D 4 116 ? 161.679 167.409 161.468 1.00 131.19 116 THR S N 1
ATOM 5466 C CA . THR D 4 116 ? 161.717 168.862 161.559 1.00 131.19 116 THR S CA 1
ATOM 5467 C C . THR D 4 116 ? 162.247 169.450 160.259 1.00 131.19 116 THR S C 1
ATOM 5468 O O . THR D 4 116 ? 163.418 169.261 159.915 1.00 131.19 116 THR S O 1
ATOM 5472 N N . LEU D 4 117 ? 161.388 170.161 159.536 1.00 136.56 117 LEU S N 1
ATOM 5473 C CA . LEU D 4 117 ? 161.761 170.830 158.299 1.00 136.56 117 LEU S CA 1
ATOM 5474 C C . LEU D 4 117 ? 161.644 172.333 158.496 1.00 136.56 117 LEU S C 1
ATOM 5475 O O . LEU D 4 117 ? 160.583 172.830 158.886 1.00 136.56 117 LEU S O 1
ATOM 5480 N N . THR D 4 118 ? 162.734 173.051 158.227 1.00 146.91 118 THR S N 1
ATOM 5481 C CA . THR D 4 118 ? 162.799 174.504 158.396 1.00 146.91 118 THR S CA 1
ATOM 5482 C C . THR D 4 118 ? 163.374 175.098 157.115 1.00 146.91 118 THR S C 1
ATOM 5483 O O . THR D 4 118 ? 164.593 175.200 156.960 1.00 146.91 118 THR S O 1
ATOM 5487 N N . VAL D 4 119 ? 162.495 175.489 156.201 1.00 151.49 119 VAL S N 1
ATOM 5488 C CA . VAL D 4 119 ? 162.922 176.106 154.952 1.00 151.49 119 VAL S CA 1
ATOM 5489 C C . VAL D 4 119 ? 163.265 177.567 155.211 1.00 151.49 119 VAL S C 1
ATOM 5490 O O . VAL D 4 119 ? 162.517 178.288 155.882 1.00 151.49 119 VAL S O 1
ATOM 5494 N N . SER D 4 120 ? 164.416 177.998 154.704 1.00 156.28 120 SER S N 1
ATOM 5495 C CA . SER D 4 120 ? 164.887 179.351 154.953 1.00 156.28 120 SER S CA 1
ATOM 5496 C C . SER D 4 120 ? 164.009 180.373 154.240 1.00 156.28 120 SER S C 1
ATOM 5497 O O . SER D 4 120 ? 163.424 180.101 153.189 1.00 156.28 120 SER S O 1
ATOM 5500 N N . SER D 4 121 ? 163.924 181.561 154.827 1.00 157.24 121 SER S N 1
ATOM 5501 C CA . SER D 4 121 ? 163.131 182.643 154.260 1.00 157.24 121 SER S CA 1
ATOM 5502 C C . SER D 4 121 ? 164.025 183.774 153.766 1.00 157.24 121 SER S C 1
ATOM 5503 O O . SER D 4 121 ? 164.824 183.591 152.848 1.00 157.24 121 SER S O 1
ATOM 5505 N N . SER D 4 137 ? 135.455 175.126 148.532 1.00 102.58 124 SER S N 1
ATOM 5506 C CA . SER D 4 137 ? 134.301 174.302 148.876 1.00 102.58 124 SER S CA 1
ATOM 5507 C C . SER D 4 137 ? 134.688 173.181 149.831 1.00 102.58 124 SER S C 1
ATOM 5508 O O . SER D 4 137 ? 134.158 172.075 149.752 1.00 102.58 124 SER S O 1
ATOM 5510 N N . ASP D 4 138 ? 135.615 173.475 150.736 1.00 102.83 125 ASP S N 1
ATOM 5511 C CA . ASP D 4 138 ? 136.072 172.497 151.712 1.00 102.83 125 ASP S CA 1
ATOM 5512 C C . ASP D 4 138 ? 135.050 172.394 152.841 1.00 102.83 125 ASP S C 1
ATOM 5513 O O . ASP D 4 138 ? 133.968 172.983 152.793 1.00 102.83 125 ASP S O 1
ATOM 5518 N N . ILE D 4 139 ? 135.389 171.635 153.878 1.00 93.88 126 ILE S N 1
ATOM 5519 C CA . ILE D 4 139 ? 134.562 171.499 155.068 1.00 93.88 126 ILE S CA 1
ATOM 5520 C C . ILE D 4 139 ? 135.298 172.149 156.226 1.00 93.88 126 ILE S C 1
ATOM 5521 O O . ILE D 4 139 ? 136.515 171.990 156.366 1.00 93.88 126 ILE S O 1
ATOM 5526 N N . VAL D 4 140 ? 134.566 172.901 157.040 1.00 99.82 127 VAL S N 1
ATOM 5527 C CA . VAL D 4 140 ? 135.136 173.663 158.142 1.00 99.82 127 VAL S CA 1
ATOM 5528 C C . VAL D 4 140 ? 134.728 173.002 159.448 1.00 99.82 127 VAL S C 1
ATOM 5529 O O . VAL D 4 140 ? 133.546 172.719 159.665 1.00 99.82 127 VAL S O 1
ATOM 5533 N N . MET D 4 141 ? 135.708 172.750 160.308 1.00 94.54 128 MET S N 1
ATOM 5534 C CA . MET D 4 141 ? 135.490 172.140 161.609 1.00 94.54 128 MET S CA 1
ATOM 5535 C C . MET D 4 141 ? 135.964 173.123 162.668 1.00 94.54 128 MET S C 1
ATOM 5536 O O . MET D 4 141 ? 137.089 173.622 162.590 1.00 94.54 128 MET S O 1
ATOM 5541 N N . THR D 4 142 ? 135.114 173.406 163.649 1.00 101.62 129 THR S N 1
ATOM 5542 C CA . THR D 4 142 ? 135.377 174.449 164.632 1.00 101.62 129 THR S CA 1
ATOM 5543 C C . THR D 4 142 ? 135.448 173.845 166.025 1.00 101.62 129 THR S C 1
ATOM 5544 O O . THR D 4 142 ? 134.604 173.023 166.391 1.00 101.62 129 THR S O 1
ATOM 5548 N N . GLN D 4 143 ? 136.443 174.268 166.800 1.00 105.39 130 GLN S N 1
ATOM 5549 C CA . GLN D 4 143 ? 136.727 173.721 168.123 1.00 105.39 130 GLN S CA 1
ATOM 5550 C C . GLN D 4 143 ? 136.853 174.840 169.140 1.00 105.39 130 GLN S C 1
ATOM 5551 O O . GLN D 4 143 ? 137.836 174.933 169.877 1.00 105.39 130 GLN S O 1
ATOM 5557 N N . ALA D 4 144 ? 135.864 175.729 169.169 1.00 119.28 131 ALA S N 1
ATOM 5558 C CA . ALA D 4 144 ? 135.886 176.891 170.049 1.00 119.28 131 ALA S CA 1
ATOM 5559 C C . ALA D 4 144 ? 136.131 176.516 171.507 1.00 119.28 131 ALA S C 1
ATOM 5560 O O . ALA D 4 144 ? 135.984 175.352 171.892 1.00 119.28 131 ALA S O 1
ATOM 5562 N N . THR D 4 145 ? 136.499 177.510 172.317 1.00 130.78 132 THR S N 1
ATOM 5563 C CA . THR D 4 145 ? 136.860 177.324 173.723 1.00 130.78 132 THR S CA 1
ATOM 5564 C C . THR D 4 145 ? 138.060 176.381 173.852 1.00 130.78 132 THR S C 1
ATOM 5565 O O . THR D 4 145 ? 137.973 175.271 174.380 1.00 130.78 132 THR S O 1
ATOM 5569 N N . SER D 4 146 ? 139.189 176.840 173.323 1.00 130.79 133 SER S N 1
ATOM 5570 C CA . SER D 4 146 ? 140.452 176.150 173.511 1.00 130.79 133 SER S CA 1
ATOM 5571 C C . SER D 4 146 ? 141.051 176.504 174.870 1.00 130.79 133 SER S C 1
ATOM 5572 O O . SER D 4 146 ? 140.598 177.422 175.559 1.00 130.79 133 SER S O 1
ATOM 5575 N N . SER D 4 147 ? 142.084 175.754 175.253 1.00 134.70 134 SER S N 1
ATOM 5576 C CA . SER D 4 147 ? 142.821 175.966 176.499 1.00 134.70 134 SER S CA 1
ATOM 5577 C C . SER D 4 147 ? 141.878 175.915 177.705 1.00 134.70 134 SER S C 1
ATOM 5578 O O . SER D 4 147 ? 141.698 176.884 178.444 1.00 134.70 134 SER S O 1
ATOM 5581 N N . VAL D 4 148 ? 141.276 174.744 177.879 1.00 136.17 135 VAL S N 1
ATOM 5582 C CA . VAL D 4 148 ? 140.342 174.512 178.976 1.00 136.17 135 VAL S CA 1
ATOM 5583 C C . VAL D 4 148 ? 141.113 174.120 180.230 1.00 136.17 135 VAL S C 1
ATOM 5584 O O . VAL D 4 148 ? 141.867 173.138 180.209 1.00 136.17 135 VAL S O 1
ATOM 5588 N N . PRO D 4 149 ? 140.965 174.848 181.332 1.00 140.40 136 PRO S N 1
ATOM 5589 C CA . PRO D 4 149 ? 141.609 174.431 182.583 1.00 140.40 136 PRO S CA 1
ATOM 5590 C C . PRO D 4 149 ? 140.721 173.502 183.394 1.00 140.40 136 PRO S C 1
ATOM 5591 O O . PRO D 4 149 ? 139.528 173.770 183.561 1.00 140.40 136 PRO S O 1
ATOM 5595 N N . VAL D 4 150 ? 141.284 172.406 183.902 1.00 140.41 137 VAL S N 1
ATOM 5596 C CA . VAL D 4 150 ? 140.524 171.426 184.665 1.00 140.41 137 VAL S CA 1
ATOM 5597 C C . VAL D 4 150 ? 141.437 170.769 185.694 1.00 140.41 137 VAL S C 1
ATOM 5598 O O . VAL D 4 150 ? 142.658 170.723 185.544 1.00 140.41 137 VAL S O 1
ATOM 5602 N N . THR D 4 151 ? 140.818 170.263 186.750 1.00 140.30 138 THR S N 1
ATOM 5603 C CA . THR D 4 151 ? 141.455 169.522 187.825 1.00 140.30 138 THR S CA 1
ATOM 5604 C C . THR D 4 151 ? 141.407 168.041 187.494 1.00 140.30 138 THR S C 1
ATOM 5605 O O . THR D 4 151 ? 140.562 167.600 186.708 1.00 140.30 138 THR S O 1
ATOM 5609 N N . PRO D 4 152 ? 142.306 167.238 188.077 1.00 137.39 139 PRO S N 1
ATOM 5610 C CA . PRO D 4 152 ? 142.272 165.788 187.832 1.00 137.39 139 PRO S CA 1
ATOM 5611 C C . PRO D 4 152 ? 141.009 165.092 188.320 1.00 137.39 139 PRO S C 1
ATOM 5612 O O . PRO D 4 152 ? 140.945 163.860 188.306 1.00 137.39 139 PRO S O 1
ATOM 5616 N N . GLY D 4 153 ? 140.014 165.849 188.781 1.00 136.90 140 GLY S N 1
ATOM 5617 C CA . GLY D 4 153 ? 138.804 165.227 189.287 1.00 136.90 140 GLY S CA 1
ATOM 5618 C C . GLY D 4 153 ? 138.018 164.434 188.260 1.00 136.90 140 GLY S C 1
ATOM 5619 O O . GLY D 4 153 ? 138.042 163.200 188.324 1.00 136.90 140 GLY S O 1
ATOM 5620 N N . GLU D 4 154 ? 137.368 165.098 187.296 1.00 131.47 141 GLU S N 1
ATOM 5621 C CA . GLU D 4 154 ? 136.543 164.401 186.310 1.00 131.47 141 GLU S CA 1
ATOM 5622 C C . GLU D 4 154 ? 135.884 165.338 185.304 1.00 131.47 141 GLU S C 1
ATOM 5623 O O . GLU D 4 154 ? 136.015 166.562 185.394 1.00 131.47 141 GLU S O 1
ATOM 5625 N N . SER D 4 155 ? 135.173 164.748 184.341 1.00 128.34 142 SER S N 1
ATOM 5626 C CA . SER D 4 155 ? 134.147 165.428 183.558 1.00 128.34 142 SER S CA 1
ATOM 5627 C C . SER D 4 155 ? 134.624 166.623 182.742 1.00 128.34 142 SER S C 1
ATOM 5628 O O . SER D 4 155 ? 134.247 167.763 183.027 1.00 128.34 142 SER S O 1
ATOM 5631 N N . VAL D 4 156 ? 135.457 166.381 181.735 1.00 121.99 143 VAL S N 1
ATOM 5632 C CA . VAL D 4 156 ? 135.722 167.353 180.687 1.00 121.99 143 VAL S CA 1
ATOM 5633 C C . VAL D 4 156 ? 134.885 166.967 179.471 1.00 121.99 143 VAL S C 1
ATOM 5634 O O . VAL D 4 156 ? 134.556 165.799 179.273 1.00 121.99 143 VAL S O 1
ATOM 5638 N N . SER D 4 157 ? 134.524 167.964 178.661 1.00 112.81 144 SER S N 1
ATOM 5639 C CA . SER D 4 157 ? 133.733 167.703 177.460 1.00 112.81 144 SER S CA 1
ATOM 5640 C C . SER D 4 157 ? 134.213 168.650 176.363 1.00 112.81 144 SER S C 1
ATOM 5641 O O . SER D 4 157 ? 133.950 169.853 176.423 1.00 112.81 144 SER S O 1
ATOM 5644 N N . ILE D 4 158 ? 134.904 168.096 175.377 1.00 104.33 145 ILE S N 1
ATOM 5645 C CA . ILE D 4 158 ? 135.415 168.872 174.256 1.00 104.33 145 ILE S CA 1
ATOM 5646 C C . ILE D 4 158 ? 134.376 168.872 173.146 1.00 104.33 145 ILE S C 1
ATOM 5647 O O . ILE D 4 158 ? 133.778 167.837 172.840 1.00 104.33 145 ILE S O 1
ATOM 5652 N N . SER D 4 159 ? 134.153 170.031 172.534 1.00 102.13 146 SER S N 1
ATOM 5653 C CA . SER D 4 159 ? 133.119 170.190 171.522 1.00 102.13 146 SER S CA 1
ATOM 5654 C C . SER D 4 159 ? 133.738 170.591 170.192 1.00 102.13 146 SER S C 1
ATOM 5655 O O . SER D 4 159 ? 134.508 171.553 170.125 1.00 102.13 146 SER S O 1
ATOM 5658 N N . CYS D 4 160 ? 133.390 169.856 169.140 1.00 102.58 147 CYS S N 1
ATOM 5659 C CA . CYS D 4 160 ? 133.823 170.134 167.778 1.00 102.58 147 CYS S CA 1
ATOM 5660 C C . CYS D 4 160 ? 132.586 170.204 166.900 1.00 102.58 147 CYS S C 1
ATOM 5661 O O . CYS D 4 160 ? 131.730 169.317 166.964 1.00 102.58 147 CYS S O 1
ATOM 5664 N N . ARG D 4 161 ? 132.483 171.257 166.093 1.00 105.48 148 ARG S N 1
ATOM 5665 C CA . ARG D 4 161 ? 131.309 171.495 165.264 1.00 105.48 148 ARG S CA 1
ATOM 5666 C C . ARG D 4 161 ? 131.722 171.639 163.809 1.00 105.48 148 ARG S C 1
ATOM 5667 O O . ARG D 4 161 ? 132.764 172.225 163.507 1.00 105.48 148 ARG S O 1
ATOM 5675 N N . SER D 4 162 ? 130.900 171.108 162.911 1.00 101.00 149 SER S N 1
ATOM 5676 C CA . SER D 4 162 ? 131.187 171.109 161.486 1.00 101.00 149 SER S CA 1
ATOM 5677 C C . SER D 4 162 ? 130.204 172.001 160.744 1.00 101.00 149 SER S C 1
ATOM 5678 O O . SER D 4 162 ? 129.242 172.520 161.311 1.00 101.00 149 SER S O 1
ATOM 5681 N N . SER D 4 163 ? 130.464 172.177 159.450 1.00 100.30 150 SER S N 1
ATOM 5682 C CA . SER D 4 163 ? 129.583 172.960 158.594 1.00 100.30 150 SER S CA 1
ATOM 5683 C C . SER D 4 163 ? 128.577 172.067 157.876 1.00 100.30 150 SER S C 1
ATOM 5684 O O . SER D 4 163 ? 127.366 172.224 158.045 1.00 100.30 150 SER S O 1
ATOM 5687 N N . LYS D 4 164 ? 129.066 171.129 157.077 1.00 98.58 151 LYS S N 1
ATOM 5688 C CA . LYS D 4 164 ? 128.208 170.163 156.413 1.00 98.58 151 LYS S CA 1
ATOM 5689 C C . LYS D 4 164 ? 128.038 168.947 157.307 1.00 98.58 151 LYS S C 1
ATOM 5690 O O . LYS D 4 164 ? 128.973 168.541 157.999 1.00 98.58 151 LYS S O 1
ATOM 5696 N N . SER D 4 165 ? 126.838 168.379 157.307 1.00 96.85 152 SER S N 1
ATOM 5697 C CA . SER D 4 165 ? 126.583 167.204 158.125 1.00 96.85 152 SER S CA 1
ATOM 5698 C C . SER D 4 165 ? 127.409 166.027 157.634 1.00 96.85 152 SER S C 1
ATOM 5699 O O . SER D 4 165 ? 127.471 165.750 156.434 1.00 96.85 152 SER S O 1
ATOM 5702 N N . LEU D 4 166 ? 128.043 165.331 158.571 1.00 87.68 153 LEU S N 1
ATOM 5703 C CA . LEU D 4 166 ? 128.909 164.208 158.251 1.00 87.68 153 LEU S CA 1
ATOM 5704 C C . LEU D 4 166 ? 128.185 162.873 158.295 1.00 87.68 153 LEU S C 1
ATOM 5705 O O . LEU D 4 166 ? 128.822 161.837 158.100 1.00 87.68 153 LEU S O 1
ATOM 5710 N N . LEU D 4 167 ? 126.882 162.867 158.545 1.00 91.44 154 LEU S N 1
ATOM 5711 C CA . LEU D 4 167 ? 126.113 161.626 158.591 1.00 91.44 154 LEU S CA 1
ATOM 5712 C C . LEU D 4 167 ? 125.788 161.227 157.162 1.00 91.44 154 LEU S C 1
ATOM 5713 O O . LEU D 4 167 ? 124.839 161.719 156.558 1.00 91.44 154 LEU S O 1
ATOM 5718 N N . HIS D 4 168 ? 126.582 160.318 156.613 1.00 92.14 155 HIS S N 1
ATOM 5719 C CA . HIS D 4 168 ? 126.346 159.870 155.254 1.00 92.14 155 HIS S CA 1
ATOM 5720 C C . HIS D 4 168 ? 125.071 159.039 155.183 1.00 92.14 155 HIS S C 1
ATOM 5721 O O . HIS D 4 168 ? 124.521 158.606 156.197 1.00 92.14 155 HIS S O 1
ATOM 5728 N N . SER D 4 169 ? 124.595 158.830 153.955 1.00 95.79 156 SER S N 1
ATOM 5729 C CA . SER D 4 169 ? 123.323 158.144 153.759 1.00 95.79 156 SER S CA 1
ATOM 5730 C C . SER D 4 169 ? 123.375 156.695 154.220 1.00 95.79 156 SER S C 1
ATOM 5731 O O . SER D 4 169 ? 122.352 156.149 154.646 1.00 95.79 156 SER S O 1
ATOM 5734 N N . ASN D 4 170 ? 124.540 156.052 154.143 1.00 93.90 157 ASN S N 1
ATOM 5735 C CA . ASN D 4 170 ? 124.615 154.649 154.531 1.00 93.90 157 ASN S CA 1
ATOM 5736 C C . ASN D 4 170 ? 124.539 154.466 156.042 1.00 93.90 157 ASN S C 1
ATOM 5737 O O . ASN D 4 170 ? 124.116 153.405 156.511 1.00 93.90 157 ASN S O 1
ATOM 5742 N N . GLY D 4 171 ? 124.939 155.470 156.816 1.00 91.53 158 GLY S N 1
ATOM 5743 C CA . GLY D 4 171 ? 124.777 155.396 158.254 1.00 91.53 158 GLY S CA 1
ATOM 5744 C C . GLY D 4 171 ? 125.973 155.854 159.060 1.00 91.53 158 GLY S C 1
ATOM 5745 O O . GLY D 4 171 ? 125.835 156.199 160.236 1.00 91.53 158 GLY S O 1
ATOM 5746 N N . ASN D 4 172 ? 127.149 155.867 158.447 1.00 87.35 159 ASN S N 1
ATOM 5747 C CA . ASN D 4 172 ? 128.364 156.238 159.152 1.00 87.35 159 ASN S CA 1
ATOM 5748 C C . ASN D 4 172 ? 128.455 157.746 159.338 1.00 87.35 159 ASN S C 1
ATOM 5749 O O . ASN D 4 172 ? 127.928 158.524 158.543 1.00 87.35 159 ASN S O 1
ATOM 5754 N N . THR D 4 173 ? 129.141 158.154 160.400 1.00 84.69 160 THR S N 1
ATOM 5755 C CA . THR D 4 173 ? 129.422 159.557 160.687 1.00 84.69 160 THR S CA 1
ATOM 5756 C C . THR D 4 173 ? 130.937 159.696 160.744 1.00 84.69 160 THR S C 1
ATOM 5757 O O . THR D 4 173 ? 131.548 159.510 161.795 1.00 84.69 160 THR S O 1
ATOM 5761 N N . TYR D 4 174 ? 131.546 160.039 159.614 1.00 81.41 161 TYR S N 1
ATOM 5762 C CA . TYR D 4 174 ? 132.998 159.996 159.478 1.00 81.41 161 TYR S CA 1
ATOM 5763 C C . TYR D 4 174 ? 133.638 161.163 160.221 1.00 81.41 161 TYR S C 1
ATOM 5764 O O . TYR D 4 174 ? 134.058 162.160 159.636 1.00 81.41 161 TYR S O 1
ATOM 5773 N N . LEU D 4 175 ? 133.748 161.022 161.536 1.00 79.31 162 LEU S N 1
ATOM 5774 C CA . LEU D 4 175 ? 134.460 161.991 162.356 1.00 79.31 162 LEU S CA 1
ATOM 5775 C C . LEU D 4 175 ? 135.444 161.276 163.269 1.00 79.31 162 LEU S C 1
ATOM 5776 O O . LEU D 4 175 ? 135.138 160.211 163.808 1.00 79.31 162 LEU S O 1
ATOM 5781 N N . TYR D 4 176 ? 136.622 161.871 163.449 1.00 75.65 163 TYR S N 1
ATOM 5782 C CA . TYR D 4 176 ? 137.707 161.263 164.201 1.00 75.65 163 TYR S CA 1
ATOM 5783 C C . TYR D 4 176 ? 138.225 162.238 165.248 1.00 75.65 163 TYR S C 1
ATOM 5784 O O . TYR D 4 176 ? 138.029 163.448 165.146 1.00 75.65 163 TYR S O 1
ATOM 5793 N N . TRP D 4 177 ? 138.894 161.692 166.261 1.00 83.27 164 TRP S N 1
ATOM 5794 C CA . TRP D 4 177 ? 139.557 162.470 167.300 1.00 83.27 164 TRP S CA 1
ATOM 5795 C C . TRP D 4 177 ? 140.995 161.995 167.453 1.00 83.27 164 TRP S C 1
ATOM 5796 O O . TRP D 4 177 ? 141.260 160.794 167.423 1.00 83.27 164 TRP S O 1
ATOM 5807 N N . PHE D 4 178 ? 141.920 162.933 167.638 1.00 78.87 165 PHE S N 1
ATOM 5808 C CA . PHE D 4 178 ? 143.318 162.609 167.881 1.00 78.87 165 PHE S CA 1
ATOM 5809 C C . PHE D 4 178 ? 143.813 163.378 169.094 1.00 78.87 165 PHE S C 1
ATOM 5810 O O . PHE D 4 178 ? 143.260 164.415 169.459 1.00 78.87 165 PHE S O 1
ATOM 5818 N N . LEU D 4 179 ? 144.871 162.863 169.719 1.00 87.72 166 LEU S N 1
ATOM 5819 C CA . LEU D 4 179 ? 145.451 163.483 170.907 1.00 87.72 166 LEU S CA 1
ATOM 5820 C C . LEU D 4 179 ? 146.964 163.467 170.794 1.00 87.72 166 LEU S C 1
ATOM 5821 O O . LEU D 4 179 ? 147.561 162.401 170.636 1.00 87.72 166 LEU S O 1
ATOM 5826 N N . GLN D 4 180 ? 147.581 164.635 170.897 1.00 92.92 167 GLN S N 1
ATOM 5827 C CA . GLN D 4 180 ? 149.031 164.774 170.840 1.00 92.92 167 GLN S CA 1
ATOM 5828 C C . GLN D 4 180 ? 149.521 165.245 172.203 1.00 92.92 167 GLN S C 1
ATOM 5829 O O . GLN D 4 180 ? 149.505 166.442 172.497 1.00 92.92 167 GLN S O 1
ATOM 5835 N N . ARG D 4 181 ? 149.969 164.299 173.026 1.00 99.58 168 ARG S N 1
ATOM 5836 C CA . ARG D 4 181 ? 150.527 164.630 174.323 1.00 99.58 168 ARG S CA 1
ATOM 5837 C C . ARG D 4 181 ? 151.793 165.463 174.141 1.00 99.58 168 ARG S C 1
ATOM 5838 O O . ARG D 4 181 ? 152.428 165.414 173.086 1.00 99.58 168 ARG S O 1
ATOM 5846 N N . PRO D 4 182 ? 152.172 166.254 175.153 1.00 103.91 169 PRO S N 1
ATOM 5847 C CA . PRO D 4 182 ? 153.324 167.153 174.993 1.00 103.91 169 PRO S CA 1
ATOM 5848 C C . PRO D 4 182 ? 154.594 166.443 174.562 1.00 103.91 169 PRO S C 1
ATOM 5849 O O . PRO D 4 182 ? 155.141 165.625 175.304 1.00 103.91 169 PRO S O 1
ATOM 5853 N N . GLY D 4 183 ? 155.073 166.758 173.364 1.00 103.16 170 GLY S N 1
ATOM 5854 C CA . GLY D 4 183 ? 156.320 166.206 172.880 1.00 103.16 170 GLY S CA 1
ATOM 5855 C C . GLY D 4 183 ? 156.228 164.852 172.220 1.00 103.16 170 GLY S C 1
ATOM 5856 O O . GLY D 4 183 ? 157.263 164.207 172.029 1.00 103.16 170 GLY S O 1
ATOM 5857 N N . GLN D 4 184 ? 155.032 164.395 171.862 1.00 99.10 171 GLN S N 1
ATOM 5858 C CA . GLN D 4 184 ? 154.901 163.100 171.209 1.00 99.10 171 GLN S CA 1
ATOM 5859 C C . GLN D 4 184 ? 154.140 163.228 169.899 1.00 99.10 171 GLN S C 1
ATOM 5860 O O . GLN D 4 184 ? 153.856 164.338 169.444 1.00 99.10 171 GLN S O 1
ATOM 5866 N N . SER D 4 185 ? 153.829 162.153 169.311 1.00 89.43 172 SER S N 1
ATOM 5867 C CA . SER D 4 185 ? 153.082 162.214 168.072 1.00 89.43 172 SER S CA 1
ATOM 5868 C C . SER D 4 185 ? 151.632 161.818 168.310 1.00 89.43 172 SER S C 1
ATOM 5869 O O . SER D 4 185 ? 151.337 161.058 169.234 1.00 89.43 172 SER S O 1
ATOM 5872 N N . PRO D 4 186 ? 150.706 162.318 167.495 1.00 82.09 173 PRO S N 1
ATOM 5873 C CA . PRO D 4 186 ? 149.286 162.064 167.747 1.00 82.09 173 PRO S CA 1
ATOM 5874 C C . PRO D 4 186 ? 148.949 160.585 167.653 1.00 82.09 173 PRO S C 1
ATOM 5875 O O . PRO D 4 186 ? 149.647 159.797 167.016 1.00 82.09 173 PRO S O 1
ATOM 5879 N N . GLN D 4 187 ? 147.867 160.208 168.326 1.00 81.76 174 GLN S N 1
ATOM 5880 C CA . GLN D 4 187 ? 147.394 158.836 168.289 1.00 81.76 174 GLN S CA 1
ATOM 5881 C C . GLN D 4 187 ? 145.879 158.843 168.215 1.00 81.76 174 GLN S C 1
ATOM 5882 O O . GLN D 4 187 ? 145.229 159.759 168.717 1.00 81.76 174 GLN S O 1
ATOM 5888 N N . LEU D 4 188 ? 145.324 157.818 167.582 1.00 73.84 175 LEU S N 1
ATOM 5889 C CA . LEU D 4 188 ? 143.881 157.731 167.418 1.00 73.84 175 LEU S CA 1
ATOM 5890 C C . LEU D 4 188 ? 143.197 157.471 168.752 1.00 73.84 175 LEU S C 1
ATOM 5891 O O . LEU D 4 188 ? 143.702 156.722 169.587 1.00 73.84 175 LEU S O 1
ATOM 5896 N N . LEU D 4 189 ? 142.046 158.106 168.958 1.00 79.80 176 LEU S N 1
ATOM 5897 C CA . LEU D 4 189 ? 141.182 157.790 170.089 1.00 79.80 176 LEU S CA 1
ATOM 5898 C C . LEU D 4 189 ? 139.813 157.289 169.668 1.00 79.80 176 LEU S C 1
ATOM 5899 O O . LEU D 4 189 ? 139.389 156.220 170.115 1.00 79.80 176 LEU S O 1
ATOM 5904 N N . ILE D 4 190 ? 139.102 158.029 168.824 1.00 77.79 177 ILE S N 1
ATOM 5905 C CA . ILE D 4 190 ? 137.723 157.710 168.482 1.00 77.79 177 ILE S CA 1
ATOM 5906 C C . ILE D 4 190 ? 137.577 157.809 166.974 1.00 77.79 177 ILE S C 1
ATOM 5907 O O . ILE D 4 190 ? 137.856 158.862 166.397 1.00 77.79 177 ILE S O 1
ATOM 5912 N N . TYR D 4 191 ? 137.128 156.736 166.334 1.00 75.13 178 TYR S N 1
ATOM 5913 C CA . TYR D 4 191 ? 136.885 156.760 164.900 1.00 75.13 178 TYR S CA 1
ATOM 5914 C C . TYR D 4 191 ? 135.409 156.532 164.611 1.00 75.13 178 TYR S C 1
ATOM 5915 O O . TYR D 4 191 ? 134.763 155.698 165.249 1.00 75.13 178 TYR S O 1
ATOM 5924 N N . ARG D 4 192 ? 134.885 157.299 163.653 1.00 76.50 179 ARG S N 1
ATOM 5925 C CA . ARG D 4 192 ? 133.469 157.287 163.281 1.00 76.50 179 ARG S CA 1
ATOM 5926 C C . ARG D 4 192 ? 132.573 157.664 164.456 1.00 76.50 179 ARG S C 1
ATOM 5927 O O . ARG D 4 192 ? 131.464 157.155 164.603 1.00 76.50 179 ARG S O 1
ATOM 5935 N N . MET D 4 193 ? 133.084 158.542 165.315 1.00 85.94 180 MET S N 1
ATOM 5936 C CA . MET D 4 193 ? 132.307 159.322 166.271 1.00 85.94 180 MET S CA 1
ATOM 5937 C C . MET D 4 193 ? 131.789 158.506 167.450 1.00 85.94 180 MET S C 1
ATOM 5938 O O . MET D 4 193 ? 131.372 159.075 168.462 1.00 85.94 180 MET S O 1
ATOM 5943 N N . SER D 4 194 ? 131.872 157.183 167.380 1.00 81.45 181 SER S N 1
ATOM 5944 C CA . SER D 4 194 ? 131.461 156.381 168.523 1.00 81.45 181 SER S CA 1
ATOM 5945 C C . SER D 4 194 ? 132.357 155.192 168.814 1.00 81.45 181 SER S C 1
ATOM 5946 O O . SER D 4 194 ? 132.244 154.624 169.902 1.00 81.45 181 SER S O 1
ATOM 5949 N N . ASN D 4 195 ? 133.232 154.793 167.900 1.00 80.16 182 ASN S N 1
ATOM 5950 C CA . ASN D 4 195 ? 134.059 153.613 168.087 1.00 80.16 182 ASN S CA 1
ATOM 5951 C C . ASN D 4 195 ? 135.393 154.001 168.702 1.00 80.16 182 ASN S C 1
ATOM 5952 O O . ASN D 4 195 ? 136.014 154.987 168.300 1.00 80.16 182 ASN S O 1
ATOM 5957 N N . LEU D 4 196 ? 135.831 153.208 169.671 1.00 85.56 183 LEU S N 1
ATOM 5958 C CA . LEU D 4 196 ? 136.990 153.518 170.493 1.00 85.56 183 LEU S CA 1
ATOM 5959 C C . LEU D 4 196 ? 138.191 152.729 169.990 1.00 85.56 183 LEU S C 1
ATOM 5960 O O . LEU D 4 196 ? 138.156 151.496 169.964 1.00 85.56 183 LEU S O 1
ATOM 5965 N N . ALA D 4 197 ? 139.250 153.436 169.606 1.00 88.47 184 ALA S N 1
ATOM 5966 C CA . ALA D 4 197 ? 140.421 152.791 169.028 1.00 88.47 184 ALA S CA 1
ATOM 5967 C C . ALA D 4 197 ? 141.132 151.926 170.058 1.00 88.47 184 ALA S C 1
ATOM 5968 O O . ALA D 4 197 ? 141.128 152.216 171.254 1.00 88.47 184 ALA S O 1
ATOM 5970 N N . SER D 4 198 ? 141.756 150.855 169.576 1.00 97.00 185 SER S N 1
ATOM 5971 C CA . SER D 4 198 ? 142.376 149.880 170.461 1.00 97.00 185 SER S CA 1
ATOM 5972 C C . SER D 4 198 ? 143.566 150.483 171.195 1.00 97.00 185 SER S C 1
ATOM 5973 O O . SER D 4 198 ? 144.285 151.334 170.671 1.00 97.00 185 SER S O 1
ATOM 5976 N N . GLY D 4 199 ? 143.774 150.020 172.423 1.00 100.50 186 GLY S N 1
ATOM 5977 C CA . GLY D 4 199 ? 144.822 150.542 173.268 1.00 100.50 186 GLY S CA 1
ATOM 5978 C C . GLY D 4 199 ? 144.447 151.783 174.041 1.00 100.50 186 GLY S C 1
ATOM 5979 O O . GLY D 4 199 ? 145.281 152.302 174.792 1.00 100.50 186 GLY S O 1
ATOM 5980 N N . VAL D 4 200 ? 143.229 152.273 173.881 1.00 100.22 187 VAL S N 1
ATOM 5981 C CA . VAL D 4 200 ? 142.761 153.482 174.551 1.00 100.22 187 VAL S CA 1
ATOM 5982 C C . VAL D 4 200 ? 141.880 153.065 175.722 1.00 100.22 187 VAL S C 1
ATOM 5983 O O . VAL D 4 200 ? 140.948 152.275 175.524 1.00 100.22 187 VAL S O 1
ATOM 5987 N N . PRO D 4 201 ? 142.144 153.544 176.936 1.00 108.74 188 PRO S N 1
ATOM 5988 C CA . PRO D 4 201 ? 141.309 153.160 178.076 1.00 108.74 188 PRO S CA 1
ATOM 5989 C C . PRO D 4 201 ? 139.877 153.632 177.892 1.00 108.74 188 PRO S C 1
ATOM 5990 O O . PRO D 4 201 ? 139.614 154.649 177.251 1.00 108.74 188 PRO S O 1
ATOM 5994 N N . ASP D 4 202 ? 138.947 152.880 178.477 1.00 117.77 189 ASP S N 1
ATOM 5995 C CA . ASP D 4 202 ? 137.522 153.101 178.253 1.00 117.77 189 ASP S CA 1
ATOM 5996 C C . ASP D 4 202 ? 137.003 154.407 178.838 1.00 117.77 189 ASP S C 1
ATOM 5997 O O . ASP D 4 202 ? 135.794 154.649 178.764 1.00 117.77 189 ASP S O 1
ATOM 6002 N N . ARG D 4 203 ? 137.863 155.240 179.426 1.00 119.78 190 ARG S N 1
ATOM 6003 C CA . ARG D 4 203 ? 137.403 156.519 179.955 1.00 119.78 190 ARG S CA 1
ATOM 6004 C C . ARG D 4 203 ? 136.854 157.408 178.850 1.00 119.78 190 ARG S C 1
ATOM 6005 O O . ARG D 4 203 ? 135.822 158.065 179.025 1.00 119.78 190 ARG S O 1
ATOM 6013 N N . PHE D 4 204 ? 137.533 157.446 177.709 1.00 109.04 191 PHE S N 1
ATOM 6014 C CA . PHE D 4 204 ? 137.130 158.323 176.621 1.00 109.04 191 PHE S CA 1
ATOM 6015 C C . PHE D 4 204 ? 135.872 157.795 175.951 1.00 109.04 191 PHE S C 1
ATOM 6016 O O . PHE D 4 204 ? 135.753 156.597 175.690 1.00 109.04 191 PHE S O 1
ATOM 6024 N N . SER D 4 205 ? 134.930 158.690 175.676 1.00 105.62 192 SER S N 1
ATOM 6025 C CA . SER D 4 205 ? 133.709 158.328 174.976 1.00 105.62 192 SER S CA 1
ATOM 6026 C C . SER D 4 205 ? 133.317 159.460 174.044 1.00 105.62 192 SER S C 1
ATOM 6027 O O . SER D 4 205 ? 133.450 160.635 174.392 1.00 105.62 192 SER S O 1
ATOM 6030 N N . GLY D 4 206 ? 132.834 159.100 172.865 1.00 98.75 193 GLY S N 1
ATOM 6031 C CA . GLY D 4 206 ? 132.403 160.080 171.893 1.00 98.75 193 GLY S CA 1
ATOM 6032 C C . GLY D 4 206 ? 130.967 159.836 171.490 1.00 98.75 193 GLY S C 1
ATOM 6033 O O . GLY D 4 206 ? 130.499 158.701 171.433 1.00 98.75 193 GLY S O 1
ATOM 6034 N N . SER D 4 207 ? 130.269 160.929 171.205 1.00 101.32 194 SER S N 1
ATOM 6035 C CA . SER D 4 207 ? 128.858 160.864 170.859 1.00 101.32 194 SER S CA 1
ATOM 6036 C C . SER D 4 207 ? 128.479 162.147 170.137 1.00 101.32 194 SER S C 1
ATOM 6037 O O . SER D 4 207 ? 129.291 163.063 169.988 1.00 101.32 194 SER S O 1
ATOM 6040 N N . GLY D 4 208 ? 127.231 162.204 169.686 1.00 100.04 195 GLY S N 1
ATOM 6041 C CA . GLY D 4 208 ? 126.725 163.386 169.021 1.00 100.04 195 GLY S CA 1
ATOM 6042 C C . GLY D 4 208 ? 125.826 163.069 167.848 1.00 100.04 195 GLY S C 1
ATOM 6043 O O . GLY D 4 208 ? 125.564 161.901 167.551 1.00 100.04 195 GLY S O 1
ATOM 6044 N N . SER D 4 209 ? 125.343 164.109 167.173 1.00 103.16 196 SER S N 1
ATOM 6045 C CA . SER D 4 209 ? 124.529 163.948 165.977 1.00 103.16 196 SER S CA 1
ATOM 6046 C C . SER D 4 209 ? 125.154 164.746 164.846 1.00 103.16 196 SER S C 1
ATOM 6047 O O . SER D 4 209 ? 126.283 165.222 164.980 1.00 103.16 196 SER S O 1
ATOM 6050 N N . GLY D 4 210 ? 124.446 164.896 163.734 1.00 103.08 197 GLY S N 1
ATOM 6051 C CA . GLY D 4 210 ? 124.976 165.663 162.627 1.00 103.08 197 GLY S CA 1
ATOM 6052 C C . GLY D 4 210 ? 125.367 167.070 163.028 1.00 103.08 197 GLY S C 1
ATOM 6053 O O . GLY D 4 210 ? 124.597 167.767 163.693 1.00 103.08 197 GLY S O 1
ATOM 6054 N N . THR D 4 211 ? 126.576 167.483 162.649 1.00 106.40 198 THR S N 1
ATOM 6055 C CA . THR D 4 211 ? 127.107 168.823 162.902 1.00 106.40 198 THR S CA 1
ATOM 6056 C C . THR D 4 211 ? 127.206 169.158 164.388 1.00 106.40 198 THR S C 1
ATOM 6057 O O . THR D 4 211 ? 127.293 170.332 164.751 1.00 106.40 198 THR S O 1
ATOM 6061 N N . ALA D 4 212 ? 127.206 168.161 165.268 1.00 101.11 199 ALA S N 1
ATOM 6062 C CA . ALA D 4 212 ? 127.291 168.424 166.703 1.00 101.11 199 ALA S CA 1
ATOM 6063 C C . ALA D 4 212 ? 127.884 167.199 167.381 1.00 101.11 199 ALA S C 1
ATOM 6064 O O . ALA D 4 212 ? 127.233 166.154 167.450 1.00 101.11 199 ALA S O 1
ATOM 6066 N N . PHE D 4 213 ? 129.107 167.330 167.886 1.00 97.95 200 PHE S N 1
ATOM 6067 C CA . PHE D 4 213 ? 129.811 166.214 168.493 1.00 97.95 200 PHE S CA 1
ATOM 6068 C C . PHE D 4 213 ? 130.490 166.686 169.764 1.00 97.95 200 PHE S C 1
ATOM 6069 O O . PHE D 4 213 ? 130.779 167.871 169.934 1.00 97.95 200 PHE S O 1
ATOM 6077 N N . THR D 4 214 ? 130.746 165.743 170.665 1.00 100.26 201 THR S N 1
ATOM 6078 C CA . THR D 4 214 ? 131.304 166.096 171.964 1.00 100.26 201 THR S CA 1
ATOM 6079 C C . THR D 4 214 ? 132.047 164.896 172.529 1.00 100.26 201 THR S C 1
ATOM 6080 O O . THR D 4 214 ? 131.418 163.912 172.927 1.00 100.26 201 THR S O 1
ATOM 6084 N N . LEU D 4 215 ? 133.372 164.977 172.554 1.00 101.68 202 LEU S N 1
ATOM 6085 C CA . LEU D 4 215 ? 134.163 163.991 173.272 1.00 101.68 202 LEU S CA 1
ATOM 6086 C C . LEU D 4 215 ? 133.993 164.193 174.769 1.00 101.68 202 LEU S C 1
ATOM 6087 O O . LEU D 4 215 ? 134.059 165.317 175.270 1.00 101.68 202 LEU S O 1
ATOM 6092 N N . THR D 4 216 ? 133.767 163.101 175.488 1.00 109.69 203 THR S N 1
ATOM 6093 C CA . THR D 4 216 ? 133.536 163.158 176.927 1.00 109.69 203 THR S CA 1
ATOM 6094 C C . THR D 4 216 ? 134.617 162.350 177.624 1.00 109.69 203 THR S C 1
ATOM 6095 O O . THR D 4 216 ? 134.813 161.171 177.316 1.00 109.69 203 THR S O 1
ATOM 6099 N N . ILE D 4 217 ? 135.309 162.981 178.564 1.00 118.12 204 ILE S N 1
ATOM 6100 C CA . ILE D 4 217 ? 136.333 162.327 179.365 1.00 118.12 204 ILE S CA 1
ATOM 6101 C C . ILE D 4 217 ? 135.840 162.262 180.801 1.00 118.12 204 ILE S C 1
ATOM 6102 O O . ILE D 4 217 ? 135.447 163.284 181.377 1.00 118.12 204 ILE S O 1
ATOM 6107 N N . SER D 4 218 ? 135.850 161.067 181.376 1.00 127.47 205 SER S N 1
ATOM 6108 C CA . SER D 4 218 ? 135.466 160.864 182.761 1.00 127.47 205 SER S CA 1
ATOM 6109 C C . SER D 4 218 ? 136.639 160.273 183.527 1.00 127.47 205 SER S C 1
ATOM 6110 O O . SER D 4 218 ? 137.456 159.534 182.973 1.00 127.47 205 SER S O 1
ATOM 6113 N N . ARG D 4 219 ? 136.714 160.613 184.812 1.00 132.37 206 ARG S N 1
ATOM 6114 C CA . ARG D 4 219 ? 137.790 160.151 185.687 1.00 132.37 206 ARG S CA 1
ATOM 6115 C C . ARG D 4 219 ? 139.154 160.519 185.109 1.00 132.37 206 ARG S C 1
ATOM 6116 O O . ARG D 4 219 ? 140.045 159.680 184.964 1.00 132.37 206 ARG S O 1
ATOM 6124 N N . LEU D 4 220 ? 139.305 161.794 184.770 1.00 130.06 207 LEU S N 1
ATOM 6125 C CA . LEU D 4 220 ? 140.531 162.280 184.152 1.00 130.06 207 LEU S CA 1
ATOM 6126 C C . LEU D 4 220 ? 141.723 162.051 185.069 1.00 130.06 207 LEU S C 1
ATOM 6127 O O . LEU D 4 220 ? 141.618 162.210 186.288 1.00 130.06 207 LEU S O 1
ATOM 6132 N N . GLU D 4 221 ? 142.853 161.666 184.486 1.00 129.68 208 GLU S N 1
ATOM 6133 C CA . GLU D 4 221 ? 144.107 161.540 185.216 1.00 129.68 208 GLU S CA 1
ATOM 6134 C C . GLU D 4 221 ? 145.193 162.359 184.523 1.00 129.68 208 GLU S C 1
ATOM 6135 O O . GLU D 4 221 ? 144.954 163.034 183.522 1.00 129.68 208 GLU S O 1
ATOM 6141 N N . ALA D 4 222 ? 146.408 162.275 185.068 1.00 127.01 209 ALA S N 1
ATOM 6142 C CA . ALA D 4 222 ? 147.474 163.187 184.665 1.00 127.01 209 ALA S CA 1
ATOM 6143 C C . ALA D 4 222 ? 147.862 163.004 183.204 1.00 127.01 209 ALA S C 1
ATOM 6144 O O . ALA D 4 222 ? 148.154 163.984 182.511 1.00 127.01 209 ALA S O 1
ATOM 6146 N N . GLU D 4 223 ? 147.870 161.764 182.714 1.00 125.07 210 GLU S N 1
ATOM 6147 C CA . GLU D 4 223 ? 148.404 161.487 181.385 1.00 125.07 210 GLU S CA 1
ATOM 6148 C C . GLU D 4 223 ? 147.576 162.093 180.262 1.00 125.07 210 GLU S C 1
ATOM 6149 O O . GLU D 4 223 ? 148.039 162.106 179.117 1.00 125.07 210 GLU S O 1
ATOM 6155 N N . ASP D 4 224 ? 146.374 162.588 180.550 1.00 121.49 211 ASP S N 1
ATOM 6156 C CA . ASP D 4 224 ? 145.479 163.069 179.507 1.00 121.49 211 ASP S CA 1
ATOM 6157 C C . ASP D 4 224 ? 145.796 164.480 179.036 1.00 121.49 211 ASP S C 1
ATOM 6158 O O . ASP D 4 224 ? 145.230 164.913 178.030 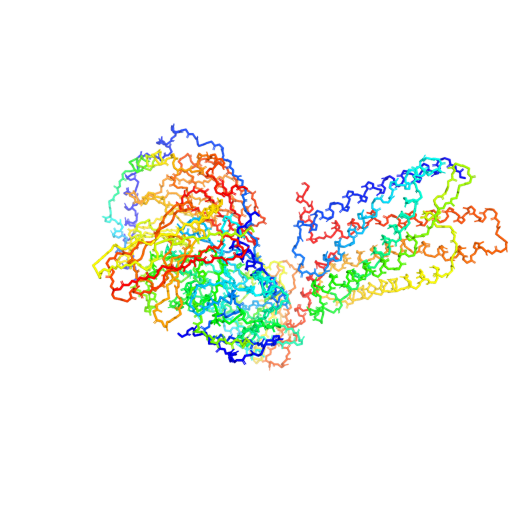1.00 121.49 211 ASP S O 1
ATOM 6163 N N . VAL D 4 225 ? 146.675 165.206 179.727 1.00 118.75 212 VAL S N 1
ATOM 6164 C CA . VAL D 4 225 ? 146.927 166.594 179.364 1.00 118.75 212 VAL S CA 1
ATOM 6165 C C . VAL D 4 225 ? 147.558 166.654 177.981 1.00 118.75 212 VAL S C 1
ATOM 6166 O O . VAL D 4 225 ? 148.489 165.903 177.667 1.00 118.75 212 VAL S O 1
ATOM 6170 N N . GLY D 4 226 ? 147.038 167.541 177.138 1.00 110.69 213 GLY S N 1
ATOM 6171 C CA . GLY D 4 226 ? 147.526 167.640 175.771 1.00 110.69 213 GLY S CA 1
ATOM 6172 C C . GLY D 4 226 ? 146.600 168.475 174.916 1.00 110.69 213 GLY S C 1
ATOM 6173 O O . GLY D 4 226 ? 145.919 169.377 175.411 1.00 110.69 213 GLY S O 1
ATOM 6174 N N . VAL D 4 227 ? 146.588 168.163 173.622 1.00 100.97 214 VAL S N 1
ATOM 6175 C CA . VAL D 4 227 ? 145.786 168.876 172.636 1.00 100.97 214 VAL S CA 1
ATOM 6176 C C . VAL D 4 227 ? 144.901 167.872 171.913 1.00 100.97 214 VAL S C 1
ATOM 6177 O O . VAL D 4 227 ? 145.350 166.775 171.569 1.00 100.97 214 VAL S O 1
ATOM 6181 N N . TYR D 4 228 ? 143.644 168.240 171.686 1.00 98.90 215 TYR S N 1
ATOM 6182 C CA . TYR D 4 228 ? 142.666 167.357 171.063 1.00 98.90 215 TYR S CA 1
ATOM 6183 C C . TYR D 4 228 ? 142.281 167.909 169.700 1.00 98.90 215 TYR S C 1
ATOM 6184 O O . TYR D 4 228 ? 141.861 169.065 169.593 1.00 98.90 215 TYR S O 1
ATOM 6193 N N . TYR D 4 229 ? 142.408 167.080 168.670 1.00 89.82 216 TYR S N 1
ATOM 6194 C CA . TYR D 4 229 ? 142.109 167.464 167.300 1.00 89.82 216 TYR S CA 1
ATOM 6195 C C . TYR D 4 229 ? 140.957 166.629 166.767 1.00 89.82 216 TYR S C 1
ATOM 6196 O O . TYR D 4 229 ? 140.908 165.419 166.991 1.00 89.82 216 TYR S O 1
ATOM 6205 N N . CYS D 4 230 ? 140.032 167.276 166.066 1.00 91.41 217 CYS S N 1
ATOM 6206 C CA . CYS D 4 230 ? 138.913 166.601 165.424 1.00 91.41 217 CYS S CA 1
ATOM 6207 C C . CYS D 4 230 ? 139.075 166.717 163.920 1.00 91.41 217 CYS S C 1
ATOM 6208 O O . CYS D 4 230 ? 139.400 167.791 163.407 1.00 91.41 217 CYS S O 1
ATOM 6211 N N . MET D 4 231 ? 138.856 165.612 163.225 1.00 81.65 218 MET S N 1
ATOM 6212 C CA . MET D 4 231 ? 139.085 165.513 161.796 1.00 81.65 218 MET S CA 1
ATOM 6213 C C . MET D 4 231 ? 137.903 164.816 161.147 1.00 81.65 218 MET S C 1
ATOM 6214 O O . MET D 4 231 ? 137.283 163.936 161.745 1.00 81.65 218 MET S O 1
ATOM 6219 N N . GLN D 4 232 ? 137.592 165.214 159.922 1.00 82.28 219 GLN S N 1
ATOM 6220 C CA . GLN D 4 232 ? 136.512 164.609 159.164 1.00 82.28 219 GLN S CA 1
ATOM 6221 C C . GLN D 4 232 ? 137.084 163.777 158.031 1.00 82.28 219 GLN S C 1
ATOM 6222 O O . GLN D 4 232 ? 138.143 164.090 157.487 1.00 82.28 219 GLN S O 1
ATOM 6228 N N . HIS D 4 233 ? 136.380 162.708 157.675 1.00 80.26 220 HIS S N 1
ATOM 6229 C CA . HIS D 4 233 ? 136.803 161.875 156.558 1.00 80.26 220 HIS S CA 1
ATOM 6230 C C . HIS D 4 233 ? 135.660 161.638 155.584 1.00 80.26 220 HIS S C 1
ATOM 6231 O O . HIS D 4 233 ? 135.598 160.593 154.936 1.00 80.26 220 HIS S O 1
ATOM 6238 N N . LEU D 4 234 ? 134.745 162.598 155.464 1.00 82.51 221 LEU S N 1
ATOM 6239 C CA . LEU D 4 234 ? 133.659 162.441 154.506 1.00 82.51 221 LEU S CA 1
ATOM 6240 C C . LEU D 4 234 ? 134.161 162.593 153.079 1.00 82.51 221 LEU S C 1
ATOM 6241 O O . LEU D 4 234 ? 133.794 161.809 152.199 1.00 82.51 221 LEU S O 1
ATOM 6246 N N . GLU D 4 235 ? 135.008 163.586 152.832 1.00 85.35 222 GLU S N 1
ATOM 6247 C CA . GLU D 4 235 ? 135.424 163.921 151.481 1.00 85.35 222 GLU S CA 1
ATOM 6248 C C . GLU D 4 235 ? 136.846 164.451 151.514 1.00 85.35 222 GLU S C 1
ATOM 6249 O O . GLU D 4 235 ? 137.267 165.068 152.493 1.00 85.35 222 GLU S O 1
ATOM 6255 N N . TYR D 4 236 ? 137.594 164.285 150.439 1.00 75.81 223 TYR S N 1
ATOM 6256 C CA . TYR D 4 236 ? 138.909 164.894 150.399 1.00 75.81 223 TYR S CA 1
ATOM 6257 C C . TYR D 4 236 ? 138.674 166.284 149.865 1.00 75.81 223 TYR S C 1
ATOM 6258 O O . TYR D 4 236 ? 137.803 166.458 149.018 1.00 75.81 223 TYR S O 1
ATOM 6267 N N . PRO D 4 237 ? 139.426 167.287 150.349 1.00 77.81 224 PRO S N 1
ATOM 6268 C CA . PRO D 4 237 ? 140.538 167.100 151.274 1.00 77.81 224 PRO S CA 1
ATOM 6269 C C . PRO D 4 237 ? 140.110 167.009 152.729 1.00 77.81 224 PRO S C 1
ATOM 6270 O O . PRO D 4 237 ? 139.254 167.758 153.182 1.00 77.81 224 PRO S O 1
ATOM 6274 N N . LEU D 4 238 ? 140.724 166.078 153.445 1.00 76.40 225 LEU S N 1
ATOM 6275 C CA . LEU D 4 238 ? 140.528 165.966 154.880 1.00 76.40 225 LEU S CA 1
ATOM 6276 C C . LEU D 4 238 ? 140.979 167.248 155.559 1.00 76.40 225 LEU S C 1
ATOM 6277 O O . LEU D 4 238 ? 142.037 167.793 155.245 1.00 76.40 225 LEU S O 1
ATOM 6282 N N . THR D 4 239 ? 140.179 167.735 156.497 1.00 80.72 226 THR S N 1
ATOM 6283 C CA . THR D 4 239 ? 140.465 169.005 157.145 1.00 80.72 226 THR S CA 1
ATOM 6284 C C . THR D 4 239 ? 140.377 168.840 158.651 1.00 80.72 226 THR S C 1
ATOM 6285 O O . THR D 4 239 ? 139.419 168.252 159.159 1.00 80.72 226 THR S O 1
ATOM 6289 N N . PHE D 4 240 ? 141.373 169.361 159.359 1.00 80.72 227 PHE S N 1
ATOM 6290 C CA . PHE D 4 240 ? 141.433 169.242 160.803 1.00 80.72 227 PHE S CA 1
ATOM 6291 C C . PHE D 4 240 ? 140.762 170.437 161.468 1.00 80.72 227 PHE S C 1
ATOM 6292 O O . PHE D 4 240 ? 140.250 171.346 160.814 1.00 80.72 227 PHE S O 1
ATOM 6300 N N . GLY D 4 241 ? 140.764 170.429 162.799 1.00 93.08 228 GLY S N 1
ATOM 6301 C CA . GLY D 4 241 ? 140.315 171.547 163.590 1.00 93.08 228 GLY S CA 1
ATOM 6302 C C . GLY D 4 241 ? 141.489 172.350 164.128 1.00 93.08 228 GLY S C 1
ATOM 6303 O O . GLY D 4 241 ? 142.653 172.089 163.840 1.00 93.08 228 GLY S O 1
ATOM 6304 N N . ALA D 4 242 ? 141.148 173.353 164.929 1.00 100.25 229 ALA S N 1
ATOM 6305 C CA . ALA D 4 242 ? 142.160 174.249 165.465 1.00 100.25 229 ALA S CA 1
ATOM 6306 C C . ALA D 4 242 ? 142.863 173.685 166.688 1.00 100.25 229 ALA S C 1
ATOM 6307 O O . ALA D 4 242 ? 143.913 174.207 167.075 1.00 100.25 229 ALA S O 1
ATOM 6309 N N . GLY D 4 243 ? 142.322 172.648 167.299 1.00 105.92 230 GLY S N 1
ATOM 6310 C CA . GLY D 4 243 ? 142.927 172.154 168.524 1.00 105.92 230 GLY S CA 1
ATOM 6311 C C . GLY D 4 243 ? 142.292 172.762 169.755 1.00 105.92 230 GLY S C 1
ATOM 6312 O O . GLY D 4 243 ? 141.826 173.899 169.757 1.00 105.92 230 GLY S O 1
ATOM 6313 N N . THR D 4 244 ? 142.263 171.978 170.828 1.00 111.81 231 THR S N 1
ATOM 6314 C CA . THR D 4 244 ? 141.743 172.429 172.116 1.00 111.81 231 THR S CA 1
ATOM 6315 C C . THR D 4 244 ? 142.668 171.897 173.202 1.00 111.81 231 THR S C 1
ATOM 6316 O O . THR D 4 244 ? 142.485 170.780 173.691 1.00 111.81 231 THR S O 1
ATOM 6320 N N . LYS D 4 245 ? 143.661 172.696 173.572 1.00 120.25 232 LYS S N 1
ATOM 6321 C CA . LYS D 4 245 ? 144.633 172.271 174.565 1.00 120.25 232 LYS S CA 1
ATOM 6322 C C . LYS D 4 245 ? 143.969 172.116 175.927 1.00 120.25 232 LYS S C 1
ATOM 6323 O O . LYS D 4 245 ? 143.044 172.849 176.280 1.00 120.25 232 LYS S O 1
ATOM 6329 N N . LEU D 4 246 ? 144.435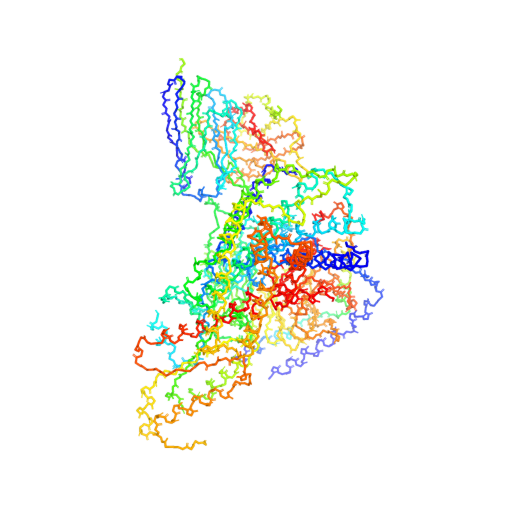 171.132 176.687 1.00 123.70 233 LEU S N 1
ATOM 6330 C CA . LEU D 4 246 ? 143.918 170.852 178.017 1.00 123.70 233 LEU S CA 1
ATOM 6331 C C . LEU D 4 246 ? 145.035 171.095 179.021 1.00 123.70 233 LEU S C 1
ATOM 6332 O O . LEU D 4 246 ? 146.169 170.658 178.807 1.00 123.70 233 LEU S O 1
ATOM 6337 N N . GLU D 4 247 ? 144.717 171.794 180.104 1.00 135.63 234 GLU S N 1
ATOM 6338 C CA . GLU D 4 247 ? 145.713 172.268 181.052 1.00 135.63 234 GLU S CA 1
ATOM 6339 C C . GLU D 4 247 ? 145.490 171.674 182.436 1.00 135.63 234 GLU S C 1
ATOM 6340 O O . GLU D 4 247 ? 144.449 171.085 182.734 1.00 135.63 234 GLU S O 1
ATOM 6346 N N . LEU D 4 248 ? 146.504 171.849 183.280 1.00 137.27 235 LEU S N 1
ATOM 6347 C CA . LEU D 4 248 ? 146.483 171.406 184.670 1.00 137.27 235 LEU S CA 1
ATOM 6348 C C . LEU D 4 248 ? 146.195 169.914 184.787 1.00 137.27 235 LEU S C 1
ATOM 6349 O O . LEU D 4 248 ? 147.038 169.148 185.251 1.00 137.27 235 LEU S O 1
ATOM 6354 N N . GLU E 5 5 ? 120.765 146.086 83.636 1.00 180.75 54 GLU A N 1
ATOM 6355 C CA . GLU E 5 5 ? 120.215 145.221 84.673 1.00 180.75 54 GLU A CA 1
ATOM 6356 C C . GLU E 5 5 ? 118.708 145.054 84.502 1.00 180.75 54 GLU A C 1
ATOM 6357 O O . GLU E 5 5 ? 118.097 145.690 83.644 1.00 180.75 54 GLU A O 1
ATOM 6363 N N . THR E 5 6 ? 118.116 144.195 85.325 1.00 180.27 55 THR A N 1
ATOM 6364 C CA . THR E 5 6 ? 116.692 143.907 85.276 1.00 180.27 55 THR A CA 1
ATOM 6365 C C . THR E 5 6 ? 116.122 143.957 86.685 1.00 180.27 55 THR A C 1
ATOM 6366 O O . THR E 5 6 ? 116.830 143.661 87.655 1.00 180.27 55 THR A O 1
ATOM 6370 N N . PRO E 5 7 ? 114.854 144.352 86.830 1.00 180.52 56 PRO A N 1
ATOM 6371 C CA . PRO E 5 7 ? 114.263 144.413 88.178 1.00 180.52 56 PRO A CA 1
ATOM 6372 C C . PRO E 5 7 ? 114.231 143.079 88.906 1.00 180.52 56 PRO A C 1
ATOM 6373 O O . PRO E 5 7 ? 114.423 143.054 90.126 1.00 180.52 56 PRO A O 1
ATOM 6377 N N . LEU E 5 8 ? 113.990 141.971 88.203 1.00 178.71 57 LEU A N 1
ATOM 6378 C CA . LEU E 5 8 ? 113.806 140.689 88.882 1.00 178.71 57 LEU A CA 1
ATOM 6379 C C . LEU E 5 8 ? 115.095 140.223 89.550 1.00 178.71 57 LEU A C 1
ATOM 6380 O O . LEU E 5 8 ? 115.083 139.763 90.698 1.00 178.71 57 LEU A O 1
ATOM 6385 N N . GLU E 5 9 ? 116.217 140.330 88.841 1.00 175.58 58 GLU A N 1
ATOM 6386 C CA . GLU E 5 9 ? 117.504 139.977 89.428 1.00 175.58 58 GLU A CA 1
ATOM 6387 C C . GLU E 5 9 ? 117.821 140.875 90.617 1.00 175.58 58 GLU A C 1
ATOM 6388 O O . GLU E 5 9 ? 118.360 140.419 91.636 1.00 175.58 58 GLU A O 1
ATOM 6394 N N . ASN E 5 10 ? 117.480 142.159 90.504 1.00 174.24 59 ASN A N 1
ATOM 6395 C CA . ASN E 5 10 ? 117.690 143.085 91.608 1.00 174.24 59 ASN A CA 1
ATOM 6396 C C . ASN E 5 10 ? 116.864 142.676 92.822 1.00 174.24 59 ASN A C 1
ATOM 6397 O O . ASN E 5 10 ? 117.340 142.744 93.960 1.00 174.24 59 ASN A O 1
ATOM 6402 N N . MET E 5 11 ? 115.622 142.245 92.596 1.00 174.41 60 MET A N 1
ATOM 6403 C CA . MET E 5 11 ? 114.789 141.766 93.695 1.00 174.41 60 MET A CA 1
ATOM 6404 C C . MET E 5 11 ? 115.364 140.497 94.310 1.00 174.41 60 MET A C 1
ATOM 6405 O O . MET E 5 11 ? 115.271 140.296 95.525 1.00 174.41 60 MET A O 1
ATOM 6410 N N . LEU E 5 12 ? 115.944 139.621 93.488 1.00 168.82 61 LEU A N 1
ATOM 6411 C CA . LEU E 5 12 ? 116.623 138.449 94.032 1.00 168.82 61 LEU A CA 1
ATOM 6412 C C . LEU E 5 12 ? 117.748 138.865 94.970 1.00 168.82 61 LEU A C 1
ATOM 6413 O O . LEU E 5 12 ? 117.875 138.343 96.089 1.00 168.82 61 LEU A O 1
ATOM 6418 N N . PHE E 5 13 ? 118.569 139.819 94.528 1.00 165.95 62 PHE A N 1
ATOM 6419 C CA . PHE E 5 13 ? 119.668 140.289 95.366 1.00 165.95 62 PHE A CA 1
ATOM 6420 C C . PHE E 5 13 ? 119.148 140.917 96.652 1.00 165.95 62 PHE A C 1
ATOM 6421 O O . PHE E 5 13 ? 119.704 140.690 97.733 1.00 165.95 62 PHE A O 1
ATOM 6429 N N . ALA E 5 14 ? 118.081 141.710 96.554 1.00 163.30 63 ALA A N 1
ATOM 6430 C CA . ALA E 5 14 ? 117.509 142.333 97.743 1.00 163.30 63 ALA A CA 1
ATOM 6431 C C . ALA E 5 14 ? 116.974 141.286 98.709 1.00 163.30 63 ALA A C 1
ATOM 6432 O O . ALA E 5 14 ? 117.136 141.412 99.927 1.00 163.30 63 ALA A O 1
ATOM 6434 N N . SER E 5 15 ? 116.321 140.251 98.186 1.00 160.61 64 SER A N 1
ATOM 6435 C CA . SER E 5 15 ? 115.814 139.189 99.044 1.00 160.61 64 SER A CA 1
ATOM 6436 C C . SER E 5 15 ? 116.953 138.503 99.780 1.00 160.61 64 SER A C 1
ATOM 6437 O O . SER E 5 15 ? 116.870 138.252 100.992 1.00 160.61 64 SER A O 1
ATOM 6440 N N . PHE E 5 16 ? 118.037 138.202 99.061 1.00 154.21 65 PHE A N 1
ATOM 6441 C CA . PHE E 5 16 ? 119.177 137.585 99.727 1.00 154.21 65 PHE A CA 1
ATOM 6442 C C . PHE E 5 16 ? 119.744 138.505 100.797 1.00 154.21 65 PHE A C 1
ATOM 6443 O O . PHE E 5 16 ? 120.101 138.051 101.888 1.00 154.21 65 PHE A O 1
ATOM 6451 N N . TYR E 5 17 ? 119.854 139.799 100.495 1.00 153.69 66 TYR A N 1
ATOM 6452 C CA . TYR E 5 17 ? 120.425 140.726 101.463 1.00 153.69 66 TYR A CA 1
ATOM 6453 C C . TYR E 5 17 ? 119.561 140.824 102.712 1.00 153.69 66 TYR A C 1
ATOM 6454 O O . TYR E 5 17 ? 120.082 140.869 103.829 1.00 153.69 66 TYR A O 1
ATOM 6463 N N . LEU E 5 18 ? 118.240 140.857 102.544 1.00 153.31 67 LEU A N 1
ATOM 6464 C CA . LEU E 5 18 ? 117.350 140.911 103.701 1.00 153.31 67 LEU A CA 1
ATOM 6465 C C . LEU E 5 18 ? 117.482 139.655 104.552 1.00 153.31 67 LEU A C 1
ATOM 6466 O O . LEU E 5 18 ? 117.582 139.729 105.786 1.00 153.31 67 LEU A O 1
ATOM 6471 N N . LEU E 5 19 ? 117.482 138.485 103.907 1.00 151.15 68 LEU A N 1
ATOM 6472 C CA . LEU E 5 19 ? 117.610 137.241 104.659 1.00 151.15 68 LEU A CA 1
ATOM 6473 C C . LEU E 5 19 ? 118.943 137.191 105.396 1.00 151.15 68 LEU A C 1
ATOM 6474 O O . LEU E 5 19 ? 119.007 136.800 106.570 1.00 151.15 68 LEU A O 1
ATOM 6479 N N . ASP E 5 20 ? 120.015 137.610 104.721 1.00 146.50 69 ASP A N 1
ATOM 6480 C CA . ASP E 5 20 ? 121.337 137.621 105.333 1.00 146.50 69 ASP A CA 1
ATOM 6481 C C . ASP E 5 20 ? 121.393 138.580 106.511 1.00 146.50 69 ASP A C 1
ATOM 6482 O O . ASP E 5 20 ? 122.002 138.272 107.539 1.00 146.50 69 ASP A O 1
ATOM 6487 N N . PHE E 5 21 ? 120.773 139.753 106.376 1.00 147.57 70 PHE A N 1
ATOM 6488 C CA . PHE E 5 21 ? 120.722 140.701 107.482 1.00 147.57 70 PHE A CA 1
ATOM 6489 C C . PHE E 5 21 ? 120.009 140.099 108.682 1.00 147.57 70 PHE A C 1
ATOM 6490 O O . PHE E 5 21 ? 120.478 140.215 109.820 1.00 147.57 70 PHE A O 1
ATOM 6498 N N . ILE E 5 22 ? 118.870 139.448 108.445 1.00 146.48 71 ILE A N 1
ATOM 6499 C CA . ILE E 5 22 ? 118.115 138.865 109.550 1.00 146.48 71 ILE A CA 1
ATOM 6500 C C . ILE E 5 22 ? 118.951 137.815 110.273 1.00 146.48 71 ILE A C 1
ATOM 6501 O O . ILE E 5 22 ? 119.107 137.854 111.505 1.00 146.48 71 ILE A O 1
ATOM 6506 N N . LEU E 5 23 ? 119.512 136.868 109.514 1.00 144.30 72 LEU A N 1
ATOM 6507 C CA . LEU E 5 23 ? 120.309 135.807 110.127 1.00 144.30 72 LEU A CA 1
ATOM 6508 C C . LEU E 5 23 ? 121.523 136.367 110.850 1.00 144.30 72 LEU A C 1
ATOM 6509 O O . LEU E 5 23 ? 121.826 135.961 111.976 1.00 144.30 72 LEU A O 1
ATOM 6514 N N . ALA E 5 24 ? 122.237 137.300 110.219 1.00 142.23 73 ALA A N 1
ATOM 6515 C CA . ALA E 5 24 ? 123.423 137.866 110.846 1.00 142.23 73 ALA A CA 1
ATOM 6516 C C . ALA E 5 24 ? 123.069 138.549 112.155 1.00 142.23 73 ALA A C 1
ATOM 6517 O O . ALA E 5 24 ? 123.710 138.312 113.185 1.00 142.23 73 ALA A O 1
ATOM 6519 N N . LEU E 5 25 ? 122.028 139.383 112.140 1.00 141.96 74 LEU A N 1
ATOM 6520 C CA . LEU E 5 25 ? 121.650 140.113 113.341 1.00 141.96 74 LEU A CA 1
ATOM 6521 C C . LEU E 5 25 ? 121.310 139.151 114.470 1.00 141.96 74 LEU A C 1
ATOM 6522 O O . LEU E 5 25 ? 121.889 139.228 115.564 1.00 141.96 74 LEU A O 1
ATOM 6527 N N . VAL E 5 26 ? 120.402 138.204 114.208 1.00 139.54 75 VAL A N 1
ATOM 6528 C CA . VAL E 5 26 ? 119.955 137.316 115.279 1.00 139.54 75 VAL A CA 1
ATOM 6529 C C . VAL E 5 26 ? 121.118 136.470 115.788 1.00 139.54 75 VAL A C 1
ATOM 6530 O O . VAL E 5 26 ? 121.336 136.349 117.002 1.00 139.54 75 VAL A O 1
ATOM 6534 N N . GLY E 5 27 ? 121.908 135.910 114.868 1.00 136.95 76 GLY A N 1
ATOM 6535 C CA . GLY E 5 27 ? 122.980 135.021 115.272 1.00 136.95 76 GLY A CA 1
ATOM 6536 C C . GLY E 5 27 ? 124.047 135.728 116.080 1.00 136.95 76 GLY A C 1
ATOM 6537 O O . GLY E 5 27 ? 124.489 135.226 117.113 1.00 136.95 76 GLY A O 1
ATOM 6538 N N . ASN E 5 28 ? 124.473 136.906 115.630 1.00 135.40 77 ASN A N 1
ATOM 6539 C CA . ASN E 5 28 ? 125.552 137.569 116.344 1.00 135.40 77 ASN A CA 1
ATOM 6540 C C . ASN E 5 28 ? 125.085 138.140 117.674 1.00 135.40 77 ASN A C 1
ATOM 6541 O O . ASN E 5 28 ? 125.850 138.130 118.646 1.00 135.40 77 ASN A O 1
ATOM 6546 N N . THR E 5 29 ? 123.844 138.627 117.760 1.00 137.65 78 THR A N 1
ATOM 6547 C CA . THR E 5 29 ? 123.349 139.058 119.063 1.00 137.65 78 THR A CA 1
ATOM 6548 C C . THR E 5 29 ? 123.281 137.889 120.035 1.00 137.65 78 THR A C 1
ATOM 6549 O O . THR E 5 29 ? 123.704 138.005 121.192 1.00 137.65 78 THR A O 1
ATOM 6553 N N . LEU E 5 30 ? 122.766 136.743 119.580 1.00 137.36 79 LEU A N 1
ATOM 6554 C CA . LEU E 5 30 ? 122.718 135.578 120.455 1.00 137.36 79 LEU A CA 1
ATOM 6555 C C . LEU E 5 30 ? 124.120 135.135 120.853 1.00 137.36 79 LEU A C 1
ATOM 6556 O O . LEU E 5 30 ? 124.352 134.727 121.997 1.00 137.36 79 LEU A O 1
ATOM 6561 N N . ALA E 5 31 ? 125.071 135.219 119.922 1.00 135.62 80 ALA A N 1
ATOM 6562 C CA . ALA E 5 31 ? 126.444 134.832 120.217 1.00 135.62 80 ALA A CA 1
ATOM 6563 C C . ALA E 5 31 ? 127.051 135.724 121.291 1.00 135.62 80 ALA A C 1
ATOM 6564 O O . ALA E 5 31 ? 127.692 135.237 122.229 1.00 135.62 80 ALA A O 1
ATOM 6566 N N . LEU E 5 32 ? 126.870 137.039 121.168 1.00 135.54 81 LEU A N 1
ATOM 6567 C CA . LEU E 5 32 ? 127.415 137.920 122.193 1.00 135.54 81 LEU A CA 1
ATOM 6568 C C . LEU E 5 32 ? 126.706 137.742 123.525 1.00 135.54 81 LEU A C 1
ATOM 6569 O O . LEU E 5 32 ? 127.340 137.862 124.577 1.00 135.54 81 LEU A O 1
ATOM 6574 N N . TRP E 5 33 ? 125.408 137.446 123.511 1.00 147.13 82 TRP A N 1
ATOM 6575 C CA . TRP E 5 33 ? 124.724 137.154 124.765 1.00 147.13 82 TRP A CA 1
ATOM 6576 C C . TRP E 5 33 ? 125.315 135.918 125.431 1.00 147.13 82 TRP A C 1
ATOM 6577 O O . TRP E 5 33 ? 125.539 135.901 126.649 1.00 147.13 82 TRP A O 1
ATOM 6588 N N . LEU E 5 34 ? 125.587 134.879 124.639 1.00 140.02 83 LEU A N 1
ATOM 6589 C CA . LEU E 5 34 ? 126.220 133.676 125.169 1.00 140.02 83 LEU A CA 1
ATOM 6590 C C . LEU E 5 34 ? 127.599 133.983 125.731 1.00 140.02 83 LEU A C 1
ATOM 6591 O O . LEU E 5 34 ? 127.962 133.493 126.805 1.00 140.02 83 LEU A O 1
ATOM 6596 N N . PHE E 5 35 ? 128.383 134.791 125.016 1.00 136.34 84 PHE A N 1
ATOM 6597 C CA . PHE E 5 35 ? 129.725 135.112 125.490 1.00 136.34 84 PHE A CA 1
ATOM 6598 C C . PHE E 5 35 ? 129.681 135.906 126.788 1.00 136.34 84 PHE A C 1
ATOM 6599 O O . PHE E 5 35 ? 130.489 135.671 127.692 1.00 136.34 84 PHE A O 1
ATOM 6607 N N . ILE E 5 36 ? 128.758 136.866 126.894 1.00 143.50 85 ILE A N 1
ATOM 6608 C CA . ILE E 5 36 ? 128.635 137.637 128.128 1.00 143.50 85 ILE A CA 1
ATOM 6609 C C . ILE E 5 36 ? 128.198 136.746 129.281 1.00 143.50 85 ILE A C 1
ATOM 6610 O O . ILE E 5 36 ? 128.715 136.862 130.399 1.00 143.50 85 ILE A O 1
ATOM 6615 N N . ARG E 5 37 ? 127.251 135.843 129.041 1.00 150.57 86 ARG A N 1
ATOM 6616 C CA . ARG E 5 37 ? 126.847 134.935 130.106 1.00 150.57 86 ARG A CA 1
ATOM 6617 C C . ARG E 5 37 ? 127.885 133.852 130.378 1.00 150.57 86 ARG A C 1
ATOM 6618 O O . ARG E 5 37 ? 127.708 133.062 131.311 1.00 150.57 86 ARG A O 1
ATOM 6626 N N . ASP E 5 38 ? 128.952 133.798 129.587 1.00 150.74 87 ASP A N 1
ATOM 6627 C CA . ASP E 5 38 ? 130.074 132.889 129.790 1.00 150.74 87 ASP A CA 1
ATOM 6628 C C . ASP E 5 38 ? 131.366 133.683 129.893 1.00 150.74 87 ASP A C 1
ATOM 6629 O O . ASP E 5 38 ? 132.376 133.378 129.257 1.00 150.74 87 ASP A O 1
ATOM 6634 N N . HIS E 5 39 ? 131.334 134.731 130.715 1.00 147.89 88 HIS A N 1
ATOM 6635 C CA . HIS E 5 39 ? 132.446 135.659 130.876 1.00 147.89 88 HIS A CA 1
ATOM 6636 C C . HIS E 5 39 ? 133.653 135.045 131.572 1.00 147.89 88 HIS A C 1
ATOM 6637 O O . HIS E 5 39 ? 134.595 135.784 131.881 1.00 147.89 88 HIS A O 1
ATOM 6644 N N . LYS E 5 40 ? 133.649 133.738 131.839 1.00 145.85 89 LYS A N 1
ATOM 6645 C CA . LYS E 5 40 ? 134.787 133.078 132.466 1.00 145.85 89 LYS A CA 1
ATOM 6646 C C . LYS E 5 40 ? 136.049 133.325 131.650 1.00 145.85 89 LYS A C 1
ATOM 6647 O O . LYS E 5 40 ? 136.971 134.002 132.116 1.00 145.85 89 LYS A O 1
ATOM 6653 N N . SER E 5 41 ? 136.071 132.806 130.426 1.00 143.25 90 SER A N 1
ATOM 6654 C CA . SER E 5 41 ? 137.141 133.036 129.455 1.00 143.25 90 SER A CA 1
ATOM 6655 C C . SER E 5 41 ? 138.521 132.851 130.087 1.00 143.25 90 SER A C 1
ATOM 6656 O O . SER E 5 41 ? 139.355 133.756 130.118 1.00 143.25 90 SER A O 1
ATOM 6659 N N . GLY E 5 42 ? 138.748 131.645 130.600 1.00 132.99 91 GLY A N 1
ATOM 6660 C CA . GLY E 5 42 ? 140.042 131.303 131.149 1.00 132.99 91 GLY A CA 1
ATOM 6661 C C . GLY E 5 42 ? 141.092 130.953 130.126 1.00 132.99 91 GLY A C 1
ATOM 6662 O O . GLY E 5 42 ? 142.254 130.741 130.482 1.00 132.99 91 GLY A O 1
ATOM 6663 N N . THR E 5 43 ? 140.710 130.897 128.855 1.00 121.39 92 THR A N 1
ATOM 6664 C CA . THR E 5 43 ? 141.558 130.505 127.745 1.00 121.39 92 THR A CA 1
ATOM 6665 C C . THR E 5 43 ? 141.406 131.517 126.619 1.00 121.39 92 THR A C 1
ATOM 6666 O O . THR E 5 43 ? 140.352 132.146 126.486 1.00 121.39 92 THR A O 1
ATOM 6670 N N . PRO E 5 44 ? 142.440 131.707 125.803 1.00 114.04 93 PRO A N 1
ATOM 6671 C CA . PRO E 5 44 ? 142.383 132.762 124.784 1.00 114.04 93 PRO A CA 1
ATOM 6672 C C . PRO E 5 44 ? 141.483 132.445 123.605 1.00 114.04 93 PRO A C 1
ATOM 6673 O O . PRO E 5 44 ? 141.477 133.192 122.626 1.00 114.04 93 PRO A O 1
ATOM 6677 N N . ALA E 5 45 ? 140.728 131.351 123.666 1.00 114.16 94 ALA A N 1
ATOM 6678 C CA . ALA E 5 45 ? 139.816 131.045 122.572 1.00 114.16 94 ALA A CA 1
ATOM 6679 C C . ALA E 5 45 ? 138.652 132.024 122.543 1.00 114.16 94 ALA A C 1
ATOM 6680 O O . ALA E 5 45 ? 138.321 132.585 121.490 1.00 114.16 94 ALA A O 1
ATOM 6682 N N . ASN E 5 46 ? 138.035 132.264 123.701 1.00 118.02 95 ASN A N 1
ATOM 6683 C CA . ASN E 5 46 ? 136.839 133.096 123.746 1.00 118.02 95 ASN A CA 1
ATOM 6684 C C . ASN E 5 46 ? 137.137 134.548 123.402 1.00 118.02 95 ASN A C 1
ATOM 6685 O O . ASN E 5 46 ? 136.259 135.250 122.898 1.00 118.02 95 ASN A O 1
ATOM 6690 N N . VAL E 5 47 ? 138.360 135.014 123.649 1.00 110.45 96 VAL A N 1
ATOM 6691 C CA . VAL E 5 47 ? 138.721 136.385 123.300 1.00 110.45 96 VAL A CA 1
ATOM 6692 C C . VAL E 5 47 ? 138.554 136.610 121.803 1.00 110.45 96 VAL A C 1
ATOM 6693 O O . VAL E 5 47 ? 137.827 137.511 121.360 1.00 110.45 96 VAL A O 1
ATOM 6697 N N . PHE E 5 48 ? 139.232 135.787 121.003 1.00 102.67 97 PHE A N 1
ATOM 6698 C CA . PHE E 5 48 ? 139.077 135.870 119.559 1.00 102.67 97 PHE A CA 1
ATOM 6699 C C . PHE E 5 48 ? 137.639 135.603 119.157 1.00 102.67 97 PHE A C 1
ATOM 6700 O O . PHE E 5 48 ? 137.105 136.255 118.251 1.00 102.67 97 PHE A O 1
ATOM 6708 N N . LEU E 5 49 ? 136.997 134.637 119.813 1.00 108.63 98 LEU A N 1
ATOM 6709 C CA . LEU E 5 49 ? 135.663 134.236 119.394 1.00 108.63 98 LEU A CA 1
ATOM 6710 C C . LEU E 5 49 ? 134.644 135.340 119.637 1.00 108.63 98 LEU A C 1
ATOM 6711 O O . LEU E 5 49 ? 133.600 135.372 118.981 1.00 108.63 98 LEU A O 1
ATOM 6716 N N . MET E 5 50 ? 134.926 136.245 120.571 1.00 115.65 99 MET A N 1
ATOM 6717 C CA . MET E 5 50 ? 134.066 137.394 120.822 1.00 115.65 99 MET A CA 1
ATOM 6718 C C . MET E 5 50 ? 134.411 138.574 119.930 1.00 115.65 99 MET A C 1
ATOM 6719 O O . MET E 5 50 ? 133.512 139.277 119.459 1.00 115.65 99 MET A O 1
ATOM 6724 N N . HIS E 5 51 ? 135.700 138.824 119.705 1.00 110.21 100 HIS A N 1
ATOM 6725 C CA . HIS E 5 51 ? 136.069 139.908 118.803 1.00 110.21 100 HIS A CA 1
ATOM 6726 C C . HIS E 5 51 ? 135.529 139.661 117.402 1.00 110.21 100 HIS A C 1
ATOM 6727 O O . HIS E 5 51 ? 135.085 140.595 116.718 1.00 110.21 100 HIS A O 1
ATOM 6734 N N . LEU E 5 52 ? 135.543 138.406 116.962 1.00 108.39 101 LEU A N 1
ATOM 6735 C CA . LEU E 5 52 ? 134.959 138.075 115.670 1.00 108.39 101 LEU A CA 1
ATOM 6736 C C . LEU E 5 52 ? 133.471 138.399 115.638 1.00 108.39 101 LEU A C 1
ATOM 6737 O O . LEU E 5 52 ? 132.966 138.943 114.649 1.00 108.39 101 LEU A O 1
ATOM 6742 N N . ALA E 5 53 ? 132.752 138.079 116.715 1.00 115.60 102 ALA A N 1
ATOM 6743 C CA . ALA E 5 53 ? 131.321 138.358 116.758 1.00 115.60 102 ALA A CA 1
ATOM 6744 C C . ALA E 5 53 ? 131.046 139.856 116.767 1.00 115.60 102 ALA A C 1
ATOM 6745 O O . ALA E 5 53 ? 130.061 140.317 116.182 1.00 115.60 102 ALA A O 1
ATOM 6747 N N . VAL E 5 54 ? 131.896 140.630 117.441 1.00 116.36 103 VAL A N 1
ATOM 6748 C CA . VAL E 5 54 ? 131.750 142.083 117.417 1.00 116.36 103 VAL A CA 1
ATOM 6749 C C . VAL E 5 54 ? 131.938 142.611 116.002 1.00 116.36 103 VAL A C 1
ATOM 6750 O O . VAL E 5 54 ? 131.186 143.480 115.537 1.00 116.36 103 VAL A O 1
ATOM 6754 N N . ALA E 5 55 ? 132.946 142.097 115.295 1.00 118.77 104 ALA A N 1
ATOM 6755 C CA . ALA E 5 55 ? 133.138 142.499 113.906 1.00 118.77 104 ALA A CA 1
ATOM 6756 C C . ALA E 5 55 ? 131.922 142.143 113.062 1.00 118.77 104 ALA A C 1
ATOM 6757 O O . ALA E 5 55 ? 131.514 142.914 112.188 1.00 118.77 104 ALA A O 1
ATOM 6759 N N . ASP E 5 56 ? 131.320 140.984 113.316 1.00 127.18 105 ASP A N 1
ATOM 6760 C CA . ASP E 5 56 ? 130.119 140.609 112.574 1.00 127.18 105 ASP A CA 1
ATOM 6761 C C . ASP E 5 56 ? 128.941 141.526 112.892 1.00 127.18 105 ASP A C 1
ATOM 6762 O O . ASP E 5 56 ? 128.134 141.841 112.008 1.00 127.18 105 ASP A O 1
ATOM 6767 N N . LEU E 5 57 ? 128.791 141.935 114.152 1.00 129.52 106 LEU A N 1
ATOM 6768 C CA . LEU E 5 57 ? 127.723 142.883 114.462 1.00 129.52 106 LEU A CA 1
ATOM 6769 C C . LEU E 5 57 ? 127.939 144.204 113.742 1.00 129.52 106 LEU A C 1
ATOM 6770 O O . LEU E 5 57 ? 126.997 144.773 113.182 1.00 129.52 106 LEU A O 1
ATOM 6775 N N . SER E 5 58 ? 129.174 144.706 113.737 1.00 128.28 107 SER A N 1
ATOM 6776 C CA . SER E 5 58 ? 129.467 145.885 112.931 1.00 128.28 107 SER A CA 1
ATOM 6777 C C . SER E 5 58 ? 129.121 145.631 111.474 1.00 128.28 107 SER A C 1
ATOM 6778 O O . SER E 5 58 ? 128.692 146.539 110.755 1.00 128.28 107 SER A O 1
ATOM 6781 N N . CYS E 5 59 ? 129.300 144.389 111.026 1.00 133.96 108 CYS A N 1
ATOM 6782 C CA . CYS E 5 59 ? 128.926 144.016 109.668 1.00 133.96 108 CYS A CA 1
ATOM 6783 C C . CYS E 5 59 ? 127.434 144.187 109.443 1.00 133.96 108 CYS A C 1
ATOM 6784 O O . CYS E 5 59 ? 127.006 144.623 108.369 1.00 133.96 108 CYS A O 1
ATOM 6787 N N . VAL E 5 60 ? 126.629 143.840 110.446 1.00 139.51 109 VAL A N 1
ATOM 6788 C CA . VAL E 5 60 ? 125.178 143.821 110.275 1.00 139.51 109 VAL A CA 1
ATOM 6789 C C . VAL E 5 60 ? 124.660 145.185 109.833 1.00 139.51 109 VAL A C 1
ATOM 6790 O O . VAL E 5 60 ? 123.777 145.281 108.973 1.00 139.51 109 VAL A O 1
ATOM 6794 N N . LEU E 5 61 ? 125.206 146.261 110.404 1.00 140.57 110 LEU A N 1
ATOM 6795 C CA . LEU E 5 61 ? 124.671 147.596 110.152 1.00 140.57 110 LEU A CA 1
ATOM 6796 C C . LEU E 5 61 ? 124.830 148.022 108.698 1.00 140.57 110 LEU A C 1
ATOM 6797 O O . LEU E 5 61 ? 124.049 148.845 108.210 1.00 140.57 110 LEU A O 1
ATOM 6802 N N . VAL E 5 62 ? 125.836 147.499 107.998 1.00 145.69 111 VAL A N 1
ATOM 6803 C CA . VAL E 5 62 ? 126.082 147.929 106.624 1.00 145.69 111 VAL A CA 1
ATOM 6804 C C . VAL E 5 62 ? 125.003 147.402 105.685 1.00 145.69 111 VAL A C 1
ATOM 6805 O O . VAL E 5 62 ? 124.529 148.124 104.800 1.00 145.69 111 VAL A O 1
ATOM 6809 N N . LEU E 5 63 ? 124.595 146.149 105.867 1.00 147.94 112 LEU A N 1
ATOM 6810 C CA . LEU E 5 63 ? 123.723 145.483 104.901 1.00 147.94 112 LEU A CA 1
ATOM 6811 C C . LEU E 5 63 ? 122.439 146.236 104.561 1.00 147.94 112 LEU A C 1
ATOM 6812 O O . LEU E 5 63 ? 122.075 146.257 103.373 1.00 147.94 112 LEU A O 1
ATOM 6817 N N . PRO E 5 64 ? 121.707 146.837 105.506 1.00 150.32 113 PRO A N 1
ATOM 6818 C CA . PRO E 5 64 ? 120.457 147.514 105.122 1.00 150.32 113 PRO A CA 1
ATOM 6819 C C . PRO E 5 64 ? 120.645 148.620 104.104 1.00 150.32 113 PRO A C 1
ATOM 6820 O O . PRO E 5 64 ? 119.745 148.850 103.290 1.00 150.32 113 PRO A O 1
ATOM 6824 N N . THR E 5 65 ? 121.776 149.325 104.128 1.00 152.32 114 THR A N 1
ATOM 6825 C CA . THR E 5 65 ? 122.013 150.350 103.118 1.00 152.32 114 THR A CA 1
ATOM 6826 C C . THR E 5 65 ? 122.066 149.738 101.726 1.00 152.32 114 THR A C 1
ATOM 6827 O O . THR E 5 65 ? 121.466 150.266 100.782 1.00 152.32 114 THR A O 1
ATOM 6831 N N . ARG E 5 66 ? 122.770 148.614 101.585 1.00 156.58 115 ARG A N 1
ATOM 6832 C CA . ARG E 5 66 ? 122.803 147.917 100.305 1.00 156.58 115 ARG A CA 1
ATOM 6833 C C . ARG E 5 66 ? 121.423 147.400 99.931 1.00 156.58 115 ARG A C 1
ATOM 6834 O O . ARG E 5 66 ? 121.046 147.402 98.753 1.00 156.58 115 ARG A O 1
ATOM 6842 N N . LEU E 5 67 ? 120.658 146.945 100.923 1.00 158.34 116 LEU A N 1
ATOM 6843 C CA . LEU E 5 67 ? 119.289 146.522 100.662 1.00 158.34 116 LEU A CA 1
ATOM 6844 C C . LEU E 5 67 ? 118.463 147.660 100.084 1.00 158.34 116 LEU A C 1
ATOM 6845 O O . LEU E 5 67 ? 117.729 147.472 99.107 1.00 158.34 116 LEU A O 1
ATOM 6850 N N . VAL E 5 68 ? 118.576 148.849 100.672 1.00 164.07 117 VAL A N 1
ATOM 6851 C CA . VAL E 5 68 ? 117.823 149.998 100.180 1.00 164.07 117 VAL A CA 1
ATOM 6852 C C . VAL E 5 68 ? 118.270 150.356 98.772 1.00 164.07 117 VAL A C 1
ATOM 6853 O O . VAL E 5 68 ? 117.447 150.610 97.886 1.00 164.07 117 VAL A O 1
ATOM 6857 N N . TYR E 5 69 ? 119.585 150.369 98.542 1.00 169.94 118 TYR A N 1
ATOM 6858 C CA . TYR E 5 69 ? 120.102 150.701 97.218 1.00 169.94 118 TYR A CA 1
ATOM 6859 C C . TYR E 5 69 ? 119.572 149.740 96.163 1.00 169.94 118 TYR A C 1
ATOM 6860 O O . TYR E 5 69 ? 119.140 150.157 95.083 1.00 169.94 118 TYR A O 1
ATOM 6869 N N . HIS E 5 70 ? 119.615 148.441 96.457 1.00 169.64 119 HIS A N 1
ATOM 6870 C CA . HIS E 5 70 ? 119.122 147.455 95.505 1.00 169.64 119 HIS A CA 1
ATOM 6871 C C . HIS E 5 70 ? 117.629 147.624 95.271 1.00 169.64 119 HIS A C 1
ATOM 6872 O O . HIS E 5 70 ? 117.172 147.702 94.125 1.00 169.64 119 HIS A O 1
ATOM 6879 N N . PHE E 5 71 ? 116.851 147.710 96.353 1.00 173.73 120 PHE A N 1
ATOM 6880 C CA . PHE E 5 71 ? 115.400 147.760 96.217 1.00 173.73 120 PHE A CA 1
ATOM 6881 C C . PHE E 5 71 ? 114.932 149.064 95.586 1.00 173.73 120 PHE A C 1
ATOM 6882 O O . PHE E 5 71 ? 113.913 149.079 94.885 1.00 173.73 120 PHE A O 1
ATOM 6890 N N . SER E 5 72 ? 115.649 150.158 95.815 1.00 175.09 121 SER A N 1
ATOM 6891 C CA . SER E 5 72 ? 115.255 151.455 95.265 1.00 175.09 121 SER A CA 1
ATOM 6892 C C . SER E 5 72 ? 115.768 151.639 93.841 1.00 175.09 121 SER A C 1
ATOM 6893 O O . SER E 5 72 ? 116.391 152.648 93.516 1.00 175.09 121 SER A O 1
ATOM 6896 N N . GLY E 5 73 ? 115.494 150.656 92.984 1.00 175.42 122 GLY A N 1
ATOM 6897 C CA . GLY E 5 73 ? 115.810 150.724 91.569 1.00 175.42 122 GLY A CA 1
ATOM 6898 C C . GLY E 5 73 ? 117.182 151.271 91.236 1.00 175.42 122 GLY A C 1
ATOM 6899 O O . GLY E 5 73 ? 117.316 152.114 90.344 1.00 175.42 122 GLY A O 1
ATOM 6900 N N . ASN E 5 74 ? 118.203 150.809 91.960 1.00 175.03 123 ASN A N 1
ATOM 6901 C CA . ASN E 5 74 ? 119.585 151.240 91.751 1.00 175.03 123 ASN A CA 1
ATOM 6902 C C . ASN E 5 74 ? 119.734 152.742 91.990 1.00 175.03 123 ASN A C 1
ATOM 6903 O O . ASN E 5 74 ? 120.291 153.473 91.170 1.00 175.03 123 ASN A O 1
ATOM 6908 N N . HIS E 5 75 ? 119.225 153.203 93.131 1.00 176.39 124 HIS A N 1
ATOM 6909 C CA . HIS E 5 75 ? 119.323 154.605 93.509 1.00 176.39 124 HIS A CA 1
ATOM 6910 C C . HIS E 5 75 ? 119.783 154.705 94.956 1.00 176.39 124 HIS A C 1
ATOM 6911 O O . HIS E 5 75 ? 119.576 153.788 95.753 1.00 176.39 124 HIS A O 1
ATOM 6918 N N . TRP E 5 76 ? 120.406 155.837 95.289 1.00 172.98 125 TRP A N 1
ATOM 6919 C CA . TRP E 5 76 ? 121.069 156.041 96.577 1.00 172.98 125 TRP A CA 1
ATOM 6920 C C . TRP E 5 76 ? 120.391 157.173 97.336 1.00 172.98 125 TRP A C 1
ATOM 6921 O O . TRP E 5 76 ? 120.719 158.353 97.134 1.00 172.98 125 TRP A O 1
ATOM 6932 N N . PRO E 5 77 ? 119.445 156.863 98.231 1.00 173.30 126 PRO A N 1
ATOM 6933 C CA . PRO E 5 77 ? 118.772 157.891 99.031 1.00 173.30 126 PRO A CA 1
ATOM 6934 C C . PRO E 5 77 ? 119.502 158.205 100.334 1.00 173.30 126 PRO A C 1
ATOM 6935 O O . PRO E 5 77 ? 118.908 158.210 101.417 1.00 173.30 126 PRO A O 1
ATOM 6939 N N . PHE E 5 78 ? 120.805 158.457 100.243 1.00 171.09 127 PHE A N 1
ATOM 6940 C CA . PHE E 5 78 ? 121.612 158.788 101.407 1.00 171.09 127 PHE A CA 1
ATOM 6941 C C . PHE E 5 78 ? 122.675 159.796 100.993 1.00 171.09 127 PHE A C 1
ATOM 6942 O O . PHE E 5 78 ? 122.803 160.150 99.817 1.00 171.09 127 PHE A O 1
ATOM 6950 N N . GLY E 5 79 ? 123.451 160.255 101.973 1.00 167.69 128 GLY A N 1
ATOM 6951 C CA . GLY E 5 79 ? 124.390 161.333 101.768 1.00 167.69 128 GLY A CA 1
ATOM 6952 C C . GLY E 5 79 ? 125.789 160.861 101.409 1.00 167.69 128 GLY A C 1
ATOM 6953 O O . GLY E 5 79 ? 126.130 159.685 101.500 1.00 167.69 128 GLY A O 1
ATOM 6954 N N . GLU E 5 80 ? 126.607 161.833 100.997 1.00 167.96 129 GLU A N 1
ATOM 6955 C CA . GLU E 5 80 ? 127.996 161.548 100.655 1.00 167.96 129 GLU A CA 1
ATOM 6956 C C . GLU E 5 80 ? 128.757 161.036 101.869 1.00 167.96 129 GLU A C 1
ATOM 6957 O O . GLU E 5 80 ? 129.613 160.153 101.747 1.00 167.96 129 GLU A O 1
ATOM 6963 N N . ILE E 5 81 ? 128.462 161.582 103.050 1.00 165.85 130 ILE A N 1
ATOM 6964 C CA . ILE E 5 81 ? 129.124 161.120 104.266 1.00 165.85 130 ILE A CA 1
ATOM 6965 C C . ILE E 5 81 ? 128.815 159.649 104.509 1.00 165.85 130 ILE A C 1
ATOM 6966 O O . ILE E 5 81 ? 129.705 158.852 104.826 1.00 165.85 130 ILE A O 1
ATOM 6971 N N . ALA E 5 82 ? 127.545 159.269 104.360 1.00 166.53 131 ALA A N 1
ATOM 6972 C CA . ALA E 5 82 ? 127.168 157.873 104.548 1.00 166.53 131 ALA A CA 1
ATOM 6973 C C . ALA E 5 82 ? 127.813 156.980 103.497 1.00 166.53 131 ALA A C 1
ATOM 6974 O O . ALA E 5 82 ? 128.268 155.874 103.810 1.00 166.53 131 ALA A O 1
ATOM 6976 N N . CYS E 5 83 ? 127.857 157.439 102.245 1.00 167.47 132 CYS A N 1
ATOM 6977 C CA . CYS E 5 83 ? 128.502 156.655 101.198 1.00 167.47 132 CYS A CA 1
ATOM 6978 C C . CYS E 5 83 ? 129.983 156.452 101.485 1.00 167.47 132 CYS A C 1
ATOM 6979 O O . CYS E 5 83 ? 130.527 155.378 101.208 1.00 167.47 132 CYS A O 1
ATOM 6982 N N . ARG E 5 84 ? 130.650 157.467 102.032 1.00 164.33 133 ARG A N 1
ATOM 6983 C CA . ARG E 5 84 ? 132.067 157.349 102.347 1.00 164.33 133 ARG A CA 1
ATOM 6984 C C . ARG E 5 84 ? 132.309 156.494 103.583 1.00 164.33 133 ARG A C 1
ATOM 6985 O O . ARG E 5 84 ? 133.351 155.839 103.684 1.00 164.33 133 ARG A O 1
ATOM 6993 N N . LEU E 5 85 ? 131.377 156.501 104.534 1.00 157.16 134 LEU A N 1
ATOM 6994 C CA . LEU E 5 85 ? 131.537 155.697 105.738 1.00 157.16 134 LEU A CA 1
ATOM 6995 C C . LEU E 5 85 ? 131.209 154.229 105.502 1.00 157.16 134 LEU A C 1
ATOM 6996 O O . LEU E 5 85 ? 131.786 153.356 106.162 1.00 157.16 134 LEU A O 1
ATOM 7001 N N . THR E 5 86 ? 130.280 153.939 104.590 1.00 153.79 135 THR A N 1
ATOM 7002 C CA . THR E 5 86 ? 129.870 152.558 104.358 1.00 153.79 135 THR A CA 1
ATOM 7003 C C . THR E 5 86 ? 131.028 151.719 103.836 1.00 153.79 135 THR A C 1
ATOM 7004 O O . THR E 5 86 ? 131.250 150.592 104.294 1.00 153.79 135 THR A O 1
ATOM 7008 N N . GLY E 5 87 ? 131.778 152.252 102.873 1.00 149.92 136 GLY A N 1
ATOM 7009 C CA . GLY E 5 87 ? 132.912 151.515 102.349 1.00 149.92 136 GLY A CA 1
ATOM 7010 C C . GLY E 5 87 ? 133.956 151.230 103.409 1.00 149.92 136 GLY A C 1
ATOM 7011 O O . GLY E 5 87 ? 134.517 150.133 103.463 1.00 149.92 136 GLY A O 1
ATOM 7012 N N . PHE E 5 88 ? 134.234 152.214 104.266 1.00 145.81 137 PHE A N 1
ATOM 7013 C CA . PHE E 5 88 ? 135.191 152.002 105.344 1.00 145.81 137 PHE A CA 1
ATOM 7014 C C . PHE E 5 88 ? 134.705 150.929 106.303 1.00 145.81 137 PHE A C 1
ATOM 7015 O O . PHE E 5 88 ? 135.474 150.049 106.702 1.00 145.81 137 PHE A O 1
ATOM 7023 N N . LEU E 5 89 ? 133.428 150.979 106.677 1.00 142.56 138 LEU A N 1
ATOM 7024 C CA . LEU E 5 89 ? 132.900 149.964 107.581 1.00 142.56 138 LEU A CA 1
ATOM 7025 C C . LEU E 5 89 ? 132.988 148.578 106.962 1.00 142.56 138 LEU A C 1
ATOM 7026 O O . LEU E 5 89 ? 133.341 147.612 107.641 1.00 142.56 138 LEU A O 1
ATOM 7031 N N . PHE E 5 90 ? 132.684 148.464 105.671 1.00 137.90 139 PHE A N 1
ATOM 7032 C CA . PHE E 5 90 ? 132.677 147.161 105.012 1.00 137.90 139 PHE A CA 1
ATOM 7033 C C . PHE E 5 90 ? 134.091 146.601 104.867 1.00 137.90 139 PHE A C 1
ATOM 7034 O O . PHE E 5 90 ? 134.334 145.416 105.134 1.00 137.90 139 PHE A O 1
ATOM 7042 N N . TYR E 5 91 ? 135.045 147.438 104.454 1.00 134.50 140 TYR A N 1
ATOM 7043 C CA . TYR E 5 91 ? 136.423 146.975 104.339 1.00 134.50 140 TYR A CA 1
ATOM 7044 C C . TYR E 5 91 ? 137.119 146.801 105.682 1.00 134.50 140 TYR A C 1
ATOM 7045 O O . TYR E 5 91 ? 138.172 146.161 105.731 1.00 134.50 140 TYR A O 1
ATOM 7054 N N . LEU E 5 92 ? 136.588 147.367 106.762 1.00 128.70 141 LEU A N 1
ATOM 7055 C CA . LEU E 5 92 ? 137.115 147.038 108.080 1.00 128.70 141 LEU A CA 1
ATOM 7056 C C . LEU E 5 92 ? 136.503 145.750 108.611 1.00 128.70 141 LEU A C 1
ATOM 7057 O O . LEU E 5 92 ? 137.219 144.887 109.132 1.00 128.70 141 LEU A O 1
ATOM 7062 N N . ASN E 5 93 ? 135.233 145.561 108.327 1.00 124.22 142 ASN A N 1
ATOM 7063 C CA . ASN E 5 93 ? 134.595 144.344 108.743 1.00 124.22 142 ASN A CA 1
ATOM 7064 C C . ASN E 5 93 ? 135.185 143.116 108.072 1.00 124.22 142 ASN A C 1
ATOM 7065 O O . ASN E 5 93 ? 135.431 142.115 108.735 1.00 124.22 142 ASN A O 1
ATOM 7070 N N . MET E 5 94 ? 135.450 143.168 106.775 1.00 114.18 143 MET A N 1
ATOM 7071 C CA . MET E 5 94 ? 135.885 141.942 106.122 1.00 114.18 143 MET A CA 1
ATOM 7072 C C . MET E 5 94 ? 137.280 141.535 106.581 1.00 114.18 143 MET A C 1
ATOM 7073 O O . MET E 5 94 ? 137.504 140.382 106.966 1.00 114.18 143 MET A O 1
ATOM 7078 N N . TYR E 5 95 ? 138.225 142.475 106.594 1.00 112.92 144 TYR A N 1
ATOM 7079 C CA . TYR E 5 95 ? 139.583 142.117 106.991 1.00 112.92 144 TYR A CA 1
ATOM 7080 C C . TYR E 5 95 ? 139.705 141.826 108.479 1.00 112.92 144 TYR A C 1
ATOM 7081 O O . TYR E 5 95 ? 140.515 140.976 108.868 1.00 112.92 144 TYR A O 1
ATOM 7090 N N . ALA E 5 96 ? 138.936 142.502 109.334 1.00 107.75 145 ALA A N 1
ATOM 7091 C CA . ALA E 5 96 ? 138.958 142.124 110.739 1.00 107.75 145 ALA A CA 1
ATOM 7092 C C . ALA E 5 96 ? 138.477 140.695 110.910 1.00 107.75 145 ALA A C 1
ATOM 7093 O O . ALA E 5 96 ? 139.057 139.923 111.684 1.00 107.75 145 ALA A O 1
ATOM 7095 N N . SER E 5 97 ? 137.427 140.315 110.178 1.00 105.16 146 SER A N 1
ATOM 7096 C CA . SER E 5 97 ? 136.972 138.931 110.230 1.00 105.16 146 SER A CA 1
ATOM 7097 C C . SER E 5 97 ? 138.061 137.978 109.757 1.00 105.16 146 SER A C 1
ATOM 7098 O O . SER E 5 97 ? 138.300 136.939 110.382 1.00 105.16 146 SER A O 1
ATOM 7101 N N . ILE E 5 98 ? 138.743 138.324 108.665 1.00 97.07 147 ILE A N 1
ATOM 7102 C CA . ILE E 5 98 ? 139.768 137.436 108.122 1.00 97.07 147 ILE A CA 1
ATOM 7103 C C . ILE E 5 98 ? 140.876 137.219 109.140 1.00 97.07 147 ILE A C 1
ATOM 7104 O O . ILE E 5 98 ? 141.305 136.085 109.389 1.00 97.07 147 ILE A O 1
ATOM 7109 N N . TYR E 5 99 ? 141.352 138.297 109.756 1.00 98.44 148 TYR A N 1
ATOM 7110 C CA . TYR E 5 99 ? 142.487 138.150 110.657 1.00 98.44 148 TYR A CA 1
ATOM 7111 C C . TYR E 5 99 ? 142.100 137.504 111.979 1.00 98.44 148 TYR A C 1
ATOM 7112 O O . TYR E 5 99 ? 142.904 136.767 112.555 1.00 98.44 148 TYR A O 1
ATOM 7121 N N . PHE E 5 100 ? 140.879 137.715 112.466 1.00 100.50 149 PHE A N 1
ATOM 7122 C CA . PHE E 5 100 ? 140.484 136.975 113.658 1.00 100.50 149 PHE A CA 1
ATOM 7123 C C . PHE E 5 100 ? 140.270 135.502 113.351 1.00 100.50 149 PHE A C 1
ATOM 7124 O O . PHE E 5 100 ? 140.554 134.651 114.200 1.00 100.50 149 PHE A O 1
ATOM 7132 N N . LEU E 5 101 ? 139.802 135.171 112.145 1.00 93.78 150 LEU A N 1
ATOM 7133 C CA . LEU E 5 101 ? 139.718 133.769 111.752 1.00 93.78 150 LEU A CA 1
ATOM 7134 C C . LEU E 5 101 ? 141.100 133.127 111.711 1.00 93.78 150 LEU A C 1
ATOM 7135 O O . LEU E 5 101 ? 141.295 132.010 112.203 1.00 93.78 150 LEU A O 1
ATOM 7140 N N . THR E 5 102 ? 142.080 133.821 111.136 1.00 87.73 151 THR A N 1
ATOM 7141 C CA . THR E 5 102 ? 143.406 133.221 111.068 1.00 87.73 151 THR A CA 1
ATOM 7142 C C . THR E 5 102 ? 144.067 133.162 112.441 1.00 87.73 151 THR A C 1
ATOM 7143 O O . THR E 5 102 ? 144.893 132.276 112.687 1.00 87.73 151 THR A O 1
ATOM 7147 N N . CYS E 5 103 ? 143.700 134.056 113.363 1.00 89.64 152 CYS A N 1
ATOM 7148 C CA . CYS E 5 103 ? 144.202 133.927 114.730 1.00 89.64 152 CYS A CA 1
ATOM 7149 C C . CYS E 5 103 ? 143.558 132.748 115.445 1.00 89.64 152 CYS A C 1
ATOM 7150 O O . CYS E 5 103 ? 144.218 132.050 116.222 1.00 89.64 152 CYS A O 1
ATOM 7153 N N . ILE E 5 104 ? 142.270 132.511 115.195 1.00 84.18 153 ILE A N 1
ATOM 7154 C CA . ILE E 5 104 ? 141.633 131.284 115.661 1.00 84.18 153 ILE A CA 1
ATOM 7155 C C . ILE E 5 104 ? 142.407 130.075 115.163 1.00 84.18 153 ILE A C 1
ATOM 7156 O O . ILE E 5 104 ? 142.681 129.131 115.913 1.00 84.18 153 ILE A O 1
ATOM 7161 N N . SER E 5 105 ? 142.772 130.093 113.885 1.00 82.36 154 SER A N 1
ATOM 7162 C CA . SER E 5 105 ? 143.491 128.970 113.296 1.00 82.36 154 SER A CA 1
ATOM 7163 C C . SER E 5 105 ? 144.839 128.752 113.972 1.00 82.36 154 SER A C 1
ATOM 7164 O O . SER E 5 105 ? 145.189 127.623 114.335 1.00 82.36 154 SER A O 1
ATOM 7167 N N . ALA E 5 106 ? 145.611 129.823 114.153 1.00 82.71 155 ALA A N 1
ATOM 7168 C CA . ALA E 5 106 ? 146.925 129.687 114.776 1.00 82.71 155 ALA A CA 1
ATOM 7169 C C . ALA E 5 106 ? 146.817 129.200 116.216 1.00 82.71 155 ALA A C 1
ATOM 7170 O O . ALA E 5 106 ? 147.619 128.369 116.661 1.00 82.71 155 ALA A O 1
ATOM 7172 N N . ASP E 5 107 ? 145.842 129.713 116.966 1.00 84.93 156 ASP A N 1
ATOM 7173 C CA . ASP E 5 107 ? 145.658 129.248 118.335 1.00 84.93 156 ASP A CA 1
ATOM 7174 C C . ASP E 5 107 ? 145.287 127.773 118.374 1.00 84.93 156 ASP A C 1
ATOM 7175 O O . ASP E 5 107 ? 145.796 127.020 119.213 1.00 84.93 156 ASP A O 1
ATOM 7180 N N . ARG E 5 108 ? 144.395 127.339 117.481 1.00 81.62 157 ARG A N 1
ATOM 7181 C CA . ARG E 5 108 ? 144.031 125.928 117.438 1.00 81.62 157 ARG A CA 1
ATOM 7182 C C . ARG E 5 108 ? 145.220 125.054 117.072 1.00 81.62 157 ARG A C 1
ATOM 7183 O O . ARG E 5 108 ? 145.310 123.914 117.533 1.00 81.62 157 ARG A O 1
ATOM 7191 N N . PHE E 5 109 ? 146.128 125.558 116.238 1.00 78.25 158 PHE A N 1
ATOM 7192 C CA . PHE E 5 109 ? 147.345 124.806 115.951 1.00 78.25 158 PHE A CA 1
ATOM 7193 C C . PHE E 5 109 ? 148.215 124.676 117.189 1.00 78.25 158 PHE A C 1
ATOM 7194 O O . PHE E 5 109 ? 148.639 123.569 117.548 1.00 78.25 158 PHE A O 1
ATOM 7202 N N . LEU E 5 110 ? 148.485 125.794 117.862 1.00 80.66 159 LEU A N 1
ATOM 7203 C CA . LEU E 5 110 ? 149.297 125.756 119.072 1.00 80.66 159 LEU A CA 1
ATOM 7204 C C . LEU E 5 110 ? 148.691 124.894 120.165 1.00 80.66 159 LEU A C 1
ATOM 7205 O O . LEU E 5 110 ? 149.432 124.380 121.005 1.00 80.66 159 LEU A O 1
ATOM 7210 N N . ALA E 5 111 ? 147.373 124.732 120.188 1.00 82.17 160 ALA A N 1
ATOM 7211 C CA . ALA E 5 111 ? 146.729 124.008 121.268 1.00 82.17 160 ALA A CA 1
ATOM 7212 C C . ALA E 5 111 ? 146.638 122.506 121.056 1.00 82.17 160 ALA A C 1
ATOM 7213 O O . ALA E 5 111 ? 146.296 121.795 122.004 1.00 82.17 160 ALA A O 1
ATOM 7215 N N . ILE E 5 112 ? 146.916 121.997 119.856 1.00 77.45 161 ILE A N 1
ATOM 7216 C CA . ILE E 5 112 ? 146.723 120.573 119.598 1.00 77.45 161 ILE A CA 1
ATOM 7217 C C . ILE E 5 112 ? 147.968 119.926 119.004 1.00 77.45 161 ILE A C 1
ATOM 7218 O O . ILE E 5 112 ? 148.161 118.714 119.130 1.00 77.45 161 ILE A O 1
ATOM 7223 N N . VAL E 5 113 ? 148.838 120.705 118.374 1.00 77.95 162 VAL A N 1
ATOM 7224 C CA . VAL E 5 113 ? 150.088 120.151 117.876 1.00 77.95 162 VAL A CA 1
ATOM 7225 C C . VAL E 5 113 ? 151.240 120.329 118.858 1.00 77.95 162 VAL A C 1
ATOM 7226 O O . VAL E 5 113 ? 152.172 119.512 118.845 1.00 77.95 162 VAL A O 1
ATOM 7230 N N . HIS E 5 114 ? 151.196 121.336 119.724 1.00 84.18 163 HIS A N 1
ATOM 7231 C CA . HIS E 5 114 ? 152.198 121.535 120.770 1.00 84.18 163 HIS A CA 1
ATOM 7232 C C . HIS E 5 114 ? 151.485 121.737 122.096 1.00 84.18 163 HIS A C 1
ATOM 7233 O O . HIS E 5 114 ? 151.468 122.843 122.646 1.00 84.18 163 HIS A O 1
ATOM 7240 N N . PRO E 5 115 ? 150.878 120.683 122.638 1.00 83.97 164 PRO A N 1
ATOM 7241 C CA . PRO E 5 115 ? 150.039 120.863 123.827 1.00 83.97 164 PRO A CA 1
ATOM 7242 C C . PRO E 5 115 ? 150.796 121.352 125.040 1.00 83.97 164 PRO A C 1
ATOM 7243 O O . PRO E 5 115 ? 150.219 122.079 125.854 1.00 83.97 164 PRO A O 1
ATOM 7247 N N . VAL E 5 116 ? 152.069 120.991 125.186 1.00 87.86 165 VAL A N 1
ATOM 7248 C CA . VAL E 5 116 ? 152.792 121.233 126.422 1.00 87.86 165 VAL A CA 1
ATOM 7249 C C . VAL E 5 116 ? 153.728 122.434 126.336 1.00 87.86 165 VAL A C 1
ATOM 7250 O O . VAL E 5 116 ? 153.951 123.098 127.353 1.00 87.86 165 VAL A O 1
ATOM 7254 N N . LYS E 5 117 ? 154.281 122.737 125.162 1.00 93.06 166 LYS A N 1
ATOM 7255 C CA . LYS E 5 117 ? 155.084 123.946 125.022 1.00 93.06 166 LYS A CA 1
ATOM 7256 C C . LYS E 5 117 ? 154.227 125.192 12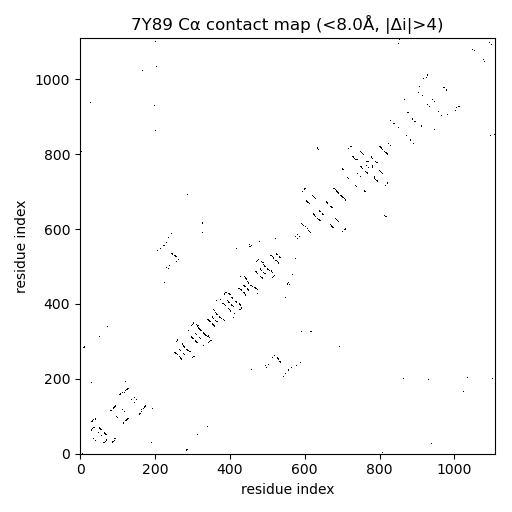5.172 1.00 93.06 166 LYS A C 1
ATOM 7257 O O . LYS E 5 117 ? 154.658 126.183 125.768 1.00 93.06 166 LYS A O 1
ATOM 7263 N N . SER E 5 118 ? 153.008 125.155 124.649 1.00 93.35 167 SER A N 1
ATOM 7264 C CA . SER E 5 118 ? 152.166 126.336 124.591 1.00 93.35 167 SER A CA 1
ATOM 7265 C C . SER E 5 118 ? 151.542 126.703 125.928 1.00 93.35 167 SER A C 1
ATOM 7266 O O . SER E 5 118 ? 150.909 127.759 126.017 1.00 93.35 167 SER A O 1
ATOM 7269 N N . LEU E 5 119 ? 151.698 125.871 126.961 1.00 94.21 168 LEU A N 1
ATOM 7270 C CA . LEU E 5 119 ? 151.027 126.133 128.232 1.00 94.21 168 LEU A CA 1
ATOM 7271 C C . LEU E 5 119 ? 151.382 127.504 128.786 1.00 94.21 168 LEU A C 1
ATOM 7272 O O . LEU E 5 119 ? 150.562 128.127 129.468 1.00 94.21 168 LEU A O 1
ATOM 7277 N N . LYS E 5 120 ? 152.585 127.992 128.502 1.00 102.95 169 LYS A N 1
ATOM 7278 C CA . LYS E 5 120 ? 153.005 129.324 128.909 1.00 102.95 169 LYS A CA 1
ATOM 7279 C C . LYS E 5 120 ? 152.855 130.361 127.805 1.00 102.95 169 LYS A C 1
ATOM 7280 O O . LYS E 5 120 ? 153.279 131.504 127.990 1.00 102.95 169 LYS A O 1
ATOM 7286 N N . LEU E 5 121 ? 152.277 129.994 126.664 1.00 99.65 170 LEU A N 1
ATOM 7287 C CA . LEU E 5 121 ? 152.127 130.906 125.539 1.00 99.65 170 LEU A CA 1
ATOM 7288 C C . LEU E 5 121 ? 150.677 131.174 125.179 1.00 99.65 170 LEU A C 1
ATOM 7289 O O . LEU E 5 121 ? 150.418 131.850 124.180 1.00 99.65 170 LEU A O 1
ATOM 7294 N N . ARG E 5 122 ? 149.728 130.669 125.959 1.00 102.53 171 ARG A N 1
ATOM 7295 C CA . ARG E 5 122 ? 148.318 130.845 125.648 1.00 102.53 171 ARG A CA 1
ATOM 7296 C C . ARG E 5 122 ? 147.632 131.623 126.757 1.00 102.53 171 ARG A C 1
ATOM 7297 O O . ARG E 5 122 ? 146.563 131.228 127.228 1.00 102.53 171 ARG A O 1
ATOM 7305 N N . ARG E 5 123 ? 148.247 132.694 127.203 1.00 113.76 172 ARG A N 1
ATOM 7306 C CA . ARG E 5 123 ? 147.643 133.481 128.264 1.00 113.76 172 ARG A CA 1
ATOM 7307 C C . ARG E 5 123 ? 146.533 134.363 127.697 1.00 113.76 172 ARG A C 1
ATOM 7308 O O . ARG E 5 123 ? 146.651 134.864 126.578 1.00 113.76 172 ARG A O 1
ATOM 7316 N N . PRO E 5 124 ? 145.454 134.577 128.449 1.00 115.60 173 PRO A N 1
ATOM 7317 C CA . PRO E 5 124 ? 144.304 135.309 127.903 1.00 115.60 173 PRO A CA 1
ATOM 7318 C C . PRO E 5 124 ? 144.549 136.797 127.742 1.00 115.60 173 PRO A C 1
ATOM 7319 O O . PRO E 5 124 ? 143.641 137.535 127.353 1.00 115.60 173 PRO A O 1
ATOM 7323 N N . LEU E 5 125 ? 145.760 137.255 128.047 1.00 121.45 174 LEU A N 1
ATOM 7324 C CA . LEU E 5 125 ? 146.124 138.654 127.868 1.00 121.45 174 LEU A CA 1
ATOM 7325 C C . LEU E 5 125 ? 146.797 138.921 126.532 1.00 121.45 174 LEU A C 1
ATOM 7326 O O . LEU E 5 125 ? 146.533 139.954 125.906 1.00 121.45 174 LEU A O 1
ATOM 7331 N N . TYR E 5 126 ? 147.665 138.013 126.081 1.00 118.64 175 TYR A N 1
ATOM 7332 C CA . TYR E 5 126 ? 148.232 138.152 124.747 1.00 118.64 175 TYR A CA 1
ATOM 7333 C C . TYR E 5 126 ? 147.141 138.133 123.691 1.00 118.64 175 TYR A C 1
ATOM 7334 O O . TYR E 5 126 ? 147.277 138.779 122.650 1.00 118.64 175 TYR A O 1
ATOM 7343 N N . ALA E 5 127 ? 146.049 137.413 123.947 1.00 116.94 176 ALA A N 1
ATOM 7344 C CA . ALA E 5 127 ? 144.932 137.413 123.012 1.00 116.94 176 ALA A CA 1
ATOM 7345 C C . ALA E 5 127 ? 144.372 138.816 122.833 1.00 116.94 176 ALA A C 1
ATOM 7346 O O . ALA E 5 127 ? 144.252 139.308 121.705 1.00 116.94 176 ALA A O 1
ATOM 7348 N N . HIS E 5 128 ? 144.040 139.486 123.942 1.00 118.78 177 HIS A N 1
ATOM 7349 C CA . HIS E 5 128 ? 143.517 140.844 123.848 1.00 118.78 177 HIS A CA 1
ATOM 7350 C C . HIS E 5 128 ? 144.531 141.784 123.220 1.00 118.78 177 HIS A C 1
ATOM 7351 O O . HIS E 5 128 ? 144.173 142.620 122.384 1.00 118.78 177 HIS A O 1
ATOM 7358 N N . LEU E 5 129 ? 145.799 141.672 123.613 1.00 119.35 178 LEU A N 1
ATOM 7359 C CA . LEU E 5 129 ? 146.802 142.595 123.094 1.00 119.35 178 LEU A CA 1
ATOM 7360 C C . LEU E 5 129 ? 146.955 142.447 121.585 1.00 119.35 178 LEU A C 1
ATOM 7361 O O . LEU E 5 129 ? 146.914 143.437 120.845 1.00 119.35 178 LEU A O 1
ATOM 7366 N N . ALA E 5 130 ? 147.111 141.211 121.107 1.00 119.65 179 ALA A N 1
ATOM 7367 C CA . ALA E 5 130 ? 147.264 140.990 119.676 1.00 119.65 179 ALA A CA 1
ATOM 7368 C C . ALA E 5 130 ? 146.007 141.392 118.922 1.00 119.65 179 ALA A C 1
ATOM 7369 O O . ALA E 5 130 ? 146.086 141.950 117.821 1.00 119.65 179 ALA A O 1
ATOM 7371 N N . CYS E 5 131 ? 144.835 141.119 119.494 1.00 119.42 180 CYS A N 1
ATOM 7372 C CA . CYS E 5 131 ? 143.601 141.453 118.801 1.00 119.42 180 CYS A CA 1
ATOM 7373 C C . CYS E 5 131 ? 143.424 142.962 118.684 1.00 119.42 180 CYS A C 1
ATOM 7374 O O . CYS E 5 131 ? 142.998 143.464 117.636 1.00 119.42 180 CYS A O 1
ATOM 7377 N N . ALA E 5 132 ? 143.752 143.705 119.743 1.00 121.78 181 ALA A N 1
ATOM 7378 C CA . ALA E 5 132 ? 143.696 145.160 119.669 1.00 121.78 181 ALA A CA 1
ATOM 7379 C C . ALA E 5 132 ? 144.715 145.694 118.676 1.00 121.78 181 ALA A C 1
ATOM 7380 O O . ALA E 5 132 ? 144.441 146.658 117.951 1.00 121.78 181 ALA A O 1
ATOM 7382 N N . PHE E 5 133 ? 145.901 145.085 118.632 1.00 123.30 182 PHE A N 1
ATOM 7383 C CA . PHE E 5 133 ? 146.891 145.476 117.636 1.00 123.30 182 PHE A CA 1
ATOM 7384 C C . PHE E 5 133 ? 146.345 145.302 116.227 1.00 123.30 182 PHE A C 1
ATOM 7385 O O . PHE E 5 133 ? 146.518 146.179 115.374 1.00 123.30 182 PHE A O 1
ATOM 7393 N N . LEU E 5 134 ? 145.687 144.171 115.963 1.00 121.01 183 LEU A N 1
ATOM 7394 C CA . LEU E 5 134 ? 145.091 143.960 114.646 1.00 121.01 183 LEU A CA 1
ATOM 7395 C C . LEU E 5 134 ? 144.004 144.985 114.365 1.00 121.01 183 LEU A C 1
ATOM 7396 O O . LEU E 5 134 ? 143.913 145.513 113.251 1.00 121.01 183 LEU A O 1
ATOM 7401 N N . TRP E 5 135 ? 143.165 145.271 115.362 1.00 116.86 184 TRP A N 1
ATOM 7402 C CA . TRP E 5 135 ? 142.132 146.287 115.203 1.00 116.86 184 TRP A CA 1
ATOM 7403 C C . TRP E 5 135 ? 142.740 147.607 114.751 1.00 116.86 184 TRP A C 1
ATOM 7404 O O . TRP E 5 135 ? 142.294 148.219 113.772 1.00 116.86 184 TRP A O 1
ATOM 7415 N N . VAL E 5 136 ? 143.786 148.047 115.452 1.00 126.89 185 VAL A N 1
ATOM 7416 C CA . VAL E 5 136 ? 144.380 149.351 115.177 1.00 126.89 185 VAL A CA 1
ATOM 7417 C C . VAL E 5 136 ? 145.091 149.354 113.830 1.00 126.89 185 VAL A C 1
ATOM 7418 O O . VAL E 5 136 ? 145.036 150.343 113.092 1.00 126.89 185 VAL A O 1
ATOM 7422 N N . VAL E 5 137 ? 145.775 148.262 113.487 1.00 130.32 186 VAL A N 1
ATOM 7423 C CA . VAL E 5 137 ? 146.457 148.215 112.198 1.00 130.32 186 VAL A CA 1
ATOM 7424 C C . VAL E 5 137 ? 145.450 148.273 111.058 1.00 130.32 186 VAL A C 1
ATOM 7425 O O . VAL E 5 137 ? 145.662 148.973 110.060 1.00 130.32 186 VAL A O 1
ATOM 7429 N N . VAL E 5 138 ? 144.341 147.541 111.181 1.00 133.56 187 VAL A N 1
ATOM 7430 C CA . VAL E 5 138 ? 143.308 147.594 110.151 1.00 133.56 187 VAL A CA 1
ATOM 7431 C C . VAL E 5 138 ? 142.724 148.997 110.058 1.00 133.56 187 VAL A C 1
ATOM 7432 O O . VAL E 5 138 ? 142.478 149.514 108.959 1.00 133.56 187 VAL A O 1
ATOM 7436 N N . ALA E 5 139 ? 142.498 149.639 111.207 1.00 135.54 188 ALA A N 1
ATOM 7437 C CA . ALA E 5 139 ? 141.977 151.001 111.194 1.00 135.54 188 ALA A CA 1
ATOM 7438 C C . ALA E 5 139 ? 142.931 151.954 110.483 1.00 135.54 188 ALA A C 1
ATOM 7439 O O . ALA E 5 139 ? 142.501 152.799 109.691 1.00 135.54 188 ALA 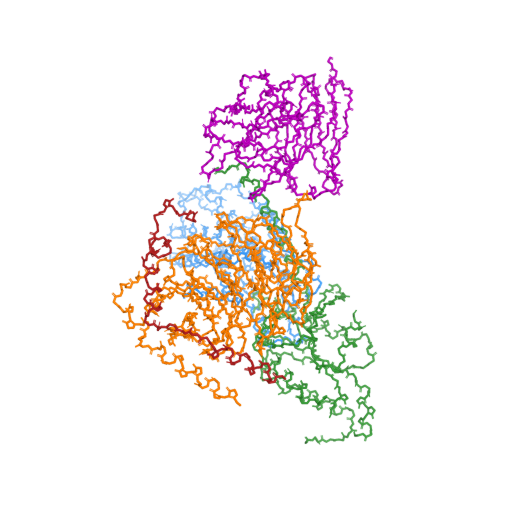A O 1
ATOM 7441 N N . VAL E 5 140 ? 144.232 151.832 110.748 1.00 139.21 189 VAL A N 1
ATOM 7442 C CA . VAL E 5 140 ? 145.207 152.690 110.078 1.00 139.21 189 VAL A CA 1
ATOM 7443 C C . VAL E 5 140 ? 145.205 152.427 108.579 1.00 139.21 189 VAL A C 1
ATOM 7444 O O . VAL E 5 140 ? 145.202 153.358 107.767 1.00 139.21 189 VAL A O 1
ATOM 7448 N N . ALA E 5 141 ? 145.200 151.152 108.190 1.00 142.37 190 ALA A N 1
ATOM 7449 C CA . ALA E 5 141 ? 145.264 150.820 106.771 1.00 142.37 190 ALA A CA 1
ATOM 7450 C C . ALA E 5 141 ? 144.028 151.313 106.032 1.00 142.37 190 ALA A C 1
ATOM 7451 O O . ALA E 5 141 ? 144.102 151.666 104.849 1.00 142.37 190 ALA A O 1
ATOM 7453 N N . MET E 5 142 ? 142.881 151.346 106.708 1.00 145.08 191 MET A N 1
ATOM 7454 C CA . MET E 5 142 ? 141.644 151.779 106.078 1.00 145.08 191 MET A CA 1
ATOM 7455 C C . MET E 5 142 ? 141.282 153.219 106.424 1.00 145.08 191 MET A C 1
ATOM 7456 O O . MET E 5 142 ? 140.161 153.654 106.152 1.00 145.08 191 MET A O 1
ATOM 7461 N N . ALA E 5 143 ? 142.187 153.950 107.061 1.00 151.00 192 ALA A N 1
ATOM 7462 C CA . ALA E 5 143 ? 142.010 155.396 107.147 1.00 151.00 192 ALA A CA 1
ATOM 7463 C C . ALA E 5 143 ? 141.920 156.082 105.784 1.00 151.00 192 ALA A C 1
ATOM 7464 O O . ALA E 5 143 ? 141.080 156.988 105.646 1.00 151.00 192 ALA A O 1
ATOM 7466 N N . PRO E 5 144 ? 142.734 155.739 104.770 1.00 154.64 193 PRO A N 1
ATOM 7467 C CA . PRO E 5 144 ? 142.669 156.482 103.494 1.00 154.64 193 PRO A CA 1
ATOM 7468 C C . PRO E 5 144 ? 141.273 156.719 102.935 1.00 154.64 193 PRO A C 1
ATOM 7469 O O . PRO E 5 144 ? 140.915 157.872 102.665 1.00 154.64 193 PRO A O 1
ATOM 7473 N N . LEU E 5 145 ? 140.469 155.671 102.754 1.00 158.30 194 LEU A N 1
ATOM 7474 C CA . LEU E 5 145 ? 139.165 155.873 102.133 1.00 158.30 194 LEU A CA 1
ATOM 7475 C C . LEU E 5 145 ? 138.212 156.680 103.004 1.00 158.30 194 LEU A C 1
ATOM 7476 O O . LEU E 5 145 ? 137.166 157.108 102.507 1.00 158.30 194 LEU A O 1
ATOM 7481 N N . LEU E 5 146 ? 138.544 156.910 104.272 1.00 161.39 195 LEU A N 1
ATOM 7482 C CA . LEU E 5 146 ? 137.649 157.637 105.162 1.00 161.39 195 LEU A CA 1
ATOM 7483 C C . LEU E 5 146 ? 137.586 159.129 104.851 1.00 161.39 195 LEU A C 1
ATOM 7484 O O . LEU E 5 146 ? 136.744 159.830 105.422 1.00 161.39 195 LEU A O 1
ATOM 7489 N N . VAL E 5 147 ? 138.443 159.635 103.968 1.00 164.85 196 VAL A N 1
ATOM 7490 C CA . VAL E 5 147 ? 138.397 161.042 103.587 1.00 164.85 196 VAL A CA 1
ATOM 7491 C C . VAL E 5 147 ? 138.376 161.164 102.070 1.00 164.85 196 VAL A C 1
ATOM 7492 O O . VAL E 5 147 ? 138.780 162.191 101.511 1.00 164.85 196 VAL A O 1
ATOM 7496 N N . SER E 5 148 ? 137.901 160.121 101.392 1.00 167.50 197 SER A N 1
ATOM 7497 C CA . SER E 5 148 ? 137.856 160.112 99.939 1.00 167.50 197 SER A CA 1
ATOM 7498 C C . SER E 5 148 ? 136.434 160.378 99.473 1.00 167.50 197 SER A C 1
ATOM 7499 O O . SER E 5 148 ? 135.552 159.537 99.705 1.00 167.50 197 SER A O 1
ATOM 7502 N N . PRO E 5 149 ? 136.157 161.512 98.832 1.00 170.83 198 PRO A N 1
ATOM 7503 C CA . PRO E 5 149 ? 134.793 161.775 98.357 1.00 170.83 198 PRO A CA 1
ATOM 7504 C C . PRO E 5 149 ? 134.351 160.750 97.322 1.00 170.83 198 PRO A C 1
ATOM 7505 O O . PRO E 5 149 ? 135.133 160.319 96.473 1.00 170.83 198 PRO A O 1
ATOM 7509 N N . GLN E 5 150 ? 133.073 160.372 97.395 1.00 173.93 199 GLN A N 1
ATOM 7510 C CA . GLN E 5 150 ? 132.473 159.369 96.512 1.00 173.93 199 GLN A CA 1
ATOM 7511 C C . GLN E 5 150 ? 131.191 159.967 95.939 1.00 173.93 199 GLN A C 1
ATOM 7512 O O . GLN E 5 150 ? 130.107 159.776 96.496 1.00 173.93 199 GLN A O 1
ATOM 7518 N N . THR E 5 151 ? 131.309 160.685 94.824 1.00 182.53 200 THR A N 1
ATOM 7519 C CA . THR E 5 151 ? 130.180 161.389 94.233 1.00 182.53 200 THR A CA 1
ATOM 7520 C C . THR E 5 151 ? 130.105 161.098 92.743 1.00 182.53 200 THR A C 1
ATOM 7521 O O . THR E 5 151 ? 131.088 161.286 92.020 1.00 182.53 200 THR A O 1
ATOM 7525 N N . VAL E 5 152 ? 128.968 160.615 92.264 1.00 186.97 201 VAL A N 1
ATOM 7526 C CA . VAL E 5 152 ? 128.813 160.363 90.835 1.00 186.97 201 VAL A CA 1
ATOM 7527 C C . VAL E 5 152 ? 127.489 160.895 90.363 1.00 186.97 201 VAL A C 1
ATOM 7528 O O . VAL E 5 152 ? 126.687 160.153 89.805 1.00 186.97 201 VAL A O 1
ATOM 7532 N N . GLN E 5 153 ? 127.248 162.177 90.597 1.00 191.79 202 GLN A N 1
ATOM 7533 C CA . GLN E 5 153 ? 125.964 162.753 90.233 1.00 191.79 202 GLN A CA 1
ATOM 7534 C C . GLN E 5 153 ? 125.744 162.717 88.732 1.00 191.79 202 GLN A C 1
ATOM 7535 O O . GLN E 5 153 ? 125.914 163.725 88.051 1.00 191.79 202 GLN A O 1
ATOM 7541 N N . THR E 5 154 ? 125.358 161.559 88.217 1.00 192.87 203 THR A N 1
ATOM 7542 C CA . THR E 5 154 ? 125.085 161.440 86.801 1.00 192.87 203 THR A CA 1
ATOM 7543 C C . THR E 5 154 ? 123.868 162.262 86.501 1.00 192.87 203 THR A C 1
ATOM 7544 O O . THR E 5 154 ? 123.916 163.178 85.684 1.00 192.87 203 THR A O 1
ATOM 7548 N N . ASN E 5 155 ? 122.771 161.944 87.168 1.00 195.16 204 ASN A N 1
ATOM 7549 C CA . ASN E 5 155 ? 121.529 162.654 86.961 1.00 195.16 204 ASN A CA 1
ATOM 7550 C C . ASN E 5 155 ? 120.662 162.133 88.064 1.00 195.16 204 ASN A C 1
ATOM 7551 O O . ASN E 5 155 ? 120.108 161.046 87.925 1.00 195.16 204 ASN A O 1
ATOM 7556 N N . HIS E 5 156 ? 120.561 162.869 89.168 1.00 194.12 205 HIS A N 1
ATOM 7557 C CA . HIS E 5 156 ? 119.822 162.397 90.343 1.00 194.12 205 HIS A CA 1
ATOM 7558 C C . HIS E 5 156 ? 120.614 161.295 91.046 1.00 194.12 205 HIS A C 1
ATOM 7559 O O . HIS E 5 156 ? 120.625 161.225 92.273 1.00 194.12 205 HIS A O 1
ATOM 7566 N N . THR E 5 157 ? 121.279 160.440 90.278 1.00 189.22 206 THR A N 1
ATOM 7567 C CA . THR E 5 157 ? 122.073 159.376 90.869 1.00 189.22 206 THR A CA 1
ATOM 7568 C C . THR E 5 157 ? 123.483 159.864 91.088 1.00 189.22 206 THR A C 1
ATOM 7569 O O . THR E 5 157 ? 124.106 160.365 90.162 1.00 189.22 206 THR A O 1
ATOM 7573 N N . VAL E 5 158 ? 123.981 159.731 92.309 1.00 187.10 207 VAL A N 1
ATOM 7574 C CA . VAL E 5 158 ? 125.347 160.123 92.608 1.00 187.10 207 VAL A CA 1
ATOM 7575 C C . VAL E 5 158 ? 126.171 158.886 92.759 1.00 187.10 207 VAL A C 1
ATOM 7576 O O . VAL E 5 158 ? 127.264 159.085 93.217 1.00 187.10 207 VAL A O 1
ATOM 7580 N N . VAL E 5 159 ? 125.691 157.685 92.391 1.00 182.32 208 VAL A N 1
ATOM 7581 C CA . VAL E 5 159 ? 126.278 156.356 92.485 1.00 182.32 208 VAL A CA 1
ATOM 7582 C C . VAL E 5 159 ? 127.282 156.343 93.626 1.00 182.32 208 VAL A C 1
ATOM 7583 O O . VAL E 5 159 ? 128.246 157.117 93.626 1.00 182.32 208 VAL A O 1
ATOM 7587 N N . CYS E 5 160 ? 127.055 155.465 94.599 1.00 174.96 209 CYS A N 1
ATOM 7588 C CA . CYS E 5 160 ? 128.002 155.250 95.688 1.00 174.96 209 CYS A CA 1
ATOM 7589 C C . CYS E 5 160 ? 129.092 154.320 95.175 1.00 174.96 209 CYS A C 1
ATOM 7590 O O . CYS E 5 160 ? 128.919 153.101 95.142 1.00 174.96 209 CYS A O 1
ATOM 7593 N N . LEU E 5 161 ? 130.222 154.900 94.764 1.00 171.81 210 LEU A N 1
ATOM 7594 C CA . LEU E 5 161 ? 131.269 154.112 94.121 1.00 171.81 210 LEU A CA 1
ATOM 7595 C C . LEU E 5 161 ? 131.820 153.045 95.053 1.00 171.81 210 LEU A C 1
ATOM 7596 O O . LEU E 5 161 ? 131.901 151.867 94.689 1.00 171.81 210 LEU A O 1
ATOM 7601 N N . GLN E 5 162 ? 132.201 153.435 96.266 1.00 166.51 211 GLN A N 1
ATOM 7602 C CA . GLN E 5 162 ? 132.839 152.488 97.167 1.00 166.51 211 GLN A CA 1
ATOM 7603 C C . GLN E 5 162 ? 131.792 151.659 97.894 1.00 166.51 211 GLN A C 1
ATOM 7604 O O . GLN E 5 162 ? 131.829 151.525 99.121 1.00 166.51 211 GLN A O 1
ATOM 7610 N N . LEU E 5 163 ? 130.853 151.103 97.130 1.00 163.11 212 LEU A N 1
ATOM 7611 C CA . LEU E 5 163 ? 129.927 150.087 97.614 1.00 163.11 212 LEU A CA 1
ATOM 7612 C C . LEU E 5 163 ? 130.121 148.781 96.860 1.00 163.11 212 LEU A C 1
ATOM 7613 O O . LEU E 5 163 ? 130.296 147.729 97.482 1.00 163.11 212 LEU A O 1
ATOM 7618 N N . TYR E 5 164 ? 130.086 148.824 95.535 1.00 158.10 213 TYR A N 1
ATOM 7619 C CA . TYR E 5 164 ? 130.491 147.721 94.673 1.00 158.10 213 TYR A CA 1
ATOM 7620 C C . TYR E 5 164 ? 131.751 148.214 93.973 1.00 158.10 213 TYR A C 1
ATOM 7621 O O . TYR E 5 164 ? 131.694 148.748 92.864 1.00 158.10 213 TYR A O 1
ATOM 7630 N N . ARG E 5 165 ? 132.868 148.092 94.687 1.00 159.47 214 ARG A N 1
ATOM 7631 C CA . ARG E 5 165 ? 134.133 148.581 94.163 1.00 159.47 214 ARG A CA 1
ATOM 7632 C C . ARG E 5 165 ? 134.243 148.423 92.684 1.00 159.47 214 ARG A C 1
ATOM 7633 O O . ARG E 5 165 ? 134.090 147.331 92.145 1.00 159.47 214 ARG A O 1
ATOM 7641 N N . GLU E 5 166 ? 134.532 149.520 92.025 1.00 168.89 215 GLU A N 1
ATOM 7642 C CA . GLU E 5 166 ? 134.681 149.502 90.578 1.00 168.89 215 GLU A CA 1
ATOM 7643 C C . GLU E 5 166 ? 135.993 150.103 90.106 1.00 168.89 215 GLU A C 1
ATOM 7644 O O . GLU E 5 166 ? 136.591 149.600 89.153 1.00 168.89 215 GLU A O 1
ATOM 7650 N N . LYS E 5 167 ? 136.461 151.157 90.769 1.00 172.33 216 LYS A N 1
ATOM 7651 C CA . LYS E 5 167 ? 137.617 151.917 90.324 1.00 172.33 216 LYS A CA 1
ATOM 7652 C C . LYS E 5 167 ? 138.909 151.147 90.595 1.00 172.33 216 LYS A C 1
ATOM 7653 O O . LYS E 5 167 ? 138.920 150.095 91.240 1.00 172.33 216 LYS A O 1
ATOM 7659 N N . ALA E 5 168 ? 140.017 151.684 90.085 1.00 174.10 217 ALA A N 1
ATOM 7660 C CA . ALA E 5 168 ? 141.316 151.034 90.160 1.00 174.10 217 ALA A CA 1
ATOM 7661 C C . ALA E 5 168 ? 142.329 151.962 90.811 1.00 174.10 217 ALA A C 1
ATOM 7662 O O . ALA E 5 168 ? 142.264 153.185 90.660 1.00 174.10 217 ALA A O 1
ATOM 7664 N N . SER E 5 169 ? 143.262 151.365 91.552 1.00 171.81 218 SER A N 1
ATOM 7665 C CA . SER E 5 169 ? 144.331 152.120 92.192 1.00 171.81 218 SER A CA 1
ATOM 7666 C C . SER E 5 169 ? 145.695 151.496 91.913 1.00 171.81 218 SER A C 1
ATOM 7667 O O . SER E 5 169 ? 146.696 152.202 91.751 1.00 171.81 218 SER A O 1
ATOM 7670 N N . HIS E 5 170 ? 145.722 150.161 91.893 1.00 169.26 219 HIS A N 1
ATOM 7671 C CA . HIS E 5 170 ? 146.873 149.279 91.691 1.00 169.26 219 HIS A CA 1
ATOM 7672 C C . HIS E 5 170 ? 147.817 149.277 92.891 1.00 169.26 219 HIS A C 1
ATOM 7673 O O . HIS E 5 170 ? 148.490 148.271 93.154 1.00 169.26 219 HIS A O 1
ATOM 7680 N N . HIS E 5 171 ? 147.746 150.312 93.725 1.00 166.83 220 HIS A N 1
ATOM 7681 C CA . HIS E 5 171 ? 148.430 150.243 95.005 1.00 166.83 220 HIS A CA 1
ATOM 7682 C C . HIS E 5 171 ? 147.492 149.736 96.079 1.00 166.83 220 HIS A C 1
ATOM 7683 O O . HIS E 5 171 ? 147.921 149.006 96.975 1.00 166.83 220 HIS A O 1
ATOM 7690 N N . ALA E 5 172 ? 146.203 150.062 95.967 1.00 163.78 221 ALA A N 1
ATOM 7691 C CA . ALA E 5 172 ? 145.197 149.280 96.667 1.00 163.78 221 ALA A CA 1
ATOM 7692 C C . ALA E 5 172 ? 145.269 147.815 96.258 1.00 163.78 221 ALA A C 1
ATOM 7693 O O . ALA E 5 172 ? 145.056 146.930 97.092 1.00 163.78 221 ALA A O 1
ATOM 7695 N N . LEU E 5 173 ? 145.594 147.538 94.991 1.00 160.52 222 LEU A N 1
ATOM 7696 C CA . LEU E 5 173 ? 145.738 146.153 94.550 1.00 160.52 222 LEU A CA 1
ATOM 7697 C C . LEU E 5 173 ? 146.918 145.465 95.225 1.00 160.52 222 LEU A C 1
ATOM 7698 O O . LEU E 5 173 ? 146.776 144.360 95.761 1.00 160.52 222 LEU A O 1
ATOM 7703 N N . VAL E 5 174 ? 148.099 146.090 95.198 1.00 157.89 223 VAL A N 1
ATOM 7704 C CA . VAL E 5 174 ? 149.228 145.442 95.864 1.00 157.89 223 VAL A CA 1
ATOM 7705 C C . VAL E 5 174 ? 148.978 145.340 97.366 1.00 157.89 223 VAL A C 1
ATOM 7706 O O . VAL E 5 174 ? 149.372 144.352 98.005 1.00 157.89 223 VAL A O 1
ATOM 7710 N N . SER E 5 175 ? 148.295 146.331 97.949 1.00 152.85 224 SER A N 1
ATOM 7711 C CA . SER E 5 175 ? 147.982 146.294 99.372 1.00 152.85 224 SER A CA 1
ATOM 7712 C C . SER E 5 175 ? 147.064 145.125 99.706 1.00 152.85 224 SER A C 1
ATOM 7713 O O . SER E 5 175 ? 147.311 144.387 100.664 1.00 152.85 224 SER A O 1
ATOM 7716 N N . LEU E 5 176 ? 145.998 144.935 98.927 1.00 144.03 225 LEU A N 1
ATOM 7717 C CA . LEU E 5 176 ? 145.099 143.822 99.203 1.00 144.03 225 LEU A CA 1
ATOM 7718 C C . LEU E 5 176 ? 145.778 142.487 98.946 1.00 144.03 225 LEU A C 1
ATOM 7719 O O . LEU E 5 176 ? 145.527 141.518 99.671 1.00 144.03 225 LEU A O 1
ATOM 7724 N N . ALA E 5 177 ? 146.641 142.413 97.930 1.00 139.65 226 ALA A N 1
ATOM 7725 C CA . ALA E 5 177 ? 147.366 141.174 97.677 1.00 139.65 226 ALA A CA 1
ATOM 7726 C C . ALA E 5 177 ? 148.227 140.796 98.872 1.00 139.65 226 ALA A C 1
ATOM 7727 O O . ALA E 5 177 ? 148.165 139.663 99.367 1.00 139.65 226 ALA A O 1
ATOM 7729 N N . VAL E 5 178 ? 149.034 141.741 99.361 1.00 135.33 227 VAL A N 1
ATOM 7730 C CA . VAL E 5 178 ? 149.890 141.446 100.502 1.00 135.33 227 VAL A CA 1
ATOM 7731 C C . VAL E 5 178 ? 149.079 141.276 101.781 1.00 135.33 227 VAL A C 1
ATOM 7732 O O . VAL E 5 178 ? 149.536 140.610 102.715 1.00 135.33 227 VAL A O 1
ATOM 7736 N N . ALA E 5 179 ? 147.876 141.849 101.845 1.00 128.48 228 ALA A N 1
ATOM 7737 C CA . ALA E 5 179 ? 147.054 141.728 103.041 1.00 128.48 228 ALA A CA 1
ATOM 7738 C C . ALA E 5 179 ? 146.307 140.407 103.096 1.00 128.48 228 ALA A C 1
ATOM 7739 O O . ALA E 5 179 ? 145.949 139.951 104.186 1.00 128.48 228 ALA A O 1
ATOM 7741 N N . PHE E 5 180 ? 146.038 139.793 101.947 1.00 118.84 229 PHE A N 1
ATOM 7742 C CA . PHE E 5 180 ? 145.370 138.501 101.941 1.00 118.84 229 PHE A CA 1
ATOM 7743 C C . PHE E 5 180 ? 146.321 137.325 101.800 1.00 118.84 229 PHE A C 1
ATOM 7744 O O . PHE E 5 180 ? 145.950 136.210 102.178 1.00 118.84 229 PHE A O 1
ATOM 7752 N N . THR E 5 181 ? 147.532 137.532 101.277 1.00 116.91 230 THR A N 1
ATOM 7753 C CA . THR E 5 181 ? 148.399 136.386 101.035 1.00 116.91 230 THR A CA 1
ATOM 7754 C C . THR E 5 181 ? 148.843 135.717 102.330 1.00 116.91 230 THR A C 1
ATOM 7755 O O . THR E 5 181 ? 149.080 134.506 102.345 1.00 116.91 230 THR A O 1
ATOM 7759 N N . PHE E 5 182 ? 148.950 136.468 103.420 1.00 108.54 231 PHE A N 1
ATOM 7760 C CA . PHE E 5 182 ? 149.421 135.892 104.674 1.00 108.54 231 PHE A CA 1
ATOM 7761 C C . PHE E 5 182 ? 148.335 135.089 105.386 1.00 108.54 231 PHE A C 1
ATOM 7762 O O . PHE E 5 182 ? 148.586 133.938 105.771 1.00 108.54 231 PHE A O 1
ATOM 7770 N N . PRO E 5 183 ? 147.134 135.642 105.602 1.00 104.49 232 PRO A N 1
ATOM 7771 C CA . PRO E 5 183 ? 146.092 134.845 106.263 1.00 104.49 232 PRO A CA 1
ATOM 7772 C C . PRO E 5 183 ? 145.736 133.583 105.511 1.00 104.49 232 PRO A C 1
ATOM 7773 O O . PRO E 5 183 ? 145.439 132.564 106.143 1.00 104.49 232 PRO A O 1
ATOM 7777 N N . PHE E 5 184 ? 145.770 133.610 104.180 1.00 101.71 233 PHE A N 1
ATOM 7778 C CA . PHE E 5 184 ? 145.442 132.417 103.413 1.00 101.71 233 PHE A CA 1
ATOM 7779 C C . PHE E 5 184 ? 146.427 131.292 103.703 1.00 101.71 233 PHE A C 1
ATOM 7780 O O . PHE E 5 184 ? 146.027 130.164 104.017 1.00 101.71 233 PHE A O 1
ATOM 7788 N N . ILE E 5 185 ? 147.727 131.585 103.613 1.00 98.53 234 ILE A N 1
ATOM 7789 C CA . ILE E 5 185 ? 148.745 130.570 103.870 1.00 98.53 234 ILE A CA 1
ATOM 7790 C C . ILE E 5 185 ? 148.672 130.087 105.310 1.00 98.53 234 ILE A C 1
ATOM 7791 O O . ILE E 5 185 ? 148.737 128.880 105.581 1.00 98.53 234 ILE A O 1
ATOM 7796 N N . THR E 5 186 ? 148.536 131.016 106.256 1.00 92.12 235 THR A N 1
ATOM 7797 C CA . THR E 5 186 ? 148.503 130.619 107.657 1.00 92.12 235 THR A CA 1
ATOM 7798 C C . THR E 5 186 ? 147.311 129.722 107.952 1.00 92.12 235 THR A C 1
ATOM 7799 O O . THR E 5 186 ? 147.449 128.714 108.650 1.00 92.12 235 THR A O 1
ATOM 7803 N N . THR E 5 187 ? 146.136 130.060 107.425 1.00 91.65 236 THR A N 1
ATOM 7804 C CA . THR E 5 187 ? 144.948 129.276 107.726 1.00 91.65 236 THR A CA 1
ATOM 7805 C C . THR E 5 187 ? 144.936 127.950 106.988 1.00 91.65 236 THR A C 1
ATOM 7806 O O . THR E 5 187 ? 144.354 126.982 107.481 1.00 91.65 236 THR A O 1
ATOM 7810 N N . VAL E 5 188 ? 145.553 127.877 105.810 1.00 90.66 237 VAL A N 1
ATOM 7811 C CA . VAL E 5 188 ? 145.662 126.591 105.133 1.00 90.66 237 VAL A CA 1
ATOM 7812 C C . VAL E 5 188 ? 146.607 125.669 105.895 1.00 90.66 237 VAL A C 1
ATOM 7813 O O . VAL E 5 188 ? 146.287 124.503 106.161 1.00 90.66 237 VAL A O 1
ATOM 7817 N N . THR E 5 189 ? 147.777 126.185 106.280 1.00 88.26 238 THR A N 1
ATOM 7818 C CA . THR E 5 189 ? 148.754 125.366 106.987 1.00 88.26 238 THR A CA 1
ATOM 7819 C C . THR E 5 189 ? 148.233 124.942 108.354 1.00 88.26 238 THR A C 1
ATOM 7820 O O . THR E 5 189 ? 148.016 123.754 108.612 1.00 88.26 238 THR A O 1
ATOM 7824 N N . CYS E 5 190 ? 148.040 125.896 109.244 1.00 85.56 239 CYS A N 1
ATOM 7825 C CA . CYS E 5 190 ? 147.620 125.573 110.595 1.00 85.56 239 CYS A CA 1
ATOM 7826 C C . CYS E 5 190 ? 146.564 124.489 110.634 1.00 85.56 239 CYS A C 1
ATOM 7827 O O . CYS E 5 190 ? 146.554 123.701 111.555 1.00 85.56 239 CYS A O 1
ATOM 7830 N N . TYR E 5 191 ? 145.664 124.438 109.677 1.00 82.72 240 TYR A N 1
ATOM 7831 C CA . TYR E 5 191 ? 144.711 123.338 109.632 1.00 82.72 240 TYR A CA 1
ATOM 7832 C C . TYR E 5 191 ? 145.143 122.058 108.939 1.00 82.72 240 TYR A C 1
ATOM 7833 O O . TYR E 5 191 ? 144.756 120.974 109.390 1.00 82.72 240 TYR A O 1
ATOM 7842 N N . LEU E 5 192 ? 145.944 122.126 107.876 1.00 86.49 241 LEU A N 1
ATOM 7843 C CA . LEU E 5 192 ? 146.447 120.884 107.297 1.00 86.49 241 LEU A CA 1
ATOM 7844 C C . LEU E 5 192 ? 147.337 120.139 108.286 1.00 86.49 241 LEU A C 1
ATOM 7845 O O . LEU E 5 192 ? 147.254 118.910 108.411 1.00 86.49 241 LEU A O 1
ATOM 7850 N N . LEU E 5 193 ? 148.186 120.871 109.009 1.00 87.00 242 LEU A N 1
ATOM 7851 C CA . LEU E 5 193 ? 149.026 120.249 110.027 1.00 87.00 242 LEU A CA 1
ATOM 7852 C C . LEU E 5 193 ? 148.193 119.632 111.141 1.00 87.00 242 LEU A C 1
ATOM 7853 O O . LEU E 5 193 ? 148.529 118.559 111.650 1.00 87.00 242 LEU A O 1
ATOM 7858 N N . ILE E 5 194 ? 147.114 120.299 111.550 1.00 83.46 243 ILE A N 1
ATOM 7859 C CA . ILE E 5 194 ? 146.255 119.722 112.578 1.00 83.46 243 ILE A CA 1
ATOM 7860 C C . ILE E 5 194 ? 145.609 118.442 112.072 1.00 83.46 243 ILE A C 1
ATOM 7861 O O . ILE E 5 194 ? 145.472 117.468 112.819 1.00 83.46 243 ILE A O 1
ATOM 7866 N N . ILE E 5 195 ? 145.198 118.415 110.802 1.00 91.62 244 ILE A N 1
ATOM 7867 C CA . ILE E 5 195 ? 144.662 117.175 110.242 1.00 91.62 244 ILE A CA 1
ATOM 7868 C C . ILE E 5 195 ? 145.707 116.071 110.286 1.00 91.62 244 ILE A C 1
ATOM 7869 O O . ILE E 5 195 ? 145.423 114.937 110.693 1.00 91.62 244 ILE A O 1
ATOM 7874 N N . ARG E 5 196 ? 146.934 116.385 109.869 1.00 98.41 245 ARG A N 1
ATOM 7875 C CA . ARG E 5 196 ? 147.977 115.364 109.850 1.00 98.41 245 ARG A CA 1
ATOM 7876 C C . ARG E 5 196 ? 148.235 114.824 111.248 1.00 98.41 245 ARG A C 1
ATOM 7877 O O . ARG E 5 196 ? 148.338 113.610 111.449 1.00 98.41 245 ARG A O 1
ATOM 7885 N N . SER E 5 197 ? 148.330 115.715 112.234 1.00 95.68 246 SER A N 1
ATOM 7886 C CA . SER E 5 197 ? 148.571 115.279 113.605 1.00 95.68 246 SER A CA 1
ATOM 7887 C C . SER E 5 197 ? 147.419 114.435 114.129 1.00 95.68 246 SER A C 1
ATOM 7888 O O . SER E 5 197 ? 147.635 113.381 114.734 1.00 95.68 246 SER A O 1
ATOM 7891 N N . LEU E 5 198 ? 146.183 114.875 113.903 1.00 99.00 247 LEU A N 1
ATOM 7892 C CA . LEU E 5 198 ? 145.041 114.145 114.434 1.00 99.00 247 LEU A CA 1
ATOM 7893 C C . LEU E 5 198 ? 144.804 112.827 113.718 1.00 99.00 247 LEU A C 1
ATOM 7894 O O . LEU E 5 198 ? 144.075 111.978 114.241 1.00 99.00 247 LEU A O 1
ATOM 7899 N N . ARG E 5 199 ? 145.382 112.634 112.535 1.00 110.34 248 ARG A N 1
ATOM 7900 C CA . ARG E 5 199 ? 145.176 111.385 111.812 1.00 110.34 248 ARG A CA 1
ATOM 7901 C C . ARG E 5 199 ? 146.272 110.355 112.043 1.00 110.34 248 ARG A C 1
ATOM 7902 O O . ARG E 5 199 ? 146.016 109.157 111.884 1.00 110.34 248 ARG A O 1
ATOM 7910 N N . GLN E 5 200 ? 147.478 110.772 112.413 1.00 114.91 249 GLN A N 1
ATOM 7911 C CA . GLN E 5 200 ? 148.590 109.829 112.505 1.00 114.91 249 GLN A CA 1
ATOM 7912 C C . GLN E 5 200 ? 148.753 109.238 113.905 1.00 114.91 249 GLN A C 1
ATOM 7913 O O . GLN E 5 200 ? 149.856 109.107 114.433 1.00 114.91 249 GLN A O 1
ATOM 7919 N N . GLY E 5 201 ? 147.647 108.824 114.511 1.00 116.90 250 GLY A N 1
ATOM 7920 C CA . GLY E 5 201 ? 147.727 107.900 115.624 1.00 116.90 250 GLY A CA 1
ATOM 7921 C C . GLY E 5 201 ? 147.785 108.537 116.996 1.00 116.90 250 GLY A C 1
ATOM 7922 O O . GLY E 5 201 ? 148.838 109.031 117.410 1.00 116.90 250 GLY A O 1
ATOM 7923 N N . LEU E 5 202 ? 146.672 108.504 117.724 1.00 113.52 251 LEU A N 1
ATOM 7924 C CA . LEU E 5 202 ? 146.622 108.955 119.107 1.00 113.52 251 LEU A CA 1
ATOM 7925 C C . LEU E 5 202 ? 145.648 108.067 119.863 1.00 113.52 251 LEU A C 1
ATOM 7926 O O . LEU E 5 202 ? 144.760 107.448 119.274 1.00 113.52 251 LEU A O 1
ATOM 7931 N N . ARG E 5 203 ? 145.813 108.015 121.184 1.00 105.27 252 ARG A N 1
ATOM 7932 C CA . ARG E 5 203 ? 144.885 107.294 122.043 1.00 105.27 252 ARG A CA 1
ATOM 7933 C C . ARG E 5 203 ? 143.708 108.168 122.461 1.00 105.27 252 ARG A C 1
ATOM 7934 O O . ARG E 5 203 ? 143.051 107.897 123.471 1.00 105.27 252 ARG A O 1
ATOM 7942 N N . VAL E 5 204 ? 143.434 109.221 121.700 1.00 111.91 253 VAL A N 1
ATOM 7943 C CA . VAL E 5 204 ? 142.241 110.030 121.907 1.00 111.91 253 VAL A CA 1
ATOM 7944 C C . VAL E 5 204 ? 141.056 109.225 121.389 1.00 111.91 253 VAL A C 1
ATOM 7945 O O . VAL E 5 204 ? 141.225 108.316 120.569 1.00 111.91 253 VAL A O 1
ATOM 7949 N N . GLU E 5 205 ? 139.860 109.528 121.889 1.00 121.68 254 GLU A N 1
ATOM 7950 C CA . GLU E 5 205 ? 138.625 108.937 121.392 1.00 121.68 254 GLU A CA 1
ATOM 7951 C C . GLU E 5 205 ? 138.557 108.975 119.870 1.00 121.68 254 GLU A C 1
ATOM 7952 O O . GLU E 5 205 ? 138.987 109.953 119.253 1.00 121.68 254 GLU A O 1
ATOM 7958 N N . LYS E 5 206 ? 138.030 107.919 119.252 1.00 121.53 255 LYS A N 1
ATOM 7959 C CA . LYS E 5 206 ? 137.948 107.865 117.797 1.00 121.53 255 LYS A CA 1
ATOM 7960 C C . LYS E 5 206 ? 136.852 108.784 117.275 1.00 121.53 255 LYS A C 1
ATOM 7961 O O . LYS E 5 206 ? 137.047 109.501 116.284 1.00 121.53 255 LYS A O 1
ATOM 7967 N N . ARG E 5 207 ? 135.696 108.767 117.940 1.00 121.45 256 ARG A N 1
ATOM 7968 C CA . ARG E 5 207 ? 134.581 109.595 117.500 1.00 121.45 256 ARG A CA 1
ATOM 7969 C C . ARG E 5 207 ? 134.941 111.073 117.556 1.00 121.45 256 ARG A C 1
ATOM 7970 O O . ARG E 5 207 ? 134.604 111.840 116.645 1.00 121.45 256 ARG A O 1
ATOM 7978 N N . LEU E 5 208 ? 135.628 111.490 118.620 1.00 115.64 257 LEU A N 1
ATOM 7979 C CA . LEU E 5 208 ? 136.070 112.873 118.727 1.00 115.64 257 LEU A CA 1
ATOM 7980 C C . LEU E 5 208 ? 137.054 113.242 117.629 1.00 115.64 257 LEU A C 1
ATOM 7981 O O . LEU E 5 208 ? 136.979 114.352 117.096 1.00 115.64 257 LEU A O 1
ATOM 7986 N N . LYS E 5 209 ? 137.964 112.336 117.274 1.00 114.51 258 LYS A N 1
ATOM 7987 C CA . LYS E 5 209 ? 138.882 112.583 116.168 1.00 114.51 258 LYS A CA 1
ATOM 7988 C C . LYS E 5 209 ? 138.124 112.798 114.864 1.00 114.51 258 LYS A C 1
ATOM 7989 O O . LYS E 5 209 ? 138.418 113.729 114.102 1.00 114.51 258 LYS A O 1
ATOM 7995 N N . THR E 5 210 ? 137.151 111.931 114.587 1.00 112.88 259 THR A N 1
ATOM 7996 C CA . THR E 5 210 ? 136.393 112.034 113.347 1.00 112.88 259 THR A CA 1
ATOM 7997 C C . THR E 5 210 ? 135.635 113.350 113.302 1.00 112.88 259 THR A C 1
ATOM 7998 O O . THR E 5 210 ? 135.637 114.042 112.277 1.00 112.88 259 THR A O 1
ATOM 8002 N N . LYS E 5 211 ? 134.991 113.708 114.414 1.00 108.83 260 LYS A N 1
ATOM 8003 C CA . LYS E 5 211 ? 134.246 114.960 114.449 1.00 108.83 260 LYS A CA 1
ATOM 8004 C C . LYS E 5 211 ? 135.169 116.154 114.263 1.00 108.83 260 LYS A C 1
ATOM 8005 O O . LYS E 5 211 ? 134.826 117.105 113.553 1.00 108.83 260 LYS A O 1
ATOM 8011 N N . ALA E 5 212 ? 136.347 116.125 114.890 1.00 102.17 261 ALA A N 1
ATOM 8012 C CA . ALA E 5 212 ? 137.274 117.240 114.756 1.00 102.17 261 ALA A CA 1
ATOM 8013 C C . ALA E 5 212 ? 137.733 117.406 113.318 1.00 102.17 261 ALA A C 1
ATOM 8014 O O . ALA E 5 212 ? 137.766 118.527 112.801 1.00 102.17 261 ALA A O 1
ATOM 8016 N N . VAL E 5 213 ? 138.086 116.308 112.649 1.00 98.45 262 VAL A N 1
ATOM 8017 C CA . VAL E 5 213 ? 138.554 116.436 111.270 1.00 98.45 262 VAL A CA 1
ATOM 8018 C C . VAL E 5 213 ? 137.420 116.892 110.359 1.00 98.45 262 VAL A C 1
ATOM 8019 O O . VAL E 5 213 ? 137.622 117.720 109.460 1.00 98.45 262 VAL A O 1
ATOM 8023 N N . ARG E 5 214 ? 136.210 116.378 110.581 1.00 102.09 263 ARG A N 1
ATOM 8024 C CA . ARG E 5 214 ? 135.068 116.819 109.790 1.00 102.09 263 ARG A CA 1
ATOM 8025 C C . ARG E 5 214 ? 134.841 118.318 109.945 1.00 102.09 263 ARG A C 1
ATOM 8026 O O . ARG E 5 214 ? 134.671 119.043 108.955 1.00 102.09 263 ARG A O 1
ATOM 8034 N N . MET E 5 215 ? 134.851 118.803 111.186 1.00 97.61 264 MET A N 1
ATOM 8035 C CA . MET E 5 215 ? 134.612 120.219 111.418 1.00 97.61 264 MET A CA 1
ATOM 8036 C C . MET E 5 215 ? 135.725 121.071 110.833 1.00 97.61 264 MET A C 1
ATOM 8037 O O . MET E 5 215 ? 135.466 122.161 110.317 1.00 97.61 264 MET A O 1
ATOM 8042 N N . ILE E 5 216 ? 136.969 120.606 110.912 1.00 89.33 265 ILE A N 1
ATOM 8043 C CA . ILE E 5 216 ? 138.062 121.380 110.338 1.00 89.33 265 ILE A CA 1
ATOM 8044 C C . ILE E 5 216 ? 137.903 121.484 108.830 1.00 89.33 265 ILE A C 1
ATOM 8045 O O . ILE E 5 216 ? 138.101 122.555 108.244 1.00 89.33 265 ILE A O 1
ATOM 8050 N N . ALA E 5 217 ? 137.530 120.382 108.177 1.00 91.75 266 ALA A N 1
ATOM 8051 C CA . ALA E 5 217 ? 137.307 120.435 106.736 1.00 91.75 266 ALA A CA 1
ATOM 8052 C C . ALA E 5 217 ? 136.184 121.400 106.387 1.00 91.75 266 ALA A C 1
ATOM 8053 O O . ALA E 5 217 ? 136.304 122.182 105.440 1.00 91.75 266 ALA A O 1
ATOM 8055 N N . ILE E 5 218 ? 135.090 121.371 107.150 1.00 90.08 267 ILE A N 1
ATOM 8056 C CA . ILE E 5 218 ? 133.969 122.268 106.869 1.00 90.08 267 ILE A CA 1
ATOM 8057 C C . ILE E 5 218 ? 134.391 123.724 107.030 1.00 90.08 267 ILE A C 1
ATOM 8058 O O . ILE E 5 218 ? 134.101 124.574 106.178 1.00 90.08 267 ILE A O 1
ATOM 8063 N N . VAL E 5 219 ? 135.078 124.033 108.131 1.00 88.15 268 VAL A N 1
ATOM 8064 C CA . VAL E 5 219 ? 135.484 125.409 108.404 1.00 88.15 268 VAL A CA 1
ATOM 8065 C C . VAL E 5 219 ? 136.419 125.912 107.317 1.00 88.15 268 VAL A C 1
ATOM 8066 O O . VAL E 5 219 ? 136.279 127.038 106.822 1.00 88.15 268 VAL A O 1
ATOM 8070 N N . LEU E 5 220 ? 137.395 125.092 106.933 1.00 88.02 269 LEU A N 1
ATOM 8071 C CA . LEU E 5 220 ? 138.331 125.544 105.917 1.00 88.02 269 LEU A CA 1
ATOM 8072 C C . LEU E 5 220 ? 137.652 125.661 104.560 1.00 88.02 269 LEU A C 1
ATOM 8073 O O . LEU E 5 220 ? 138.005 126.541 103.772 1.00 88.02 269 LEU A O 1
ATOM 8078 N N . ALA E 5 221 ? 136.661 124.814 104.275 1.00 91.56 270 ALA A N 1
ATOM 8079 C CA . ALA E 5 221 ? 135.915 124.963 103.032 1.00 91.56 270 ALA A CA 1
ATOM 8080 C C . ALA E 5 221 ? 135.158 126.281 103.000 1.00 91.56 270 ALA A C 1
ATOM 8081 O O . ALA E 5 221 ? 135.152 126.976 101.980 1.00 91.56 270 ALA A O 1
ATOM 8083 N N . ILE E 5 222 ? 134.514 126.644 104.110 1.00 91.61 271 ILE A N 1
ATOM 8084 C CA . ILE E 5 222 ? 133.784 127.910 104.164 1.00 91.61 271 ILE A CA 1
ATOM 8085 C C . ILE E 5 222 ? 134.738 129.083 103.993 1.00 91.61 271 ILE A C 1
ATOM 8086 O O . ILE E 5 222 ? 134.468 130.022 103.235 1.00 91.61 271 ILE A O 1
ATOM 8091 N N . PHE E 5 223 ? 135.871 129.047 104.695 1.00 93.50 272 PHE A N 1
ATOM 8092 C CA . PHE E 5 223 ? 136.850 130.120 104.562 1.00 93.50 272 PHE A CA 1
ATOM 8093 C C . PHE E 5 223 ? 137.376 130.211 103.140 1.00 93.50 272 PHE A C 1
ATOM 8094 O O . PHE E 5 223 ? 137.629 131.307 102.633 1.00 93.50 272 PHE A O 1
ATOM 8102 N N . LEU E 5 224 ? 137.571 129.073 102.488 1.00 98.77 273 LEU A N 1
ATOM 8103 C CA . LEU E 5 224 ? 138.139 129.073 101.151 1.00 98.77 273 LEU A CA 1
ATOM 8104 C C . LEU E 5 224 ? 137.124 129.503 100.102 1.00 98.77 273 LEU A C 1
ATOM 8105 O O . LEU E 5 224 ? 137.506 130.050 99.063 1.00 98.77 273 LEU A O 1
ATOM 8110 N N . VAL E 5 225 ? 135.838 129.342 100.375 1.00 101.78 274 VAL A N 1
ATOM 8111 C CA . VAL E 5 225 ? 134.819 129.728 99.411 1.00 101.78 274 VAL A CA 1
ATOM 8112 C C . VAL E 5 225 ? 134.340 131.153 99.619 1.00 101.78 274 VAL A C 1
ATOM 8113 O O . VAL E 5 225 ? 134.183 131.901 98.664 1.00 101.78 274 VAL A O 1
ATOM 8117 N N . CYS E 5 226 ? 134.117 131.542 100.864 1.00 106.59 275 CYS A N 1
ATOM 8118 C CA . CYS E 5 226 ? 133.592 132.867 101.143 1.00 106.59 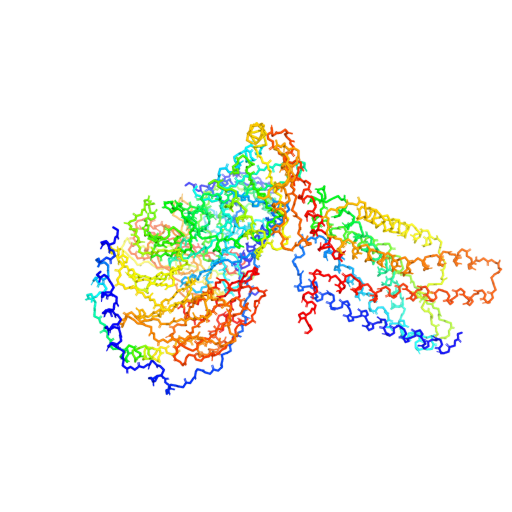275 CYS A CA 1
ATOM 8119 C C . CYS E 5 226 ? 134.646 133.949 101.269 1.00 106.59 275 CYS A C 1
ATOM 8120 O O . CYS E 5 226 ? 134.566 134.746 102.187 1.00 106.59 275 CYS A O 1
ATOM 8123 N N . PHE E 5 227 ? 135.628 134.011 100.368 1.00 107.79 276 PHE A N 1
ATOM 8124 C CA . PHE E 5 227 ? 136.725 134.988 100.497 1.00 107.79 276 PHE A CA 1
ATOM 8125 C C . PHE E 5 227 ? 137.767 134.939 99.407 1.00 107.79 276 PHE A C 1
ATOM 8126 O O . PHE E 5 227 ? 138.463 135.923 99.194 1.00 107.79 276 PHE A O 1
ATOM 8134 N N . VAL E 5 228 ? 137.897 133.822 98.714 1.00 113.64 277 VAL A N 1
ATOM 8135 C CA . VAL E 5 228 ? 138.971 133.623 97.736 1.00 113.64 277 VAL A CA 1
ATOM 8136 C C . VAL E 5 228 ? 138.389 134.124 96.421 1.00 113.64 277 VAL A C 1
ATOM 8137 O O . VAL E 5 228 ? 139.111 134.812 95.675 1.00 113.64 277 VAL A O 1
ATOM 8141 N N . PRO E 5 229 ? 137.139 133.810 96.049 1.00 117.46 278 PRO A N 1
ATOM 8142 C CA . PRO E 5 229 ? 136.626 134.334 94.776 1.00 117.46 278 PRO A CA 1
ATOM 8143 C C . PRO E 5 229 ? 136.694 135.843 94.687 1.00 117.46 278 PRO A C 1
ATOM 8144 O O . PRO E 5 229 ? 137.008 136.379 93.619 1.00 117.46 278 PRO A O 1
ATOM 8148 N N . TYR E 5 230 ? 136.439 136.547 95.790 1.00 128.50 279 TYR A N 1
ATOM 8149 C CA . TYR E 5 230 ? 136.471 138.002 95.749 1.00 128.50 279 TYR A CA 1
ATOM 8150 C C . TYR E 5 230 ? 137.851 138.510 95.368 1.00 128.50 279 TYR A C 1
ATOM 8151 O O . TYR E 5 230 ? 137.990 139.340 94.466 1.00 128.50 279 TYR A O 1
ATOM 8160 N N . HIS E 5 231 ? 138.885 138.047 96.066 1.00 126.36 280 HIS A N 1
ATOM 8161 C CA . HIS E 5 231 ? 140.223 138.541 95.776 1.00 126.36 280 HIS A CA 1
ATOM 8162 C C . HIS E 5 231 ? 140.665 138.137 94.381 1.00 126.36 280 HIS A C 1
ATOM 8163 O O . HIS E 5 231 ? 141.229 138.955 93.642 1.00 126.36 280 HIS A O 1
ATOM 8170 N N . VAL E 5 232 ? 140.402 136.888 93.995 1.00 132.83 281 VAL A N 1
ATOM 8171 C CA . VAL E 5 232 ? 140.810 136.431 92.671 1.00 132.83 281 VAL A CA 1
ATOM 8172 C C . VAL E 5 232 ? 140.172 137.299 91.598 1.00 132.83 281 VAL A C 1
ATOM 8173 O O . VAL E 5 232 ? 140.849 137.790 90.682 1.00 132.83 281 VAL A O 1
ATOM 8177 N N . ASN E 5 233 ? 138.862 137.519 91.709 1.00 143.58 282 ASN A N 1
ATOM 8178 C CA . ASN E 5 233 ? 138.149 138.355 90.758 1.00 143.58 282 ASN A CA 1
ATOM 8179 C C . ASN E 5 233 ? 138.755 139.743 90.776 1.00 143.58 282 ASN A C 1
ATOM 8180 O O . ASN E 5 233 ? 139.375 140.141 89.796 1.00 143.58 282 ASN A O 1
ATOM 8185 N N . ARG E 5 234 ? 138.637 140.456 91.898 1.00 147.10 283 ARG A N 1
ATOM 8186 C CA . ARG E 5 234 ? 139.164 141.813 92.005 1.00 147.10 283 ARG A CA 1
ATOM 8187 C C . ARG E 5 234 ? 140.496 141.961 91.282 1.00 147.10 283 ARG A C 1
ATOM 8188 O O . ARG E 5 234 ? 140.658 142.840 90.427 1.00 147.10 283 ARG A O 1
ATOM 8196 N N . SER E 5 235 ? 141.438 141.058 91.560 1.00 151.51 284 SER A N 1
ATOM 8197 C CA . SER E 5 235 ? 142.739 141.133 90.907 1.00 151.51 284 SER A CA 1
ATOM 8198 C C . SER E 5 235 ? 142.614 140.993 89.394 1.00 151.51 284 SER A C 1
ATOM 8199 O O . SER E 5 235 ? 143.103 141.844 88.638 1.00 151.51 284 SER A O 1
ATOM 8202 N N . VAL E 5 236 ? 141.955 139.926 88.927 1.00 157.44 285 VAL A N 1
ATOM 8203 C CA . VAL E 5 236 ? 141.961 139.658 87.490 1.00 157.44 285 VAL A CA 1
ATOM 8204 C C . VAL E 5 236 ? 141.163 140.720 86.741 1.00 157.44 285 VAL A C 1
ATOM 8205 O O . VAL E 5 236 ? 141.548 141.150 85.649 1.00 157.44 285 VAL A O 1
ATOM 8209 N N . TYR E 5 237 ? 140.052 141.166 87.323 1.00 167.75 286 TYR A N 1
ATOM 8210 C CA . TYR E 5 237 ? 139.269 142.249 86.747 1.00 167.75 286 TYR A CA 1
ATOM 8211 C C . TYR E 5 237 ? 140.111 143.505 86.588 1.00 167.75 286 TYR A C 1
ATOM 8212 O O . TYR E 5 237 ? 140.231 144.047 85.485 1.00 167.75 286 TYR A O 1
ATOM 8221 N N . VAL E 5 238 ? 140.718 143.981 87.679 1.00 167.52 287 VAL A N 1
ATOM 8222 C CA . VAL E 5 238 ? 141.404 145.263 87.587 1.00 167.52 287 VAL A CA 1
ATOM 8223 C C . VAL E 5 238 ? 142.610 145.165 86.664 1.00 167.52 287 VAL A C 1
ATOM 8224 O O . VAL E 5 238 ? 142.915 146.116 85.933 1.00 167.52 287 VAL A O 1
ATOM 8228 N N . LEU E 5 239 ? 143.305 144.024 86.652 1.00 167.12 288 LEU A N 1
ATOM 8229 C CA . LEU E 5 239 ? 144.364 143.867 85.662 1.00 167.12 288 LEU A CA 1
ATOM 8230 C C . LEU E 5 239 ? 143.800 143.661 84.262 1.00 167.12 288 LEU A C 1
ATOM 8231 O O . LEU E 5 239 ? 144.555 143.718 83.285 1.00 167.12 288 LEU A O 1
ATOM 8236 N N . HIS E 5 240 ? 142.491 143.421 84.146 1.00 175.55 289 HIS A N 1
ATOM 8237 C CA . HIS E 5 240 ? 141.833 143.205 82.866 1.00 175.55 289 HIS A CA 1
ATOM 8238 C C . HIS E 5 240 ? 140.849 144.302 82.487 1.00 175.55 289 HIS A C 1
ATOM 8239 O O . HIS E 5 240 ? 140.543 144.449 81.298 1.00 175.55 289 HIS A O 1
ATOM 8246 N N . TYR E 5 241 ? 140.347 145.074 83.451 1.00 177.76 290 TYR A N 1
ATOM 8247 C CA . TYR E 5 241 ? 139.303 146.049 83.156 1.00 177.76 290 TYR A CA 1
ATOM 8248 C C . TYR E 5 241 ? 139.846 147.235 82.373 1.00 177.76 290 TYR A C 1
ATOM 8249 O O . TYR E 5 241 ? 139.429 147.488 81.237 1.00 177.76 290 TYR A O 1
ATOM 8258 N N . ARG E 5 242 ? 140.779 147.973 82.962 1.00 181.41 291 ARG A N 1
ATOM 8259 C CA . ARG E 5 242 ? 141.296 149.187 82.333 1.00 181.41 291 ARG A CA 1
ATOM 8260 C C . ARG E 5 242 ? 142.405 148.872 81.334 1.00 181.41 291 ARG A C 1
ATOM 8261 O O . ARG E 5 242 ? 143.502 149.428 81.379 1.00 181.41 291 ARG A O 1
ATOM 8269 N N . SER E 5 243 ? 142.105 147.960 80.415 1.00 188.75 292 SER A N 1
ATOM 8270 C CA . SER E 5 243 ? 142.969 147.637 79.291 1.00 188.75 292 SER A CA 1
ATOM 8271 C C . SER E 5 243 ? 142.177 147.817 78.005 1.00 188.75 292 SER A C 1
ATOM 8272 O O . SER E 5 243 ? 140.987 147.493 77.949 1.00 188.75 292 SER A O 1
ATOM 8275 N N . HIS E 5 244 ? 142.837 148.343 76.978 1.00 196.14 293 HIS A N 1
ATOM 8276 C CA . HIS E 5 244 ? 142.156 148.651 75.727 1.00 196.14 293 HIS A CA 1
ATOM 8277 C C . HIS E 5 244 ? 141.784 147.364 75.002 1.00 196.14 293 HIS A C 1
ATOM 8278 O O . HIS E 5 244 ? 142.658 146.571 74.635 1.00 196.14 293 HIS A O 1
ATOM 8285 N N . GLY E 5 245 ? 140.485 147.159 74.792 1.00 193.51 294 GLY A N 1
ATOM 8286 C CA . GLY E 5 245 ? 140.001 145.954 74.150 1.00 193.51 294 GLY A CA 1
ATOM 8287 C C . GLY E 5 245 ? 138.896 145.263 74.923 1.00 193.51 294 GLY A C 1
ATOM 8288 O O . GLY E 5 245 ? 138.571 144.104 74.649 1.00 193.51 294 GLY A O 1
ATOM 8289 N N . ALA E 5 246 ? 138.310 145.963 75.891 1.00 190.05 295 ALA A N 1
ATOM 8290 C CA . ALA E 5 246 ? 137.228 145.401 76.689 1.00 190.05 295 ALA A CA 1
ATOM 8291 C C . ALA E 5 246 ? 135.882 145.705 76.040 1.00 190.05 295 ALA A C 1
ATOM 8292 O O . ALA E 5 246 ? 135.581 146.860 75.724 1.00 190.05 295 ALA A O 1
ATOM 8294 N N . SER E 5 247 ? 135.077 144.666 75.844 1.00 186.50 296 SER A N 1
ATOM 8295 C CA . SER E 5 247 ? 133.774 144.799 75.211 1.00 186.50 296 SER A CA 1
ATOM 8296 C C . SER E 5 247 ? 132.687 145.067 76.252 1.00 186.50 296 SER A C 1
ATOM 8297 O O . SER E 5 247 ? 132.905 144.968 77.462 1.00 186.50 296 SER A O 1
ATOM 8300 N N . CYS E 5 248 ? 131.497 145.419 75.759 1.00 183.98 297 CYS A N 1
ATOM 8301 C CA . CYS E 5 248 ? 130.379 145.708 76.652 1.00 183.98 297 CYS A CA 1
ATOM 8302 C C . CYS E 5 248 ? 129.895 144.452 77.367 1.00 183.98 297 CYS A C 1
ATOM 8303 O O . CYS E 5 248 ? 129.584 144.493 78.563 1.00 183.98 297 CYS A O 1
ATOM 8306 N N . ALA E 5 249 ? 129.813 143.328 76.650 1.00 180.77 298 ALA A N 1
ATOM 8307 C CA . ALA E 5 249 ? 129.450 142.069 77.293 1.00 180.77 298 ALA A CA 1
ATOM 8308 C C . ALA E 5 249 ? 130.491 141.671 78.329 1.00 180.77 298 ALA A C 1
ATOM 8309 O O . ALA E 5 249 ? 130.153 141.160 79.405 1.00 180.77 298 ALA A O 1
ATOM 8311 N N . THR E 5 250 ? 131.768 141.895 78.018 1.00 181.31 299 THR A N 1
ATOM 8312 C CA . THR E 5 250 ? 132.808 141.714 79.020 1.00 181.31 299 THR A CA 1
ATOM 8313 C C . THR E 5 250 ? 132.534 142.580 80.240 1.00 181.31 299 THR A C 1
ATOM 8314 O O . THR E 5 250 ? 132.652 142.115 81.379 1.00 181.31 299 THR A O 1
ATOM 8318 N N . GLN E 5 251 ? 132.150 143.838 80.021 1.00 178.39 300 GLN A N 1
ATOM 8319 C CA . GLN E 5 251 ? 131.891 144.733 81.142 1.00 178.39 300 GLN A CA 1
ATOM 8320 C C . GLN E 5 251 ? 130.733 144.230 81.995 1.00 178.39 300 GLN A C 1
ATOM 8321 O O . GLN E 5 251 ? 130.807 144.256 83.229 1.00 178.39 300 GLN A O 1
ATOM 8327 N N . ARG E 5 252 ? 129.663 143.747 81.361 1.00 172.94 301 ARG A N 1
ATOM 8328 C CA . ARG E 5 252 ? 128.513 143.300 82.141 1.00 172.94 301 ARG A CA 1
ATOM 8329 C C . ARG E 5 252 ? 128.820 142.015 82.902 1.00 172.94 301 ARG A C 1
ATOM 8330 O O . ARG E 5 252 ? 128.388 141.854 84.050 1.00 172.94 301 ARG A O 1
ATOM 8338 N N . ILE E 5 253 ? 129.570 141.089 82.296 1.00 169.27 302 ILE A N 1
ATOM 8339 C CA . ILE E 5 253 ? 129.898 139.867 83.025 1.00 169.27 302 ILE A CA 1
ATOM 8340 C C . ILE E 5 253 ? 130.854 140.171 84.172 1.00 169.27 302 ILE A C 1
ATOM 8341 O O . ILE E 5 253 ? 130.741 139.588 85.256 1.00 169.27 302 ILE A O 1
ATOM 8346 N N . LEU E 5 254 ? 131.795 141.097 83.967 1.00 167.16 303 LEU A N 1
ATOM 8347 C CA . LEU E 5 254 ? 132.655 141.516 85.069 1.00 167.16 303 LEU A CA 1
ATOM 8348 C C . LEU E 5 254 ? 131.841 142.144 86.191 1.00 167.16 303 LEU A C 1
ATOM 8349 O O . LEU E 5 254 ? 132.087 141.874 87.374 1.00 167.16 303 LEU A O 1
ATOM 8354 N N . ALA E 5 255 ? 130.867 142.985 85.841 1.00 161.17 304 ALA A N 1
ATOM 8355 C CA . ALA E 5 255 ? 130.023 143.599 86.859 1.00 161.17 304 ALA A CA 1
ATOM 8356 C C . ALA E 5 255 ? 129.261 142.541 87.644 1.00 161.17 304 ALA A C 1
ATOM 8357 O O . ALA E 5 255 ? 129.223 142.577 88.879 1.00 161.17 304 ALA A O 1
ATOM 8359 N N . LEU E 5 256 ? 128.657 141.582 86.940 1.00 157.02 305 LEU A N 1
ATOM 8360 C CA . LEU E 5 256 ? 127.898 140.535 87.618 1.00 157.02 305 LEU A CA 1
ATOM 8361 C C . LEU E 5 256 ? 128.797 139.705 88.523 1.00 157.02 305 LEU A C 1
ATOM 8362 O O . LEU E 5 256 ? 128.407 139.342 89.643 1.00 157.02 305 LEU A O 1
ATOM 8367 N N . ALA E 5 257 ? 130.004 139.394 88.053 1.00 152.23 306 ALA A N 1
ATOM 8368 C CA . ALA E 5 257 ? 130.942 138.635 88.867 1.00 152.23 306 ALA A CA 1
ATOM 8369 C C . ALA E 5 257 ? 131.324 139.403 90.124 1.00 152.23 306 ALA A C 1
ATOM 8370 O O . ALA E 5 257 ? 131.418 138.821 91.210 1.00 152.23 306 ALA A O 1
ATOM 8372 N N . ASN E 5 258 ? 131.547 140.711 89.997 1.00 149.06 307 ASN A N 1
ATOM 8373 C CA . ASN E 5 258 ? 131.861 141.515 91.172 1.00 149.06 307 ASN A CA 1
ATOM 8374 C C . ASN E 5 258 ? 130.697 141.522 92.154 1.00 149.06 307 ASN A C 1
ATOM 8375 O O . ASN E 5 258 ? 130.897 141.400 93.373 1.00 149.06 307 ASN A O 1
ATOM 8380 N N . ARG E 5 259 ? 129.493 141.596 91.635 1.00 149.45 308 ARG A N 1
ATOM 8381 C CA . ARG E 5 259 ? 128.347 141.559 92.504 1.00 149.45 308 ARG A CA 1
ATOM 8382 C C . ARG E 5 259 ? 128.319 140.271 93.287 1.00 149.45 308 ARG A C 1
ATOM 8383 O O . ARG E 5 259 ? 128.207 140.279 94.511 1.00 149.45 308 ARG A O 1
ATOM 8391 N N . ILE E 5 260 ? 128.445 139.158 92.593 1.00 142.29 309 ILE A N 1
ATOM 8392 C CA . ILE E 5 260 ? 128.327 137.859 93.243 1.00 142.29 309 ILE A CA 1
ATOM 8393 C C . ILE E 5 260 ? 129.440 137.662 94.263 1.00 142.29 309 ILE A C 1
ATOM 8394 O O . ILE E 5 260 ? 129.207 137.138 95.356 1.00 142.29 309 ILE A O 1
ATOM 8399 N N . THR E 5 261 ? 130.664 138.074 93.927 1.00 137.91 310 THR A N 1
ATOM 8400 C CA . THR E 5 261 ? 131.783 137.885 94.845 1.00 137.91 310 THR A CA 1
ATOM 8401 C C . THR E 5 261 ? 131.600 138.699 96.121 1.00 137.91 310 THR A C 1
ATOM 8402 O O . THR E 5 261 ? 131.806 138.190 97.232 1.00 137.91 310 THR A O 1
ATOM 8406 N N . SER E 5 262 ? 131.223 139.974 95.985 1.00 137.40 311 SER A N 1
ATOM 8407 C CA . SER E 5 262 ? 131.015 140.786 97.179 1.00 137.40 311 SER A CA 1
ATOM 8408 C C . SER E 5 262 ? 129.854 140.247 98.003 1.00 137.40 311 SER A C 1
ATOM 8409 O O . SER E 5 262 ? 129.903 140.245 99.241 1.00 137.40 311 SER A O 1
ATOM 8412 N N . CYS E 5 263 ? 128.809 139.762 97.331 1.00 135.66 312 CYS A N 1
ATOM 8413 C CA . CYS E 5 263 ? 127.710 139.112 98.034 1.00 135.66 312 CYS A CA 1
ATOM 8414 C C . CYS E 5 263 ? 128.201 137.905 98.825 1.00 135.66 312 CYS A C 1
ATOM 8415 O O . CYS E 5 263 ? 127.795 137.693 99.976 1.00 135.66 312 CYS A O 1
ATOM 8418 N N . LEU E 5 264 ? 129.082 137.107 98.223 1.00 127.77 313 LEU A N 1
ATOM 8419 C CA . LEU E 5 264 ? 129.630 135.950 98.917 1.00 127.77 313 LEU A CA 1
ATOM 8420 C C . LEU E 5 264 ? 130.385 136.376 100.165 1.00 127.77 313 LEU A C 1
ATOM 8421 O O . LEU E 5 264 ? 130.191 135.806 101.242 1.00 127.77 313 LEU A O 1
ATOM 8426 N N . THR E 5 265 ? 131.240 137.393 100.042 1.00 126.58 314 THR A N 1
ATOM 8427 C CA . THR E 5 265 ? 131.976 137.855 101.217 1.00 126.58 314 THR A CA 1
ATOM 8428 C C . THR E 5 265 ? 131.035 138.345 102.302 1.00 126.58 314 THR A C 1
ATOM 8429 O O . THR E 5 265 ? 131.332 138.202 103.493 1.00 126.58 314 THR A O 1
ATOM 8433 N N . SER E 5 266 ? 129.905 138.932 101.914 1.00 129.67 315 SER A N 1
ATOM 8434 C CA . SER E 5 266 ? 128.903 139.298 102.910 1.00 129.67 315 SER A CA 1
ATOM 8435 C C . SER E 5 266 ? 128.339 138.060 103.593 1.00 129.67 315 SER A C 1
ATOM 8436 O O . SER E 5 266 ? 128.085 138.070 104.802 1.00 129.67 315 SER A O 1
ATOM 8439 N N . LEU E 5 267 ? 128.170 136.983 102.844 1.00 126.83 316 LEU A N 1
ATOM 8440 C CA . LEU E 5 267 ? 127.552 135.794 103.417 1.00 126.83 316 LEU A CA 1
ATOM 8441 C C . LEU E 5 267 ? 128.233 135.367 104.686 1.00 126.83 316 LEU A C 1
ATOM 8442 O O . LEU E 5 267 ? 127.571 135.033 105.662 1.00 126.83 316 LEU A O 1
ATOM 8447 N N . ASN E 5 268 ? 129.555 135.370 104.687 1.00 121.00 317 ASN A N 1
ATOM 8448 C CA . ASN E 5 268 ? 130.267 134.873 105.854 1.00 121.00 317 ASN A CA 1
ATOM 8449 C C . ASN E 5 268 ? 129.664 135.441 107.115 1.00 121.00 317 ASN A C 1
ATOM 8450 O O . ASN E 5 268 ? 129.471 134.728 108.093 1.00 121.00 317 ASN A O 1
ATOM 8455 N N . GLY E 5 269 ? 129.362 136.731 107.100 1.00 124.16 318 GLY A N 1
ATOM 8456 C CA . GLY E 5 269 ? 128.846 137.322 108.320 1.00 124.16 318 GLY A CA 1
ATOM 8457 C C . GLY E 5 269 ? 127.720 136.512 108.924 1.00 124.16 318 GLY A C 1
ATOM 8458 O O . GLY E 5 269 ? 127.640 136.366 110.145 1.00 124.16 318 GLY A O 1
ATOM 8459 N N . ALA E 5 270 ? 126.843 135.965 108.082 1.00 125.45 319 ALA A N 1
ATOM 8460 C CA . ALA E 5 270 ? 125.756 135.132 108.577 1.00 125.45 319 ALA A CA 1
ATOM 8461 C C . ALA E 5 270 ? 126.219 133.713 108.873 1.00 125.45 319 ALA A C 1
ATOM 8462 O O . ALA E 5 270 ? 125.786 133.114 109.861 1.00 125.45 319 ALA A O 1
ATOM 8464 N N . LEU E 5 271 ? 127.092 133.157 108.028 1.00 119.39 320 LEU A N 1
ATOM 8465 C CA . LEU E 5 271 ? 127.508 131.768 108.225 1.00 119.39 320 LEU A CA 1
ATOM 8466 C C . LEU E 5 271 ? 128.367 131.593 109.471 1.00 119.39 320 LEU A C 1
ATOM 8467 O O . LEU E 5 271 ? 128.312 130.543 110.118 1.00 119.39 320 LEU A O 1
ATOM 8472 N N . ASP E 5 272 ? 129.154 132.605 109.819 1.00 119.24 321 ASP A N 1
ATOM 8473 C CA . ASP E 5 272 ? 130.185 132.474 110.846 1.00 119.24 321 ASP A CA 1
ATOM 8474 C C . ASP E 5 272 ? 129.654 132.151 112.238 1.00 119.24 321 ASP A C 1
ATOM 8475 O O . ASP E 5 272 ? 130.186 131.220 112.874 1.00 119.24 321 ASP A O 1
ATOM 8480 N N . PRO E 5 273 ? 128.670 132.870 112.788 1.00 121.96 322 PRO A N 1
ATOM 8481 C CA . PRO E 5 273 ? 128.244 132.568 114.160 1.00 121.96 322 PRO A CA 1
ATOM 8482 C C . PRO E 5 273 ? 127.767 131.151 114.331 1.00 121.96 322 PRO A C 1
ATOM 8483 O O . PRO E 5 273 ? 128.067 130.546 115.363 1.00 121.96 322 PRO A O 1
ATOM 8487 N N . ILE E 5 274 ? 127.073 130.588 113.342 1.00 120.47 323 ILE A N 1
ATOM 8488 C CA . ILE E 5 274 ? 126.606 129.210 113.421 1.00 120.47 323 ILE A CA 1
ATOM 8489 C C . ILE E 5 274 ? 127.806 128.321 113.697 1.00 120.47 323 ILE A C 1
ATOM 8490 O O . ILE E 5 274 ? 127.899 127.710 114.767 1.00 120.47 323 ILE A O 1
ATOM 8495 N N . MET E 5 275 ? 128.767 128.330 112.771 1.00 110.47 324 MET A N 1
ATOM 8496 C CA . MET E 5 275 ? 129.894 127.408 112.833 1.00 110.47 324 MET A CA 1
ATOM 8497 C C . MET E 5 275 ? 130.690 127.575 114.117 1.00 110.47 324 MET A C 1
ATOM 8498 O O . MET E 5 275 ? 131.029 126.591 114.780 1.00 110.47 324 MET A O 1
ATOM 8503 N N . TYR E 5 276 ? 131.005 128.813 114.487 1.00 106.28 325 TYR A N 1
ATOM 8504 C CA . TYR E 5 276 ? 131.950 128.976 115.584 1.00 106.28 325 TYR A CA 1
ATOM 8505 C C . TYR E 5 276 ? 131.285 129.036 116.955 1.00 106.28 325 TYR A C 1
ATOM 8506 O O . TYR E 5 276 ? 131.989 128.987 117.967 1.00 106.28 325 TYR A O 1
ATOM 8515 N N . PHE E 5 277 ? 129.956 129.135 117.032 1.00 117.29 326 PHE A N 1
ATOM 8516 C CA . PHE E 5 277 ? 129.279 129.200 118.321 1.00 117.29 326 PHE A CA 1
ATOM 8517 C C . PHE E 5 277 ? 128.340 128.022 118.549 1.00 117.29 326 PHE A C 1
ATOM 8518 O O . PHE E 5 277 ? 128.476 127.298 119.537 1.00 117.29 326 PHE A O 1
ATOM 8526 N N . PHE E 5 278 ? 127.379 127.818 117.650 1.00 123.87 327 PHE A N 1
ATOM 8527 C CA . PHE E 5 278 ? 126.293 126.901 117.961 1.00 123.87 327 PHE A CA 1
ATOM 8528 C C . PHE E 5 278 ? 126.733 125.451 117.835 1.00 123.87 327 PHE A C 1
ATOM 8529 O O . PHE E 5 278 ? 126.391 124.616 118.677 1.00 123.87 327 PHE A O 1
ATOM 8537 N N . VAL E 5 279 ? 127.500 125.137 116.791 1.00 120.36 328 VAL A N 1
ATOM 8538 C CA . VAL E 5 279 ? 127.910 123.757 116.564 1.00 120.36 328 VAL A CA 1
ATOM 8539 C C . VAL E 5 279 ? 128.829 123.277 117.676 1.00 120.36 328 VAL A C 1
ATOM 8540 O O . VAL E 5 279 ? 128.880 122.079 117.976 1.00 120.36 328 VAL A O 1
ATOM 8544 N N . ALA E 5 280 ? 129.552 124.192 118.313 1.00 121.00 329 ALA A N 1
ATOM 8545 C CA . ALA E 5 280 ? 130.477 123.813 119.372 1.00 121.00 329 ALA A CA 1
ATOM 8546 C C . ALA E 5 280 ? 129.733 123.244 120.571 1.00 121.00 329 ALA A C 1
ATOM 8547 O O . ALA E 5 280 ? 128.670 123.735 120.954 1.00 121.00 329 ALA A O 1
ATOM 8549 N N . GLU E 5 281 ? 130.307 122.204 121.170 1.00 125.99 330 GLU A N 1
ATOM 8550 C CA . GLU E 5 281 ? 129.771 121.593 122.378 1.00 125.99 330 GLU A CA 1
ATOM 8551 C C . GLU E 5 281 ? 130.311 122.243 123.642 1.00 125.99 330 GLU A C 1
ATOM 8552 O O . GLU E 5 281 ? 130.048 121.751 124.742 1.00 125.99 330 GLU A O 1
ATOM 8558 N N . LYS E 5 282 ? 131.037 123.347 123.528 1.00 123.03 331 LYS A N 1
ATOM 8559 C CA . LYS E 5 282 ? 131.601 124.031 124.698 1.00 123.03 331 LYS A CA 1
ATOM 8560 C C . LYS E 5 282 ? 130.521 124.651 125.557 1.00 123.03 331 LYS A C 1
ATOM 8561 O O . LYS E 5 282 ? 130.664 124.728 126.771 1.00 123.03 331 LYS A O 1
ATOM 8567 N N . PHE E 5 283 ? 129.444 125.097 124.942 1.00 129.56 332 PHE A N 1
ATOM 8568 C CA . PHE E 5 283 ? 128.318 125.731 125.617 1.00 129.56 332 PHE A CA 1
ATOM 8569 C C . PHE E 5 283 ? 126.985 125.385 124.955 1.00 129.56 332 PHE A C 1
ATOM 8570 O O . PHE E 5 283 ? 126.017 126.161 125.021 1.00 129.56 332 PHE A O 1
ATOM 8578 N N . ARG E 5 284 ? 126.912 124.197 124.353 1.00 135.10 333 ARG A N 1
ATOM 8579 C CA . ARG E 5 284 ? 125.629 123.663 123.920 1.00 135.10 333 ARG A CA 1
ATOM 8580 C C . ARG E 5 284 ? 124.655 123.567 125.082 1.00 135.10 333 ARG A C 1
ATOM 8581 O O . ARG E 5 284 ? 123.444 123.691 124.885 1.00 135.10 333 ARG A O 1
ATOM 8589 N N . HIS E 5 285 ? 125.161 123.345 126.297 1.00 143.41 334 HIS A N 1
ATOM 8590 C CA . HIS E 5 285 ? 124.284 123.280 127.461 1.00 143.41 334 HIS A CA 1
ATOM 8591 C C . HIS E 5 285 ? 123.576 124.609 127.689 1.00 143.41 334 HIS A C 1
ATOM 8592 O O . HIS E 5 285 ? 122.365 124.647 127.928 1.00 143.41 334 HIS A O 1
ATOM 8599 N N . ALA E 5 286 ? 124.317 125.716 127.613 1.00 143.02 335 ALA A N 1
ATOM 8600 C CA . ALA E 5 286 ? 123.691 127.027 127.754 1.00 143.02 335 ALA A CA 1
ATOM 8601 C C . ALA E 5 286 ? 122.721 127.294 126.612 1.00 143.02 335 ALA A C 1
ATOM 8602 O O . ALA E 5 286 ? 121.618 127.823 126.825 1.00 143.02 335 ALA A O 1
ATOM 8604 N N . LEU E 5 287 ? 123.110 126.922 125.390 1.00 143.17 336 LEU A N 1
ATOM 8605 C CA . LEU E 5 287 ? 122.222 127.136 124.251 1.00 143.17 336 LEU A CA 1
ATOM 8606 C C . LEU E 5 287 ? 120.911 126.377 124.422 1.00 143.17 336 LEU A C 1
ATOM 8607 O O . LEU E 5 287 ? 119.837 126.898 124.099 1.00 143.17 336 LEU A O 1
ATOM 8612 N N . CYS E 5 288 ? 120.978 125.142 124.922 1.00 149.88 337 CYS A N 1
ATOM 8613 C CA . CYS E 5 288 ? 119.765 124.383 125.207 1.00 149.88 337 CYS A CA 1
ATOM 8614 C C . CYS E 5 288 ? 119.001 124.969 126.386 1.00 149.88 337 CYS A C 1
ATOM 8615 O O . CYS E 5 288 ? 117.772 124.855 126.445 1.00 149.88 337 CYS A O 1
ATOM 8618 N N . ASN E 5 289 ? 119.709 125.582 127.337 1.00 150.75 338 ASN A N 1
ATOM 8619 C CA . ASN E 5 289 ? 119.036 126.250 128.444 1.00 150.75 338 ASN A CA 1
ATOM 8620 C C . ASN E 5 289 ? 118.146 127.376 127.939 1.00 150.75 338 ASN A C 1
ATOM 8621 O O . ASN E 5 289 ? 117.023 127.553 128.422 1.00 150.75 338 ASN A O 1
ATOM 8626 N N . LEU E 5 290 ? 118.626 128.145 126.961 1.00 151.55 339 LEU A N 1
ATOM 8627 C CA . LEU E 5 290 ? 117.769 129.186 126.396 1.00 151.55 339 LEU A CA 1
ATOM 8628 C C . LEU E 5 290 ? 116.597 128.632 125.596 1.00 151.55 339 LEU A C 1
ATOM 8629 O O . LEU E 5 290 ? 115.697 129.401 125.245 1.00 151.55 339 LEU A O 1
ATOM 8634 N N . LEU E 5 291 ? 116.582 127.339 125.292 1.00 152.89 340 LEU A N 1
ATOM 8635 C CA . LEU E 5 291 ? 115.452 126.744 124.588 1.00 152.89 340 LEU A CA 1
ATOM 8636 C C . LEU E 5 291 ? 114.296 126.499 125.551 1.00 152.89 340 LEU A C 1
ATOM 8637 O O . LEU E 5 291 ? 114.302 125.532 126.312 1.00 152.89 340 LEU A O 1
#

Organism: Homo sapiens (NCBI:txid9606)

CATH classification: 2.130.10.10

Solvent-accessible surface area: 49151 Å² total; per-residue (Å²): 171,85,4,14,18,44,113,18,14,47,44,34,9,126,69,29,46,131,83,8,136,112,66,18,60,116,52,89,58,24,7,65,0,1,0,9,9,38,56,84,3,14,31,69,50,0,47,145,44,53,140,9,28,82,79,40,89,27,99,59,120,70,5,55,0,24,2,6,29,13,25,78,8,184,32,75,83,121,15,6,8,27,10,1,85,59,8,24,0,0,0,0,0,2,2,0,16,29,110,134,147,16,114,85,10,48,127,41,0,51,54,0,4,61,39,133,57,3,75,80,20,11,3,0,2,1,0,8,73,50,42,88,4,82,116,84,16,163,99,59,152,82,98,47,68,88,61,66,83,68,10,6,59,83,30,62,59,62,2,50,87,40,5,160,128,127,92,61,15,33,10,20,28,34,42,3,49,78,40,81,121,55,2,16,75,48,2,20,78,1,0,30,29,16,22,12,46,84,20,0,96,43,7,7,0,28,145,16,111,94,15,92,41,60,18,144,77,32,36,135,68,21,48,86,31,67,2,54,114,51,2,86,136,57,111,100,41,39,182,16,110,26,151,42,84,47,40,2,123,13,8,87,33,36,2,25,15,13,48,18,0,76,75,11,58,20,0,0,0,0,0,20,47,8,25,0,0,2,4,5,0,55,68,51,25,9,7,18,29,6,91,32,189,21,40,20,4,24,4,1,0,15,1,64,66,16,39,51,0,0,6,2,0,0,38,5,52,3,13,0,8,25,14,129,30,141,57,18,74,32,108,44,48,103,81,3,68,53,12,98,1,0,1,9,14,0,56,12,21,72,53,62,58,0,0,0,0,0,3,37,38,28,0,0,4,4,38,14,133,86,13,122,63,83,36,62,3,90,28,15,122,16,7,0,38,7,9,10,38,8,84,96,55,130,48,0,0,0,0,0,17,49,18,13,1,23,7,6,10,13,70,107,20,69,7,80,6,41,3,80,36,13,137,42,20,2,35,12,15,32,16,1,45,48,21,40,0,0,0,0,0,0,49,43,9,13,0,34,0,4,5,22,87,0,1,32,60,16,19,48,2,73,72,138,116,14,146,24,10,0,28,11,10,10,11,2,79,1,0,17,0,0,0,0,0,4,36,72,93,30,2,4,0,6,3,0,4,45,25,89,88,11,19,75,4,79,33,21,72,51,55,0,19,10,18,13,28,5,85,59,0,35,0,0,0,2,0,0,21,33,11,34,1,31,0,13,20,157,60,154,154,101,34,96,50,32,92,45,9,31,116,57,124,37,42,103,10,35,114,8,1,45,48,7,48,49,48,2,101,63,68,23,175,94,1,19,6,25,70,98,52,90,72,78,110,12,54,4,124,178,170,17,102,4,74,18,64,25,35,33,116,12,122,73,50,20,65,87,82,0,28,0,56,14,38,44,19,31,3,52,37,3,3,0,0,0,0,24,22,21,107,99,145,21,11,77,5,2,0,7,3,3,21,29,62,60,38,68,74,38,11,112,100,3,140,81,29,6,69,9,51,30,9,56,120,141,56,23,0,40,0,66,0,68,54,1,147,53,83,8,40,3,60,0,6,0,0,7,0,14,15,49,90,47,7,30,0,0,46,52,9,6,118,18,11,88,3,65,12,25,117,148,94,5,90,12,44,8,77,109,68,63,33,106,26,80,70,34,40,90,7,72,4,64,0,132,11,74,95,52,0,102,39,110,80,49,58,10,0,0,0,2,0,1,28,54,101,84,100,24,3,62,6,2,1,34,34,32,67,63,65,6,102,86,20,61,128,35,4,53,11,62,41,73,23,47,52,4,48,0,46,0,50,150,5,76,79,90,0,43,4,26,0,9,0,0,0,0,14,83,54,42,6,42,14,8,87,6,2,102,4,74,146,195,60,87,126,58,16,82,118,37,10,61,68,1,83,101,5,52,76,77,2,65,85,8,1,59,66,0,32,124,5,23,112,102,58,96,119,30,61,19,6,9,14,2,16,8,41,28,1,1,62,0,5,44,31,8,3,133,11,5,47,28,4,40,54,37,11,135,36,43,55,74,23,79,87,41,57,140,36,1,54,89,12,1,28,46,17,26,20,13,6,17,1,10,2,48,0,14,13,28,8,0,38,16,17,39,57,0,4,40,69,12,32,153,1,39,115,107,36,79,20,101,122,3,75,105,46,0,49,131,33,55,91,70,11,40,102,64,23,48,90,18,69,114,31,97,15,80,44,89,77,104,123,21,40,59,8,58,10,7,44,27,62,76,24,26,102,127,40,31,98,60,30,57,103,25,17,71,147,1,58,107,38,4,41,56,14,2,104,64,0,29,158,26,4,178,137,58,48,126,13,28,136,138,20,18,66,53,0,39,157,14,2,58,82,9,31,48,51,6,72,79,2,3,29,45,11,14,92,18,6,45,74,4,5,124,78,52,126,55,200,84,35,58,101,58,30,81,155,88,25,54,64,35,9,18,82,11,6,16,49,11,8,42,12,6,5,48,12,3,77,29,19,6,39,55,2,51,47,21,98,144,18,38,79,97,84,184

B-factor: mean 106.58, std 31.82, range [58.79, 196.14]

Secondary structure (P-SEA, 3-state):
ccaaaaaaaaaaaaaaaaaaaaaaaaaaaaaaaacccccaaaaaaaaaaaaaaaaaaaaaaaaaaaaacccccccaaaaaaaaaaaaaaaaaaaaaaaaaaaaaaaaccccccccccccaaaaaaaaaaaaaaaaaaacccccbbbbbcccccccccccccccccaaaaaaaaaaaaaaaaaaaaaaaaaaaaacccccccaaaaaaaaaaaaaaaaaaacccaaaaaaaaaaaaccccccccaaaaaaaaaaaaaaaaaaaaaaaaccccccccccccaaaaaaac/caaaaaaaaaaaaaaaccccccccccccccccbbbbcccccccccccccccccccccccbbbbbccccbbbbbccccccccbbbbbcccccccccccccccccccccccccbbbbbccccccccccccccccccccccbbbbccccbbbbbccccbbbbbbccccccccccccccccccccccccccccccccccccbbbbbbcccccccbbbbcccccccccccccccccccccccccbbbbbbcccccccbbbbbcccccccccccccccccbbbbbcccccccccccccccccccccccccccccccccccccbbbbbcccccccccc/cccaaaaaaaaaaaaaaaaaaaaaaaaaabbbbbbbbcccccccccccccccbbbbbbbcccbbbbbbbcccccccccccccccccccccbbbbbccccccaaaaaaaaaaaaaccccccccccccccaaaaaaaaaacccccccccaaaaaaaaaaaaaacccccccbbbbbbbbccccccaaaaaaaaaaaaaaaaaaaaaccc/caaaaaaaaaaaaacccccaaaaaaaaaaaaaaaccccccccccccccccccc/cbbbbbccccccccccbbbbbbbbcccccccbbbbbbbbcccbbbbbccccccccccccccccccccbbbbbbcccbbbbbbbcccccccbbbbbbccccccccccccccccbbbbbbbcccbbbbbbccccccccccbbbbbbbbbcccccccccccccbbbbbcccbbbbbcccccccccccccccbbbbbcccbbbbbbcccccccbbbbbbbbccccccccccbbbbcc

Sequence (1110 aa):
TLSAEDKAAVERSKMIDRNLREDGEKAAREVKLLLLGAGESGKSTIVKQMTGIVETHFTFKDLHFKMFDVGAQRSERKKWIHCFEGVTAIIFCVALSDYNRMHESMKLFDSICNNKWFTDTSIILFLNKKDLFEEKIKKSEYAGSNTYEEAAAYIQCQFEDLNKRKDTKEIYTHFTCSTDTKNVQFVFDAVTDVIIKNNLKDCGLFEAEQLKNQIRDARKACADATLSQITNNIDPVGRIQMRTRRTLRGHLAKIYAMHWGTDSRLLVSASQDGKLIIWDSYTTNKVHAIPLRSSWVMTCAYAPSGNYVACGGLDNICSIYNLKTREGNVRVSRELAGHTGYLSCCRFLDDNQIVTSSGDTTCALWDIETGQQTTTFTGHTGDVMSLSLAPDTRLFVSGACDASAKLWDVREGMCRQTFTGHESDINAICFFPNGNAFATGSDDATCRLFDLRADQELMTYSHDNIICGITSVSFSKSGRLLLAGYDDFNCNVWDALKADRAGVLAGHDNRVSCLGVTDDGMAVATGSWDSFLKIWNQARKLVEQLKMEANIDRIKVSKAAADLMAYCEAHAKEDPLLTPVPASENPFREDVQLVESGGGLVQPGGSRKLSCSASGFAFSSFGMHWVRQAPEKGLEWVAYISSGSGTIYYADTVKGRFTISRDDPKNTLFLQMTSLRSEDTAMYYCVRSIYYYGSSPFDFWGQGTTLTVSSSDIVMTQATSSVPVTPGESVSISCRSSKSLLHSNGNTYLYWFLQRPGQSPQLLIYRMSNLASGVPDRFSGSGSGTAFTLTISRLEAEDVGVYYCMQHLEYPLTFGAGTKLELETPLENMLFASFYLLDFILALVGNTLALWLFIRDHKSGTPANVFLMHLAVADLSCVLVLPTRLVYHFSGNHWPFGEIACRLTGFLFYLNMYASIYFLTCISADRFLAIVHPVKSLKLRRPLYAHLACAFLWVVVAVAMAPLLVSPQTVQTNHTVVCLQLYREKASHHALVSLAVAFTFPFITTVTCYLLIIRSLRQGLRVEKRLKTKAVRMIAIVLAIFLVCFVPYHVNRSVYVLHYRSHGASCATQRILALANRITSCLTSLNGALDPIMYFFVAEKFRHALCNLL

GO terms:
  GO:0004950 chemokine receptor activity (F, TAS)
  GO:0005886 plasma membrane (C, TAS)
  GO:0007186 G protein-coupled receptor signaling pathway (P, TAS)
  GO:0005515 protein binding (F, IPI)

Nearest PDB structures (foldseek):
  7y89-assembly1_C  TM=1.005E+00  e=1.476E-42  Homo sapiens
  8yn4-assembly1_A  TM=8.919E-01  e=1.877E-22  synthetic construct
  7cx4-assembly1_A  TM=9.059E-01  e=6.044E-21  Homo sapiens
  8w8q-assembly1_A  TM=8.824E-01  e=6.044E-21  Homo sapiens
  8yut-assembly1_A  TM=8.687E-01  e=5.736E-20  Homo sapiens

Foldseek 3Di:
DDDPVVVVVVVVVVVVVVVVVVVCVVVVQAAEEEEDEQAVLCVVLVQVLACAKDWDWGDDPNHIYIYIYGPPPPDDCVVCVLVCQPHQAYEYTGELLPVCPCVSVLVVLLDQQVDPSRVQHEYAYEYEPLVVQQVVLVPHVDDDHSHSVVVVVVVVVVSLVSRPCNPNYHYHYDYDYPSPVCVVVSVVVSSVVSVVVVVDPVVDDD/DCVVVVVVVVVLLVVLDDDALQVVCVPDDDPAADDKDFPDKQFDDDFFWAEKEAAQVLFWMWTAGLVQWIWIARRVVSDTDAIDGHPHSAWHEKEAANVRAWIWIWGQVQKIWIWGCDDPVPHIDGLDIAHDGPFGWAYKYYPHPFKIWTFGQVQKIFIAGGVVNHTPAIAHDGDGGWHEKEAFPVRQWIKTFGQVQKMFIFGVVPHYTDAIGHDGDGGWQYKYDQNVRFKIWIWGQQQKIWIAGNVSSGTRDIQHDPVGGGTWQYWYAAQNGQWIWTFTQVQWIWIAGRRNSDTRYIGRDGPGGWHYKDAHNVRDWIWIGGRRGMITIMD/DVVVVVVVVVVVVVDDDDDPVVVVVVVVVVCVVCVVVDCVNPPDDPVPDPDDD/DFAKEKDFADEAEFFAKTKIKIATDDDQLLQKKKWKWWAADPFGIDTAWIAHRVGDPIDGDPPAVPFWDKDADNPRRMIMIIGGRDAQVPFTKIKIFIAHDDVPGDGRADIHWIHGHGYPHVDKAKEFPDAADEDDLAWKDKTKIFIDFWQQDPVGFRAKFKWWDFPNTDIGTADGSQARGDPPHDPQWGKDDGTRIIMIIGTSHDDRRFTWMKMWGDSDPPIDIYGIHGYDD/DDLVVLVVLLVLLVVLLVLLQVLLVVQLVVCVVVVPCQWQLSLLVNQLSVLLNLLSVLSVQVSCCSNVVNAHPDDQLCLLVSLLSLQLSLLLNLVSVLVSLQVVLCCQVVVPVCPVVTGNVVSVVVSVVSSVVSCVVSPVSNPPGQACCPDNGRRSCSPLPDDDDCVVLVVVVVSPVVSLVSNVVSLVVSLVRLPPDDPPDPVVSVVVNVLSVVVVVLVCFLPVLQSVLVNVCNVPPPDPPQDPVNVVVSSVSSVVNSSSNSSCSSVVSCSPPCVDPPVVVVVVVVD

Radius of gyration: 37.13 Å; Cα contacts (8 Å, |Δi|>4): 2227; chains: 5; bounding box: 74×105×115 Å